Protein 5DZX (pdb70)

Organism: Mus musculus (NCBI:txid10090)

B-factor: mean 67.62, std 19.57, range [20.08, 152.99]

Nearest PDB structures (foldseek):
  5dzx-assembly1_B  TM=9.933E-01  e=7.825E-78  Mus musculus
  5dzy-assembly2_D  TM=9.434E-01  e=1.074E-69  Mus musculus
  5szp-assembly1_B  TM=9.116E-01  e=2.538E-50  Mus musculus
  6e6b-assembly1_A  TM=9.371E-01  e=1.815E-48  Mus musculus
  4zpl-assembly1_A  TM=8.778E-01  e=9.429E-37  Mus musculus

Secondary structure (DSSP, 8-state):
-EEEEETTPPTT-EEEEHHHHHT--HHHHHHTT-EEEESSS---EEEETTTTEEEESS---HHHHTTT-SSEEEEEEEEETTTTEEEEEEEEEEP------B-SSSEEEEEEETTPPTT-EEE-PPPB-S--GGGSEEEEEE---SSEEEEEE--SSSS-EEEEEE-S---TTT-SEEEEEEEEEESSSS----EEEEEEEEEP-S----EES-SEEEEEEETT--SS-EEEE--EE-SS-GGGT-EEEEEEE-SSS--SEEE-TTT-EEEESS---TTT-SEEEEEEEEEESSS-EEEEEEEEEEE----S--EEEEEEE-SEEESS-TT-EEEEEEEE--S-GGGS-EEEE--TTSSEEEEEEETTEEEEEESS---TTT-S-EEEEEEEEESSSS--EEEEEEEEEEE---/-EEEEEETTPPTT-EEEEHHHHHT--HHHHHHTT-EEEESSS---EEEETTTTEEEESS---HHHHTTT-SSEEEEEEEEETTTTEEEEEEEEEEP------B-SSSEEEEEEETTPPTT-EEE-PPPB-S--GGGSEEEEEE---SSEEEEEE--SSSS-EEEEEE-S---TTT-SEEEEEEEEEESSSS----EEEEEEEEEP-S-S--EES-SEEEEEEETT--SS-EEEE--EE-SS-GGGT-EEEEEE--SSS--SEEE-TTT-EEEESS---TTT-SEEEEEEEEEESSS-EEEEEEEEEEE----S--EEEEEEE-SB--SS-TTEEEEEEEEE--S-GGGS-EEEE--TTSSEEEEEEETTEEEEEE-S---TTT-S-EEEEEEEEESSSS--EEEEEEEEB-

InterPro domains:
  IPR002126 Cadherin-like [PF00028] (141-232)
  IPR002126 Cadherin-like [PF00028] (247-337)
  IPR002126 Cadherin-like [PF00028] (354-440)
  IPR002126 Cadherin-like [PF00028] (455-551)
  IPR002126 Cadherin-like [PF00028] (580-660)
  IPR002126 Cadherin-like [PR00205] (73-92)
  IPR002126 Cadherin-like [PR00205] (242-271)
  IPR002126 Cadherin-like [PR00205] (313-325)
  IPR002126 Cadherin-like [PR00205] (325-344)
  IPR002126 Cadherin-like [PR00205] (448-461)
  IPR002126 Cadherin-like [PR00205] (508-534)
  IPR002126 Cadherin-like [PR00205] (542-559)
  IPR002126 Cadherin-like [PS50268] (134-242)
  IPR002126 Cadherin-like [PS50268] (243-346)
  IPR002126 Cadherin-like [PS50268] (347-450)
  IPR002126 Cadherin-like [PS50268] (451-560)
  IPR002126 Cadherin-like [PS50268] (575-675)
  IPR002126 Cadherin-like [SM00112] (155-240)
  IPR002126 Cadherin-like [SM00112] (264-344)
  IPR002126 Cadherin-like [SM00112] (367-448)

CATH classification: 2.60.40.60 (+3 more: 2.60.40.60, 2.60.40.60, 2.60.40.60)

Foldseek 3Di:
DEFEDAAQPDFPAFGFQQCVVVPHDLVQCVVQVKFKFQPDDDAQWGQDSVRSTIGGHDGGHCCVQPFPDPFDKGWIWIFGVVVTDIDIYIYTYHYDQPWAFEFPDQEDEAEAAQPDDFFDKDFDGFTDTRTFDQSAFDDKFKADDDFKGKDWAQDDPGGIGIMIGTHDGHDCLVPQKDKMKMWTWGRDVVTHIYIHIYIYGYDWDQDWFKEWPDQEAEWEAAQADDQFDFGDATDIFTSTDDLSTAKFKDKFWDPDDDAQWGAGGHGRTIGGNDGGDCLVPQKTKIKMKIAGSVGHIYIHIYIYGYDWDLPWWKDKAWPFADQEAEQFDAFAWGTKIFIFASTDDQSGAKDKDWDPVAQWDWADDDDRIITITGHHGHHCVVDQKDKIKMKMWTRDVVIHIDMDIGIYGHDYPD/DAEFEDAAQDAAPAFGFQQCVVVPHDLVQCVVQVKFKAQPDDDDQWGQDSNRNTIGGHHGHHQCVQPFPDPQDKGWMWIFGVVPTDIDIYIYTYDFDQPWAFEDPDQEDEAEAELPDDFFDKDFDGGTDDRTADLSAFDDKFKDDDDFKGKDWAQDDPGGIGIMIGTHDHGDCLVPQKDKMKIWTWGRDVVTHIYIHIYIYGYHFDQDWFKEWPDQEAEFEAEQADDQFDFGDATDIFTSTDDQSTAKFKDWFWDPDDDAQWGAHGHRRTIGGNDGGDCLVDQKTKIKMKIAGSVGHIYIHIYIYGYDWDLPWWKDKDWDFADQEDDQFDAFAFGTKIFIFASTDDQSGAKDKDWDPVDQWDWDDDDDRIITITHHGGHHCVVDQWDWTKMKMWTPHVVIHIDIDIDIYGD

Solvent-accessible surface area: 41388 Å² total; per-residue (Å²): 103,115,32,69,15,66,4,78,29,119,51,47,123,85,20,12,91,3,9,162,75,41,61,41,164,49,31,60,3,57,118,63,50,9,70,21,24,19,54,24,87,63,34,9,5,89,15,49,38,147,73,1,27,1,46,8,112,82,80,0,42,5,37,75,68,26,24,81,95,66,91,4,27,19,102,2,13,2,6,7,60,115,89,81,71,41,52,96,8,48,1,50,6,66,23,56,35,51,62,62,4,110,22,52,54,123,44,30,117,16,70,2,14,9,54,18,130,74,75,48,81,25,30,6,53,13,3,38,4,45,0,42,52,79,25,1,9,112,70,6,51,29,27,138,40,136,25,8,68,26,62,44,76,90,117,63,116,35,74,20,19,0,17,2,19,0,86,126,60,9,58,56,55,146,76,88,95,22,70,8,78,4,24,0,51,6,33,7,106,115,83,64,73,10,89,11,33,5,118,1,79,10,34,26,36,15,64,32,54,2,134,20,108,97,92,90,27,90,32,102,12,52,9,105,22,92,113,122,23,95,14,25,61,0,51,12,195,29,128,8,41,56,110,36,18,95,41,40,8,38,27,19,49,27,18,47,34,111,18,23,7,67,31,58,113,144,66,0,52,0,80,7,131,16,80,16,54,37,61,82,50,62,119,20,68,4,51,0,13,0,41,1,21,4,5,42,52,12,120,3,46,0,12,0,84,0,70,31,56,11,77,50,48,4,48,33,58,56,2,8,86,57,93,49,7,66,16,117,23,98,74,13,52,1,2,5,2,2,1,21,13,76,9,46,58,74,26,15,141,15,77,20,60,23,65,146,156,18,36,4,82,36,38,100,48,84,137,26,1,28,7,0,15,5,112,31,87,30,64,98,147,136,108,63,86,11,93,0,45,3,66,0,20,0,49,6,123,104,157,51,81,42,133,69,82,21,75,3,72,1,74,38,171,134,113,46,122,36,72,18,71,6,55,32,50,67,47,135,92,22,10,88,4,9,162,79,44,62,40,159,48,30,67,4,55,112,44,44,6,110,13,30,26,55,32,87,67,50,12,4,90,17,42,42,147,69,0,27,1,40,4,98,84,128,0,42,0,33,76,62,28,24,92,94,73,92,0,28,21,103,2,16,3,4,7,63,103,99,52,69,33,51,87,7,28,2,50,3,67,20,56,33,48,67,63,2,125,19,74,65,117,38,36,114,14,80,2,10,8,56,14,135,63,82,52,93,26,49,4,67,16,2,31,16,56,5,50,51,81,26,12,8,84,66,6,54,26,32,138,40,133,19,7,66,28,60,39,82,78,50,77,152,49,50,40,48,0,2,3,26,0,90,118,61,15,61,42,57,136,69,87,118,38,69,7,78,4,24,0,50,7,30,10,106,113,78,59,71,9,87,12,27,5,117,2,69,14,33,28,37,14,64,32,53,2,61,27,88,97,93,88,26,93,39,107,12,52,13,106,27,93,118,119,25,102,12,22,56,0,49,13,170,28,127,7,51,58,116,38,18,95,38,43,9,39,30,15,37,24,15,21,28,99,16,20,5,65,24,61,124,144,71,0,44,0,106,6,132,16,85,19,53,36,64,78,48,54,120,25,48,4,22,0,10,0,39,1,21,3,4,42,49,13,78,4,37,0,37,2,70,0,66,34,45,10,81,50,47,4,43,41,44,94,9,13,109,64,86,70,19,84,45,76,22,92,72,14,60,4,11,10,6,0,1,14,16,77,9,46,63,78,32,16,137,7,79,25,62,27,83,149,146,30,77,17,94,38,42,103,60,101,116,31,1,33,12,1,19,11,69,26,106,50,86,56,99,86,18,87,115,51,98,0,53,12,72,3,22,0,50,6,122,100,156,49,84,42,136,38,99,67,86,5,45,47

Structure (mmCIF, N/CA/C/O backbone):
data_5DZX
#
_entry.id   5DZX
#
_cell.length_a   49.040
_cell.length_b   90.530
_cell.length_c   258.130
_cell.angle_alpha   90.00
_cell.angle_beta   90.00
_cell.angle_gamma   90.00
#
_symmetry.space_group_name_H-M   'P 21 21 21'
#
loop_
_entity.id
_entity.type
_entity.pdbx_description
1 polymer 'Protocadherin beta 6'
2 branched alpha-D-mannopyranose-(1-6)-beta-D-mannopyranose-(1-4)-2-acetamido-2-deoxy-beta-D-glucopyranose-(1-4)-[alpha-L-fucopyranose-(1-6)]2-acetamido-2-deoxy-beta-D-glucopyranose
3 branched 2-acetamido-2-deoxy-beta-D-glucopyranose-(1-4)-2-acetamido-2-deoxy-beta-D-glucopyranose
4 non-polymer alpha-D-mannopyranose
5 non-polymer 'CALCIUM ION'
6 water water
#
loop_
_atom_site.group_PDB
_atom_site.id
_atom_site.type_symbol
_atom_site.label_atom_id
_atom_site.label_alt_id
_atom_site.label_comp_id
_atom_site.label_asym_id
_atom_site.label_entity_id
_atom_site.label_seq_id
_atom_site.pdbx_PDB_ins_code
_atom_site.Cartn_x
_atom_site.Cartn_y
_atom_site.Cartn_z
_atom_site.occupancy
_atom_site.B_iso_or_equiv
_atom_site.auth_seq_id
_atom_site.auth_comp_id
_atom_site.auth_asym_id
_atom_site.auth_atom_id
_atom_site.pdbx_PDB_model_num
ATOM 1 N N . ILE A 1 3 ? -39.620 50.077 83.410 1.00 58.74 3 ILE A N 1
ATOM 2 C CA . ILE A 1 3 ? -38.166 49.998 83.338 1.00 56.75 3 ILE A CA 1
ATOM 3 C C . ILE A 1 3 ? -37.726 49.140 82.155 1.00 59.53 3 ILE A C 1
ATOM 4 O O . ILE A 1 3 ? -37.899 47.920 82.169 1.00 65.12 3 ILE A O 1
ATOM 9 N N . ARG A 1 4 ? -37.169 49.779 81.130 1.00 43.31 4 ARG A N 1
ATOM 10 C CA . ARG A 1 4 ? -36.742 49.064 79.931 1.00 38.81 4 ARG A CA 1
ATOM 11 C C . ARG A 1 4 ? -35.247 49.226 79.657 1.00 42.20 4 ARG A C 1
ATOM 12 O O . ARG A 1 4 ? -34.726 50.342 79.647 1.00 45.26 4 ARG A O 1
ATOM 20 N N . TYR A 1 5 ? -34.560 48.108 79.435 1.00 38.81 5 TYR A N 1
ATOM 21 C CA . TYR A 1 5 ? -33.147 48.140 79.073 1.00 42.15 5 TYR A CA 1
ATOM 22 C C . TYR A 1 5 ? -32.935 47.596 77.665 1.00 50.67 5 TYR A C 1
ATOM 23 O O . TYR A 1 5 ? -33.623 46.669 77.237 1.00 50.97 5 TYR A O 1
ATOM 32 N N . SER A 1 6 ? -31.985 48.184 76.946 1.00 52.73 6 SER A N 1
ATOM 33 C CA . SER A 1 6 ? -31.706 47.785 75.571 1.00 52.98 6 SER A CA 1
ATOM 34 C C . SER A 1 6 ? -30.325 47.156 75.398 1.00 52.56 6 SER A C 1
ATOM 35 O O . SER A 1 6 ? -29.322 47.684 75.881 1.00 48.19 6 SER A O 1
ATOM 38 N N . ILE A 1 7 ? -30.294 46.010 74.724 1.00 55.60 7 ILE A N 1
ATOM 39 C CA . ILE A 1 7 ? -29.048 45.337 74.357 1.00 52.64 7 ILE A CA 1
ATOM 40 C C . ILE A 1 7 ? -29.153 44.799 72.928 1.00 44.52 7 ILE A C 1
ATOM 41 O O . ILE A 1 7 ? -30.234 44.414 72.487 1.00 46.99 7 ILE A O 1
ATOM 46 N N . PRO A 1 8 ? -28.031 44.783 72.191 1.00 41.01 8 PRO A N 1
ATOM 47 C CA . PRO A 1 8 ? -28.035 44.269 70.818 1.00 45.54 8 PRO A CA 1
ATOM 48 C C . PRO A 1 8 ? -28.295 42.769 70.752 1.00 43.77 8 PRO A C 1
ATOM 49 O O . PRO A 1 8 ? -28.039 42.042 71.712 1.00 40.03 8 PRO A O 1
ATOM 53 N N . GLU A 1 9 ? -28.793 42.319 69.608 1.00 43.72 9 GLU A N 1
ATOM 54 C CA . GLU A 1 9 ? -29.054 40.909 69.374 1.00 48.56 9 GLU A CA 1
ATOM 55 C C . GLU A 1 9 ? -27.746 40.117 69.339 1.00 50.17 9 GLU A C 1
ATOM 56 O O . GLU A 1 9 ? -26.693 40.665 69.013 1.00 45.14 9 GLU A O 1
ATOM 62 N N . GLU A 1 10 ? -27.822 38.841 69.715 1.00 49.78 10 GLU A N 1
ATOM 63 C CA . GLU A 1 10 ? -26.695 37.910 69.634 1.00 48.59 10 GLU A CA 1
ATOM 64 C C . GLU A 1 10 ? -25.505 38.345 70.481 1.00 60.22 10 GLU A C 1
ATOM 65 O O . GLU A 1 10 ? -24.360 38.028 70.161 1.00 58.93 10 GLU A O 1
ATOM 71 N N . THR A 1 11 ? -25.780 39.064 71.564 1.00 67.18 11 THR A N 1
ATOM 72 C CA . THR A 1 11 ? -24.742 39.441 72.516 1.00 52.66 11 THR A CA 1
ATOM 73 C C . THR A 1 11 ? -24.325 38.207 73.310 1.00 53.80 11 THR A C 1
ATOM 74 O O . THR A 1 11 ? -25.173 37.408 73.714 1.00 48.95 11 THR A O 1
ATOM 78 N N . GLU A 1 12 ? -23.019 38.046 73.511 1.00 56.42 12 GLU A N 1
ATOM 79 C CA . GLU A 1 12 ? -22.475 36.867 74.178 1.00 59.07 12 GLU A CA 1
ATOM 80 C C . GLU A 1 12 ? -23.062 36.674 75.577 1.00 68.93 12 GLU A C 1
ATOM 81 O O . GLU A 1 12 ? -23.314 37.643 76.295 1.00 66.10 12 GLU A O 1
ATOM 87 N N . SER A 1 13 ? -23.275 35.417 75.954 1.00 66.61 13 SER A N 1
ATOM 88 C CA . SER A 1 13 ? -23.816 35.088 77.266 1.00 54.63 13 SER A CA 1
ATOM 89 C C . SER A 1 13 ? -22.857 35.517 78.365 1.00 48.89 13 SER A C 1
ATOM 90 O O . SER A 1 13 ? -21.641 35.511 78.173 1.00 44.26 13 SER A O 1
ATOM 93 N N . GLY A 1 14 ? -23.415 35.900 79.508 1.00 67.60 14 GLY A N 1
ATOM 9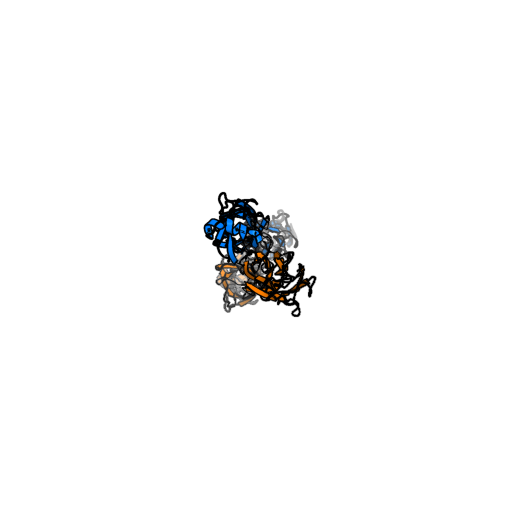4 C CA . GLY A 1 14 ? -22.625 36.293 80.661 1.00 56.77 14 GLY A CA 1
ATOM 95 C C . GLY A 1 14 ? -22.317 37.777 80.713 1.00 56.03 14 GLY A C 1
ATOM 96 O O . GLY A 1 14 ? -21.772 38.267 81.699 1.00 58.99 14 GLY A O 1
ATOM 97 N N . TYR A 1 15 ? -22.678 38.498 79.655 1.00 61.80 15 TYR A N 1
ATOM 98 C CA . TYR A 1 15 ? -22.467 39.942 79.608 1.00 48.89 15 TYR A CA 1
ATOM 99 C C . TYR A 1 15 ? -23.430 40.669 80.536 1.00 47.98 15 TYR A C 1
ATOM 100 O O . TYR A 1 15 ? -24.557 40.226 80.745 1.00 47.77 15 TYR A O 1
ATOM 109 N N . LEU A 1 16 ? -22.971 41.777 81.105 1.00 54.25 16 LEU A N 1
ATOM 110 C CA . LEU A 1 16 ? -23.778 42.535 82.054 1.00 57.14 16 LEU A CA 1
ATOM 111 C C . LEU A 1 16 ? -24.770 43.437 81.328 1.00 53.03 16 LEU A C 1
ATOM 112 O O . LEU A 1 16 ? -24.379 44.277 80.517 1.00 54.27 16 LEU A O 1
ATOM 117 N N . VAL A 1 17 ? -26.054 43.250 81.621 1.00 49.04 17 VAL A N 1
ATOM 118 C CA . VAL A 1 17 ? -27.105 44.064 81.020 1.00 45.56 17 VAL A CA 1
ATOM 119 C C . VAL A 1 17 ? -27.250 45.408 81.726 1.00 48.48 17 VAL A C 1
ATOM 120 O O . VAL A 1 17 ? -27.135 46.454 81.088 1.00 45.13 17 VAL A O 1
ATOM 124 N N . ALA A 1 18 ? -27.505 45.389 83.034 1.00 64.34 18 ALA A N 1
ATOM 125 C CA . ALA A 1 18 ? -27.740 46.653 83.745 1.00 60.90 18 ALA A CA 1
ATOM 126 C C . ALA A 1 18 ? -27.633 46.539 85.263 1.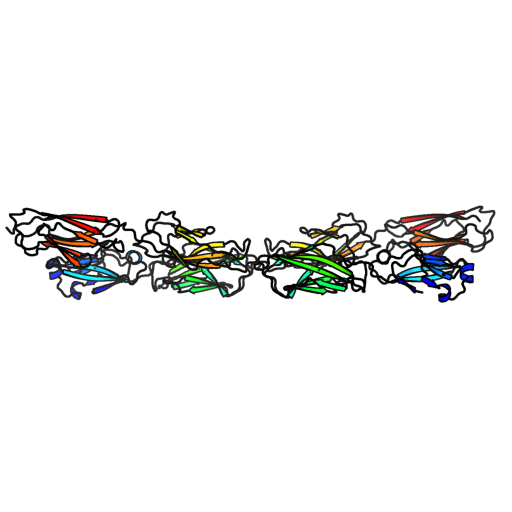00 50.90 18 ALA A C 1
ATOM 127 O O . ALA A 1 18 ? -27.566 45.442 85.806 1.00 51.40 18 ALA A O 1
ATOM 129 N N . HIS A 1 19 ? -27.618 47.686 85.939 1.00 60.64 19 HIS A N 1
ATOM 130 C CA . HIS A 1 19 ? -27.625 47.725 87.400 1.00 67.10 19 HIS A CA 1
ATOM 131 C C . HIS A 1 19 ? -29.039 47.947 87.916 1.00 63.08 19 HIS A C 1
ATOM 132 O O . HIS A 1 19 ? -29.507 49.082 87.996 1.00 62.77 19 HIS A O 1
ATOM 139 N N . LEU A 1 20 ? -29.711 46.860 88.279 1.00 64.97 20 LEU A N 1
ATOM 140 C CA . LEU A 1 20 ? -31.101 46.932 88.715 1.00 63.11 20 LEU A CA 1
ATOM 141 C C . LEU A 1 20 ? -31.249 47.657 90.039 1.00 58.61 20 LEU A C 1
ATOM 142 O O . LEU A 1 20 ? -32.163 48.465 90.212 1.00 57.56 20 LEU A O 1
ATOM 147 N N . ALA A 1 21 ? -30.344 47.361 90.966 1.00 52.89 21 ALA A N 1
ATOM 148 C CA . ALA A 1 21 ? -30.408 47.906 92.316 1.00 56.16 21 ALA A CA 1
ATOM 149 C C . ALA A 1 21 ? -30.394 49.428 92.307 1.00 53.89 21 ALA A C 1
ATOM 150 O O . ALA A 1 21 ? -31.181 50.067 93.005 1.00 60.02 21 ALA A O 1
ATOM 152 N N . LYS A 1 22 ? -29.506 50.001 91.504 1.00 46.21 22 LYS A N 1
ATOM 153 C CA . LYS A 1 22 ? -29.399 51.448 91.395 1.00 46.80 22 LYS A CA 1
ATOM 154 C C . LYS A 1 22 ? -30.694 52.079 90.897 1.00 58.03 22 LYS A C 1
ATOM 155 O O . LYS A 1 22 ? -31.200 53.034 91.488 1.00 47.76 22 LYS A O 1
ATOM 161 N N . ASP A 1 23 ? -31.231 51.525 89.817 1.00 63.75 23 ASP A N 1
ATOM 162 C CA . ASP A 1 23 ? -32.390 52.102 89.147 1.00 57.80 23 ASP A CA 1
ATOM 163 C C . ASP A 1 23 ? -33.685 51.940 89.945 1.00 49.72 23 ASP A C 1
ATOM 164 O O . ASP A 1 23 ? -34.513 52.850 89.984 1.00 46.63 23 ASP A O 1
ATOM 169 N N . LEU A 1 24 ? -33.857 50.791 90.590 1.00 47.78 24 LEU A N 1
ATOM 170 C CA . LEU A 1 24 ? -35.082 50.534 91.341 1.00 61.46 24 LEU A CA 1
ATOM 171 C C . LEU A 1 24 ? -35.128 51.350 92.629 1.00 62.88 24 LEU A C 1
ATOM 172 O O . LEU A 1 24 ? -36.201 51.760 93.075 1.00 65.13 24 LEU A O 1
ATOM 177 N N . GLY A 1 25 ? -33.965 51.583 93.226 1.00 58.88 25 GLY A N 1
ATOM 178 C CA . GLY A 1 25 ? -33.862 52.512 94.336 1.00 59.62 25 GLY A CA 1
ATOM 179 C C . GLY A 1 25 ? -33.680 51.903 95.711 1.00 57.77 25 GLY A C 1
ATOM 180 O O . GLY A 1 25 ? -34.140 52.471 96.702 1.00 86.18 25 GLY A O 1
ATOM 181 N N . PHE A 1 26 ? -33.021 50.751 95.784 1.00 52.30 26 PHE A N 1
ATOM 182 C CA . PHE A 1 26 ? -32.682 50.168 97.079 1.00 77.66 26 PHE A CA 1
ATOM 183 C C . PHE A 1 26 ? -31.315 49.486 97.075 1.00 77.08 26 PHE A C 1
ATOM 184 O O . PHE A 1 26 ? -30.767 49.158 96.022 1.00 64.61 26 PHE A O 1
ATOM 192 N N . ARG A 1 27 ? -30.783 49.274 98.274 1.00 82.95 27 ARG A N 1
ATOM 193 C CA . ARG A 1 27 ? -29.439 48.742 98.472 1.00 80.67 27 ARG A CA 1
ATOM 194 C C . ARG A 1 27 ? -29.349 47.244 98.169 1.00 82.12 27 ARG A C 1
ATOM 195 O O . ARG A 1 27 ? -30.347 46.525 98.245 1.00 87.45 27 ARG A O 1
ATOM 203 N N . VAL A 1 28 ? -28.144 46.787 97.836 1.00 70.04 28 VAL A N 1
ATOM 204 C CA . VAL A 1 28 ? -27.887 45.387 97.507 1.00 71.34 28 VAL A CA 1
ATOM 205 C C . VAL A 1 28 ? -28.236 44.445 98.664 1.00 79.11 28 VAL A C 1
ATOM 206 O O . VAL A 1 28 ? -28.677 43.311 98.448 1.00 85.28 28 VAL A O 1
ATOM 210 N N . GLY A 1 29 ? -28.040 44.922 99.889 1.00 75.03 29 GLY A N 1
ATOM 211 C CA . GLY A 1 29 ? -28.347 44.143 101.074 1.00 83.44 29 GLY A CA 1
ATOM 212 C C . GLY A 1 29 ? -29.803 43.724 101.160 1.00 83.81 29 GLY A C 1
ATOM 213 O O . GLY A 1 29 ? -30.111 42.624 101.620 1.00 90.01 29 GLY A O 1
ATOM 214 N N . GLU A 1 30 ? -30.700 44.599 100.712 1.00 80.30 30 GLU A N 1
ATOM 215 C CA . GLU A 1 30 ? -32.129 44.298 100.696 1.00 74.45 30 GLU A CA 1
ATOM 216 C C . GLU A 1 30 ? -32.431 43.167 99.718 1.00 71.78 30 GLU A C 1
ATOM 217 O O . GLU A 1 30 ? -33.237 42.281 100.004 1.00 66.16 30 GLU A O 1
ATOM 223 N N . LEU A 1 31 ? -31.779 43.212 98.561 1.00 83.17 31 LEU A N 1
ATOM 224 C CA . LEU A 1 31 ? -31.939 42.188 97.535 1.00 85.36 31 LEU A CA 1
ATOM 225 C C . LEU A 1 31 ? -31.403 40.847 98.017 1.00 87.96 31 LEU A C 1
ATOM 226 O O . LEU A 1 31 ? -32.003 39.800 97.769 1.00 86.33 31 LEU A O 1
ATOM 231 N N . ALA A 1 32 ? -30.273 40.888 98.716 1.00 88.78 32 ALA A N 1
ATOM 232 C CA . ALA A 1 32 ? -29.666 39.676 99.251 1.00 73.99 32 ALA A CA 1
ATOM 233 C C . ALA A 1 32 ? -30.548 39.067 100.336 1.00 80.60 32 ALA A C 1
ATOM 234 O O . ALA A 1 32 ? -30.754 37.853 100.371 1.00 77.43 32 ALA A O 1
ATOM 236 N N . THR A 1 33 ? -31.080 39.922 101.206 1.00 90.18 33 THR A N 1
ATOM 237 C CA . THR A 1 33 ? -31.900 39.482 102.332 1.00 83.24 33 THR A CA 1
ATOM 238 C C . THR A 1 33 ? -33.229 38.875 101.887 1.00 76.88 33 THR A C 1
ATOM 239 O O . THR A 1 33 ? -33.639 37.829 102.393 1.00 71.01 33 THR A O 1
ATOM 243 N N . ARG A 1 34 ? -33.902 39.529 100.944 1.00 83.08 34 ARG A N 1
ATOM 244 C CA . ARG A 1 34 ? -35.219 39.074 100.501 1.00 85.29 34 ARG A CA 1
ATOM 245 C C . ARG A 1 34 ? -35.157 37.937 99.490 1.00 73.08 34 ARG A C 1
ATOM 246 O O . ARG A 1 34 ? -36.190 37.532 98.956 1.00 72.03 34 ARG A O 1
ATOM 254 N N . ARG A 1 35 ? -33.954 37.428 99.234 1.00 64.13 35 ARG A N 1
ATOM 255 C CA . ARG A 1 35 ? -33.754 36.350 98.269 1.00 76.89 35 ARG A CA 1
ATOM 256 C C . ARG A 1 35 ? -34.383 36.712 96.928 1.00 80.13 35 ARG A C 1
ATOM 257 O O . ARG A 1 35 ? -35.184 35.954 96.377 1.00 73.47 35 ARG A O 1
ATOM 259 N N . ALA A 1 36 ? -34.005 37.878 96.414 1.00 74.14 36 ALA A N 1
ATOM 260 C CA . ALA A 1 36 ? -34.555 38.403 95.173 1.00 60.47 36 ALA A CA 1
ATOM 261 C C . ALA A 1 36 ? -34.288 37.452 94.024 1.00 59.90 36 ALA A C 1
ATOM 262 O O . ALA A 1 36 ? -33.161 36.999 93.833 1.00 65.21 36 ALA A O 1
ATOM 264 N N . ARG A 1 37 ? -35.330 37.131 93.267 1.00 62.36 37 ARG A N 1
ATOM 265 C CA . ARG A 1 37 ? -35.156 36.251 92.118 1.00 66.38 37 ARG A CA 1
ATOM 266 C C . ARG A 1 37 ? -35.878 36.799 90.892 1.00 59.24 37 ARG A C 1
ATOM 267 O O . ARG A 1 37 ? -37.013 37.252 90.989 1.00 63.49 37 ARG A O 1
ATOM 271 N N . ILE A 1 3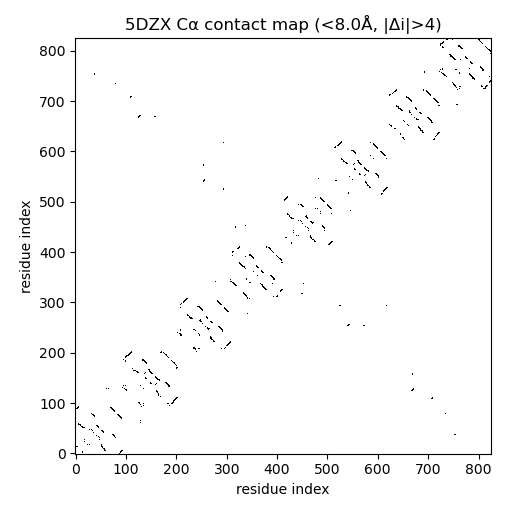8 ? -35.218 36.751 89.739 1.00 63.86 38 ILE A N 1
ATOM 272 C CA . ILE A 1 38 ? -35.801 37.281 88.510 1.00 71.19 38 ILE A CA 1
ATOM 273 C C . ILE A 1 38 ? -36.504 36.176 87.728 1.00 60.90 38 ILE A C 1
ATOM 274 O O . ILE A 1 38 ? -35.983 35.067 87.590 1.00 67.11 38 ILE A O 1
ATOM 279 N N . HIS A 1 39 ? -37.697 36.473 87.229 1.00 48.90 39 HIS A N 1
ATOM 280 C CA . HIS A 1 39 ? -38.478 35.455 86.548 1.00 68.97 39 HIS A CA 1
ATOM 281 C C . HIS A 1 39 ? -39.003 35.919 85.189 1.00 79.51 39 HIS A C 1
ATOM 282 O O . HIS A 1 39 ? -39.702 36.929 85.100 1.00 79.20 39 HIS A O 1
ATOM 289 N N . HIS A 1 40 ? -38.663 35.183 84.133 1.00 74.31 40 HIS A N 1
ATOM 290 C CA . HIS A 1 40 ? -39.324 35.378 82.848 1.00 78.89 40 HIS A CA 1
ATOM 291 C C . HIS A 1 40 ? -40.661 34.657 82.919 1.00 91.46 40 HIS A C 1
ATOM 292 O O . HIS A 1 40 ? -40.719 33.490 83.314 1.00 95.71 40 HIS A O 1
ATOM 299 N N . ARG A 1 41 ? -41.731 35.344 82.530 1.00 88.48 41 ARG A N 1
ATOM 300 C CA . ARG A 1 41 ? -43.078 34.842 82.778 1.00 85.10 41 ARG A CA 1
ATOM 301 C C . ARG A 1 41 ? -43.352 33.517 82.069 1.00 97.66 41 ARG A C 1
ATOM 302 O O . ARG A 1 41 ? -43.969 32.621 82.646 1.00 93.23 41 ARG A O 1
ATOM 310 N N . GLY A 1 42 ? -42.891 33.388 80.827 1.00 85.08 42 GLY A N 1
ATOM 311 C CA . GLY A 1 42 ? -43.187 32.200 80.046 1.00 77.16 42 GLY A CA 1
ATOM 312 C C . GLY A 1 42 ? -42.012 31.309 79.685 1.00 89.67 42 GLY A C 1
ATOM 313 O O . GLY A 1 42 ? -41.676 30.380 80.422 1.00 89.27 42 GLY A O 1
ATOM 314 N N . ASN A 1 43 ? -41.381 31.600 78.551 1.00 85.78 43 ASN A N 1
ATOM 315 C CA . ASN A 1 43 ? -40.343 30.734 77.991 1.00 78.15 43 ASN A CA 1
ATOM 316 C C . ASN A 1 43 ? -39.028 30.770 78.767 1.00 77.89 43 ASN A C 1
ATOM 317 O O . ASN A 1 43 ? -38.978 31.239 79.905 1.00 89.31 43 ASN A O 1
ATOM 322 N N . LYS A 1 44 ? -37.970 30.253 78.145 1.00 78.56 44 LYS A N 1
ATOM 323 C CA . LYS A 1 44 ? -36.644 30.235 78.754 1.00 77.08 44 LYS A CA 1
ATOM 324 C C . LYS A 1 44 ? -36.178 31.643 79.110 1.00 75.31 44 LYS A C 1
ATOM 325 O O . LYS A 1 44 ? -36.490 32.608 78.414 1.00 71.31 44 LYS A O 1
ATOM 327 N N . GLU A 1 45 ? -35.415 31.750 80.193 1.00 86.80 45 GLU A N 1
ATOM 328 C CA . GLU A 1 45 ? -35.009 33.049 80.714 1.00 88.46 45 GLU A CA 1
ATOM 329 C C . GLU A 1 45 ? -33.609 33.429 80.247 1.00 72.71 45 GLU A C 1
ATOM 330 O O . GLU A 1 45 ? -32.649 32.691 80.467 1.00 70.07 45 GLU A O 1
ATOM 332 N N . LEU A 1 46 ? -33.505 34.577 79.585 1.00 62.03 46 LEU A N 1
ATOM 333 C CA . LEU A 1 46 ? -32.215 35.089 79.141 1.00 60.05 46 LEU A CA 1
ATOM 334 C C . LEU A 1 46 ? -31.466 35.780 80.274 1.00 68.46 46 LEU A C 1
ATOM 335 O O . LEU A 1 46 ? -30.240 35.821 80.279 1.00 66.45 46 LEU A O 1
ATOM 340 N N . LEU A 1 47 ? -32.207 36.353 81.217 1.00 62.59 47 LEU A N 1
ATOM 341 C CA . LEU A 1 47 ? -31.591 37.152 82.269 1.00 56.57 47 LEU A CA 1
ATOM 342 C C . LEU A 1 47 ? -31.431 36.421 83.602 1.00 57.24 47 LEU A C 1
ATOM 343 O O . LEU A 1 47 ? -32.264 35.602 83.990 1.00 58.23 47 LEU A O 1
ATOM 348 N N . GLN A 1 48 ? -30.334 36.733 84.282 1.00 52.37 48 GLN A N 1
ATOM 349 C CA . GLN A 1 48 ? -30.067 36.280 85.637 1.00 57.30 48 GLN A CA 1
ATOM 350 C C . GLN A 1 48 ? -29.720 37.487 86.507 1.00 52.99 48 GLN A C 1
ATOM 351 O O . GLN A 1 48 ? -28.993 38.393 86.076 1.00 48.03 48 GLN A O 1
ATOM 357 N N . LEU A 1 49 ? -30.254 37.495 87.724 1.00 56.48 49 LEU A N 1
ATOM 358 C CA . LEU A 1 49 ? -30.026 38.579 88.672 1.00 60.82 49 LEU A CA 1
ATOM 359 C C . LEU A 1 49 ? -29.046 38.178 89.770 1.00 64.79 49 LEU A C 1
ATOM 360 O O . LEU A 1 49 ? -29.398 37.437 90.688 1.00 65.24 49 LEU A O 1
ATOM 365 N N . ASP A 1 50 ? -27.810 38.656 89.658 1.00 66.55 50 ASP A N 1
ATOM 366 C CA . ASP A 1 50 ? -26.805 38.437 90.693 1.00 61.98 50 ASP A CA 1
ATOM 367 C C . ASP A 1 50 ? -27.066 39.355 91.882 1.00 65.98 50 ASP A C 1
ATOM 368 O O . ASP A 1 50 ? -26.816 40.566 91.816 1.00 64.60 50 ASP A O 1
ATOM 373 N N . VAL A 1 51 ? -27.568 38.766 92.965 1.00 68.60 51 VAL A N 1
ATOM 374 C CA . VAL A 1 51 ? -27.950 39.510 94.160 1.00 72.77 51 VAL A CA 1
ATOM 375 C C . VAL A 1 51 ? -26.742 39.896 95.007 1.00 65.93 51 VAL A C 1
ATOM 376 O O . VAL A 1 51 ? -26.847 40.728 95.908 1.00 57.83 51 VAL A O 1
ATOM 380 N N . GLU A 1 52 ? -25.597 39.289 94.719 1.00 59.75 52 GLU A N 1
ATOM 381 C CA . GLU A 1 52 ? -24.375 39.607 95.442 1.00 58.27 52 GLU A CA 1
ATOM 382 C C . GLU A 1 52 ? -23.865 40.994 95.055 1.00 59.40 52 GLU A C 1
ATOM 383 O O . GLU A 1 52 ? -23.185 41.656 95.837 1.00 67.91 52 GLU A O 1
ATOM 389 N N . THR A 1 53 ? -24.204 41.428 93.845 1.00 66.34 53 THR A N 1
ATOM 390 C CA . THR A 1 53 ? -23.793 42.739 93.352 1.00 65.71 53 THR A CA 1
ATOM 391 C C . THR A 1 53 ? -24.991 43.595 92.961 1.00 61.35 53 THR A C 1
ATOM 392 O O . THR A 1 53 ? -24.859 44.796 92.720 1.00 51.83 53 THR A O 1
ATOM 396 N N . GLY A 1 54 ? -26.155 42.963 92.870 1.00 62.07 54 GLY A N 1
ATOM 397 C CA . GLY A 1 54 ? -27.365 43.660 92.486 1.00 58.49 54 GLY A CA 1
ATOM 398 C C . GLY A 1 54 ? -27.388 43.886 90.990 1.00 71.09 54 GLY A C 1
ATOM 399 O O . GLY A 1 54 ? -28.075 44.783 90.498 1.00 72.02 54 GLY A O 1
ATOM 400 N N . ASN A 1 55 ? -26.633 43.070 90.261 1.00 71.35 55 ASN A N 1
ATOM 401 C CA . ASN A 1 55 ? -26.520 43.254 88.815 1.00 62.64 55 ASN A CA 1
ATOM 402 C C . ASN A 1 55 ? -27.440 42.341 88.019 1.00 58.57 55 ASN A C 1
ATOM 403 O O . ASN A 1 55 ? -27.895 41.306 88.505 1.00 60.96 55 ASN A O 1
ATOM 408 N N . LEU A 1 56 ? -27.706 42.751 86.785 1.00 56.47 56 LEU A N 1
ATOM 409 C CA . LEU A 1 56 ? -28.535 42.004 85.853 1.00 49.12 56 LEU A CA 1
ATOM 410 C C . LEU A 1 56 ? -27.723 41.643 84.614 1.00 40.74 56 LEU A C 1
ATOM 411 O O . LEU A 1 56 ? -27.231 42.539 83.908 1.00 49.62 56 LEU A O 1
ATOM 416 N N . LEU A 1 57 ? -27.601 40.339 84.353 1.00 38.03 57 LEU A N 1
ATOM 417 C CA . LEU A 1 57 ? -26.730 39.830 83.290 1.00 52.97 57 LEU A CA 1
ATOM 418 C C . LEU A 1 57 ? -27.420 38.787 82.411 1.00 53.11 57 LEU A C 1
ATOM 419 O O . LEU A 1 57 ? -28.448 38.243 82.788 1.00 59.44 57 LEU A O 1
ATOM 424 N N . LEU A 1 58 ? -26.859 38.515 81.236 1.00 45.79 58 LEU A N 1
ATOM 425 C CA . LEU A 1 58 ? -27.440 37.520 80.334 1.00 55.44 58 LEU A CA 1
ATOM 426 C C . LEU A 1 58 ? -27.157 36.090 80.788 1.00 51.67 58 LEU A C 1
ATOM 427 O O . LEU A 1 58 ? -26.148 35.821 81.436 1.00 46.64 58 LEU A O 1
ATOM 432 N N . LYS A 1 59 ? -28.053 35.177 80.428 1.00 55.78 59 LYS A N 1
ATOM 433 C CA . LYS A 1 59 ? -27.862 33.755 80.687 1.00 54.10 59 LYS A CA 1
ATOM 434 C C . LYS A 1 59 ? -27.673 33.002 79.371 1.00 61.72 59 LYS A C 1
ATOM 435 O O . LYS A 1 59 ? -27.003 31.969 79.320 1.00 59.05 59 LYS A O 1
ATOM 441 N N . GLU A 1 60 ? -28.275 33.532 78.309 1.00 63.81 60 GLU A N 1
ATOM 442 C CA . GLU A 1 60 ? -28.242 32.900 76.993 1.00 60.62 60 GLU A CA 1
ATOM 443 C C . GLU A 1 60 ? -28.089 33.949 75.898 1.00 59.65 60 GLU A C 1
ATOM 444 O O . GLU A 1 60 ? -28.431 35.116 76.095 1.00 60.22 60 GLU A O 1
ATOM 450 N N . LYS A 1 61 ? -27.581 33.531 74.742 1.00 66.30 61 LYS A N 1
ATOM 451 C CA . LYS A 1 61 ? -27.427 34.430 73.601 1.00 56.15 61 LYS A CA 1
ATOM 452 C C . LYS A 1 61 ? -28.774 34.688 72.926 1.00 56.80 61 LYS A C 1
ATOM 453 O O . LYS A 1 61 ? -29.408 33.767 72.410 1.00 55.63 61 LYS A O 1
ATOM 456 N N . PRO A 1 62 ? -29.212 35.956 72.922 1.00 54.17 62 PRO A N 1
ATOM 457 C CA . PRO A 1 62 ? -30.536 36.323 72.413 1.00 50.55 62 PRO A CA 1
ATOM 458 C C . PRO A 1 62 ? -30.584 36.447 70.894 1.00 62.52 62 PRO A C 1
ATOM 459 O O . PRO A 1 62 ? -29.815 37.204 70.303 1.00 62.37 62 PRO A O 1
ATOM 463 N N . ASP A 1 63 ? -31.491 35.701 70.273 1.00 67.47 63 ASP A N 1
ATOM 464 C CA . ASP A 1 63 ? -31.688 35.780 68.833 1.00 59.08 63 ASP A CA 1
ATOM 465 C C . ASP A 1 63 ? -33.008 36.473 68.521 1.00 51.94 63 ASP A C 1
ATOM 466 O O . ASP A 1 63 ? -34.079 35.950 68.824 1.00 55.40 63 ASP A O 1
ATOM 471 N N . ARG A 1 64 ? -32.920 37.655 67.921 1.00 48.56 64 ARG A N 1
ATOM 472 C CA . ARG A 1 64 ? -34.093 38.469 67.620 1.00 51.06 64 ARG A CA 1
ATOM 473 C C . ARG A 1 64 ? -35.063 37.730 66.702 1.00 60.12 64 ARG A C 1
ATOM 474 O O . ARG A 1 64 ? -36.257 37.640 66.990 1.00 61.96 64 ARG A O 1
ATOM 482 N N . GLU A 1 65 ? -34.536 37.191 65.606 1.00 62.75 65 GLU A N 1
ATOM 483 C CA . GLU A 1 65 ? -35.358 36.562 64.577 1.00 57.53 65 GLU A CA 1
ATOM 484 C C . GLU A 1 65 ? -36.056 35.292 65.061 1.00 65.15 65 GLU A C 1
ATOM 485 O O . GLU A 1 65 ? -36.960 34.785 64.396 1.00 71.35 65 GLU A O 1
ATOM 491 N N . ALA A 1 66 ? -35.639 34.782 66.215 1.00 67.12 66 ALA A N 1
ATOM 492 C CA . ALA A 1 66 ? -36.200 33.545 66.750 1.00 65.81 66 ALA A CA 1
ATOM 493 C C . ALA A 1 66 ? -37.064 33.784 67.985 1.00 67.63 66 ALA A C 1
ATOM 494 O O . ALA A 1 66 ? -37.790 32.892 68.423 1.00 75.01 66 ALA A O 1
ATOM 496 N N . LEU A 1 67 ? -36.987 34.988 68.541 1.00 68.99 67 LEU A N 1
ATOM 497 C CA . LEU A 1 67 ? -37.730 35.319 69.753 1.00 69.91 67 LEU A CA 1
ATOM 498 C C . LEU A 1 67 ? -38.819 36.352 69.471 1.00 65.85 67 LEU A C 1
ATOM 499 O O . LEU A 1 67 ? -39.784 36.471 70.229 1.00 61.32 67 LEU A O 1
ATOM 504 N N . CYS A 1 68 ? -38.652 37.106 68.387 1.00 57.87 68 CYS A N 1
ATOM 505 C CA . CYS A 1 68 ? -39.627 38.120 67.999 1.00 54.03 68 CYS A CA 1
ATOM 506 C C . CYS A 1 68 ? -40.027 37.983 66.537 1.00 67.78 68 CYS A C 1
ATOM 507 O O . CYS A 1 68 ? -41.203 38.110 66.192 1.00 73.90 68 CYS A O 1
ATOM 510 N N . GLY A 1 69 ? -39.040 37.735 65.681 1.00 78.39 69 GLY A N 1
ATOM 511 C CA . GLY A 1 69 ? -39.278 37.576 64.258 1.00 51.66 69 GLY A CA 1
ATOM 512 C C . GLY A 1 69 ? -39.563 38.895 63.569 1.00 50.07 69 GLY A C 1
ATOM 513 O O . GLY A 1 69 ? -38.728 39.800 63.569 1.00 45.86 69 GLY A O 1
ATOM 514 N N . ALA A 1 70 ? -40.755 39.005 62.991 1.00 56.75 70 ALA A N 1
ATOM 515 C CA . ALA A 1 70 ? -41.147 40.197 62.245 1.00 62.48 70 ALA A CA 1
ATOM 516 C C . ALA A 1 70 ? -41.527 41.354 63.162 1.00 61.99 70 ALA A C 1
ATOM 517 O O . ALA A 1 70 ? -41.265 42.516 62.852 1.00 63.62 70 ALA A O 1
ATOM 519 N N . THR A 1 71 ? -42.146 41.023 64.290 1.00 57.31 71 THR A N 1
ATOM 520 C CA . THR A 1 71 ? -42.654 42.025 65.219 1.00 50.94 71 THR A CA 1
ATOM 521 C C . THR A 1 71 ? -41.540 42.903 65.783 1.00 50.63 71 THR A C 1
ATOM 522 O O . THR A 1 71 ? -40.498 42.406 66.211 1.00 55.85 71 THR A O 1
ATOM 526 N N . GLU A 1 72 ? -41.769 44.213 65.775 1.00 46.29 72 GLU A N 1
ATOM 527 C CA . GLU A 1 72 ? -40.788 45.174 66.268 1.00 47.06 72 GLU A CA 1
ATOM 528 C C . GLU A 1 72 ? -41.477 46.316 67.008 1.00 60.03 72 GLU A C 1
ATOM 529 O O . GLU A 1 72 ? -42.570 46.729 66.621 1.00 66.90 72 GLU A O 1
ATOM 531 N N . PRO A 1 73 ? -40.843 46.839 68.074 1.00 71.26 73 PRO A N 1
ATOM 532 C CA . PRO A 1 73 ? -39.557 46.440 68.663 1.00 61.32 73 PRO A CA 1
ATOM 533 C C . PRO A 1 73 ? -39.633 45.132 69.447 1.00 43.14 73 PRO A C 1
ATOM 534 O O . PRO A 1 73 ? -40.695 44.780 69.959 1.00 37.05 73 PRO A O 1
ATOM 538 N N . CYS A 1 74 ? -38.508 44.430 69.534 1.00 32.14 74 CYS A N 1
ATOM 539 C CA . CYS A 1 74 ? -38.438 43.170 70.262 1.00 45.51 74 CYS A CA 1
ATOM 540 C C . CYS A 1 74 ? -38.322 43.406 71.770 1.00 59.53 74 CYS A C 1
ATOM 541 O O . CYS A 1 74 ? -37.241 43.697 72.274 1.00 56.68 74 CYS A O 1
ATOM 544 N N . VAL A 1 75 ? -39.435 43.278 72.488 1.00 47.36 75 VAL A N 1
ATOM 545 C CA . VAL A 1 75 ? -39.440 43.522 73.929 1.00 50.66 75 VAL A CA 1
ATOM 546 C C . VAL A 1 75 ? -39.874 42.293 74.724 1.00 50.61 75 VAL A C 1
ATOM 547 O O . VAL A 1 75 ? -40.928 41.714 74.466 1.00 60.71 75 VAL A O 1
ATOM 551 N N . LEU A 1 76 ? -39.052 41.902 75.693 1.00 39.70 76 LEU A N 1
ATOM 552 C CA . LEU A 1 76 ? -39.373 40.768 76.551 1.00 57.24 76 LEU A CA 1
ATOM 553 C C . LEU A 1 76 ? -39.780 41.236 77.949 1.00 59.71 76 LEU A C 1
ATOM 554 O O . LEU A 1 76 ? -39.170 42.145 78.517 1.00 51.85 76 LEU A O 1
ATOM 559 N N . HIS A 1 77 ? -40.806 40.596 78.502 1.00 51.92 77 HIS A N 1
ATOM 560 C CA . HIS A 1 77 ? -41.383 41.024 79.770 1.00 60.42 77 HIS A CA 1
ATOM 561 C C . HIS A 1 77 ? -40.992 40.120 80.938 1.00 68.96 77 HIS A C 1
ATOM 562 O O . HIS A 1 77 ? -41.309 38.929 80.959 1.00 68.75 77 HIS A O 1
ATOM 569 N N . PHE A 1 78 ? -40.316 40.711 81.918 1.00 54.44 78 PHE A N 1
ATOM 570 C CA . PHE A 1 78 ? -39.858 39.987 83.094 1.00 53.43 78 PHE A CA 1
ATOM 571 C C . PHE A 1 78 ? -40.486 40.531 84.367 1.00 61.79 78 PHE A C 1
ATOM 572 O O . PHE A 1 78 ? -40.733 41.734 84.492 1.00 61.37 78 PHE A O 1
ATOM 580 N N . GLN A 1 79 ? -40.723 39.632 85.315 1.00 67.72 79 GLN A N 1
ATOM 581 C CA . GLN A 1 79 ? -41.179 40.010 86.642 1.00 65.82 79 GLN A CA 1
ATOM 582 C C . GLN A 1 79 ? -40.148 39.548 87.658 1.00 66.10 79 GLN A C 1
ATOM 583 O O . GLN A 1 79 ? -39.869 38.352 87.776 1.00 68.54 79 GLN A O 1
ATOM 589 N N . ILE A 1 80 ? -39.556 40.503 88.364 1.00 64.21 80 ILE A N 1
ATOM 590 C CA . ILE A 1 80 ? -38.631 40.182 89.436 1.00 64.18 80 ILE A CA 1
ATOM 591 C C . ILE A 1 80 ? -39.403 40.146 90.751 1.00 59.08 80 ILE A C 1
ATOM 592 O O . ILE A 1 80 ? -40.299 40.966 90.994 1.00 53.83 80 ILE A O 1
ATOM 597 N N . ILE A 1 81 ? -39.063 39.168 91.582 1.00 65.74 81 ILE A N 1
ATOM 598 C CA . ILE A 1 81 ? -39.796 38.916 92.810 1.00 64.83 81 ILE A CA 1
ATOM 599 C C . ILE A 1 81 ? -38.919 39.022 94.055 1.00 71.19 81 ILE A C 1
ATOM 600 O O . ILE A 1 81 ? -37.729 38.665 94.052 1.00 69.60 81 ILE A O 1
ATOM 605 N N . LEU A 1 82 ? -39.534 39.547 95.110 1.00 72.20 82 LEU A N 1
ATOM 606 C CA . LEU A 1 82 ? -38.936 39.630 96.430 1.00 60.08 82 LEU A CA 1
ATOM 607 C C . LEU A 1 82 ? -39.785 38.774 97.359 1.00 81.63 82 LEU A C 1
ATOM 608 O O . LEU A 1 82 ? -41.011 38.917 97.382 1.00 81.37 82 LEU A O 1
ATOM 613 N N . GLU A 1 83 ? -39.142 37.891 98.119 1.00 91.48 83 GLU A N 1
ATOM 614 C CA . GLU A 1 83 ? -39.864 36.893 98.904 1.00 88.15 83 GLU A CA 1
ATOM 615 C C . GLU A 1 83 ? -40.570 37.479 100.123 1.00 87.21 83 GLU A C 1
ATOM 616 O O . GLU A 1 83 ? -41.783 37.333 100.272 1.00 96.31 83 GLU A O 1
ATOM 622 N N . ASN A 1 84 ? -39.815 38.136 100.996 1.00 82.92 84 ASN A N 1
ATOM 623 C CA . ASN A 1 84 ? -40.380 38.620 102.250 1.00 83.62 84 ASN A CA 1
ATOM 624 C C . ASN A 1 84 ? -40.055 40.084 102.528 1.00 80.52 84 ASN A C 1
ATOM 625 O O . ASN A 1 84 ? -38.911 40.424 102.834 1.00 85.63 84 ASN A O 1
ATOM 630 N N . PRO A 1 85 ? -41.069 40.959 102.423 1.00 70.29 85 PRO A N 1
ATOM 631 C CA . PRO A 1 85 ? -42.430 40.611 101.997 1.00 69.73 85 PRO A CA 1
ATOM 632 C C . PRO A 1 85 ? -42.538 40.381 100.489 1.00 79.59 85 PRO A C 1
ATOM 633 O O . PRO A 1 85 ? -41.648 40.803 99.747 1.00 65.76 85 PRO A O 1
ATOM 637 N N . VAL A 1 86 ? -43.604 39.713 100.053 1.00 83.39 86 VAL A N 1
ATOM 638 C CA . VAL A 1 86 ? -43.806 39.442 98.631 1.00 73.68 86 VAL A CA 1
ATOM 639 C C . VAL A 1 86 ? -43.979 40.726 97.824 1.00 74.92 86 VAL A C 1
ATOM 640 O O . VAL A 1 86 ? -44.890 41.516 98.080 1.00 63.04 86 VAL A O 1
ATOM 644 N N . GLN A 1 87 ? -43.093 40.939 96.854 1.00 80.26 87 GLN A N 1
ATOM 645 C CA . GLN A 1 87 ? -43.186 42.138 96.026 1.00 65.16 87 GLN A CA 1
ATOM 646 C C . GLN A 1 87 ? -42.765 41.884 94.584 1.00 67.18 87 GLN A C 1
ATOM 647 O O . GLN A 1 87 ? -41.800 41.166 94.327 1.00 70.63 87 GLN A O 1
ATOM 653 N N . PHE A 1 88 ? -43.489 42.493 93.648 1.00 74.92 88 PHE A N 1
ATOM 654 C CA . PHE A 1 88 ? -43.226 42.304 92.226 1.00 55.14 88 PHE A CA 1
ATOM 655 C C . PHE A 1 88 ? -42.792 43.598 91.562 1.00 49.89 88 PHE A C 1
ATOM 656 O O . PHE A 1 88 ? -43.425 44.639 91.741 1.00 46.90 88 PHE A O 1
ATOM 664 N N . PHE A 1 89 ? -41.716 43.531 90.787 1.00 57.94 89 PHE A N 1
ATOM 665 C CA . PHE A 1 89 ? -41.331 44.657 89.944 1.00 61.47 89 PHE A CA 1
ATOM 666 C C . PHE A 1 89 ? -41.215 44.200 88.498 1.00 54.39 89 PHE A C 1
ATOM 667 O O . PHE A 1 89 ? -40.603 43.176 88.216 1.00 55.83 89 PHE A O 1
ATOM 675 N N . GLN A 1 90 ? -41.808 44.958 87.584 1.00 52.85 90 GLN A N 1
ATOM 676 C CA . GLN A 1 90 ? -41.798 44.583 86.177 1.00 56.72 90 GLN A CA 1
ATOM 677 C C . GLN A 1 90 ? -40.692 45.302 85.420 1.00 52.30 90 GLN A C 1
ATOM 678 O O . GLN A 1 90 ? -40.540 46.520 85.521 1.00 52.56 90 GLN A O 1
ATOM 684 N N . THR A 1 91 ? -39.916 44.535 84.664 1.00 53.26 91 THR A N 1
ATOM 685 C CA . THR A 1 91 ? -38.840 45.101 83.863 1.00 56.71 91 THR A CA 1
ATOM 686 C C . THR A 1 91 ? -38.877 44.530 82.442 1.00 53.23 91 THR A C 1
ATOM 687 O O . THR A 1 91 ? -39.279 43.385 82.237 1.00 44.70 91 THR A O 1
ATOM 691 N N . GLU A 1 92 ? -38.477 45.335 81.462 1.00 56.67 92 GLU A N 1
ATOM 692 C CA . GLU A 1 92 ? -38.533 44.922 80.060 1.00 51.87 92 GLU A CA 1
ATOM 693 C C . GLU A 1 92 ? -37.170 44.970 79.381 1.00 47.49 92 GLU A C 1
ATOM 694 O O . GLU A 1 92 ? -36.363 45.863 79.638 1.00 44.29 92 GLU A O 1
ATOM 700 N N . LEU A 1 93 ? -36.921 43.999 78.507 1.00 51.01 93 LEU A N 1
ATOM 701 C CA . LEU A 1 93 ? -35.663 43.938 77.774 1.00 45.45 93 LEU A CA 1
ATOM 702 C C . LEU A 1 93 ? -35.878 44.103 76.274 1.00 46.60 93 LEU A C 1
ATOM 703 O O . LEU A 1 93 ? -36.480 43.248 75.622 1.00 46.48 93 LEU A O 1
ATOM 708 N N . GLN A 1 94 ? -35.371 45.205 75.732 1.00 47.38 94 GLN A N 1
ATOM 709 C CA . GLN A 1 94 ? -35.477 45.481 74.305 1.00 44.90 94 GLN A CA 1
ATOM 710 C C . GLN A 1 94 ? -34.229 45.016 73.569 1.00 40.88 94 GLN A C 1
ATOM 711 O O . GLN A 1 94 ? -33.121 45.454 73.870 1.00 45.72 94 GLN A O 1
ATOM 717 N N . LEU A 1 95 ? -34.416 44.120 72.606 1.00 38.61 95 LEU A N 1
ATOM 718 C CA . LEU A 1 95 ? -33.313 43.606 71.805 1.00 39.18 95 LEU A CA 1
ATOM 719 C C . LEU A 1 95 ? -33.143 44.413 70.523 1.00 41.19 95 LEU A C 1
ATOM 720 O O . LEU A 1 95 ? -34.045 44.462 69.687 1.00 38.91 95 LEU A O 1
ATOM 725 N N . THR A 1 96 ? -31.989 45.059 70.382 1.00 41.73 96 THR A N 1
ATOM 726 C CA . THR A 1 96 ? -31.674 45.818 69.178 1.00 39.88 96 THR A CA 1
ATOM 727 C C . THR A 1 96 ? -31.235 44.883 68.060 1.00 56.68 96 THR A C 1
ATOM 728 O O . THR A 1 96 ? -30.409 43.993 68.270 1.00 56.42 96 THR A O 1
ATOM 732 N N . ASP A 1 97 ? -31.793 45.090 66.872 1.00 48.01 97 ASP A N 1
ATOM 733 C CA . ASP A 1 97 ? -31.481 44.251 65.725 1.00 51.55 97 ASP A CA 1
ATOM 734 C C . ASP A 1 97 ? -30.105 44.560 65.157 1.00 55.39 97 ASP A C 1
ATOM 735 O O . ASP A 1 97 ? -29.770 45.718 64.903 1.00 60.86 97 ASP A O 1
ATOM 740 N N . ILE A 1 98 ? -29.313 43.515 64.952 1.00 56.39 98 ILE A N 1
ATOM 741 C CA . ILE A 1 98 ? -28.003 43.666 64.338 1.00 58.24 98 ILE A CA 1
ATOM 742 C C . ILE A 1 98 ? -27.965 42.920 63.005 1.00 62.00 98 ILE A C 1
ATOM 743 O O . ILE A 1 98 ? -28.498 41.816 62.887 1.00 60.43 98 ILE A O 1
ATOM 748 N N . ASN A 1 99 ? -27.343 43.536 62.005 1.00 69.04 99 ASN A N 1
ATOM 749 C CA . ASN A 1 99 ? -27.317 42.988 60.652 1.00 49.63 99 ASN A CA 1
ATOM 750 C C . ASN A 1 99 ? -26.458 41.734 60.546 1.00 47.85 99 ASN A C 1
ATOM 751 O O . ASN A 1 99 ? -25.277 41.807 60.213 1.00 51.80 99 ASN A O 1
ATOM 756 N N . ASP A 1 100 ? -27.063 40.583 60.814 1.00 51.14 100 ASP A N 1
ATOM 757 C CA . ASP A 1 100 ? -26.340 39.317 60.784 1.00 49.77 100 ASP A CA 1
ATOM 758 C C . ASP A 1 100 ? -26.918 38.361 59.747 1.00 47.89 100 ASP A C 1
ATOM 759 O O . ASP A 1 100 ? -26.708 37.151 59.820 1.00 49.25 100 ASP A O 1
ATOM 764 N N . HIS A 1 101 ? -27.637 38.914 58.775 1.00 58.82 101 HIS A N 1
ATOM 765 C CA . HIS A 1 101 ? -28.203 38.119 57.689 1.00 51.67 101 HIS A CA 1
ATOM 766 C C . HIS A 1 101 ? -27.984 38.784 56.336 1.00 42.56 101 HIS A C 1
ATOM 767 O O . HIS A 1 101 ? -28.247 39.970 56.166 1.00 38.35 101 HIS A O 1
ATOM 774 N N . SER A 1 102 ? -27.498 38.012 55.373 1.00 46.81 102 SER A N 1
ATOM 775 C CA . SER A 1 102 ? -27.259 38.535 54.035 1.00 53.93 102 SER A CA 1
ATOM 776 C C . SER A 1 102 ? -28.487 38.354 53.150 1.00 53.13 102 SER A C 1
ATOM 777 O O . SER A 1 102 ? -29.143 37.313 53.202 1.00 55.37 102 SER A O 1
ATOM 780 N N . PRO A 1 103 ? -28.797 39.369 52.327 1.00 51.48 103 PRO A N 1
ATOM 781 C CA . PRO A 1 103 ? -29.898 39.266 51.366 1.00 46.82 103 PRO A CA 1
ATOM 782 C C . PRO A 1 103 ? -29.722 38.046 50.479 1.00 43.17 103 PRO A C 1
ATOM 783 O O . PRO A 1 103 ? -28.635 37.820 49.952 1.00 48.55 103 PRO A O 1
ATOM 787 N N . GLU A 1 104 ? -30.777 37.253 50.345 1.00 46.42 104 GLU A N 1
ATOM 788 C CA . GLU A 1 104 ? -30.711 36.035 49.554 1.00 52.64 104 GLU A CA 1
ATOM 789 C C . GLU A 1 104 ? -31.946 35.881 48.673 1.00 55.27 104 GLU A C 1
ATOM 790 O O . GLU A 1 104 ? -33.053 36.232 49.078 1.00 51.48 104 GLU A O 1
ATOM 796 N N . PHE A 1 105 ? -31.746 35.352 47.468 1.00 58.28 105 PHE A N 1
ATOM 797 C CA . PHE A 1 105 ? -32.841 35.136 46.529 1.00 53.53 105 PHE A CA 1
ATOM 798 C C . PHE A 1 105 ? -33.325 33.693 46.541 1.00 52.64 105 PHE A C 1
ATOM 799 O O . PHE A 1 105 ? -32.518 32.762 46.522 1.00 43.43 105 PHE A O 1
ATOM 807 N N . PRO A 1 106 ? -34.654 33.509 46.571 1.00 66.53 106 PRO A N 1
ATOM 808 C CA . PRO A 1 106 ? -35.276 32.182 46.609 1.00 75.52 106 PRO A CA 1
ATOM 809 C C . PRO A 1 106 ? -34.865 31.322 45.420 1.00 77.36 106 PRO A C 1
ATOM 810 O O . PRO A 1 106 ? -34.488 30.162 45.591 1.00 79.10 106 PRO A O 1
ATOM 814 N N . ASP A 1 107 ? -34.926 31.902 44.226 1.00 79.60 107 ASP A N 1
ATOM 815 C CA . ASP A 1 107 ? -34.546 31.194 43.013 1.00 74.36 107 ASP A CA 1
ATOM 816 C C . ASP A 1 107 ? -33.198 31.672 42.491 1.00 63.18 107 ASP A C 1
ATOM 817 O O . ASP A 1 107 ? -32.956 32.874 42.378 1.00 56.10 107 ASP A O 1
ATOM 822 N N . THR A 1 108 ? -32.326 30.719 42.178 1.00 60.73 108 THR A N 1
ATOM 823 C CA . THR A 1 108 ? -31.001 31.023 41.652 1.00 63.67 108 THR A CA 1
ATOM 824 C C . THR A 1 108 ? -31.102 31.785 40.329 1.00 74.65 108 THR A C 1
ATOM 825 O O . THR A 1 108 ? -30.266 32.636 40.027 1.00 69.66 108 THR A O 1
ATOM 829 N N . GLU A 1 109 ? -32.131 31.473 39.546 1.00 75.20 109 GLU A N 1
ATOM 830 C CA . GLU A 1 109 ? -32.372 32.159 38.282 1.00 65.94 109 GLU A CA 1
ATOM 831 C C . GLU A 1 109 ? -33.869 32.315 38.025 1.00 63.94 109 GLU A C 1
ATOM 832 O O . GLU A 1 109 ? -34.651 31.411 38.316 1.00 68.99 109 GLU A O 1
ATOM 834 N N . MET A 1 110 ? -34.264 33.458 37.473 1.00 56.31 110 MET A N 1
ATOM 835 C CA . MET A 1 110 ? -35.667 33.691 37.140 1.00 65.42 110 MET A CA 1
ATOM 836 C C . MET A 1 110 ? -35.857 33.856 35.636 1.00 76.49 110 MET A C 1
ATOM 837 O O . MET A 1 110 ? -35.095 34.567 34.982 1.00 77.24 110 MET A O 1
ATOM 842 N N . LEU A 1 111 ? -36.876 33.198 35.091 1.00 68.85 111 LEU A N 1
ATOM 843 C CA . LEU A 1 111 ? -37.145 33.254 33.657 1.00 58.00 111 LEU A CA 1
ATOM 844 C C . LEU A 1 111 ? -38.292 34.204 33.330 1.00 62.34 111 LEU A C 1
ATOM 845 O O . LEU A 1 111 ? -39.359 34.141 33.942 1.00 68.63 111 LEU A O 1
ATOM 850 N N . LEU A 1 112 ? -38.055 35.093 32.371 1.00 66.60 112 LEU A N 1
ATOM 851 C CA . LEU A 1 112 ? -39.077 36.019 31.897 1.00 59.90 112 LEU A CA 1
ATOM 852 C C . LEU A 1 112 ? -39.289 35.877 30.398 1.00 67.88 112 LEU A C 1
ATOM 853 O O . LEU A 1 112 ? -38.334 35.707 29.638 1.00 64.68 112 LEU A O 1
ATOM 858 N N . LYS A 1 113 ? -40.546 35.956 29.978 1.00 76.41 113 LYS A N 1
ATOM 859 C CA . LYS A 1 113 ? -40.878 35.983 28.561 1.00 59.74 113 LYS A CA 1
ATOM 860 C C . LYS A 1 113 ? -41.515 37.321 28.223 1.00 54.30 113 LYS A C 1
ATOM 861 O O . LYS A 1 113 ? -42.625 37.610 28.658 1.00 59.52 113 LYS A O 1
ATOM 867 N N . ILE A 1 114 ? -40.798 38.145 27.468 1.00 56.07 114 ILE A N 1
ATOM 868 C CA . ILE A 1 114 ? -41.297 39.460 27.083 1.00 57.98 114 ILE A CA 1
ATOM 869 C C . ILE A 1 114 ? -41.363 39.558 25.564 1.00 62.33 114 ILE A C 1
ATOM 870 O O . ILE A 1 114 ? -40.334 39.489 24.891 1.00 65.29 114 ILE A O 1
ATOM 875 N N . GLN A 1 115 ? -42.570 39.717 25.027 1.00 65.56 115 GLN A N 1
ATOM 876 C CA . GLN A 1 115 ? -42.763 39.731 23.578 1.00 57.93 115 GLN A CA 1
ATOM 877 C C . GLN A 1 115 ? -42.042 40.905 22.924 1.00 57.54 115 GLN A C 1
ATOM 878 O O . GLN A 1 115 ? -41.855 41.955 23.536 1.00 56.90 115 GLN A O 1
ATOM 884 N N . GLU A 1 116 ? -41.648 40.707 21.671 1.00 56.72 116 GLU A N 1
ATOM 885 C CA . GLU A 1 116 ? -40.920 41.708 20.900 1.00 51.41 116 GLU A CA 1
ATOM 886 C C . GLU A 1 116 ? -41.699 43.019 20.774 1.00 52.37 116 GLU A C 1
ATOM 887 O O . GLU A 1 116 ? -41.112 44.100 20.747 1.00 48.53 116 GLU A O 1
ATOM 893 N N . SER A 1 117 ? -43.025 42.915 20.729 1.00 53.85 117 SER A N 1
ATOM 894 C CA . SER A 1 117 ? -43.894 44.073 20.524 1.00 54.97 117 SER A CA 1
ATOM 895 C C . SER A 1 117 ? -44.227 44.800 21.821 1.00 55.71 117 SER A C 1
ATOM 896 O O . SER A 1 117 ? -45.232 45.507 21.903 1.00 57.49 117 SER A O 1
ATOM 899 N N . THR A 1 118 ? -43.380 44.632 22.830 1.00 68.09 118 THR A N 1
ATOM 900 C CA . THR A 1 118 ? -43.613 45.236 24.137 1.00 63.77 118 THR A CA 1
ATOM 901 C C . THR A 1 118 ? -43.309 46.732 24.133 1.00 72.87 118 THR A C 1
ATOM 902 O O . THR A 1 118 ? -42.241 47.160 23.693 1.00 79.72 118 THR A O 1
ATOM 906 N N . GLN A 1 119 ? -44.259 47.520 24.625 1.00 68.74 119 GLN A N 1
ATOM 907 C CA . GLN A 1 119 ? -44.128 48.971 24.650 1.00 72.43 119 GLN A CA 1
ATOM 908 C C . GLN A 1 119 ? -43.186 49.435 25.754 1.00 73.78 119 GLN A C 1
ATOM 909 O O . GLN A 1 119 ? -43.049 48.764 26.777 1.00 82.40 119 GLN A O 1
ATOM 915 N N . PRO A 1 120 ? -42.526 50.587 25.548 1.00 74.65 120 PRO A N 1
ATOM 916 C CA . PRO A 1 120 ? -41.651 51.156 26.580 1.00 79.04 120 PRO A CA 1
ATOM 917 C C . PRO A 1 120 ? -42.422 51.565 27.834 1.00 75.18 120 PRO A C 1
ATOM 918 O O . PRO A 1 120 ? -43.655 51.603 27.806 1.00 72.21 120 PRO A O 1
ATOM 922 N N . ALA A 1 121 ? -41.694 51.843 28.915 1.00 73.11 121 ALA A N 1
ATOM 923 C CA . ALA A 1 121 ? -42.269 52.287 30.190 1.00 74.47 121 ALA A CA 1
ATOM 924 C C . ALA A 1 121 ? -43.153 51.226 30.854 1.00 70.72 121 ALA A C 1
ATOM 925 O O . ALA A 1 121 ? -43.718 51.465 31.921 1.00 58.69 121 ALA A O 1
ATOM 927 N N . THR A 1 122 ? -43.274 50.060 30.225 1.00 75.46 122 THR A N 1
ATOM 928 C CA . THR A 1 122 ? -44.035 48.956 30.799 1.00 61.88 122 THR A CA 1
ATOM 929 C C . THR A 1 122 ? -43.241 48.289 31.914 1.00 55.08 122 THR A C 1
ATOM 930 O O . THR A 1 122 ? -42.033 48.090 31.795 1.00 53.15 122 THR A O 1
ATOM 934 N N . VAL A 1 123 ? -43.927 47.932 32.993 1.00 69.68 123 VAL A N 1
ATOM 935 C CA . VAL A 1 123 ? -43.254 47.404 34.174 1.00 68.11 123 VAL A CA 1
ATOM 936 C C . VAL A 1 123 ? -43.519 45.915 34.376 1.00 61.94 123 VAL A C 1
ATOM 937 O O . VAL A 1 123 ? -44.628 45.430 34.147 1.00 62.07 123 VAL A O 1
ATOM 941 N N . PHE A 1 124 ? -42.488 45.195 34.805 1.00 53.93 124 PHE A N 1
ATOM 942 C CA . PHE A 1 124 ? -42.603 43.773 35.095 1.00 58.56 124 PHE A CA 1
ATOM 943 C C . PHE A 1 124 ? -42.192 43.515 36.536 1.00 73.77 124 PHE A C 1
ATOM 944 O O . PHE A 1 124 ? -41.283 44.165 37.054 1.00 75.57 124 PHE A O 1
ATOM 952 N N . LEU A 1 125 ? -42.844 42.552 37.177 1.00 68.90 125 LEU A N 1
ATOM 953 C CA . LEU A 1 125 ? -42.569 42.265 38.579 1.00 59.14 125 LEU A CA 1
ATOM 954 C C . LEU A 1 125 ? -41.628 41.086 38.750 1.00 58.10 125 LEU A C 1
ATOM 955 O O . LEU A 1 125 ? -41.780 40.048 38.105 1.00 50.96 125 LEU A O 1
ATOM 960 N N . LEU A 1 126 ? -40.651 41.269 39.630 1.00 57.90 126 LEU A N 1
ATOM 961 C CA . LEU A 1 126 ? -39.651 40.251 39.902 1.00 57.23 126 LEU A CA 1
ATOM 962 C C . LEU A 1 126 ? -39.734 39.793 41.344 1.00 62.57 126 LEU A C 1
ATOM 963 O O . LEU A 1 126 ? -40.228 40.518 42.208 1.00 73.46 126 LEU A O 1
ATOM 968 N N . LYS A 1 127 ? -39.249 38.584 41.598 1.00 60.91 127 LYS A N 1
ATOM 969 C CA . LYS A 1 127 ? -39.226 38.044 42.948 1.00 68.88 127 LYS A CA 1
ATOM 970 C C . LYS A 1 127 ? -38.276 38.853 43.823 1.00 54.72 127 LYS A C 1
ATOM 971 O O . LYS A 1 127 ? -37.308 39.431 43.332 1.00 52.20 127 LYS A O 1
ATOM 977 N N . ALA A 1 128 ? -38.568 38.909 45.117 1.00 62.38 128 ALA A N 1
ATOM 978 C CA . ALA A 1 128 ? -37.797 39.740 46.033 1.00 58.90 128 ALA A CA 1
ATOM 979 C C . ALA A 1 128 ? -36.822 38.905 46.854 1.00 55.85 128 ALA A C 1
ATOM 980 O O . ALA A 1 128 ? -37.040 37.713 47.074 1.00 61.04 128 ALA A O 1
ATOM 982 N N . ALA A 1 129 ? -35.743 39.539 47.301 1.00 53.69 129 ALA A N 1
ATOM 983 C CA . ALA A 1 129 ? -34.746 38.867 48.123 1.00 54.00 129 ALA A CA 1
ATOM 984 C C . ALA A 1 129 ? -35.200 38.804 49.574 1.00 61.20 129 ALA A C 1
ATOM 985 O O . ALA A 1 129 ? -35.585 39.816 50.159 1.00 68.09 129 ALA A O 1
ATOM 987 N N . GLN A 1 130 ? -35.165 37.605 50.147 1.00 68.61 130 GLN A N 1
ATOM 988 C CA . GLN A 1 130 ? -35.602 37.410 51.523 1.00 70.38 130 GLN A CA 1
ATOM 989 C C . GLN A 1 130 ? -34.503 37.766 52.521 1.00 55.88 130 GLN A C 1
ATOM 990 O O . GLN A 1 130 ? -33.348 37.367 52.367 1.00 45.89 130 GLN A O 1
ATOM 996 N N . ASP A 1 131 ? -34.881 38.524 53.544 1.00 67.92 131 ASP A N 1
ATOM 997 C CA . ASP A 1 131 ? -33.959 38.922 54.598 1.00 55.86 131 ASP A CA 1
ATOM 998 C C . ASP A 1 131 ? -34.637 38.790 55.955 1.00 51.94 131 ASP A C 1
ATOM 999 O O . ASP A 1 131 ? -35.758 39.263 56.143 1.00 63.49 131 ASP A O 1
ATOM 1004 N N . SER A 1 132 ? -33.956 38.145 56.896 1.00 57.09 132 SER A N 1
ATOM 1005 C CA . SER A 1 132 ? -34.506 37.947 58.235 1.00 63.11 132 SER A CA 1
ATOM 1006 C C . SER A 1 132 ? -34.490 39.239 59.046 1.00 48.96 132 SER A C 1
ATOM 1007 O O . SER A 1 132 ? -35.371 39.471 59.873 1.00 52.61 132 SER A O 1
ATOM 1010 N N . ASP A 1 133 ? -33.487 40.077 58.802 1.00 42.56 133 ASP A N 1
ATOM 1011 C CA . ASP A 1 133 ? -33.356 41.349 59.507 1.00 40.37 133 ASP A CA 1
ATOM 1012 C C . ASP A 1 133 ? -34.468 42.318 59.127 1.00 44.71 133 ASP A C 1
ATOM 1013 O O . ASP A 1 133 ? -35.216 42.081 58.179 1.00 57.10 133 ASP A O 1
ATOM 1018 N N . ILE A 1 134 ? -34.582 43.406 59.882 1.00 41.03 134 ILE A N 1
ATOM 1019 C CA . ILE A 1 134 ? -35.607 44.409 59.618 1.00 50.32 134 ILE A CA 1
ATOM 1020 C C . ILE A 1 134 ? -35.012 45.814 59.615 1.00 46.77 134 ILE A C 1
ATOM 1021 O O . ILE A 1 134 ? -33.839 46.000 59.939 1.00 46.98 134 ILE A O 1
ATOM 1026 N N . GLY A 1 135 ? -35.830 46.796 59.249 1.00 49.77 135 GLY A N 1
ATOM 1027 C CA . GLY A 1 135 ? -35.424 48.190 59.273 1.00 46.67 135 GLY A CA 1
ATOM 1028 C C . GLY A 1 135 ? -34.284 48.510 58.324 1.00 53.67 135 GLY A C 1
ATOM 1029 O O . GLY A 1 135 ? -34.336 48.193 57.135 1.00 53.09 135 GLY A O 1
ATOM 1030 N N . SER A 1 136 ? -33.249 49.147 58.861 1.00 55.88 136 SER A N 1
ATOM 1031 C CA . SER A 1 136 ? -32.072 49.518 58.083 1.00 48.49 136 SER A CA 1
ATOM 1032 C C . SER A 1 136 ? -31.206 48.303 57.751 1.00 48.52 136 SER A C 1
ATOM 1033 O O . SER A 1 136 ? -30.399 48.343 56.825 1.00 54.97 136 SER A O 1
ATOM 1036 N N . ASN A 1 137 ? -31.372 47.227 58.514 1.00 53.63 137 ASN A N 1
ATOM 1037 C CA . ASN A 1 137 ? -30.589 46.014 58.307 1.00 49.79 137 ASN A CA 1
ATOM 1038 C C . ASN A 1 137 ? -31.207 45.071 57.283 1.00 45.63 137 ASN A C 1
ATOM 1039 O O . ASN A 1 137 ? -30.634 44.029 56.964 1.00 47.37 137 ASN A O 1
ATOM 1044 N N . ALA A 1 138 ? -32.383 45.431 56.781 1.00 47.77 138 ALA A N 1
ATOM 1045 C CA . ALA A 1 138 ? -33.030 44.648 55.737 1.00 49.15 138 ALA A CA 1
ATOM 1046 C C . ALA A 1 138 ? -32.593 45.139 54.363 1.00 57.03 138 ALA A C 1
ATOM 1047 O O . ALA A 1 138 ? -31.788 46.065 54.250 1.00 59.30 138 ALA A O 1
ATOM 1049 N N . VAL A 1 139 ? -33.131 44.515 53.320 1.00 58.28 139 VAL A N 1
ATOM 1050 C CA . VAL A 1 139 ? -32.861 44.930 51.951 1.00 54.77 139 VAL A CA 1
ATOM 1051 C C . VAL A 1 139 ? -33.302 46.380 51.765 1.00 57.79 139 VAL A C 1
ATOM 1052 O O . VAL A 1 139 ? -34.403 46.754 52.168 1.00 48.76 139 VAL A O 1
ATOM 1056 N N . GLN A 1 140 ? -32.431 47.200 51.184 1.00 67.52 140 GLN A N 1
ATOM 1057 C CA . GLN A 1 140 ? -32.693 48.632 51.091 1.00 65.62 140 GLN A CA 1
ATOM 1058 C C . GLN A 1 140 ? -32.561 49.176 49.663 1.00 58.48 140 GLN A C 1
ATOM 1059 O O . GLN A 1 140 ? -33.126 50.223 49.340 1.00 52.01 140 GLN A O 1
ATOM 1065 N N . ASN A 1 141 ? -31.824 48.468 48.810 1.00 66.45 141 ASN A N 1
ATOM 1066 C CA . ASN A 1 141 ? -31.606 48.924 47.434 1.00 70.16 141 ASN A CA 1
ATOM 1067 C C . ASN A 1 141 ? -31.607 47.757 46.448 1.00 65.22 141 ASN A C 1
ATOM 1068 O O . ASN A 1 141 ? -31.288 46.629 46.814 1.00 62.73 141 ASN A O 1
ATOM 1073 N N . TYR A 1 142 ? -31.968 48.030 45.198 1.00 71.26 142 TYR A N 1
ATOM 1074 C CA . TYR A 1 142 ? -31.918 47.016 44.146 1.00 55.38 142 TYR A CA 1
ATOM 1075 C C . TYR A 1 142 ? -31.188 47.540 42.918 1.00 47.73 142 TYR A C 1
ATOM 1076 O O . TYR A 1 142 ? -31.514 48.610 42.404 1.00 47.32 142 TYR A O 1
ATOM 1085 N N . THR A 1 143 ? -30.193 46.788 42.455 1.00 54.23 143 THR A N 1
ATOM 1086 C CA . THR A 1 143 ? -29.433 47.194 41.275 1.00 55.49 143 THR A CA 1
ATOM 1087 C C . THR A 1 143 ? -29.378 46.087 40.236 1.00 54.93 143 THR A C 1
ATOM 1088 O O . THR A 1 143 ? -29.253 44.915 40.573 1.00 49.77 143 THR A O 1
ATOM 1092 N N . VAL A 1 144 ? -29.471 46.465 38.969 1.00 57.43 144 VAL A N 1
ATOM 1093 C CA . VAL A 1 144 ? -29.384 45.500 37.884 1.00 61.88 144 VAL A CA 1
ATOM 1094 C C . VAL A 1 144 ? -28.079 45.720 37.121 1.00 65.43 144 VAL A C 1
ATOM 1095 O O . VAL A 1 144 ? -27.550 46.833 37.098 1.00 68.52 144 VAL A O 1
ATOM 1099 N N . SER A 1 145 ? -27.548 44.655 36.524 1.00 64.57 145 SER A N 1
ATOM 1100 C CA . SER A 1 145 ? -26.350 44.761 35.698 1.00 58.36 145 SER A CA 1
ATOM 1101 C C . SER A 1 145 ? -26.599 45.737 34.557 1.00 60.26 145 SER A C 1
ATOM 1102 O O . SER A 1 145 ? -27.661 45.704 33.937 1.00 72.55 145 SER A O 1
ATOM 1105 N N . PRO A 1 146 ? -25.624 46.622 34.292 1.00 56.50 146 PRO A N 1
ATOM 1106 C CA . PRO A 1 146 ? -25.740 47.677 33.279 1.00 64.72 146 PRO A CA 1
ATOM 1107 C C . PRO A 1 146 ? -26.171 47.141 31.918 1.00 60.00 146 PRO A C 1
ATOM 1108 O O . PRO A 1 146 ? -25.526 46.246 31.370 1.00 56.15 146 PRO A O 1
ATOM 1112 N N . ASN A 1 147 ? -27.262 47.682 31.391 1.00 59.93 147 ASN A N 1
ATOM 1113 C CA . ASN A 1 147 ? -27.778 47.244 30.103 1.00 78.10 147 ASN A CA 1
ATOM 1114 C C . ASN A 1 147 ? -28.449 48.381 29.347 1.00 76.58 147 ASN A C 1
ATOM 1115 O O . ASN A 1 147 ? -28.804 49.407 29.929 1.00 74.27 147 ASN A O 1
ATOM 1120 N N . LEU A 1 148 ? -28.628 48.184 28.047 1.00 71.52 148 LEU A N 1
ATOM 1121 C CA . LEU A 1 148 ? -29.205 49.203 27.181 1.00 83.56 148 LEU A CA 1
ATOM 1122 C C . LEU A 1 148 ? -30.722 49.327 27.339 1.00 80.38 148 LEU A C 1
ATOM 1123 O O . LEU A 1 148 ? -31.264 50.432 27.326 1.00 85.57 148 LEU A O 1
ATOM 1128 N N . HIS A 1 149 ? -31.399 48.191 27.481 1.00 73.71 149 HIS A N 1
ATOM 1129 C CA . HIS A 1 149 ? -32.860 48.149 27.421 1.00 73.27 149 HIS A CA 1
ATOM 1130 C C . HIS A 1 149 ? -33.593 48.496 28.726 1.00 80.07 149 HIS A C 1
ATOM 1131 O O . HIS A 1 149 ? -34.514 49.314 28.721 1.00 75.06 149 HIS A O 1
ATOM 1138 N N . PHE A 1 150 ? -33.188 47.879 29.834 1.00 80.03 150 PHE A N 1
ATOM 1139 C CA . PHE A 1 150 ? -33.947 47.981 31.082 1.00 61.99 150 PHE A CA 1
ATOM 1140 C C . PHE A 1 150 ? -33.287 48.848 32.155 1.00 72.06 150 PHE A C 1
ATOM 1141 O O . PHE A 1 150 ? -32.144 49.283 32.009 1.00 81.40 150 PHE A O 1
ATOM 1149 N N . HIS A 1 151 ? -34.038 49.100 33.227 1.00 74.88 151 HIS A N 1
ATOM 1150 C CA . HIS A 1 151 ? -33.496 49.653 34.470 1.00 66.27 151 HIS A CA 1
ATOM 1151 C C . HIS A 1 151 ? -34.383 49.212 35.640 1.00 56.06 151 HIS A C 1
ATOM 1152 O O . HIS A 1 151 ? -35.570 48.945 35.451 1.00 51.39 151 HIS A O 1
ATOM 1159 N N . VAL A 1 152 ? -33.814 49.133 36.841 1.00 56.12 152 VAL A N 1
ATOM 1160 C CA . VAL A 1 152 ? -34.547 48.597 37.990 1.00 64.06 152 VAL A CA 1
ATOM 1161 C C . VAL A 1 152 ? -35.006 49.676 38.980 1.00 52.43 152 VAL A C 1
ATOM 1162 O O . VAL A 1 152 ? -34.241 50.564 39.364 1.00 44.85 152 VAL A O 1
ATOM 1166 N N . VAL A 1 153 ? -36.267 49.583 39.392 1.00 50.54 153 VAL A N 1
ATOM 1167 C CA . VAL A 1 153 ? -36.845 50.519 40.350 1.00 58.53 153 VAL A CA 1
ATOM 1168 C C . VAL A 1 153 ? -37.380 49.770 41.566 1.00 57.98 153 VAL A C 1
ATOM 1169 O O . VAL A 1 153 ? -38.127 48.807 41.424 1.00 60.81 153 VAL A O 1
ATOM 1173 N N . THR A 1 154 ? -36.992 50.208 42.759 1.00 57.45 154 THR A N 1
ATOM 1174 C CA . THR A 1 154 ? -37.427 49.545 43.986 1.00 69.02 154 THR A CA 1
ATOM 1175 C C . THR A 1 154 ? -38.710 50.148 44.548 1.00 71.33 154 THR A C 1
ATOM 1176 O O . THR A 1 154 ? -38.716 51.290 45.010 1.00 72.91 154 THR A O 1
ATOM 1180 N N . LEU A 1 155 ? -39.792 49.376 44.522 1.00 71.34 155 LEU A N 1
ATOM 1181 C CA . LEU A 1 155 ? -41.069 49.855 45.045 1.00 78.17 155 LEU A CA 1
ATOM 1182 C C . LEU A 1 155 ? -41.231 49.512 46.520 1.00 71.42 155 LEU A C 1
ATOM 1183 O O . LEU A 1 155 ? -41.043 48.366 46.928 1.00 66.80 155 LEU A O 1
ATOM 1188 N N . SER A 1 156 ? -41.590 50.521 47.308 1.00 69.10 156 SER A N 1
ATOM 1189 C CA . SER A 1 156 ? -41.725 50.378 48.755 1.00 85.24 156 SER A CA 1
ATOM 1190 C C . SER A 1 156 ? -43.126 49.946 49.178 1.00 83.66 156 SER A C 1
ATOM 1191 O O . SER A 1 156 ? -43.529 50.155 50.322 1.00 83.70 156 SER A O 1
ATOM 1194 N N . ARG A 1 157 ? -43.865 49.346 48.250 1.00 97.64 157 ARG A N 1
ATOM 1195 C CA . ARG A 1 157 ? -45.202 48.825 48.529 1.00 98.31 157 ARG A CA 1
ATOM 1196 C C . ARG A 1 157 ? -45.112 47.655 49.524 1.00 92.77 157 ARG A C 1
ATOM 1197 O O . ARG A 1 157 ? -44.028 47.351 50.028 1.00 75.17 157 ARG A O 1
ATOM 1205 N N . SER A 1 158 ? -46.253 47.022 49.803 1.00 98.43 158 SER A N 1
ATOM 1206 C CA . SER A 1 158 ? -46.389 45.953 50.800 1.00 94.82 158 SER A CA 1
ATOM 1207 C C . SER A 1 158 ? -46.257 46.505 52.217 1.00 92.53 158 SER A C 1
ATOM 1208 O O . SER A 1 158 ? -45.724 47.596 52.426 1.00 85.12 158 SER A O 1
ATOM 1211 N N . ASP A 1 159 ? -46.763 45.747 53.184 1.00 85.94 159 ASP A N 1
ATOM 1212 C CA . ASP A 1 159 ? -46.787 46.178 54.575 1.00 89.32 159 ASP A CA 1
ATOM 1213 C C . ASP A 1 159 ? -45.383 46.442 55.099 1.00 88.05 159 ASP A C 1
ATOM 1214 O O . ASP A 1 159 ? -45.152 47.404 55.832 1.00 97.05 159 ASP A O 1
ATOM 1219 N N . GLY A 1 160 ? -44.444 45.588 54.708 1.00 64.44 160 GLY A N 1
ATOM 1220 C CA . GLY A 1 160 ? -43.075 45.724 55.156 1.00 65.01 160 GLY A CA 1
ATOM 1221 C C . GLY A 1 160 ? -42.079 45.627 54.023 1.00 64.81 160 GLY A C 1
ATOM 1222 O O . GLY A 1 160 ? -42.306 44.912 53.046 1.00 76.17 160 GLY A O 1
ATOM 1223 N N . ARG A 1 161 ? -40.980 46.365 54.160 1.00 61.20 161 ARG A N 1
ATOM 1224 C CA . ARG A 1 161 ? -39.865 46.325 53.215 1.00 77.79 161 ARG A CA 1
ATOM 1225 C C . ARG A 1 161 ? -40.255 46.738 51.796 1.00 84.32 161 ARG A C 1
ATOM 1226 O O . ARG A 1 161 ? -41.331 47.293 51.566 1.00 88.38 161 ARG A O 1
ATOM 1234 N N . LYS A 1 162 ? -39.367 46.454 50.848 1.00 64.37 162 LYS A N 1
ATOM 1235 C CA . LYS A 1 162 ? -39.562 46.867 49.466 1.00 74.16 162 LYS A CA 1
ATOM 1236 C C . LYS A 1 162 ? -39.168 45.767 48.483 1.00 78.08 162 LYS A C 1
ATOM 1237 O O . LYS A 1 162 ? -38.297 44.945 48.772 1.00 65.30 162 LYS A O 1
ATOM 1239 N N . TYR A 1 163 ? -39.817 45.758 47.320 1.00 73.70 163 TYR A N 1
ATOM 1240 C CA . TYR A 1 163 ? -39.575 44.731 46.309 1.00 71.07 163 TYR A CA 1
ATOM 1241 C C . TYR A 1 163 ? -39.029 45.338 45.012 1.00 69.43 163 TYR A C 1
ATOM 1242 O O . TYR A 1 163 ? -39.218 46.530 44.752 1.00 64.72 163 TYR A O 1
ATOM 1251 N N . PRO A 1 164 ? -38.352 44.514 44.191 1.00 61.36 164 PRO A N 1
ATOM 1252 C CA . PRO A 1 164 ? -37.765 44.993 42.936 1.00 62.36 164 PRO A CA 1
ATOM 1253 C C . PRO A 1 164 ? -38.718 44.954 41.740 1.00 72.09 164 PRO A C 1
ATOM 1254 O O . PRO A 1 164 ? -39.444 43.978 41.537 1.00 69.73 164 PRO A O 1
ATOM 1258 N N . GLU A 1 165 ? -38.687 46.019 40.944 1.00 66.81 165 GLU A N 1
ATOM 1259 C CA . GLU A 1 165 ? -39.478 46.119 39.722 1.00 63.03 165 GLU A CA 1
ATOM 1260 C C . GLU A 1 165 ? -38.569 46.385 38.536 1.00 63.58 165 GLU A C 1
ATOM 1261 O O . GLU A 1 165 ? -37.562 47.085 38.659 1.00 61.45 165 GLU A O 1
ATOM 1267 N N . LEU A 1 166 ? -38.929 45.828 37.385 1.00 66.67 166 LEU A N 1
ATOM 1268 C CA . LEU A 1 166 ? -38.144 46.017 36.175 1.00 65.36 166 LEU A CA 1
ATOM 1269 C C . LEU A 1 166 ? -38.875 46.935 35.202 1.00 62.51 166 LEU A C 1
ATOM 1270 O O . LEU A 1 166 ? -40.071 46.772 34.962 1.00 54.26 166 LEU A O 1
ATOM 1275 N N . VAL A 1 167 ? -38.151 47.905 34.652 1.00 54.90 167 VAL A N 1
ATOM 1276 C CA . VAL A 1 167 ? -38.749 48.877 33.746 1.00 63.12 167 VAL A CA 1
ATOM 1277 C C . VAL A 1 167 ? -38.028 48.884 32.404 1.00 70.05 167 VAL A C 1
ATOM 1278 O O . VAL A 1 167 ? -36.797 48.837 32.347 1.00 66.91 167 VAL A O 1
ATOM 1282 N N . LEU A 1 168 ? -38.803 48.942 31.326 1.00 73.29 168 LEU A N 1
ATOM 1283 C CA . LEU A 1 168 ? -38.248 48.930 29.981 1.00 76.11 168 LEU A CA 1
ATOM 1284 C C . LEU A 1 168 ? -38.215 50.335 29.382 1.00 77.31 168 LEU A C 1
ATOM 1285 O O . LEU A 1 168 ? -39.238 51.019 29.321 1.00 69.29 168 LEU A O 1
ATOM 1290 N N . ASP A 1 169 ? -37.035 50.754 28.934 1.00 79.22 169 ASP A N 1
ATOM 1291 C CA . ASP A 1 169 ? -36.860 52.088 28.368 1.00 81.46 169 ASP A CA 1
ATOM 1292 C C . ASP A 1 169 ? -36.625 52.046 26.859 1.00 82.25 169 ASP A C 1
ATOM 1293 O O . ASP A 1 169 ? -37.008 52.968 26.136 1.00 77.97 169 ASP A O 1
ATOM 1298 N N . ARG A 1 170 ? -35.985 50.980 26.390 1.00 79.71 170 ARG A N 1
ATOM 1299 C CA . ARG A 1 170 ? -35.663 50.840 24.975 1.00 71.00 170 ARG A CA 1
ATOM 1300 C C . ARG A 1 170 ? -36.330 49.597 24.391 1.00 74.19 170 ARG A C 1
ATOM 1301 O O . ARG A 1 170 ? -36.169 48.496 24.915 1.00 78.27 170 ARG A O 1
ATOM 1309 N N . ALA A 1 171 ? -37.058 49.779 23.293 1.00 76.15 171 ALA A N 1
ATOM 1310 C CA . ALA A 1 171 ? -37.838 48.704 22.680 1.00 67.10 171 ALA A CA 1
ATOM 1311 C C . ALA A 1 171 ? -36.983 47.493 22.313 1.00 74.57 171 ALA A C 1
ATOM 1312 O O . ALA A 1 171 ? -35.794 47.623 22.024 1.00 87.18 171 ALA A O 1
ATOM 1314 N N . LEU A 1 172 ? -37.599 46.315 22.344 1.00 70.76 172 LEU A N 1
ATOM 1315 C CA . LEU A 1 172 ? -36.891 45.063 22.100 1.00 67.41 172 LEU A CA 1
ATOM 1316 C C . LEU A 1 172 ? -37.078 44.560 20.673 1.00 69.27 172 LEU A C 1
ATOM 1317 O O . LEU A 1 172 ? -38.116 44.786 20.049 1.00 63.80 172 LEU A O 1
ATOM 1322 N N . ASP A 1 173 ? -36.062 43.871 20.165 1.00 68.58 173 ASP A N 1
ATOM 1323 C CA . ASP A 1 173 ? -36.130 43.256 18.847 1.00 60.41 173 ASP A CA 1
ATOM 1324 C C . ASP A 1 173 ? -35.534 41.855 18.892 1.00 60.60 173 ASP A C 1
ATOM 1325 O O . ASP A 1 173 ? -34.385 41.675 19.298 1.00 70.92 173 ASP A O 1
ATOM 1330 N N . ARG A 1 174 ? -36.313 40.864 18.473 1.00 50.41 174 ARG A N 1
ATOM 1331 C CA . ARG A 1 174 ? -35.857 39.481 18.515 1.00 55.71 174 ARG A CA 1
ATOM 1332 C C . ARG A 1 174 ? -34.851 39.207 17.399 1.00 67.50 174 ARG A C 1
ATOM 1333 O O . ARG A 1 174 ? -33.985 38.338 17.519 1.00 72.34 174 ARG A O 1
ATOM 1341 N N . GLU A 1 175 ? -34.977 39.957 16.311 1.00 59.08 175 GLU A N 1
ATOM 1342 C CA . GLU A 1 175 ? -34.137 39.755 15.139 1.00 65.86 175 GLU A CA 1
ATOM 1343 C C . GLU A 1 175 ? -32.678 40.098 15.426 1.00 78.38 175 GLU A C 1
ATOM 1344 O O . GLU A 1 175 ? -31.771 39.497 14.850 1.00 91.75 175 GLU A O 1
ATOM 1350 N N . GLU A 1 176 ? -32.455 41.061 16.315 1.00 74.15 176 GLU A N 1
ATOM 1351 C CA . GLU A 1 176 ? -31.096 41.433 16.693 1.00 73.97 176 GLU A CA 1
ATOM 1352 C C . GLU A 1 176 ? -30.593 40.589 17.859 1.00 64.40 176 GLU A C 1
ATOM 1353 O O . GLU A 1 176 ? -29.512 40.003 17.790 1.00 64.28 176 GLU A O 1
ATOM 1359 N N . GLN A 1 177 ? -31.378 40.534 18.930 1.00 70.00 177 GLN A N 1
ATOM 1360 C CA . GLN A 1 177 ? -31.028 39.736 20.101 1.00 65.64 177 GLN A CA 1
ATOM 1361 C C . GLN A 1 177 ? -32.202 38.869 20.546 1.00 59.92 177 GLN A C 1
ATOM 1362 O O . GLN A 1 177 ? -33.227 39.387 20.992 1.00 57.24 177 GLN A O 1
ATOM 1368 N N . PRO A 1 178 ? -32.053 37.541 20.422 1.00 56.38 178 PRO A N 1
ATOM 1369 C CA . PRO A 1 178 ? -33.096 36.577 20.794 1.00 56.92 178 PRO A CA 1
ATOM 1370 C C . PRO A 1 178 ? -33.388 36.552 22.295 1.00 60.39 178 PRO A C 1
ATOM 1371 O O . PRO A 1 178 ? -34.556 36.508 22.689 1.00 46.14 178 PRO A O 1
ATOM 1375 N N . GLU A 1 179 ? -32.343 36.575 23.117 1.00 53.33 179 GLU A N 1
ATOM 1376 C CA . GLU A 1 179 ? -32.527 36.577 24.565 1.00 58.72 179 GLU A CA 1
ATOM 1377 C C . GLU A 1 179 ? -31.488 37.441 25.272 1.00 61.96 179 GLU A C 1
ATOM 1378 O O . GLU A 1 179 ? -30.386 37.655 24.764 1.00 66.68 179 GLU A O 1
ATOM 1384 N N . LEU A 1 180 ? -31.853 37.928 26.453 1.00 59.46 180 LEU A N 1
ATOM 1385 C CA . LEU A 1 180 ? -30.968 38.751 27.264 1.00 56.20 180 LEU A CA 1
ATOM 1386 C C . LEU A 1 180 ? -30.709 38.095 28.611 1.00 58.72 180 LEU A C 1
ATOM 1387 O O . LEU A 1 180 ? -31.554 37.363 29.128 1.00 63.22 180 LEU A O 1
ATOM 1392 N N . THR A 1 181 ? -29.530 38.348 29.170 1.00 64.30 181 THR A N 1
ATOM 1393 C CA . THR A 1 181 ? -29.185 37.819 30.483 1.00 68.95 181 THR A CA 1
ATOM 1394 C C . THR A 1 181 ? -28.608 38.923 31.367 1.00 68.06 181 THR A C 1
ATOM 1395 O O . THR A 1 181 ? -27.652 39.605 30.986 1.00 62.89 181 THR A O 1
ATOM 1399 N N . LEU A 1 182 ? -29.194 39.088 32.550 1.00 58.14 182 LEU A N 1
ATOM 1400 C CA . LEU A 1 182 ? -28.816 40.160 33.464 1.00 56.02 182 LEU A CA 1
ATOM 1401 C C . LEU A 1 182 ? -28.509 39.645 34.865 1.00 62.76 182 LEU A C 1
ATOM 1402 O O . LEU A 1 182 ? -28.901 38.537 35.235 1.00 66.89 182 LEU A O 1
ATOM 1407 N N . ILE A 1 183 ? -27.803 40.462 35.641 1.00 63.34 183 ILE A N 1
ATOM 1408 C CA . ILE A 1 183 ? -27.465 40.122 37.016 1.00 60.23 183 ILE A CA 1
ATOM 1409 C C . ILE A 1 183 ? -28.162 41.054 38.003 1.00 52.12 183 ILE A C 1
ATOM 1410 O O . ILE A 1 183 ? -27.888 42.254 38.042 1.00 46.29 183 ILE A O 1
ATOM 1415 N N . LEU A 1 184 ? -29.064 40.492 38.802 1.00 52.31 184 LEU A N 1
ATOM 1416 C CA . LEU A 1 184 ? -29.815 41.270 39.780 1.00 53.32 184 LEU A CA 1
ATOM 1417 C C . LEU A 1 184 ? -29.178 41.181 41.163 1.00 52.47 184 LEU A C 1
ATOM 1418 O O . LEU A 1 184 ? -28.962 40.090 41.686 1.00 50.01 184 LEU A O 1
ATOM 1423 N N . THR A 1 185 ? -28.892 42.334 41.756 1.00 50.92 185 THR A N 1
ATOM 1424 C CA . THR A 1 185 ? -28.214 42.390 43.044 1.00 57.76 185 THR A CA 1
ATOM 1425 C C . THR A 1 185 ? -29.039 43.155 44.077 1.00 60.49 185 THR A C 1
ATOM 1426 O O . THR A 1 185 ? -29.518 44.266 43.815 1.00 64.79 185 THR A O 1
ATOM 1430 N N . ALA A 1 186 ? -29.204 42.542 45.246 1.00 50.17 186 ALA A N 1
ATOM 1431 C CA . ALA A 1 186 ? -29.927 43.153 46.351 1.00 56.17 186 ALA A CA 1
ATOM 1432 C C . ALA A 1 186 ? -28.955 43.717 47.383 1.00 64.26 186 ALA A C 1
ATOM 1433 O O . ALA A 1 186 ? -28.169 42.983 47.986 1.00 60.14 186 ALA A O 1
ATOM 1435 N N . LEU A 1 187 ? -29.033 45.025 47.592 1.00 64.84 187 LEU A N 1
ATOM 1436 C CA . LEU A 1 187 ? -28.129 45.714 48.498 1.00 68.68 187 LEU A CA 1
ATOM 1437 C C . LEU A 1 187 ? -28.782 46.004 49.841 1.00 68.37 187 LEU A C 1
ATOM 1438 O O . LEU A 1 187 ? -29.865 46.592 49.916 1.00 62.34 187 LEU A O 1
ATOM 1443 N N . ASP A 1 188 ? -28.104 45.566 50.895 1.00 68.26 188 ASP A N 1
ATOM 1444 C CA . ASP A 1 188 ? -28.532 45.791 52.265 1.00 62.90 188 ASP A CA 1
ATOM 1445 C C . ASP A 1 188 ? -28.273 47.243 52.665 1.00 63.50 188 ASP A C 1
ATOM 1446 O O . ASP A 1 188 ? -27.414 47.911 52.089 1.00 68.10 188 ASP A O 1
ATOM 1451 N N . GLY A 1 189 ? -29.015 47.730 53.652 1.00 60.03 189 GLY A N 1
ATOM 1452 C CA . GLY A 1 189 ? -28.871 49.104 54.100 1.00 67.73 189 GLY A CA 1
ATOM 1453 C C . GLY A 1 189 ? -27.810 49.291 55.169 1.00 70.00 189 GLY A C 1
ATOM 1454 O O . GLY A 1 189 ? -27.373 50.413 55.430 1.00 78.40 189 GLY A O 1
ATOM 1455 N N . GLY A 1 190 ? -27.396 48.189 55.788 1.00 69.95 190 GLY A N 1
ATOM 1456 C CA . GLY A 1 190 ? -26.415 48.231 56.858 1.00 72.52 190 GLY A CA 1
ATOM 1457 C C . GLY A 1 190 ? -25.035 48.669 56.406 1.00 78.09 190 GLY A C 1
ATOM 1458 O O . GLY A 1 190 ? -24.764 48.771 55.209 1.00 83.09 190 GLY A O 1
ATOM 1459 N N . ALA A 1 191 ? -24.160 48.939 57.370 1.00 71.41 191 ALA A N 1
ATOM 1460 C CA . ALA A 1 191 ? -22.790 49.338 57.069 1.00 82.07 191 ALA A CA 1
ATOM 1461 C C . ALA A 1 191 ? -21.781 48.376 57.693 1.00 83.35 191 ALA A C 1
ATOM 1462 O O . ALA A 1 191 ? -21.668 48.300 58.918 1.00 71.42 191 ALA A O 1
ATOM 1464 N N . PRO A 1 192 ? -21.034 47.644 56.849 1.00 90.60 192 PRO A N 1
ATOM 1465 C CA . PRO A 1 192 ? -21.116 47.666 55.383 1.00 93.44 192 PRO A CA 1
ATOM 1466 C C . PRO A 1 192 ? -22.282 46.843 54.836 1.00 84.32 192 PRO A C 1
ATOM 1467 O O . PRO A 1 192 ? -22.719 45.898 55.492 1.00 93.00 192 PRO A O 1
ATOM 1471 N N . PRO A 1 193 ? -22.786 47.207 53.646 1.00 64.30 193 PRO A N 1
ATOM 1472 C CA . PRO A 1 193 ? -23.903 46.491 53.018 1.00 61.81 193 PRO A CA 1
ATOM 1473 C C . PRO A 1 193 ? -23.554 45.049 52.660 1.00 54.71 193 PRO A C 1
ATOM 1474 O O . PRO A 1 193 ? -22.387 44.741 52.413 1.00 53.13 193 PRO A O 1
ATOM 1478 N N . LYS A 1 194 ? -24.557 44.175 52.653 1.00 54.61 194 LYS A N 1
ATOM 1479 C CA . LYS A 1 194 ? -24.361 42.785 52.252 1.00 65.26 194 LYS A CA 1
ATOM 1480 C C . LYS A 1 194 ? -25.052 42.494 50.919 1.00 71.68 194 LYS A C 1
ATOM 1481 O O . LYS A 1 194 ? -26.157 42.974 50.660 1.00 69.53 194 LYS A O 1
ATOM 1487 N N . SER A 1 195 ? -24.399 41.689 50.087 1.00 66.90 195 SER A N 1
ATOM 1488 C CA . SER A 1 195 ? -24.865 41.445 48.727 1.00 66.38 195 SER A CA 1
ATOM 1489 C C . SER A 1 195 ? -25.723 40.188 48.598 1.00 60.89 195 SER A C 1
ATOM 1490 O O . SER A 1 195 ? -25.731 39.328 49.480 1.00 53.99 195 SER A O 1
ATOM 1493 N N . GLY A 1 196 ? -26.453 40.106 47.489 1.00 59.72 196 GLY A N 1
ATOM 1494 C CA . GLY A 1 196 ? -27.265 38.948 47.159 1.00 54.27 196 GLY A CA 1
ATOM 1495 C C . GLY A 1 196 ? -27.621 38.969 45.683 1.00 56.91 196 GLY A C 1
ATOM 1496 O O . GLY A 1 196 ? -28.452 39.769 45.260 1.00 55.63 196 GLY A O 1
ATOM 1497 N N . THR A 1 197 ? -26.988 38.103 44.894 1.00 67.47 197 THR A N 1
ATOM 1498 C CA . THR A 1 197 ? -27.156 38.130 43.438 1.00 54.16 197 THR A CA 1
ATOM 1499 C C . THR A 1 197 ? -28.010 36.985 42.901 1.00 53.93 197 THR A C 1
ATOM 1500 O O . THR A 1 197 ? -28.095 35.918 43.509 1.00 56.39 197 THR A O 1
ATOM 1504 N N . THR A 1 198 ? -28.635 37.219 41.750 1.00 56.53 198 THR A N 1
ATOM 1505 C CA . THR A 1 198 ? -29.413 36.196 41.057 1.00 60.11 198 THR A CA 1
ATOM 1506 C C . THR A 1 198 ? -29.423 36.468 39.550 1.00 64.90 198 THR A C 1
ATOM 1507 O O . THR A 1 198 ? -29.259 37.610 39.116 1.00 62.47 198 THR A O 1
ATOM 1511 N N . THR A 1 199 ? -29.609 35.417 38.756 1.00 67.90 199 THR A N 1
ATOM 1512 C CA . THR A 1 199 ? -29.578 35.544 37.301 1.00 58.12 199 THR A CA 1
ATOM 1513 C C . THR A 1 199 ? -30.972 35.748 36.716 1.00 63.01 199 THR A C 1
ATOM 1514 O O . THR A 1 199 ? -31.898 34.995 37.012 1.00 59.86 199 THR A O 1
ATOM 1518 N N . VAL A 1 200 ? -31.119 36.784 35.896 1.00 67.93 200 VAL A N 1
ATOM 1519 C CA . VAL A 1 200 ? -32.377 37.038 35.203 1.00 65.11 200 VAL A CA 1
ATOM 1520 C C . VAL A 1 200 ? -32.264 36.752 33.708 1.00 67.29 200 VAL A C 1
ATOM 1521 O O . VAL A 1 200 ? -31.470 37.377 33.009 1.00 62.46 200 VAL A O 1
ATOM 1525 N N . ARG A 1 201 ? -33.059 35.805 33.224 1.00 68.83 201 ARG A N 1
ATOM 1526 C CA . ARG A 1 201 ? -33.028 35.436 31.815 1.00 55.67 201 ARG A CA 1
ATOM 1527 C C . ARG A 1 201 ? -34.308 35.850 31.105 1.00 50.85 201 ARG A C 1
ATOM 1528 O O . ARG A 1 201 ? -35.374 35.291 31.356 1.00 56.77 201 ARG A O 1
ATOM 1536 N N . ILE A 1 202 ? -34.197 36.825 30.210 1.00 59.58 202 ILE A N 1
ATOM 1537 C CA . ILE A 1 202 ? -35.356 37.319 29.476 1.00 63.08 202 ILE A CA 1
ATOM 1538 C C . ILE A 1 202 ? -35.386 36.754 28.063 1.00 55.72 202 ILE A C 1
ATOM 1539 O O . ILE A 1 202 ? -34.445 36.930 27.291 1.00 48.14 202 ILE A O 1
ATOM 1544 N N . GLU A 1 203 ? -36.480 36.079 27.729 1.00 60.50 203 GLU A N 1
ATOM 1545 C CA . GLU A 1 203 ? -36.634 35.463 26.419 1.00 55.00 203 GLU A CA 1
ATOM 1546 C C . GLU A 1 203 ? -37.633 36.251 25.579 1.00 58.75 203 GLU A C 1
ATOM 1547 O O . GLU A 1 203 ? -38.815 36.322 25.914 1.00 57.81 203 GLU A O 1
ATOM 1553 N N . VAL A 1 204 ? -37.154 36.849 24.492 1.00 65.12 204 VAL A N 1
ATOM 1554 C CA . VAL A 1 204 ? -38.018 37.626 23.610 1.00 54.51 204 VAL A CA 1
ATOM 1555 C C . VAL A 1 204 ? -38.902 36.705 22.778 1.00 52.82 204 VAL A C 1
ATOM 1556 O O . VAL A 1 204 ? -38.412 35.772 22.140 1.00 53.29 204 VAL A O 1
ATOM 1560 N N . VAL A 1 205 ? -40.204 36.972 22.793 1.00 49.24 205 VAL A N 1
ATOM 1561 C CA . VAL A 1 205 ? -41.167 36.162 22.057 1.00 60.32 205 VAL A CA 1
ATOM 1562 C C . VAL A 1 205 ? -41.358 36.710 20.644 1.00 61.46 205 VAL A C 1
ATOM 1563 O O . VAL A 1 205 ? -41.562 37.910 20.459 1.00 65.92 205 VAL A O 1
ATOM 1567 N N . ASP A 1 206 ? -41.290 35.827 19.651 1.00 55.76 206 ASP A N 1
ATOM 1568 C CA . ASP A 1 206 ? -41.400 36.237 18.254 1.00 62.26 206 ASP A CA 1
ATOM 1569 C C . ASP A 1 206 ? -42.802 36.726 17.934 1.00 58.47 206 ASP A C 1
ATOM 1570 O O . ASP A 1 206 ? -43.792 36.059 18.236 1.00 61.19 206 ASP A O 1
ATOM 1575 N N . ILE A 1 207 ? -42.877 37.908 17.335 1.00 54.41 207 ILE A N 1
ATOM 1576 C CA . ILE A 1 207 ? -44.144 38.440 16.865 1.00 59.29 207 ILE A CA 1
ATOM 1577 C C . ILE A 1 207 ? -44.032 38.762 15.384 1.00 57.15 207 ILE A C 1
ATOM 1578 O O . ILE A 1 207 ? -42.939 38.768 14.818 1.00 50.61 207 ILE A O 1
ATOM 1583 N N . ASN A 1 208 ? -45.173 39.014 14.757 1.00 63.67 208 ASN A N 1
ATOM 1584 C CA . ASN A 1 208 ? -45.210 39.239 13.321 1.00 59.08 208 ASN A CA 1
ATOM 1585 C C . ASN A 1 208 ? -45.031 40.710 12.953 1.00 54.08 208 ASN A C 1
ATOM 1586 O O . ASN A 1 208 ? -46.004 41.458 12.855 1.00 43.74 208 ASN A O 1
ATOM 1591 N N . ASP A 1 209 ? -43.784 41.111 12.725 1.00 63.91 209 ASP A N 1
ATOM 1592 C CA . ASP A 1 209 ? -43.481 42.503 12.407 1.00 69.45 209 ASP A CA 1
ATOM 1593 C C . ASP A 1 209 ? -42.626 42.659 11.148 1.00 61.38 209 ASP A C 1
ATOM 1594 O O . ASP A 1 209 ? -42.302 43.777 10.745 1.00 59.72 209 ASP A O 1
ATOM 1599 N N . ASN A 1 210 ? -42.270 41.540 10.524 1.00 61.64 210 ASN A N 1
ATOM 1600 C CA . ASN A 1 210 ? -41.491 41.573 9.288 1.00 67.72 210 ASN A CA 1
ATOM 1601 C C . ASN A 1 210 ? -42.199 40.888 8.126 1.00 56.42 210 ASN A C 1
ATOM 1602 O O . ASN A 1 210 ? -42.466 39.688 8.170 1.00 52.71 210 ASN A O 1
ATOM 1607 N N . ALA A 1 211 ? -42.494 41.656 7.084 1.00 57.72 211 ALA A N 1
ATOM 1608 C CA . ALA A 1 211 ? -43.171 41.114 5.913 1.00 50.43 211 ALA A CA 1
ATOM 1609 C C . ALA A 1 211 ? -42.208 40.270 5.089 1.00 46.66 211 ALA A C 1
ATOM 1610 O O . ALA A 1 211 ? -41.022 40.587 5.006 1.00 57.95 211 ALA A O 1
ATOM 1612 N N . PRO A 1 212 ? -42.712 39.184 4.485 1.00 44.09 212 PRO A N 1
ATOM 1613 C CA . PRO A 1 212 ? -41.878 38.347 3.615 1.00 53.97 212 PRO A CA 1
ATOM 1614 C C . PRO A 1 212 ? -41.439 39.106 2.363 1.00 50.29 212 PRO A C 1
ATOM 1615 O O . PRO A 1 212 ? -42.269 39.745 1.718 1.00 41.09 212 PRO A O 1
ATOM 1619 N N . GLU A 1 213 ? -40.149 39.057 2.042 1.00 46.75 213 GLU A N 1
ATOM 1620 C CA . GLU A 1 213 ? -39.630 39.766 0.875 1.00 56.23 213 GLU A CA 1
ATOM 1621 C C . GLU A 1 213 ? -39.050 38.797 -0.160 1.00 48.39 213 GLU A C 1
ATOM 1622 O O . GLU A 1 213 ? -38.507 37.750 0.193 1.00 44.38 213 GLU A O 1
ATOM 1628 N N . PHE A 1 214 ? -39.164 39.153 -1.435 1.00 55.51 214 PHE A N 1
ATOM 1629 C CA . PHE A 1 214 ? -38.703 38.286 -2.514 1.00 58.63 214 PHE A CA 1
ATOM 1630 C C . PHE A 1 214 ? -37.228 38.495 -2.832 1.00 57.44 214 PHE A C 1
ATOM 1631 O O . PHE A 1 214 ? -36.731 39.622 -2.808 1.00 64.65 214 PHE A O 1
ATOM 1639 N N . VAL A 1 215 ? -36.539 37.398 -3.134 1.00 49.09 215 VAL A N 1
ATOM 1640 C CA . VAL A 1 215 ? -35.122 37.442 -3.471 1.00 49.65 215 VAL A CA 1
ATOM 1641 C C . VAL A 1 215 ? -34.872 38.354 -4.664 1.00 53.03 215 VAL A C 1
ATOM 1642 O O . VAL A 1 215 ? -33.992 39.215 -4.630 1.00 54.33 215 VAL A O 1
ATOM 1646 N N . GLN A 1 216 ? -35.662 38.166 -5.715 1.00 59.73 216 GLN A N 1
ATOM 1647 C CA . GLN A 1 216 ? -35.537 38.976 -6.918 1.00 52.12 216 GLN A CA 1
ATOM 1648 C C . GLN A 1 216 ? -36.858 39.651 -7.269 1.00 47.12 216 GLN A C 1
ATOM 1649 O O . GLN A 1 216 ? -37.912 39.015 -7.278 1.00 39.47 216 GLN A O 1
ATOM 1655 N N . SER A 1 217 ? -36.787 40.946 -7.559 1.00 53.44 217 SER A N 1
ATOM 1656 C CA . SER A 1 217 ? -37.967 41.749 -7.866 1.00 56.81 217 SER A CA 1
ATOM 1657 C C . SER A 1 217 ? -38.677 41.284 -9.133 1.00 57.99 217 SER A C 1
ATOM 1658 O O . SER A 1 217 ? -39.905 41.342 -9.226 1.00 52.30 217 SER A O 1
ATOM 1661 N N . LEU A 1 218 ? -37.900 40.833 -10.111 1.00 57.00 218 LEU A N 1
ATOM 1662 C CA . LEU A 1 218 ? -38.455 40.450 -11.402 1.00 48.01 218 LEU A CA 1
ATOM 1663 C C . LEU A 1 218 ? -37.915 39.101 -11.880 1.00 45.19 218 LEU A C 1
ATOM 1664 O O . LEU A 1 218 ? -36.750 38.773 -11.660 1.00 46.96 218 LEU A O 1
ATOM 1669 N N . TYR A 1 219 ? -38.767 38.325 -12.541 1.00 40.68 219 TYR A N 1
ATOM 1670 C CA . TYR A 1 219 ? -38.361 37.030 -13.076 1.00 49.81 219 TYR A CA 1
ATOM 1671 C C . TYR A 1 219 ? -38.610 36.920 -14.581 1.00 54.67 219 TYR A C 1
ATOM 1672 O O . TYR A 1 219 ? -39.737 37.079 -15.051 1.00 56.68 219 TYR A O 1
ATOM 1681 N N . SER A 1 220 ? -37.550 36.641 -15.332 1.00 44.13 220 SER A N 1
ATOM 1682 C CA . SER A 1 220 ? -37.660 36.457 -16.772 1.00 42.46 220 SER A CA 1
ATOM 1683 C C . SER A 1 220 ? -37.243 35.046 -17.163 1.00 48.73 220 SER A C 1
ATOM 1684 O O . SER A 1 220 ? -36.072 34.685 -17.065 1.00 55.72 220 SER A O 1
ATOM 1687 N N . VAL A 1 221 ? -38.211 34.250 -17.602 1.00 52.42 221 VAL A N 1
ATOM 1688 C CA . VAL A 1 221 ? -37.943 32.876 -18.005 1.00 54.75 221 VAL A CA 1
ATOM 1689 C C . VAL A 1 221 ? -38.619 32.593 -19.346 1.00 55.09 221 VAL A C 1
ATOM 1690 O O . VAL A 1 221 ? -39.678 33.146 -19.646 1.00 55.96 221 VAL A O 1
ATOM 1694 N N . GLU A 1 222 ? -37.990 31.753 -20.163 1.00 51.62 222 GLU A N 1
ATOM 1695 C CA . GLU A 1 222 ? -38.520 31.443 -21.484 1.00 50.68 222 GLU A CA 1
ATOM 1696 C C . GLU A 1 222 ? -38.944 29.981 -21.588 1.00 50.18 222 GLU A C 1
ATOM 1697 O O . GLU A 1 222 ? -38.216 29.081 -21.166 1.00 40.74 222 GLU A O 1
ATOM 1703 N N . VAL A 1 223 ? -40.132 29.756 -22.142 1.00 49.63 223 VAL A N 1
ATOM 1704 C CA . VAL A 1 223 ? -40.674 28.409 -22.296 1.00 54.21 223 VAL A CA 1
ATOM 1705 C C . VAL A 1 223 ? -41.226 28.196 -23.705 1.00 59.80 223 VAL A C 1
ATOM 1706 O O . VAL A 1 223 ? -41.996 29.016 -24.200 1.00 67.01 223 VAL A O 1
ATOM 1710 N N . PRO A 1 224 ? -40.825 27.093 -24.358 1.00 59.42 224 PRO A N 1
ATOM 1711 C CA . PRO A 1 224 ? -41.340 26.729 -25.684 1.00 58.89 224 PRO A CA 1
ATOM 1712 C C . PRO A 1 224 ? -42.847 26.484 -25.659 1.00 62.31 224 PRO A C 1
ATOM 1713 O O . PRO A 1 224 ? -43.390 26.153 -24.605 1.00 73.49 224 PRO A O 1
ATOM 1717 N N . GLU A 1 225 ? -43.510 26.629 -26.801 1.00 52.25 225 GLU A N 1
ATOM 1718 C CA . GLU A 1 225 ? -44.963 26.497 -26.842 1.00 58.41 225 GLU A CA 1
ATOM 1719 C C . GLU A 1 225 ? -45.408 25.036 -26.833 1.00 65.83 225 GLU A C 1
ATOM 1720 O O . GLU A 1 225 ? -46.601 24.744 -26.735 1.00 61.82 225 GLU A O 1
ATOM 1726 N N . ASN A 1 226 ? -44.447 24.123 -26.928 1.00 69.85 226 ASN A N 1
ATOM 1727 C CA . ASN A 1 226 ? -44.754 22.697 -26.964 1.00 75.03 226 ASN A CA 1
ATOM 1728 C C . ASN A 1 226 ? -44.283 21.953 -25.717 1.00 68.78 226 ASN A C 1
ATOM 1729 O O . ASN A 1 226 ? -44.097 20.736 -25.744 1.00 62.36 226 ASN A O 1
ATOM 1734 N N . SER A 1 227 ? -44.106 22.685 -24.621 1.00 72.17 227 SER A N 1
ATOM 1735 C CA . SER A 1 227 ? -43.698 22.079 -23.356 1.00 81.29 227 SER A CA 1
ATOM 1736 C C . SER A 1 227 ? -44.821 21.223 -22.784 1.00 78.51 227 SER A C 1
ATOM 1737 O O . SER A 1 227 ? -45.994 21.596 -22.867 1.00 83.55 227 SER A O 1
ATOM 1740 N N . PRO A 1 228 ? -44.464 20.069 -22.196 1.00 68.24 228 PRO A N 1
ATOM 1741 C CA . PRO A 1 228 ? -45.452 19.164 -21.599 1.00 68.17 228 PRO A CA 1
ATOM 1742 C C . PRO A 1 228 ? -46.236 19.844 -20.486 1.00 85.15 228 PRO A C 1
ATOM 1743 O O . PRO A 1 228 ? -45.779 20.853 -19.951 1.00 93.62 228 PRO A O 1
ATOM 1747 N N . LEU A 1 229 ? -47.399 19.298 -20.150 1.00 86.87 229 LEU A N 1
ATOM 1748 C CA . LEU A 1 229 ? -48.253 19.884 -19.122 1.00 82.35 229 LEU A CA 1
ATOM 1749 C C . LEU A 1 229 ? -47.546 19.921 -17.767 1.00 87.17 229 LEU A C 1
ATOM 1750 O O . LEU A 1 229 ? -47.705 20.870 -17.001 1.00 79.97 229 LEU A O 1
ATOM 1755 N N . ASP A 1 230 ? -46.758 18.889 -17.480 1.00 92.07 230 ASP A N 1
ATOM 1756 C CA . ASP A 1 230 ? -45.961 18.866 -16.258 1.00 99.41 230 ASP A CA 1
ATOM 1757 C C . ASP A 1 230 ? -44.520 19.267 -16.545 1.00 99.16 230 ASP A C 1
ATOM 1758 O O . ASP A 1 230 ? -43.660 18.416 -16.774 1.00 96.47 230 ASP A O 1
ATOM 1763 N N . ALA A 1 231 ? -44.265 20.570 -16.528 1.00 95.41 231 ALA A N 1
ATOM 1764 C CA . ALA A 1 231 ? -42.927 21.087 -16.777 1.00 82.94 231 ALA A CA 1
ATOM 1765 C C . ALA A 1 231 ? -42.621 22.246 -15.842 1.00 72.14 231 ALA A C 1
ATOM 1766 O O . ALA A 1 231 ? -43.426 23.166 -15.691 1.00 67.21 231 ALA A O 1
ATOM 1768 N N . LEU A 1 232 ? -41.449 22.198 -15.217 1.00 72.18 232 LEU A N 1
ATOM 1769 C CA . LEU A 1 232 ? -41.048 23.234 -14.276 1.00 74.12 232 LEU A CA 1
ATOM 1770 C C . LEU A 1 232 ? -40.614 24.491 -15.014 1.00 59.39 232 LEU A C 1
ATOM 1771 O O . LEU A 1 232 ? -39.529 24.543 -15.589 1.00 55.71 232 LEU A O 1
ATOM 1776 N N . VAL A 1 233 ? -41.472 25.503 -14.992 1.00 60.52 233 VAL A N 1
ATOM 1777 C CA . VAL A 1 233 ? -41.176 26.771 -15.641 1.00 59.50 233 VAL A CA 1
ATOM 1778 C C . VAL A 1 233 ? -40.109 27.552 -14.882 1.00 58.45 233 VAL A C 1
ATOM 1779 O O . VAL A 1 233 ? -39.011 27.781 -15.390 1.00 56.06 233 VAL A O 1
ATOM 1783 N N . VAL A 1 234 ? -40.444 27.951 -13.658 1.00 60.41 234 VAL A N 1
ATOM 1784 C CA . VAL A 1 234 ? -39.531 28.704 -12.805 1.00 57.84 234 VAL A CA 1
ATOM 1785 C C . VAL A 1 234 ? -39.917 28.518 -11.336 1.00 60.58 234 VAL A C 1
ATOM 1786 O O . VAL A 1 234 ? -41.094 28.339 -11.013 1.00 57.32 234 VAL A O 1
ATOM 1790 N N . THR A 1 235 ? -38.918 28.525 -10.456 1.00 64.29 235 THR A N 1
ATOM 1791 C CA . THR A 1 235 ? -39.153 28.440 -9.017 1.00 63.05 235 THR A CA 1
ATOM 1792 C C . THR A 1 235 ? -38.811 29.753 -8.323 1.00 57.12 235 THR A C 1
ATOM 1793 O O . THR A 1 235 ? -37.657 30.181 -8.321 1.00 60.61 235 THR A O 1
ATOM 1797 N N . VAL A 1 236 ? -39.816 30.388 -7.729 1.00 47.37 236 VAL A N 1
ATOM 1798 C CA . VAL A 1 236 ? -39.604 31.647 -7.025 1.00 54.74 236 VAL A CA 1
ATOM 1799 C C . VAL A 1 236 ? -39.596 31.433 -5.512 1.00 68.53 236 VAL A C 1
ATOM 1800 O O . VAL A 1 236 ? -40.341 30.603 -4.987 1.00 67.63 236 VAL A O 1
ATOM 1804 N N . SER A 1 237 ? -38.735 32.166 -4.814 1.00 68.52 237 SER A N 1
ATOM 1805 C CA . SER A 1 237 ? -38.614 31.999 -3.371 1.00 64.35 237 SER A CA 1
ATOM 1806 C C . SER A 1 237 ? -38.532 33.327 -2.628 1.00 56.74 237 SER A C 1
ATOM 1807 O O . SER A 1 237 ? -38.035 34.324 -3.152 1.00 50.67 237 SER A O 1
ATOM 1810 N N . ALA A 1 238 ? -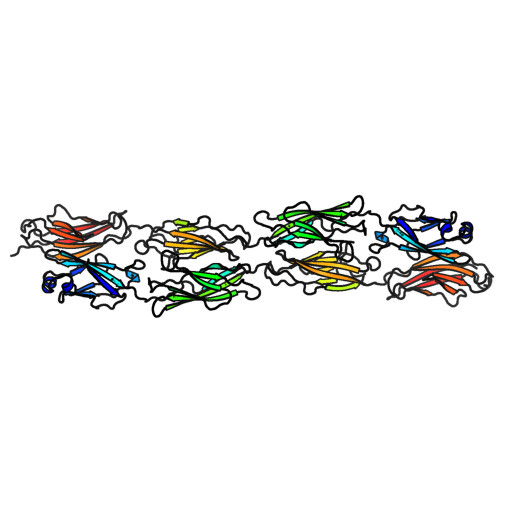39.029 33.320 -1.397 1.00 58.34 238 ALA A N 1
ATOM 1811 C CA . ALA A 1 238 ? -38.983 34.489 -0.531 1.00 55.34 238 ALA A CA 1
ATOM 1812 C C . ALA A 1 238 ? -38.543 34.082 0.871 1.00 62.85 238 ALA A C 1
ATOM 1813 O O . ALA A 1 238 ? -38.708 32.930 1.272 1.00 62.71 238 ALA A O 1
ATOM 1815 N N . ARG A 1 239 ? -37.988 35.032 1.615 1.00 70.66 239 ARG A N 1
ATOM 1816 C CA . ARG A 1 239 ? -37.493 34.754 2.958 1.00 62.61 239 ARG A CA 1
ATOM 1817 C C . ARG A 1 239 ? -38.184 35.632 3.993 1.00 56.19 239 ARG A C 1
ATOM 1818 O O . ARG A 1 239 ? -38.476 36.800 3.735 1.00 52.05 239 ARG A O 1
ATOM 1826 N N . ASP A 1 240 ? -38.451 35.060 5.162 1.00 63.83 240 ASP A N 1
ATOM 1827 C CA . ASP A 1 240 ? -39.083 35.800 6.246 1.00 60.00 240 ASP A CA 1
ATOM 1828 C C . ASP A 1 240 ? -38.162 35.873 7.459 1.00 53.97 240 ASP A C 1
ATOM 1829 O O . ASP A 1 240 ? -37.631 34.859 7.911 1.00 53.86 240 ASP A O 1
ATOM 1834 N N . LEU A 1 241 ? -37.987 37.081 7.985 1.00 58.48 241 LEU A N 1
ATOM 1835 C CA . LEU A 1 241 ? -37.117 37.299 9.136 1.00 67.38 241 LEU A CA 1
ATOM 1836 C C . LEU A 1 241 ? -37.672 36.652 10.403 1.00 64.64 241 LEU A C 1
ATOM 1837 O O . LEU A 1 241 ? -36.914 36.218 11.270 1.00 67.83 241 LEU A O 1
ATOM 1842 N N . ASP A 1 242 ? -38.996 36.588 10.504 1.00 59.19 242 ASP A N 1
ATOM 1843 C CA . ASP A 1 242 ? -39.651 36.016 11.675 1.00 54.66 242 ASP A CA 1
ATOM 1844 C C . ASP A 1 242 ? -39.521 34.494 11.709 1.00 57.13 242 ASP A C 1
ATOM 1845 O O . ASP A 1 242 ? -39.112 33.874 10.726 1.00 61.16 242 ASP A O 1
ATOM 1850 N N . ALA A 1 243 ? -39.876 33.895 12.842 1.00 59.90 243 ALA A N 1
ATOM 1851 C CA . ALA A 1 243 ? -39.783 32.448 12.998 1.00 57.86 243 ALA A CA 1
ATOM 1852 C C . ALA A 1 243 ? -41.140 31.848 13.345 1.00 58.10 243 ALA A C 1
ATOM 1853 O O . ALA A 1 243 ? -42.096 32.573 13.621 1.00 59.04 243 ALA A O 1
ATOM 1855 N N . GLY A 1 244 ? -41.216 30.521 13.335 1.00 57.99 244 GLY A N 1
ATOM 1856 C CA . GLY A 1 244 ? -42.452 29.827 13.645 1.00 63.91 244 GLY A CA 1
ATOM 1857 C C . GLY A 1 244 ? -43.512 30.012 12.575 1.00 69.26 244 GLY A C 1
ATOM 1858 O O . GLY A 1 244 ? -43.229 29.905 11.379 1.00 66.22 244 GLY A O 1
ATOM 1859 N N . ILE A 1 245 ? -44.740 30.283 13.008 1.00 61.88 245 ILE A N 1
ATOM 1860 C CA . ILE A 1 245 ? -45.852 30.501 12.090 1.00 57.40 245 ILE A CA 1
ATOM 1861 C C . ILE A 1 245 ? -45.745 31.884 11.449 1.00 65.48 245 ILE A C 1
ATOM 1862 O O . ILE A 1 245 ? -46.363 32.154 10.421 1.00 66.94 245 ILE A O 1
ATOM 1867 N N . HIS A 1 246 ? -44.952 32.757 12.063 1.00 66.94 246 HIS A N 1
ATOM 1868 C CA . HIS A 1 246 ? -44.745 34.100 11.538 1.00 59.43 246 HIS A CA 1
ATOM 1869 C C . HIS A 1 246 ? -43.664 34.092 10.457 1.00 54.11 246 HIS A C 1
ATOM 1870 O O . HIS A 1 246 ? -43.417 35.107 9.806 1.00 46.93 246 HIS A O 1
ATOM 1877 N N . GLY A 1 247 ? -43.020 32.942 10.281 1.00 57.67 247 GLY A N 1
ATOM 1878 C CA . GLY A 1 247 ? -41.950 32.796 9.309 1.00 63.39 247 GLY A CA 1
ATOM 1879 C C . GLY A 1 247 ? -42.339 31.981 8.089 1.00 73.49 247 GLY A C 1
ATOM 1880 O O . GLY A 1 247 ? -41.685 32.059 7.048 1.00 58.44 247 GLY A O 1
ATOM 1881 N N . ASN A 1 248 ? -43.400 31.190 8.222 1.00 82.87 248 ASN A N 1
ATOM 1882 C CA . ASN A 1 248 ? -43.895 30.374 7.116 1.00 74.84 248 ASN A CA 1
ATOM 1883 C C . ASN A 1 248 ? -44.483 31.232 6.005 1.00 70.07 248 ASN A C 1
ATOM 1884 O O . ASN A 1 248 ? -45.172 32.218 6.268 1.00 71.93 248 ASN A O 1
ATOM 1889 N N . VAL A 1 249 ? -44.223 30.843 4.763 1.00 73.54 249 VAL A N 1
ATOM 1890 C CA . VAL A 1 249 ? -44.635 31.641 3.616 1.00 64.99 249 VAL A CA 1
ATOM 1891 C C . VAL A 1 249 ? -45.604 30.881 2.709 1.00 55.50 249 VAL A C 1
ATOM 1892 O O . VAL A 1 249 ? -45.410 29.697 2.423 1.00 48.46 249 VAL A O 1
ATOM 1896 N N . ALA A 1 250 ? -46.661 31.562 2.277 1.00 58.50 250 ALA A N 1
ATOM 1897 C CA . ALA A 1 250 ? -47.613 30.977 1.339 1.00 65.35 250 ALA A CA 1
ATOM 1898 C C . ALA A 1 250 ? -47.534 31.682 -0.015 1.00 52.45 250 ALA A C 1
ATOM 1899 O O . ALA A 1 250 ? -47.678 32.899 -0.093 1.00 50.52 250 ALA A O 1
ATOM 1901 N N . TYR A 1 251 ? -47.306 30.914 -1.076 1.00 55.26 251 TYR A N 1
ATOM 1902 C CA . TYR A 1 251 ? -47.166 31.481 -2.416 1.00 58.29 251 TYR A CA 1
ATOM 1903 C C . TYR A 1 251 ? -48.445 31.352 -3.240 1.00 55.29 251 TYR A C 1
ATOM 1904 O O . TYR A 1 251 ? -49.014 30.265 -3.348 1.00 49.41 251 TYR A O 1
ATOM 1913 N N . SER A 1 252 ? -48.898 32.463 -3.816 1.00 56.13 252 SER A N 1
ATOM 1914 C CA . SER A 1 252 ? -50.004 32.410 -4.773 1.00 55.20 252 SER A CA 1
ATOM 1915 C C . SER A 1 252 ? -49.766 33.387 -5.924 1.00 69.13 252 SER A C 1
ATOM 1916 O O . SER A 1 252 ? -49.142 34.432 -5.736 1.00 66.21 252 SER A O 1
ATOM 1919 N N . LEU A 1 253 ? -50.264 33.049 -7.112 1.00 67.95 253 LEU A N 1
ATOM 1920 C CA . LEU A 1 253 ? -50.001 33.868 -8.293 1.00 60.58 253 LEU A CA 1
ATOM 1921 C C . LEU A 1 253 ? -51.207 34.714 -8.682 1.00 60.70 253 LEU A C 1
ATOM 1922 O O . LEU A 1 253 ? -52.354 34.348 -8.424 1.00 58.23 253 LEU A O 1
ATOM 1927 N N . PHE A 1 254 ? -50.919 35.855 -9.300 1.00 70.09 254 PHE A N 1
ATOM 1928 C CA . PHE A 1 254 ? -51.926 36.750 -9.853 1.00 75.96 254 PHE A CA 1
ATOM 1929 C C . PHE A 1 254 ? -51.723 36.935 -11.354 1.00 68.01 254 PHE A C 1
ATOM 1930 O O . PHE A 1 254 ? -50.801 37.631 -11.782 1.00 65.59 254 PHE A O 1
ATOM 1938 N N . GLN A 1 255 ? -52.578 36.305 -12.150 1.00 70.30 255 GLN A N 1
ATOM 1939 C CA . GLN A 1 255 ? -52.536 36.485 -13.594 1.00 81.78 255 GLN A CA 1
ATOM 1940 C C . GLN A 1 255 ? -53.092 37.854 -13.968 1.00 75.15 255 GLN A C 1
ATOM 1941 O O . GLN A 1 255 ? -53.700 38.531 -13.141 1.00 72.03 255 GLN A O 1
ATOM 1947 N N . GLY A 1 256 ? -52.870 38.264 -15.213 1.00 89.58 256 GLY A N 1
ATOM 1948 C CA . GLY A 1 256 ? -53.385 39.531 -15.700 1.00 99.01 256 GLY A CA 1
ATOM 1949 C C . GLY A 1 256 ? -54.900 39.582 -15.604 1.00 101.88 256 GLY A C 1
ATOM 1950 O O . GLY A 1 256 ? -55.559 38.544 -15.550 1.00 97.58 256 GLY A O 1
ATOM 1951 N N . GLY A 1 257 ? -55.448 40.792 -15.552 1.00 99.70 257 GLY A N 1
ATOM 1952 C CA . GLY A 1 257 ? -56.886 40.986 -15.492 1.00 82.89 257 GLY A CA 1
ATOM 1953 C C . GLY A 1 257 ? -57.596 40.367 -16.683 1.00 103.11 257 GLY A C 1
ATOM 1954 O O . GLY A 1 257 ? -58.669 39.776 -16.544 1.00 91.30 257 GLY A O 1
ATOM 1955 N N . GLY A 1 258 ? -56.998 40.520 -17.861 1.00 103.23 258 GLY A N 1
ATOM 1956 C CA . GLY A 1 258 ? -57.552 39.973 -19.086 1.00 86.58 258 GLY A CA 1
ATOM 1957 C C . GLY A 1 258 ? -56.966 38.627 -19.474 1.00 86.66 258 GLY A C 1
ATOM 1958 O O . GLY A 1 258 ? -55.746 38.448 -19.485 1.00 75.97 258 GLY A O 1
ATOM 1959 N N . GLY A 1 259 ? -57.841 37.674 -19.783 1.00 83.80 259 GLY A N 1
ATOM 1960 C CA . GLY A 1 259 ? -57.423 36.382 -20.302 1.00 83.60 259 GLY A CA 1
ATOM 1961 C C . GLY A 1 259 ? -56.882 35.407 -19.272 1.00 80.44 259 GLY A C 1
ATOM 1962 O O . GLY A 1 259 ? -55.993 35.749 -18.491 1.00 81.86 259 GLY A O 1
ATOM 1963 N N . PRO A 1 260 ? -57.419 34.176 -19.270 1.00 78.64 260 PRO A N 1
ATOM 1964 C CA . PRO A 1 260 ? -56.966 33.091 -18.394 1.00 83.24 260 PRO A CA 1
ATOM 1965 C C . PRO A 1 260 ? -55.582 32.568 -18.773 1.00 86.91 260 PRO A C 1
ATOM 1966 O O . PRO A 1 260 ? -55.192 32.638 -19.938 1.00 81.09 260 PRO A O 1
ATOM 1970 N N . GLN A 1 261 ? -54.857 32.042 -17.792 1.00 84.55 261 GLN A N 1
ATOM 1971 C CA . GLN A 1 261 ? -53.513 31.528 -18.023 1.00 80.61 261 GLN A CA 1
ATOM 1972 C C . GLN A 1 261 ? -53.400 30.059 -17.627 1.00 79.80 261 GLN A C 1
ATOM 1973 O O . GLN A 1 261 ? -54.059 29.614 -16.687 1.00 83.86 261 GLN A O 1
ATOM 1979 N N . PRO A 1 262 ? -52.548 29.304 -18.338 1.00 66.05 262 PRO A N 1
ATOM 1980 C CA . PRO A 1 262 ? -52.308 27.892 -18.036 1.00 62.88 262 PRO A CA 1
ATOM 1981 C C . PRO A 1 262 ? -51.199 27.718 -17.005 1.00 65.18 262 PRO A C 1
ATOM 1982 O O . PRO A 1 262 ? -50.460 26.737 -17.054 1.00 67.25 262 PRO A O 1
ATOM 1986 N N . PHE A 1 263 ? -51.078 28.676 -16.092 1.00 63.21 263 PHE A N 1
ATOM 1987 C CA . PHE A 1 263 ? -50.060 28.613 -15.049 1.00 68.89 263 PHE A CA 1
ATOM 1988 C C . PHE A 1 263 ? -50.657 28.307 -13.682 1.00 68.80 263 PHE A C 1
ATOM 1989 O O . PHE A 1 263 ? -51.718 28.822 -13.323 1.00 62.62 263 PHE A O 1
ATOM 1997 N N . VAL A 1 264 ? -49.961 27.471 -12.919 1.00 59.77 264 VAL A N 1
ATOM 1998 C CA . VAL A 1 264 ? -50.402 27.122 -11.577 1.00 59.89 264 VAL A CA 1
ATOM 1999 C C . VAL A 1 264 ? -49.216 27.150 -10.609 1.00 72.60 264 VAL A C 1
ATOM 2000 O O . VAL A 1 264 ? -48.095 26.771 -10.961 1.00 71.97 264 VAL A O 1
ATOM 2004 N N . ILE A 1 265 ? -49.474 27.623 -9.393 1.00 73.38 265 ILE A N 1
ATOM 2005 C CA . ILE A 1 265 ? -48.435 27.792 -8.384 1.00 58.46 265 ILE A CA 1
ATOM 2006 C C . ILE A 1 265 ? -48.694 26.903 -7.169 1.00 64.25 265 ILE A C 1
ATOM 2007 O O . ILE A 1 265 ? -49.841 26.577 -6.861 1.00 71.99 265 ILE A O 1
ATOM 2012 N N . ASP A 1 266 ? -47.619 26.486 -6.507 1.00 68.19 266 ASP A N 1
ATOM 2013 C CA . ASP A 1 266 ? -47.711 25.731 -5.263 1.00 63.05 266 ASP A CA 1
ATOM 2014 C C . ASP A 1 266 ? -47.508 26.662 -4.066 1.00 65.68 266 ASP A C 1
ATOM 2015 O O . ASP A 1 266 ? -46.591 27.484 -4.069 1.00 57.87 266 ASP A O 1
ATOM 2020 N N . GLU A 1 267 ? -48.355 26.530 -3.045 1.00 68.99 267 GLU A N 1
ATOM 2021 C CA . GLU A 1 267 ? -48.258 27.378 -1.857 1.00 62.09 267 GLU A CA 1
ATOM 2022 C C . GLU A 1 267 ? -46.919 27.204 -1.146 1.00 64.24 267 GLU A C 1
ATOM 2023 O O . GLU A 1 267 ? -46.343 28.168 -0.642 1.00 64.67 267 GLU A O 1
ATOM 2029 N N . ILE A 1 268 ? -46.431 25.969 -1.108 1.00 63.90 268 ILE A N 1
ATOM 2030 C CA . ILE A 1 268 ? -45.240 25.644 -0.333 1.00 71.31 268 ILE A CA 1
ATOM 2031 C C . ILE A 1 268 ? -43.935 25.833 -1.114 1.00 66.05 268 ILE A C 1
ATOM 2032 O O . ILE A 1 268 ? -43.054 26.579 -0.687 1.00 67.46 268 ILE A O 1
ATOM 2037 N N . THR A 1 269 ? -43.817 25.172 -2.260 1.00 67.03 269 THR A N 1
ATOM 2038 C CA . THR A 1 269 ? -42.551 25.141 -2.994 1.00 75.75 269 THR A CA 1
ATOM 2039 C C . THR A 1 269 ? -42.274 26.408 -3.805 1.00 60.28 269 THR A C 1
ATOM 2040 O O . THR A 1 269 ? -41.117 26.778 -4.018 1.00 46.38 269 THR A O 1
ATOM 2044 N N . GLY A 1 270 ? -43.334 27.065 -4.261 1.00 56.32 270 GLY A N 1
ATOM 2045 C CA . GLY A 1 270 ? -43.195 28.254 -5.083 1.00 64.30 270 GLY A CA 1
ATOM 2046 C C . GLY A 1 270 ? -42.800 27.893 -6.503 1.00 67.50 270 GLY A C 1
ATOM 2047 O O . GLY A 1 270 ? -42.146 28.668 -7.209 1.00 43.13 270 GLY A O 1
ATOM 2048 N N . GLU A 1 271 ? -43.210 26.703 -6.924 1.00 66.26 271 GLU A N 1
ATOM 2049 C CA . GLU A 1 271 ? -42.922 26.230 -8.266 1.00 52.02 271 GLU A CA 1
ATOM 2050 C C . GLU A 1 271 ? -44.053 26.584 -9.216 1.00 69.73 271 GLU A C 1
ATOM 2051 O O . GLU A 1 271 ? -45.202 26.190 -9.002 1.00 64.57 271 GLU A O 1
ATOM 2057 N N . ILE A 1 272 ? -43.724 27.333 -10.261 1.00 72.37 272 ILE A N 1
ATOM 2058 C CA . ILE A 1 272 ? -44.701 27.687 -11.278 1.00 59.53 272 ILE A CA 1
ATOM 2059 C C . ILE A 1 272 ? -44.680 26.628 -12.370 1.00 67.01 272 ILE A C 1
ATOM 2060 O O . ILE A 1 272 ? -43.657 26.425 -13.023 1.00 68.52 272 ILE A O 1
ATOM 2065 N N . ARG A 1 273 ? -45.802 25.942 -12.562 1.00 66.99 273 ARG A N 1
ATOM 2066 C CA . ARG A 1 273 ? -45.866 24.882 -13.562 1.00 68.61 273 ARG A CA 1
ATOM 2067 C C . ARG A 1 273 ? -47.017 25.102 -14.538 1.00 76.48 273 ARG A C 1
ATOM 2068 O O . ARG A 1 273 ? -47.932 25.882 -14.266 1.00 70.02 273 ARG A O 1
ATOM 2076 N N . LEU A 1 274 ? -46.965 24.410 -15.674 1.00 81.26 274 LEU A N 1
ATOM 2077 C CA . LEU A 1 274 ? -48.004 24.531 -16.691 1.00 69.34 274 LEU A CA 1
ATOM 2078 C C . LEU A 1 274 ? -49.288 23.816 -16.282 1.00 73.16 274 LEU A C 1
ATOM 2079 O O . LEU A 1 274 ? -49.252 22.749 -15.670 1.00 87.06 274 LEU A O 1
ATOM 2084 N N . LYS A 1 275 ? -50.423 24.413 -16.628 1.00 64.60 275 LYS A N 1
ATOM 2085 C CA . LYS A 1 275 ? -51.725 23.827 -16.338 1.00 69.77 275 LYS A CA 1
ATOM 2086 C C . LYS A 1 275 ? -52.416 23.457 -17.650 1.00 75.17 275 LYS A C 1
ATOM 2087 O O . LYS A 1 275 ? -53.548 22.972 -17.663 1.00 76.77 275 LYS A O 1
ATOM 2093 N N . GLY A 1 276 ? -51.716 23.693 -18.755 1.00 76.14 276 GLY A N 1
ATOM 2094 C CA . GLY A 1 276 ? -52.241 23.400 -20.074 1.00 68.51 276 GLY A CA 1
ATOM 2095 C C . GLY A 1 276 ? -51.181 23.575 -21.144 1.00 66.95 276 GLY A C 1
ATOM 2096 O O . GLY A 1 276 ? -50.008 23.789 -20.838 1.00 63.38 276 GLY A O 1
ATOM 2097 N N . ALA A 1 277 ? -51.593 23.480 -22.403 1.00 72.87 277 ALA A N 1
ATOM 2098 C CA . ALA A 1 277 ? -50.669 23.638 -23.519 1.00 75.87 277 ALA A CA 1
ATOM 2099 C C . ALA A 1 277 ? -50.524 25.108 -23.896 1.00 67.41 277 ALA A C 1
ATOM 2100 O O . ALA A 1 277 ? -51.384 25.931 -23.577 1.00 66.04 277 ALA A O 1
ATOM 2102 N N . LEU A 1 278 ? -49.429 25.431 -24.574 1.00 58.36 278 LEU A N 1
ATOM 2103 C CA . LEU A 1 278 ? -49.165 26.799 -25.003 1.00 61.16 278 LEU A CA 1
ATOM 2104 C C . LEU A 1 278 ? -49.193 26.938 -26.516 1.00 59.59 278 LEU A C 1
ATOM 2105 O O . LEU A 1 278 ? -49.237 25.945 -27.243 1.00 59.69 278 LEU A O 1
ATOM 2110 N N . ASP A 1 279 ? -49.165 28.184 -26.979 1.00 59.83 279 ASP A N 1
ATOM 2111 C CA . ASP A 1 279 ? -49.130 28.479 -28.405 1.00 68.64 279 ASP A CA 1
ATOM 2112 C C . ASP A 1 279 ? -48.632 29.901 -28.643 1.00 66.74 279 ASP A C 1
ATOM 2113 O O . ASP A 1 279 ? -49.208 30.865 -28.134 1.00 63.57 279 ASP A O 1
ATOM 2118 N N . PHE A 1 280 ? -47.553 30.020 -29.410 1.00 59.15 280 PHE A N 1
ATOM 2119 C CA . PHE A 1 280 ? -46.932 31.311 -29.683 1.00 50.70 280 PHE A CA 1
ATOM 2120 C C . PHE A 1 280 ? -47.830 32.173 -30.563 1.00 51.11 280 PHE A C 1
ATOM 2121 O O . PHE A 1 280 ? -47.825 33.400 -30.460 1.00 53.74 280 PHE A O 1
ATOM 2129 N N . GLU A 1 281 ? -48.601 31.526 -31.430 1.00 46.67 281 GLU A N 1
ATOM 2130 C CA . GLU A 1 281 ? -49.471 32.244 -32.353 1.00 59.83 281 GLU A CA 1
ATOM 2131 C C . GLU A 1 281 ? -50.645 32.889 -31.621 1.00 51.70 281 GLU A C 1
ATOM 2132 O O . GLU A 1 281 ? -51.155 33.926 -32.043 1.00 61.47 281 GLU A O 1
ATOM 2138 N N . ALA A 1 282 ? -51.059 32.281 -30.515 1.00 54.17 282 ALA A N 1
ATOM 2139 C CA . ALA A 1 282 ? -52.171 32.806 -29.731 1.00 56.14 282 ALA A CA 1
ATOM 2140 C C . ALA A 1 282 ? -51.695 33.887 -28.772 1.00 57.74 282 ALA A C 1
ATOM 2141 O O . ALA A 1 282 ? -52.092 35.049 -28.876 1.00 57.86 282 ALA A O 1
ATOM 2143 N N . THR A 1 283 ? -50.838 33.492 -27.837 1.00 57.01 283 THR A N 1
ATOM 2144 C CA . THR A 1 283 ? -50.294 34.409 -26.848 1.00 49.17 283 THR A CA 1
ATOM 2145 C C . THR A 1 283 ? -48.770 34.440 -26.930 1.00 44.78 283 THR A C 1
ATOM 2146 O O . THR A 1 283 ? -48.110 33.412 -26.780 1.00 40.82 283 THR A O 1
ATOM 2150 N N . SER A 1 284 ? -48.225 35.624 -27.193 1.00 46.07 284 SER A N 1
ATOM 2151 C CA . SER A 1 284 ? -46.785 35.805 -27.369 1.00 52.52 284 SER A CA 1
ATOM 2152 C C . SER A 1 284 ? -46.050 36.103 -26.065 1.00 56.81 284 SER A C 1
ATOM 2153 O O . SER A 1 284 ? -44.838 35.907 -25.967 1.00 51.78 284 SER A O 1
ATOM 2156 N N . TYR A 1 285 ? -46.780 36.594 -25.072 1.00 50.70 285 TYR A N 1
ATOM 2157 C CA . TYR A 1 285 ? -46.155 37.015 -23.828 1.00 47.62 285 TYR A CA 1
ATOM 2158 C C . TYR A 1 285 ? -47.089 36.844 -22.640 1.00 51.41 285 TYR A C 1
ATOM 2159 O O . TYR A 1 285 ? -48.300 37.031 -22.751 1.00 48.60 285 TYR A O 1
ATOM 2168 N N . TYR A 1 286 ? -46.511 36.500 -21.496 1.00 55.05 286 TYR A N 1
ATOM 2169 C CA . TYR A 1 286 ? -47.281 36.366 -20.271 1.00 52.39 286 TYR A CA 1
ATOM 2170 C C . TYR A 1 286 ? -46.679 37.227 -19.173 1.00 57.02 286 TYR A C 1
ATOM 2171 O O . TYR A 1 286 ? -45.466 37.233 -18.968 1.00 51.92 286 TYR A O 1
ATOM 2180 N N . THR A 1 287 ? -47.534 37.965 -18.477 1.00 58.02 287 THR A N 1
ATOM 2181 C CA . THR A 1 287 ? -47.097 38.791 -17.365 1.00 50.49 287 THR A CA 1
ATOM 2182 C C . THR A 1 287 ? -48.002 38.561 -16.163 1.00 61.35 287 THR A C 1
ATOM 2183 O O . THR A 1 287 ? -49.230 38.596 -16.280 1.00 59.32 287 THR A O 1
ATOM 2187 N N . MET A 1 288 ? -47.390 38.299 -15.012 1.00 56.36 288 MET A N 1
ATOM 2188 C CA . MET A 1 288 ? -48.148 38.024 -13.798 1.00 56.97 288 MET A CA 1
ATOM 2189 C C . MET A 1 288 ? -47.379 38.477 -12.567 1.00 58.87 288 MET A C 1
ATOM 2190 O O . MET A 1 288 ? -46.211 38.849 -12.662 1.00 56.53 288 MET A O 1
ATOM 2195 N N . GLU A 1 289 ? -48.029 38.442 -11.409 1.00 58.31 289 GLU A N 1
ATOM 2196 C CA . GLU A 1 289 ? -47.377 38.856 -10.170 1.00 54.87 289 GLU A CA 1
ATOM 2197 C C . GLU A 1 289 ? -47.477 37.793 -9.081 1.00 51.26 289 GLU A C 1
ATOM 2198 O O . GLU A 1 289 ? -48.569 37.380 -8.710 1.00 51.95 289 GLU A O 1
ATOM 2204 N N . ILE A 1 290 ? -46.331 37.359 -8.565 1.00 44.07 290 ILE A N 1
ATOM 2205 C CA . ILE A 1 290 ? -46.306 36.360 -7.502 1.00 45.54 290 ILE A CA 1
ATOM 2206 C C . ILE A 1 290 ? -46.333 37.025 -6.131 1.00 58.49 290 ILE A C 1
ATOM 2207 O O . ILE A 1 290 ? -45.520 37.907 -5.844 1.00 60.33 290 ILE A O 1
ATOM 2212 N N . VAL A 1 291 ? -47.273 36.607 -5.288 1.00 53.70 291 VAL A N 1
ATOM 2213 C CA . VAL A 1 291 ? -47.349 37.148 -3.939 1.00 63.28 291 VAL A CA 1
ATOM 2214 C C . VAL A 1 291 ? -47.041 36.080 -2.889 1.00 59.99 291 VAL A C 1
ATOM 2215 O O . VAL A 1 291 ? -47.454 34.914 -2.995 1.00 59.89 291 VAL A O 1
ATOM 2219 N N . ALA A 1 292 ? -46.269 36.504 -1.895 1.00 61.26 292 ALA A N 1
ATOM 2220 C CA . ALA A 1 292 ? -45.929 35.700 -0.736 1.00 59.18 292 ALA A CA 1
ATOM 2221 C C . ALA A 1 292 ? -46.625 36.274 0.491 1.00 51.69 292 ALA A C 1
ATOM 2222 O O . ALA A 1 292 ? -46.237 37.327 1.002 1.00 51.00 292 ALA A O 1
ATOM 2224 N N . THR A 1 293 ? -47.672 35.591 0.939 1.00 47.07 293 THR A N 1
ATOM 2225 C CA . THR A 1 293 ? -48.425 36.015 2.108 1.00 46.49 293 THR A CA 1
ATOM 2226 C C . THR A 1 293 ? -47.960 35.271 3.350 1.00 52.72 293 THR A C 1
ATOM 2227 O O . THR A 1 293 ? -47.744 34.057 3.323 1.00 51.52 293 THR A O 1
ATOM 2231 N N . ASP A 1 294 ? -47.782 36.016 4.433 1.00 61.55 294 ASP A N 1
ATOM 2232 C CA . ASP A 1 294 ? -47.426 35.429 5.713 1.00 64.65 294 ASP A CA 1
ATOM 2233 C C . ASP A 1 294 ? -48.656 34.799 6.366 1.00 59.98 294 ASP A C 1
ATOM 2234 O O . ASP A 1 294 ? -49.792 35.114 6.002 1.00 48.06 294 ASP A O 1
ATOM 2239 N N . SER A 1 295 ? -48.429 33.905 7.323 1.00 69.79 295 SER A N 1
ATOM 2240 C CA . SER A 1 295 ? -49.520 33.257 8.045 1.00 74.71 295 SER A CA 1
ATOM 2241 C C . SER A 1 295 ? -50.206 34.233 8.995 1.00 50.61 295 SER A C 1
ATOM 2242 O O . SER A 1 295 ? -51.245 33.921 9.577 1.00 34.94 295 SER A O 1
ATOM 2245 N N . GLY A 1 296 ? -49.602 35.405 9.165 1.00 46.48 296 GLY A N 1
ATOM 2246 C CA . GLY A 1 296 ? -50.203 36.466 9.949 1.00 48.14 296 GLY A CA 1
ATOM 2247 C C . GLY A 1 296 ? -51.001 37.409 9.068 1.00 46.87 296 GLY A C 1
ATOM 2248 O O . GLY A 1 296 ? -52.111 37.808 9.412 1.00 47.29 296 GLY A O 1
ATOM 2249 N N . GLY A 1 297 ? -50.441 37.750 7.912 1.00 58.55 297 GLY A N 1
ATOM 2250 C CA . GLY A 1 297 ? -51.130 38.613 6.970 1.00 58.35 297 GLY A CA 1
ATOM 2251 C C . GLY A 1 297 ? -50.211 39.501 6.157 1.00 54.24 297 GLY A C 1
ATOM 2252 O O . GLY A 1 297 ? -50.632 40.096 5.165 1.00 43.18 297 GLY A O 1
ATOM 2253 N N . LEU A 1 298 ? -48.953 39.592 6.576 1.00 55.77 298 LEU A N 1
ATOM 2254 C CA . LEU A 1 298 ? -47.981 40.413 5.866 1.00 59.27 298 LEU A CA 1
ATOM 2255 C C . LEU A 1 298 ? -47.657 39.801 4.507 1.00 47.61 298 LEU A C 1
ATOM 2256 O O . LEU A 1 298 ? -47.590 38.581 4.367 1.00 52.44 298 LEU A O 1
ATOM 2261 N N . SER A 1 299 ? -47.459 40.649 3.506 1.00 49.36 299 SER A N 1
ATOM 2262 C CA . SER A 1 299 ? -47.278 40.164 2.142 1.00 49.40 299 SER A CA 1
ATOM 2263 C C . SER A 1 299 ? -46.165 40.871 1.373 1.00 41.33 299 SER A C 1
ATOM 2264 O O . SER A 1 299 ? -45.910 42.062 1.567 1.00 31.58 299 SER A O 1
ATOM 2267 N N . GLY A 1 300 ? -45.517 40.121 0.486 1.00 47.76 300 GLY A N 1
ATOM 2268 C CA . GLY A 1 300 ? -44.488 40.668 -0.382 1.00 61.86 300 GLY A CA 1
ATOM 2269 C C . GLY A 1 300 ? -44.722 40.252 -1.820 1.00 51.81 300 GLY A C 1
ATOM 2270 O O . GLY A 1 300 ? -45.073 39.107 -2.085 1.00 52.25 300 GLY A O 1
ATOM 2271 N N . LYS A 1 301 ? -44.531 41.178 -2.754 1.00 56.80 301 LYS A N 1
ATOM 2272 C CA . LYS A 1 301 ? -44.887 40.922 -4.147 1.00 55.27 301 LYS A CA 1
ATOM 2273 C C . LYS A 1 301 ? -43.700 41.017 -5.105 1.00 48.86 301 LYS A C 1
ATOM 2274 O O . LYS A 1 301 ? -42.824 41.866 -4.944 1.00 52.00 301 LYS A O 1
ATOM 2280 N N . CYS A 1 302 ? -43.684 40.136 -6.102 1.00 51.22 302 CYS A N 1
ATOM 2281 C CA . CYS A 1 302 ? -42.689 40.187 -7.169 1.00 58.52 302 CYS A CA 1
ATOM 2282 C C . CYS A 1 302 ? -43.394 40.054 -8.514 1.00 46.83 302 CYS A C 1
ATOM 2283 O O . CYS A 1 302 ? -44.559 39.657 -8.571 1.00 45.67 302 CYS A O 1
ATOM 2286 N N . THR A 1 303 ? -42.693 40.388 -9.594 1.00 48.65 303 THR A N 1
ATOM 2287 C CA . THR A 1 303 ? -43.262 40.282 -10.937 1.00 52.14 303 THR A CA 1
ATOM 2288 C C . THR A 1 303 ? -42.580 39.188 -11.751 1.00 42.25 303 THR A C 1
ATOM 2289 O O . THR A 1 303 ? -41.352 39.112 -11.803 1.00 38.59 303 THR A O 1
ATOM 2293 N N . VAL A 1 304 ? -43.383 38.346 -12.393 1.00 36.57 304 VAL A N 1
ATOM 2294 C CA . VAL A 1 304 ? -42.848 37.296 -13.247 1.00 48.36 304 VAL A CA 1
ATOM 2295 C C . VAL A 1 304 ? -43.362 37.442 -14.676 1.00 59.19 304 VAL A C 1
ATOM 2296 O O . VAL A 1 304 ? -44.575 37.511 -14.915 1.00 58.42 304 VAL A O 1
ATOM 2300 N N . ALA A 1 305 ? -42.424 37.488 -15.618 1.00 53.92 305 ALA A N 1
ATOM 2301 C CA . ALA A 1 305 ? -42.745 37.648 -17.027 1.00 54.94 305 ALA A CA 1
ATOM 2302 C C . ALA A 1 305 ? -42.170 36.501 -17.846 1.00 58.28 305 ALA A C 1
ATOM 2303 O O . ALA A 1 305 ? -40.953 36.326 -17.925 1.00 56.83 305 ALA A O 1
ATOM 2305 N N . ILE A 1 306 ? -43.058 35.724 -18.454 1.00 57.82 306 ILE A N 1
ATOM 2306 C CA . ILE A 1 306 ? -42.658 34.590 -19.270 1.00 54.03 306 ILE A CA 1
ATOM 2307 C C . ILE A 1 306 ? -42.829 34.871 -20.756 1.00 55.74 306 ILE A C 1
ATOM 2308 O O . ILE A 1 306 ? -43.936 35.148 -21.224 1.00 62.47 306 ILE A O 1
ATOM 2313 N N . GLN A 1 307 ? -41.720 34.812 -21.487 1.00 49.11 307 GLN A N 1
ATOM 2314 C CA A GLN A 1 307 ? -41.745 34.972 -22.934 0.51 48.28 307 GLN A CA 1
ATOM 2315 C CA B GLN A 1 307 ? -41.743 34.974 -22.935 0.49 48.56 307 GLN A CA 1
ATOM 2316 C C . GLN A 1 307 ? -41.682 33.612 -23.612 1.00 51.84 307 GLN A C 1
ATOM 2317 O O . GLN A 1 307 ? -40.684 32.898 -23.504 1.00 48.49 307 GLN A O 1
ATOM 2328 N N . VAL A 1 308 ? -42.760 33.251 -24.298 1.00 55.64 308 VAL A N 1
ATOM 2329 C CA . VAL A 1 308 ? -42.806 31.990 -25.018 1.00 45.62 308 VAL A CA 1
ATOM 2330 C C . VAL A 1 308 ? -41.939 32.079 -26.266 1.00 39.95 308 VAL A C 1
ATOM 2331 O O . VAL A 1 308 ? -41.734 33.162 -26.814 1.00 37.31 308 VAL A O 1
ATOM 2335 N N . LEU A 1 309 ? -41.405 30.940 -26.689 1.00 41.98 309 LEU A N 1
ATOM 2336 C CA . LEU A 1 309 ? -40.534 30.890 -27.856 1.00 45.95 309 LEU A CA 1
ATOM 2337 C C . LEU A 1 309 ? -41.234 30.193 -29.013 1.00 56.40 309 LEU A C 1
ATOM 2338 O O . LEU A 1 309 ? -41.788 29.106 -28.845 1.00 63.62 309 LEU A O 1
ATOM 2343 N N . ASP A 1 310 ? -41.210 30.820 -30.185 1.00 53.90 310 ASP A N 1
ATOM 2344 C CA . ASP A 1 310 ? -41.891 30.275 -31.352 1.00 46.87 310 ASP A CA 1
ATOM 2345 C C . ASP A 1 310 ? -41.166 29.068 -31.926 1.00 44.72 310 ASP A C 1
ATOM 2346 O O . ASP A 1 310 ? -40.006 29.158 -32.327 1.00 48.78 310 ASP A O 1
ATOM 2351 N N . VAL A 1 311 ? -41.855 27.935 -31.953 1.00 40.23 311 VAL A N 1
ATOM 2352 C CA . VAL A 1 311 ? -41.320 26.736 -32.577 1.00 51.08 311 VAL A CA 1
ATOM 2353 C C . VAL A 1 311 ? -41.989 26.553 -33.934 1.00 56.13 311 VAL A C 1
ATOM 2354 O O . VAL A 1 311 ? -43.208 26.681 -34.049 1.00 49.29 311 VAL A O 1
ATOM 2358 N N . ASN A 1 312 ? -41.196 26.257 -34.960 1.00 57.62 312 ASN A N 1
ATOM 2359 C CA . ASN A 1 312 ? -41.727 26.098 -36.309 1.00 59.54 312 ASN A CA 1
ATOM 2360 C C . ASN A 1 312 ? -42.556 24.820 -36.411 1.00 60.65 312 ASN A C 1
ATOM 2361 O O . ASN A 1 312 ? -42.121 23.830 -37.000 1.00 67.03 312 ASN A O 1
ATOM 2366 N N . ASP A 1 313 ? -43.752 24.854 -35.828 1.00 57.50 313 ASP A N 1
ATOM 2367 C CA . ASP A 1 313 ? -44.630 23.693 -35.775 1.00 54.08 313 ASP A CA 1
ATOM 2368 C C . ASP A 1 313 ? -45.669 23.690 -36.891 1.00 51.93 313 ASP A C 1
ATOM 2369 O O . ASP A 1 313 ? -46.370 22.698 -37.093 1.00 55.10 313 ASP A O 1
ATOM 2374 N N . ASN A 1 314 ? -45.779 24.808 -37.599 1.00 55.40 314 ASN A N 1
ATOM 2375 C CA . ASN A 1 314 ? -46.759 24.934 -38.673 1.00 59.25 314 ASN A CA 1
ATOM 2376 C C . ASN A 1 314 ? -46.138 25.038 -40.064 1.00 46.64 314 ASN A C 1
ATOM 2377 O O . ASN A 1 314 ? -45.308 25.909 -40.323 1.00 39.00 314 ASN A O 1
ATOM 2382 N N . ALA A 1 315 ? -46.551 24.148 -40.959 1.00 56.84 315 ALA A N 1
ATOM 2383 C CA . ALA A 1 315 ? -46.052 24.158 -42.329 1.00 57.96 315 ALA A CA 1
ATOM 2384 C C . ALA A 1 315 ? -46.811 25.172 -43.187 1.00 53.13 315 ALA A C 1
ATOM 2385 O O . ALA A 1 315 ? -47.997 25.416 -42.958 1.00 44.82 315 ALA A O 1
ATOM 2387 N N . PRO A 1 316 ? -46.115 25.776 -44.166 1.00 54.53 316 PRO A N 1
ATOM 2388 C CA . PRO A 1 316 ? -46.676 26.716 -45.144 1.00 43.13 316 PRO A CA 1
ATOM 2389 C C . PRO A 1 316 ? -47.988 26.231 -45.760 1.00 51.15 316 PRO A C 1
ATOM 2390 O O . PRO A 1 316 ? -48.140 25.035 -46.007 1.00 59.24 316 PRO A O 1
ATOM 2394 N N . LYS A 1 317 ? -48.922 27.148 -45.990 1.00 53.78 317 LYS A N 1
ATOM 2395 C CA . LYS A 1 317 ? -50.197 26.811 -46.617 1.00 54.97 317 LYS A CA 1
ATOM 2396 C C . LYS A 1 317 ? -50.335 27.493 -47.977 1.00 58.41 317 LYS A C 1
ATOM 2397 O O . LYS A 1 317 ? -50.184 28.710 -48.085 1.00 55.17 317 LYS A O 1
ATOM 2399 N N . LEU A 1 318 ? -50.621 26.706 -49.010 1.00 58.59 318 LEU A N 1
ATOM 2400 C CA . LEU A 1 318 ? -50.768 27.244 -50.361 1.00 56.62 318 LEU A CA 1
ATOM 2401 C C . LEU A 1 318 ? -52.226 27.234 -50.811 1.00 57.42 318 LEU A C 1
ATOM 2402 O O . LEU A 1 318 ? -52.900 26.205 -50.744 1.00 64.53 318 LEU A O 1
ATOM 2407 N N . THR A 1 319 ? -52.709 28.389 -51.259 1.00 51.60 319 THR A N 1
ATOM 2408 C CA . THR A 1 319 ? -54.087 28.522 -51.722 1.00 60.22 319 THR A CA 1
ATOM 2409 C C . THR A 1 319 ? -54.166 29.120 -53.128 1.00 67.98 319 THR A C 1
ATOM 2410 O O . THR A 1 319 ? -53.451 30.072 -53.450 1.00 70.50 319 THR A O 1
ATOM 2414 N N . ILE A 1 320 ? -55.038 28.556 -53.961 1.00 63.95 320 ILE A N 1
ATOM 2415 C CA . ILE A 1 320 ? -55.217 29.033 -55.329 1.00 58.88 320 ILE A CA 1
ATOM 2416 C C . ILE A 1 320 ? -56.366 30.031 -55.416 1.00 64.87 320 ILE A C 1
ATOM 2417 O O . ILE A 1 320 ? -57.528 29.668 -55.233 1.00 66.06 320 ILE A O 1
ATOM 2422 N N . SER A 1 321 ? -56.041 31.285 -55.713 1.00 65.56 321 SER A N 1
ATOM 2423 C CA . SER A 1 321 ? -57.058 32.327 -55.797 1.00 69.00 321 SER A CA 1
ATOM 2424 C C . SER A 1 321 ? -57.781 32.255 -57.133 1.00 78.61 321 SER A C 1
ATOM 2425 O O . SER A 1 321 ? -59.009 32.220 -57.187 1.00 88.95 321 SER A O 1
ATOM 2428 N N . SER A 1 322 ? -57.007 32.234 -58.210 1.00 64.10 322 SER A N 1
ATOM 2429 C CA . SER A 1 322 ? -57.564 32.130 -59.549 1.00 65.12 322 SER A CA 1
ATOM 2430 C C . SER A 1 322 ? -56.711 31.182 -60.377 1.00 67.49 322 SER A C 1
ATOM 2431 O O . SER A 1 322 ? -55.487 31.164 -60.246 1.00 68.24 322 SER A O 1
ATOM 2434 N N . LEU A 1 323 ? -57.355 30.387 -61.222 1.00 63.80 323 LEU A N 1
ATOM 2435 C CA . LEU A 1 323 ? -56.639 29.385 -61.996 1.00 58.05 323 LEU A CA 1
ATOM 2436 C C . LEU A 1 323 ? -57.229 29.221 -63.393 1.00 71.86 323 LEU A C 1
ATOM 2437 O O . LEU A 1 323 ? -58.440 29.345 -63.588 1.00 75.25 323 LEU A O 1
ATOM 2442 N N . THR A 1 324 ? -56.359 28.941 -64.359 1.00 76.80 324 THR A N 1
ATOM 2443 C CA . THR A 1 324 ? -56.771 28.664 -65.730 1.00 70.63 324 THR A CA 1
ATOM 2444 C C . THR A 1 324 ? -56.329 27.256 -66.116 1.00 70.21 324 THR A C 1
ATOM 2445 O O . THR A 1 324 ? -55.135 26.959 -66.153 1.00 60.84 324 THR A O 1
ATOM 2449 N N . SER A 1 325 ? -57.299 26.393 -66.399 1.00 81.77 325 SER A N 1
ATOM 2450 C CA . SER A 1 325 ? -57.030 24.983 -66.671 1.00 93.26 325 SER A CA 1
ATOM 2451 C C . SER A 1 325 ? -56.144 24.765 -67.898 1.00 97.93 325 SER A C 1
ATOM 2452 O O . SER A 1 325 ? -55.233 23.938 -67.876 1.00 93.90 325 SER A O 1
ATOM 2455 N N . SER A 1 326 ? -56.414 25.509 -68.966 1.00 84.93 326 SER A N 1
ATOM 2456 C CA . SER A 1 326 ? -55.638 25.385 -70.194 1.00 72.00 326 SER A CA 1
ATOM 2457 C C . SER A 1 326 ? -55.192 26.746 -70.712 1.00 75.37 326 SER A C 1
ATOM 2458 O O . SER A 1 326 ? -55.843 27.761 -70.471 1.00 71.90 326 SER A O 1
ATOM 2461 N N . ILE A 1 327 ? -54.072 26.753 -71.427 1.00 82.42 327 ILE A N 1
ATOM 2462 C CA . ILE A 1 327 ? -53.453 27.988 -71.887 1.00 86.98 327 ILE A CA 1
ATOM 2463 C C . ILE A 1 327 ? -53.366 28.015 -73.412 1.00 90.13 327 ILE A C 1
ATOM 2464 O O . ILE A 1 327 ? -53.016 27.012 -74.033 1.00 91.43 327 ILE A O 1
ATOM 2469 N N . PRO A 1 328 ? -53.696 29.169 -74.021 1.00 95.34 328 PRO A N 1
ATOM 2470 C CA . PRO A 1 328 ? -53.626 29.368 -75.474 1.00 90.02 328 PRO A CA 1
ATOM 2471 C C . PRO A 1 328 ? -52.233 29.110 -76.044 1.00 84.54 328 PRO A C 1
ATOM 2472 O O . PRO A 1 328 ? -51.253 29.087 -75.299 1.00 77.14 328 PRO A O 1
ATOM 2476 N N . GLU A 1 329 ? -52.149 28.921 -77.357 1.00 83.65 329 GLU A N 1
ATOM 2477 C CA . GLU A 1 329 ? -50.885 28.566 -77.988 1.00 85.08 329 GLU A CA 1
ATOM 2478 C C . GLU A 1 329 ? -49.959 29.766 -78.155 1.00 89.59 329 GLU A C 1
ATOM 2479 O O . GLU A 1 329 ? -48.831 29.750 -77.671 1.00 91.51 329 GLU A O 1
ATOM 2481 N N . ASN A 1 330 ? -50.436 30.811 -78.825 1.00 91.97 330 ASN A N 1
ATOM 2482 C CA . ASN A 1 330 ? -49.577 31.945 -79.155 1.00 93.29 330 ASN A CA 1
ATOM 2483 C C . ASN A 1 330 ? -49.719 33.114 -78.180 1.00 97.86 330 ASN A C 1
ATOM 2484 O O . ASN A 1 330 ? -49.356 34.246 -78.499 1.00 98.68 330 ASN A O 1
ATOM 2489 N N . ALA A 1 331 ? -50.242 32.837 -76.990 1.00 99.06 331 ALA A N 1
ATOM 2490 C CA . ALA A 1 331 ? -50.440 33.876 -75.984 1.00 94.64 331 ALA A CA 1
ATOM 2491 C C . ALA A 1 331 ? -49.118 34.329 -75.371 1.00 92.01 331 ALA A C 1
ATOM 2492 O O . ALA A 1 331 ? -48.363 33.514 -74.841 1.00 84.33 331 ALA A O 1
ATOM 2494 N N . PRO A 1 332 ? -48.839 35.641 -75.437 1.00 95.53 332 PRO A N 1
ATOM 2495 C CA . PRO A 1 332 ? -47.630 36.196 -74.823 1.00 86.78 332 PRO A CA 1
ATOM 2496 C C . PRO A 1 332 ? -47.875 36.645 -73.386 1.00 86.58 332 PRO A C 1
ATOM 2497 O O . PRO A 1 332 ? -48.881 37.304 -73.109 1.00 82.39 332 PRO A O 1
ATOM 2501 N N . GLU A 1 333 ? -46.964 36.277 -72.488 1.00 91.62 333 GLU A N 1
ATOM 2502 C CA . GLU A 1 333 ? -47.071 36.615 -71.069 1.00 85.21 333 GLU A CA 1
ATOM 2503 C C . GLU A 1 333 ? -48.398 36.147 -70.472 1.00 85.98 333 GLU A C 1
ATOM 2504 O O . GLU A 1 333 ? -48.997 36.838 -69.647 1.00 86.97 333 GLU A O 1
ATOM 2506 N N . ALA A 1 334 ? -48.858 34.976 -70.903 1.00 82.59 334 ALA A N 1
ATOM 2507 C CA . ALA A 1 334 ? -50.150 34.449 -70.476 1.00 68.27 334 ALA A CA 1
ATOM 2508 C C . ALA A 1 334 ? -50.107 34.052 -69.007 1.00 73.44 334 ALA A C 1
ATOM 2509 O O . ALA A 1 334 ? -49.127 33.471 -68.543 1.00 79.68 334 ALA A O 1
ATOM 2511 N N . VAL A 1 335 ? -51.174 34.367 -68.280 1.00 71.68 335 VAL A N 1
ATOM 2512 C CA . VAL A 1 335 ? -51.245 34.063 -66.855 1.00 59.58 335 VAL A CA 1
ATOM 2513 C C . VAL A 1 335 ? -51.963 32.742 -66.596 1.00 55.45 335 VAL A C 1
ATOM 2514 O O . VAL A 1 335 ? -53.145 32.587 -66.908 1.00 52.36 335 VAL A O 1
ATOM 2518 N N . VAL A 1 336 ? -51.228 31.789 -66.033 1.00 51.73 336 VAL A N 1
ATOM 2519 C CA . VAL A 1 336 ? -51.765 30.469 -65.729 1.00 56.96 336 VAL A CA 1
ATOM 2520 C C . VAL A 1 336 ? -52.609 30.486 -64.458 1.00 60.45 336 VAL A C 1
ATOM 2521 O O . VAL A 1 336 ? -53.726 29.971 -64.439 1.00 71.41 336 VAL A O 1
ATOM 2525 N N . ALA A 1 337 ? -52.073 31.082 -63.397 1.00 61.09 337 ALA A N 1
ATOM 2526 C CA . ALA A 1 337 ? -52.770 31.107 -62.116 1.00 61.39 337 ALA A CA 1
ATOM 2527 C C . ALA A 1 337 ? -52.292 32.233 -61.208 1.00 47.29 337 ALA A C 1
ATOM 2528 O O . ALA A 1 337 ? -51.192 32.763 -61.372 1.00 36.01 337 ALA A O 1
ATOM 2530 N N . VAL A 1 338 ? -53.145 32.598 -60.257 1.00 54.30 338 VAL A N 1
ATOM 2531 C CA . VAL A 1 338 ? -52.794 33.551 -59.214 1.00 53.94 338 VAL A CA 1
ATOM 2532 C C . VAL A 1 338 ? -53.018 32.895 -57.859 1.00 51.01 338 VAL A C 1
ATOM 2533 O O . VAL A 1 338 ? -54.143 32.528 -57.519 1.00 56.51 338 VAL A O 1
ATOM 2537 N N . PHE A 1 339 ? -51.942 32.734 -57.096 1.00 57.33 339 PHE A N 1
ATOM 2538 C CA . PHE A 1 339 ? -52.012 32.022 -55.824 1.00 59.62 339 PHE A CA 1
ATOM 2539 C C . PHE A 1 339 ? -51.404 32.820 -54.679 1.00 52.90 339 PHE A C 1
ATOM 2540 O O . PHE A 1 339 ? -50.743 33.839 -54.891 1.00 51.17 339 PHE A O 1
ATOM 2548 N N . SER A 1 340 ? -51.632 32.342 -53.461 1.00 64.02 340 SER A N 1
ATOM 2549 C CA . SER A 1 340 ? -51.080 32.974 -52.272 1.00 53.36 340 SER A CA 1
ATOM 2550 C C . SER A 1 340 ? -50.605 31.935 -51.262 1.00 49.07 340 SER A C 1
ATOM 2551 O O . SER A 1 340 ? -51.103 30.809 -51.229 1.00 44.79 340 SER A O 1
ATOM 2554 N N . VAL A 1 341 ? -49.637 32.324 -50.441 1.00 56.84 341 VAL A N 1
ATOM 2555 C CA . VAL A 1 341 ? -49.118 31.456 -49.390 1.00 55.38 341 VAL A CA 1
ATOM 2556 C C . VAL A 1 341 ? -49.243 32.118 -48.025 1.00 54.65 341 VAL A C 1
ATOM 2557 O O . VAL A 1 341 ? -49.151 33.339 -47.908 1.00 58.24 341 VAL A O 1
ATOM 2561 N N . SER A 1 342 ? -49.476 31.311 -46.996 1.00 60.97 342 SER A N 1
ATOM 2562 C CA . SER A 1 342 ? -49.606 31.837 -45.643 1.00 54.92 342 SER A CA 1
ATOM 2563 C C . SER A 1 342 ? -48.895 30.950 -44.619 1.00 60.56 342 SER A C 1
ATOM 2564 O O . SER A 1 342 ? -48.962 29.726 -44.694 1.00 62.22 342 SER A O 1
ATOM 2567 N N . ASP A 1 343 ? -48.215 31.580 -43.664 1.00 64.87 343 ASP A N 1
ATOM 2568 C CA . ASP A 1 343 ? -47.508 30.858 -42.608 1.00 52.21 343 ASP A CA 1
ATOM 2569 C C . ASP A 1 343 ? -47.741 31.552 -41.269 1.00 56.09 343 ASP A C 1
ATOM 2570 O O . ASP A 1 343 ? -47.301 32.682 -41.075 1.00 61.78 343 ASP A O 1
ATOM 2575 N N . PRO A 1 344 ? -48.440 30.876 -40.342 1.00 64.05 344 PRO A N 1
ATOM 2576 C CA . PRO A 1 344 ? -48.801 31.468 -39.046 1.00 51.96 344 PRO A CA 1
ATOM 2577 C C . PRO A 1 344 ? -47.619 31.686 -38.101 1.00 54.24 344 PRO A C 1
ATOM 2578 O O . PRO A 1 344 ? -47.705 32.536 -37.214 1.00 63.35 344 PRO A O 1
ATOM 2582 N N . ASP A 1 345 ? -46.540 30.930 -38.289 1.00 58.57 345 ASP A N 1
ATOM 2583 C CA . ASP A 1 345 ? -45.356 31.038 -37.436 1.00 53.76 345 ASP A CA 1
ATOM 2584 C C . ASP A 1 345 ? -44.696 32.414 -37.519 1.00 53.36 345 ASP A C 1
ATOM 2585 O O . ASP A 1 345 ? -44.938 33.175 -38.455 1.00 68.73 345 ASP A O 1
ATOM 2590 N N . SER A 1 346 ? -43.866 32.727 -36.530 1.00 46.90 346 SER A N 1
ATOM 2591 C CA . SER A 1 346 ? -43.182 34.015 -36.480 1.00 54.66 346 SER A CA 1
ATOM 2592 C C . SER A 1 346 ? -41.705 33.868 -36.838 1.00 59.21 346 SER A C 1
ATOM 2593 O O . SER A 1 346 ? -41.182 32.755 -36.894 1.00 62.62 346 SER A O 1
ATOM 2596 N N . GLY A 1 347 ? -41.037 34.992 -37.082 1.00 58.76 347 GLY A N 1
ATOM 2597 C CA . GLY A 1 347 ? -39.624 34.980 -37.414 1.00 55.72 347 GLY A CA 1
ATOM 2598 C C . GLY A 1 347 ? -39.354 34.407 -38.791 1.00 52.68 347 GLY A C 1
ATOM 2599 O O . GLY A 1 347 ? -40.129 34.620 -39.723 1.00 50.66 347 GLY A O 1
ATOM 2600 N N . ASP A 1 348 ? -38.252 33.673 -38.919 1.00 61.28 348 ASP A N 1
ATOM 2601 C CA . ASP A 1 348 ? -37.915 33.024 -40.181 1.00 55.92 348 ASP A CA 1
ATOM 2602 C C . ASP A 1 348 ? -38.690 31.720 -40.335 1.00 49.72 348 ASP A C 1
ATOM 2603 O O . ASP A 1 348 ? -38.604 31.053 -41.365 1.00 54.04 348 ASP A O 1
ATOM 2608 N N . ASN A 1 349 ? -39.451 31.363 -39.306 1.00 52.61 349 ASN A N 1
ATOM 2609 C CA . ASN A 1 349 ? -40.323 30.199 -39.373 1.00 50.77 349 ASN A CA 1
ATOM 2610 C C . ASN A 1 349 ? -41.575 30.530 -40.178 1.00 51.50 349 ASN A C 1
ATOM 2611 O O . ASN A 1 349 ? -42.259 29.637 -40.679 1.00 48.54 349 ASN A O 1
ATOM 2616 N N . GLY A 1 350 ? -41.861 31.823 -40.304 1.00 54.30 350 GLY A N 1
ATOM 2617 C CA . GLY A 1 350 ? -43.033 32.290 -41.024 1.00 50.61 350 GLY A CA 1
ATOM 2618 C C . GLY A 1 350 ? -42.704 32.942 -42.353 1.00 55.19 350 GLY A C 1
ATOM 2619 O O . GLY A 1 350 ? -43.600 33.381 -43.075 1.00 56.39 350 GLY A O 1
ATOM 2620 N N . ARG A 1 351 ? -41.416 33.011 -42.677 1.00 57.27 351 ARG A N 1
ATOM 2621 C CA . ARG A 1 351 ? -40.981 33.515 -43.974 1.00 38.08 351 ARG A CA 1
ATOM 2622 C C . ARG A 1 351 ? -40.916 32.359 -44.951 1.00 42.40 351 ARG A C 1
ATOM 2623 O O . ARG A 1 351 ? -40.347 31.313 -44.646 1.00 42.47 351 ARG A O 1
ATOM 2631 N N . MET A 1 352 ? -41.501 32.545 -46.126 1.00 50.09 352 MET A N 1
ATOM 2632 C CA . MET A 1 352 ? -41.602 31.459 -47.086 1.00 47.41 352 MET A CA 1
ATOM 2633 C C . MET A 1 352 ? -40.941 31.799 -48.411 1.00 49.75 352 MET A C 1
ATOM 2634 O O . MET A 1 352 ? -40.919 32.956 -48.837 1.00 43.60 352 MET A O 1
ATOM 2639 N N . VAL A 1 353 ? -40.400 30.771 -49.052 1.00 47.93 353 VAL A N 1
ATOM 2640 C CA . VAL A 1 353 ? -39.902 30.882 -50.411 1.00 50.52 353 VAL A CA 1
ATOM 2641 C C . VAL A 1 353 ? -40.477 29.739 -51.234 1.00 55.70 353 VAL A C 1
ATOM 2642 O O . VAL A 1 353 ? -40.478 28.587 -50.801 1.00 54.08 353 VAL A O 1
ATOM 2646 N N . CYS A 1 354 ? -40.996 30.070 -52.410 1.00 63.41 354 CYS A N 1
ATOM 2647 C CA . CYS A 1 354 ? -41.613 29.077 -53.275 1.00 61.33 354 CYS A CA 1
ATOM 2648 C C . CYS A 1 354 ? -40.837 28.959 -54.580 1.00 67.39 354 CYS A C 1
ATOM 2649 O O . CYS A 1 354 ? -40.341 29.954 -55.109 1.00 69.12 354 CYS A O 1
ATOM 2652 N N . SER A 1 355 ? -40.736 27.738 -55.095 1.00 74.33 355 SER A N 1
ATOM 2653 C CA . SER A 1 355 ? -39.926 27.472 -56.275 1.00 62.74 355 SER A CA 1
ATOM 2654 C C . SER A 1 355 ? -40.641 26.623 -57.320 1.00 54.06 355 SER A C 1
ATOM 2655 O O . SER A 1 355 ? -41.559 25.849 -57.010 1.00 54.28 355 SER A O 1
ATOM 2658 N N . ILE A 1 356 ? -40.198 26.797 -58.562 1.00 77.75 356 ILE A N 1
ATOM 2659 C CA . ILE A 1 356 ? -40.664 26.038 -59.715 1.00 68.76 356 ILE A CA 1
ATOM 2660 C C . ILE A 1 356 ? -39.445 25.671 -60.567 1.00 56.45 356 ILE A C 1
ATOM 2661 O O . ILE A 1 356 ? -38.404 26.323 -60.464 1.00 56.42 356 ILE A O 1
ATOM 2666 N N . GLN A 1 357 ? -39.558 24.625 -61.385 1.00 65.88 357 GLN A N 1
ATOM 2667 C CA . GLN A 1 357 ? -38.479 24.241 -62.297 1.00 66.68 357 GLN A CA 1
ATOM 2668 C C . GLN A 1 357 ? -38.152 25.375 -63.266 1.00 60.43 357 GLN A C 1
ATOM 2669 O O . GLN A 1 357 ? -39.012 25.805 -64.034 1.00 56.76 357 GLN A O 1
ATOM 2675 N N . ASN A 1 358 ? -36.911 25.855 -63.227 1.00 51.89 358 ASN A N 1
ATOM 2676 C CA . ASN A 1 358 ? -36.496 26.971 -64.075 1.00 60.13 358 ASN A CA 1
ATOM 2677 C C . ASN A 1 358 ? -36.465 26.610 -65.553 1.00 69.42 358 ASN A C 1
ATOM 2678 O O . ASN A 1 358 ? -36.649 27.473 -66.415 1.00 59.62 358 ASN A O 1
ATOM 2683 N N . GLU A 1 359 ? -36.222 25.334 -65.839 1.00 66.43 359 GLU A N 1
ATOM 2684 C CA . GLU A 1 359 ? -36.171 24.852 -67.213 1.00 65.72 359 GLU A CA 1
ATOM 2685 C C . GLU A 1 359 ? -37.508 25.067 -67.922 1.00 67.49 359 GLU A C 1
ATOM 2686 O O . GLU A 1 359 ? -37.544 25.301 -69.129 1.00 80.85 359 GLU A O 1
ATOM 2692 N N . LEU A 1 360 ? -38.600 24.978 -67.169 1.00 61.93 360 LEU A N 1
ATOM 2693 C CA . LEU A 1 360 ? -39.931 25.213 -67.719 1.00 57.00 360 LEU A CA 1
ATOM 2694 C C . LEU A 1 360 ? -40.071 26.677 -68.139 1.00 62.19 360 LEU A C 1
ATOM 2695 O O . LEU A 1 360 ? -39.529 27.566 -67.480 1.00 58.49 360 LEU A O 1
ATOM 2700 N N . PRO A 1 361 ? -40.797 26.930 -69.241 1.00 74.77 361 PRO A N 1
ATOM 2701 C CA . PRO A 1 361 ? -41.002 28.290 -69.757 1.00 68.23 361 PRO A CA 1
ATOM 2702 C C . PRO A 1 361 ? -41.728 29.190 -68.765 1.00 67.04 361 PRO A C 1
ATOM 2703 O O . PRO A 1 361 ? -41.573 30.405 -68.820 1.00 66.04 361 PRO A O 1
ATOM 2707 N N . PHE A 1 362 ? -42.528 28.592 -67.888 1.00 72.95 362 PHE A N 1
ATOM 2708 C CA . PHE A 1 362 ? -43.297 29.335 -66.894 1.00 61.12 362 PHE A CA 1
ATOM 2709 C C . PHE A 1 362 ? -42.421 29.945 -65.797 1.00 51.88 362 PHE A C 1
ATOM 2710 O O . PHE A 1 362 ? -41.400 29.376 -65.417 1.00 63.31 362 PHE A O 1
ATOM 2718 N N . LEU A 1 363 ? -42.827 31.108 -65.297 1.00 54.12 363 LEU A N 1
ATOM 2719 C CA . LEU A 1 363 ? -42.162 31.732 -64.155 1.00 60.09 363 LEU A CA 1
ATOM 2720 C C . LEU A 1 363 ? -43.172 32.394 -63.217 1.00 48.74 363 LEU A C 1
ATOM 2721 O O . LEU A 1 363 ? -44.171 32.956 -63.663 1.00 48.95 363 LEU A O 1
ATOM 2726 N N . LEU A 1 364 ? -42.913 32.336 -61.917 1.00 51.16 364 LEU A N 1
ATOM 2727 C CA . LEU A 1 364 ? -43.798 32.996 -60.967 1.00 53.22 364 LEU A CA 1
ATOM 2728 C C . LEU A 1 364 ? -43.312 34.414 -60.678 1.00 45.80 364 LEU A C 1
ATOM 2729 O O . LEU A 1 364 ? -42.123 34.646 -60.450 1.00 31.84 364 LEU A O 1
ATOM 2734 N N . LYS A 1 365 ? -44.239 35.364 -60.735 1.00 48.23 365 LYS A N 1
ATOM 2735 C CA . LYS A 1 365 ? -43.924 36.759 -60.464 1.00 44.89 365 LYS A CA 1
ATOM 2736 C C . LYS A 1 365 ? -44.483 37.185 -59.113 1.00 58.03 365 LYS A C 1
ATOM 2737 O O . LYS A 1 365 ? -45.673 37.021 -58.843 1.00 57.11 365 LYS A O 1
ATOM 2739 N N . PRO A 1 366 ? -43.616 37.743 -58.260 1.00 52.16 366 PRO A N 1
ATOM 2740 C CA . PRO A 1 366 ? -43.990 38.216 -56.926 1.00 57.19 366 PRO A CA 1
ATOM 2741 C C . PRO A 1 366 ? -44.794 39.508 -56.976 1.00 62.51 366 PRO A C 1
ATOM 2742 O O . PRO A 1 366 ? -44.226 40.580 -57.199 1.00 54.98 366 PRO A O 1
ATOM 2746 N N . THR A 1 367 ? -46.105 39.406 -56.789 1.00 67.23 367 THR A N 1
ATOM 2747 C CA . THR A 1 367 ? -46.963 40.579 -56.826 1.00 64.11 367 THR A CA 1
ATOM 2748 C C . THR A 1 367 ? -47.000 41.272 -55.464 1.00 76.10 367 THR A C 1
ATOM 2749 O O . THR A 1 367 ? -46.516 42.392 -55.327 1.00 81.69 367 THR A O 1
ATOM 2753 N N . PHE A 1 368 ? -47.531 40.595 -54.448 1.00 69.42 368 PHE A N 1
ATOM 2754 C CA . PHE A 1 368 ? -47.640 41.206 -53.122 1.00 70.11 368 PHE A CA 1
ATOM 2755 C C . PHE A 1 368 ? -46.980 40.335 -52.067 1.00 71.61 368 PHE A C 1
ATOM 2756 O O . PHE A 1 368 ? -46.346 39.329 -52.393 1.00 77.43 368 PHE A O 1
ATOM 2764 N N . GLU A 1 369 ? -47.126 40.732 -50.805 1.00 58.84 369 GLU A N 1
ATOM 2765 C CA . GLU A 1 369 ? -46.583 39.958 -49.698 1.00 66.93 369 GLU A CA 1
ATOM 2766 C C . GLU A 1 369 ? -47.185 38.562 -49.721 1.00 70.80 369 GLU A C 1
ATOM 2767 O O . GLU A 1 369 ? -48.377 38.385 -49.456 1.00 63.97 369 GLU A O 1
ATOM 2773 N N . ASN A 1 370 ? -46.350 37.584 -50.062 1.00 73.07 370 ASN A N 1
ATOM 2774 C CA . ASN A 1 370 ? -46.772 36.194 -50.199 1.00 70.01 370 ASN A CA 1
ATOM 2775 C C . ASN A 1 370 ? -47.894 36.011 -51.225 1.00 64.90 370 ASN A C 1
ATOM 2776 O O . ASN A 1 370 ? -48.720 35.105 -51.107 1.00 56.48 370 ASN A O 1
ATOM 2781 N N . TYR A 1 371 ? -47.915 36.892 -52.222 1.00 63.27 371 TYR A N 1
ATOM 2782 C CA . TYR A 1 371 ? -48.845 36.799 -53.343 1.00 60.05 371 TYR A CA 1
ATOM 2783 C C . TYR A 1 371 ? -48.076 36.755 -54.659 1.00 57.32 371 TYR A C 1
ATOM 2784 O O . TYR A 1 371 ? -47.368 37.707 -55.004 1.00 59.71 371 TYR A O 1
ATOM 2793 N N . TYR A 1 372 ? -48.226 35.651 -55.388 1.00 48.75 372 TYR A N 1
ATOM 2794 C CA . TYR A 1 372 ? -47.480 35.420 -56.621 1.00 55.83 372 TYR A CA 1
ATOM 2795 C C . TYR A 1 372 ? -48.416 35.055 -57.774 1.00 54.11 372 TYR A C 1
ATOM 2796 O O . TYR A 1 372 ? -49.517 34.550 -57.549 1.00 53.70 372 TYR A O 1
ATOM 2805 N N . THR A 1 373 ? -47.980 35.310 -59.005 1.00 52.48 373 THR A N 1
ATOM 2806 C CA . THR A 1 373 ? -48.747 34.905 -60.184 1.00 60.39 373 THR A CA 1
ATOM 2807 C C . THR A 1 373 ? -47.904 34.045 -61.117 1.00 54.36 373 THR A C 1
ATOM 2808 O O . THR A 1 373 ? -46.845 34.466 -61.581 1.00 57.58 373 THR A O 1
ATOM 2812 N N . LEU A 1 374 ? -48.389 32.838 -61.391 1.00 50.70 374 LEU A N 1
ATOM 2813 C CA . LEU A 1 374 ? -47.726 31.931 -62.318 1.00 48.85 374 LEU A CA 1
ATOM 2814 C C . LEU A 1 374 ? -48.044 32.340 -63.747 1.00 53.96 374 LEU A C 1
ATOM 2815 O O . LEU A 1 374 ? -49.207 32.510 -64.105 1.00 63.76 374 LEU A O 1
ATOM 2820 N N . ALA A 1 375 ? -47.008 32.502 -64.561 1.00 55.55 375 ALA A N 1
ATOM 2821 C CA . ALA A 1 375 ? -47.184 32.973 -65.928 1.00 57.06 375 ALA A CA 1
ATOM 2822 C C . ALA A 1 375 ? -46.163 32.339 -66.865 1.00 54.39 375 ALA A C 1
ATOM 2823 O O . ALA A 1 375 ? -45.095 31.907 -66.435 1.00 45.42 375 ALA A O 1
ATOM 2825 N N . ALA A 1 376 ? -46.493 32.303 -68.151 1.00 54.81 376 ALA A N 1
ATOM 2826 C CA . ALA A 1 376 ? -45.600 31.746 -69.158 1.00 46.15 376 ALA A CA 1
ATOM 2827 C C . ALA A 1 376 ? -44.717 32.829 -69.759 1.00 51.09 376 ALA A C 1
ATOM 2828 O O . ALA A 1 376 ? -45.189 33.919 -70.088 1.00 55.14 376 ALA A O 1
ATOM 2830 N N . GLU A 1 377 ? -43.427 32.530 -69.877 1.00 40.83 377 GLU A N 1
ATOM 2831 C CA . GLU A 1 377 ? -42.461 33.505 -70.360 1.00 42.64 377 GLU A CA 1
ATOM 2832 C C . GLU A 1 377 ? -42.333 33.432 -71.870 1.00 68.05 377 GLU A C 1
ATOM 2833 O O . GLU A 1 377 ? -41.736 32.502 -72.415 1.00 78.78 377 GLU A O 1
ATOM 2839 N N . GLY A 1 378 ? -42.908 34.423 -72.540 1.00 83.00 378 GLY A N 1
ATOM 2840 C CA . GLY A 1 378 ? -42.888 34.475 -73.987 1.00 85.83 378 GLY A CA 1
ATOM 2841 C C . GLY A 1 378 ? -43.990 33.608 -74.562 1.00 87.41 378 GLY A C 1
ATOM 2842 O O . GLY A 1 378 ? -44.640 32.863 -73.829 1.00 77.91 378 GLY A O 1
ATOM 2843 N N . PRO A 1 379 ? -44.221 33.714 -75.878 1.00 94.79 379 PRO A N 1
ATOM 2844 C CA . PRO A 1 379 ? -45.194 32.852 -76.553 1.00 92.50 379 PRO A CA 1
ATOM 2845 C C . PRO A 1 379 ? -44.774 31.392 -76.443 1.00 86.72 379 PRO A C 1
ATOM 2846 O O . PRO A 1 379 ? -43.579 31.110 -76.329 1.00 73.89 379 PRO A O 1
ATOM 2850 N N . LEU A 1 380 ? -45.734 30.476 -76.468 1.00 88.18 380 LEU A N 1
ATOM 2851 C CA . LEU A 1 380 ? -45.411 29.063 -76.357 1.00 86.59 380 LEU A CA 1
ATOM 2852 C C . LEU A 1 380 ? -45.735 28.344 -77.663 1.00 99.15 380 LEU A C 1
ATOM 2853 O O . LEU A 1 380 ? -46.465 28.865 -78.504 1.00 94.67 380 LEU A O 1
ATOM 2858 N N . ASP A 1 381 ? -45.174 27.154 -77.844 1.00 99.00 381 ASP A N 1
ATOM 2859 C CA . ASP A 1 381 ? -45.442 26.373 -79.044 1.00 88.50 381 ASP A CA 1
ATOM 2860 C C . ASP A 1 381 ? -46.188 25.087 -78.708 1.00 82.32 381 ASP A C 1
ATOM 2861 O O . ASP A 1 381 ? -45.829 24.378 -77.768 1.00 86.16 381 ASP A O 1
ATOM 2866 N N . ARG A 1 382 ? -47.222 24.791 -79.487 1.00 70.86 382 ARG A N 1
ATOM 2867 C CA . ARG A 1 382 ? -48.047 23.608 -79.265 1.00 75.28 382 ARG A CA 1
ATOM 2868 C C . ARG A 1 382 ? -47.335 22.303 -79.630 1.00 81.25 382 ARG A C 1
ATOM 2869 O O . ARG A 1 382 ? -47.403 21.328 -78.881 1.00 83.43 382 ARG A O 1
ATOM 2877 N N . GLU A 1 383 ? -46.654 22.286 -80.772 1.00 82.44 383 GLU A N 1
ATOM 2878 C CA . GLU A 1 383 ? -46.037 21.058 -81.271 1.00 80.12 383 GLU A CA 1
ATOM 2879 C C . GLU A 1 383 ? -44.959 20.500 -80.348 1.00 78.65 383 GLU A C 1
ATOM 2880 O O . GLU A 1 383 ? -44.896 19.291 -80.127 1.00 73.29 383 GLU A O 1
ATOM 2886 N N . ILE A 1 384 ? -44.115 21.378 -79.813 1.00 84.60 384 ILE A N 1
ATOM 2887 C CA . ILE A 1 384 ? -42.994 20.946 -78.983 1.00 81.10 384 ILE A CA 1
ATOM 2888 C C . ILE A 1 384 ? -43.461 20.246 -77.710 1.00 85.75 384 ILE A C 1
ATOM 2889 O O . ILE A 1 384 ? -42.958 19.180 -77.355 1.00 87.28 384 ILE A O 1
ATOM 2894 N N . ARG A 1 385 ? -44.433 20.848 -77.034 1.00 87.89 385 ARG A N 1
ATOM 2895 C CA . ARG A 1 385 ? -44.960 20.288 -75.796 1.00 87.46 385 ARG A CA 1
ATOM 2896 C C . ARG A 1 385 ? -46.478 20.161 -75.830 1.00 86.65 385 ARG A C 1
ATOM 2897 O O . ARG A 1 385 ? -47.192 21.161 -75.895 1.00 79.12 385 ARG A O 1
ATOM 2905 N N . GLU A 1 386 ? -46.963 18.924 -75.793 1.00 92.73 386 GLU A N 1
ATOM 2906 C CA . GLU A 1 386 ? -48.395 18.665 -75.755 1.00 86.93 386 GLU A CA 1
ATOM 2907 C C . GLU A 1 386 ? -48.985 19.093 -74.412 1.00 90.90 386 GLU A C 1
ATOM 2908 O O . GLU A 1 386 ? -50.100 19.610 -74.357 1.00 88.30 386 GLU A O 1
ATOM 2910 N N . GLU A 1 387 ? -48.226 18.888 -73.337 1.00 94.59 387 GLU A N 1
ATOM 2911 C CA . GLU A 1 387 ? -48.685 19.239 -71.992 1.00 88.58 387 GLU A CA 1
ATOM 2912 C C . GLU A 1 387 ? -47.519 19.573 -71.060 1.00 80.32 387 GLU A C 1
ATOM 2913 O O . GLU A 1 387 ? -46.358 19.326 -71.385 1.00 82.09 387 GLU A O 1
ATOM 2919 N N . TYR A 1 388 ? -47.841 20.133 -69.897 1.00 73.93 388 TYR A N 1
ATOM 2920 C CA . TYR A 1 388 ? -46.835 20.459 -68.891 1.00 71.20 388 TYR A CA 1
ATOM 2921 C C . TYR A 1 388 ? -47.233 19.998 -67.491 1.00 74.77 388 TYR A C 1
ATOM 2922 O O . TYR A 1 388 ? -48.322 20.318 -67.006 1.00 73.56 388 TYR A O 1
ATOM 2931 N N . ASN A 1 389 ? -46.343 19.245 -66.848 1.00 82.88 389 ASN A N 1
ATOM 2932 C CA . ASN A 1 389 ? -46.490 18.922 -65.432 1.00 81.79 389 ASN A CA 1
ATOM 2933 C C . ASN A 1 389 ? -45.757 19.936 -64.565 1.00 63.37 389 ASN A C 1
ATOM 2934 O O . ASN A 1 389 ? -44.526 19.956 -64.509 1.00 57.68 389 ASN A O 1
ATOM 2939 N N . ILE A 1 390 ? -46.530 20.776 -63.889 1.00 60.47 390 ILE A N 1
ATOM 2940 C CA . ILE A 1 390 ? -45.981 21.846 -63.072 1.00 69.97 390 ILE A CA 1
ATOM 2941 C C . ILE A 1 390 ? -46.171 21.531 -61.594 1.00 72.74 390 ILE A C 1
ATOM 2942 O O . ILE A 1 390 ? -47.252 21.144 -61.175 1.00 74.92 390 ILE A O 1
ATOM 2947 N N . THR A 1 391 ? -45.115 21.674 -60.804 1.00 68.87 391 THR A N 1
ATOM 2948 C CA . THR A 1 391 ? -45.229 21.457 -59.367 1.00 68.39 391 THR A CA 1
ATOM 2949 C C . THR A 1 391 ? -44.582 22.594 -58.596 1.00 63.52 391 THR A C 1
ATOM 2950 O O . THR A 1 391 ? -43.358 22.723 -58.573 1.00 58.90 391 THR A O 1
ATOM 2954 N N . ILE A 1 392 ? -45.406 23.413 -57.955 1.00 63.29 392 ILE A N 1
ATOM 2955 C CA . ILE A 1 392 ? -44.883 24.529 -57.184 1.00 63.25 392 ILE A CA 1
ATOM 2956 C C . ILE A 1 392 ? -44.632 24.077 -55.757 1.00 66.90 392 ILE A C 1
ATOM 2957 O O . ILE A 1 392 ? -45.523 23.513 -55.108 1.00 65.64 392 ILE A O 1
ATOM 2962 N N . ILE A 1 393 ? -43.413 24.305 -55.275 1.00 67.95 393 ILE A N 1
ATOM 2963 C CA . ILE A 1 393 ? -43.067 23.874 -53.926 1.00 68.47 393 ILE A CA 1
ATOM 2964 C C . ILE A 1 393 ? -42.673 25.048 -53.036 1.00 66.50 393 ILE A C 1
ATOM 2965 O O . ILE A 1 393 ? -41.671 25.720 -53.274 1.00 65.42 393 ILE A O 1
ATOM 2970 N N . VAL A 1 394 ? -43.478 25.296 -52.010 1.00 57.80 394 VAL A N 1
ATOM 2971 C CA . VAL A 1 394 ? -43.205 26.379 -51.079 1.00 65.43 394 VAL A CA 1
ATOM 2972 C C . VAL A 1 394 ? -42.675 25.818 -49.761 1.00 53.56 394 VAL A C 1
ATOM 2973 O O . VAL A 1 394 ? -43.213 24.849 -49.220 1.00 50.60 394 VAL A O 1
ATOM 2977 N N . SER A 1 395 ? -41.607 26.425 -49.258 1.00 40.62 395 SER A N 1
ATOM 2978 C CA . SER A 1 395 ? -40.995 25.988 -48.012 1.00 55.51 395 SER A CA 1
ATOM 2979 C C . SER A 1 395 ? -40.570 27.190 -47.181 1.00 60.90 395 SER A C 1
ATOM 2980 O O . SER A 1 395 ? -40.123 28.203 -47.727 1.00 59.48 395 SER A O 1
ATOM 2983 N N . ASP A 1 396 ? -40.712 27.078 -45.863 1.00 44.68 396 ASP A N 1
ATOM 2984 C CA . ASP A 1 396 ? -40.309 28.154 -44.970 1.00 43.25 396 ASP A CA 1
ATOM 2985 C C . ASP A 1 396 ? -38.805 28.115 -44.727 1.00 50.45 396 ASP A C 1
ATOM 2986 O O . ASP A 1 396 ? -38.128 27.171 -45.131 1.00 58.94 396 ASP A O 1
ATOM 2991 N N . LEU A 1 397 ? -38.293 29.134 -44.046 1.00 53.62 397 LEU A N 1
ATOM 2992 C CA . LEU A 1 397 ? -36.865 29.224 -43.764 1.00 65.23 397 LEU A CA 1
ATOM 2993 C C . LEU A 1 397 ? -36.562 28.901 -42.306 1.00 62.97 397 LEU A C 1
ATOM 2994 O O . LEU A 1 397 ? -35.545 29.334 -41.763 1.00 70.59 397 LEU A O 1
ATOM 2999 N N . GLY A 1 398 ? -37.446 28.132 -41.681 1.00 59.62 398 GLY A N 1
ATOM 3000 C CA . GLY A 1 398 ? -37.300 27.787 -40.280 1.00 59.91 398 GLY A CA 1
ATOM 3001 C C . GLY A 1 398 ? -36.373 26.616 -40.025 1.00 67.64 398 GLY A C 1
ATOM 3002 O O . GLY A 1 398 ? -35.763 26.077 -40.948 1.00 71.96 398 GLY A O 1
ATOM 3003 N N . THR A 1 399 ? -36.271 26.223 -38.759 1.00 77.72 399 THR A N 1
ATOM 3004 C CA . THR A 1 399 ? -35.429 25.101 -38.361 1.00 80.25 399 THR A CA 1
ATOM 3005 C C . THR A 1 399 ? -36.201 24.110 -37.492 1.00 68.26 399 THR A C 1
ATOM 3006 O O . THR A 1 399 ? -36.510 24.406 -36.337 1.00 68.61 399 THR A O 1
ATOM 3010 N N . PRO A 1 400 ? -36.515 22.924 -38.044 1.00 68.59 400 PRO A N 1
ATOM 3011 C CA . PRO A 1 400 ? -36.210 22.496 -39.414 1.00 69.80 400 PRO A CA 1
ATOM 3012 C C . PRO A 1 400 ? -37.116 23.163 -40.446 1.00 68.56 400 PRO A C 1
ATOM 3013 O O . PRO A 1 400 ? -38.019 23.913 -40.074 1.00 66.51 400 PRO A O 1
ATOM 3017 N N . ARG A 1 401 ? -36.874 22.894 -41.725 1.00 68.63 401 ARG A N 1
ATOM 3018 C CA . ARG A 1 401 ? -37.672 23.490 -42.790 1.00 62.59 401 ARG A CA 1
ATOM 3019 C C . ARG A 1 401 ? -38.891 22.637 -43.131 1.00 63.06 401 ARG A C 1
ATOM 3020 O O . ARG A 1 401 ? -38.774 21.436 -43.385 1.00 61.14 401 ARG A O 1
ATOM 3028 N N . LEU A 1 402 ? -40.064 23.264 -43.122 1.00 60.95 402 LEU A N 1
ATOM 3029 C CA . LEU A 1 402 ? -41.308 22.576 -43.453 1.00 61.74 402 LEU A CA 1
ATOM 3030 C C . LEU A 1 402 ? -41.736 22.905 -44.880 1.00 62.82 402 LEU A C 1
ATOM 3031 O O . LEU A 1 402 ? -41.693 24.064 -45.296 1.00 57.46 402 LEU A O 1
ATOM 3036 N N . THR A 1 403 ? -42.155 21.887 -45.624 1.00 54.41 403 THR A N 1
ATOM 3037 C CA . THR A 1 403 ? -42.486 22.073 -47.031 1.00 59.51 403 THR A CA 1
ATOM 3038 C C . THR A 1 403 ? -43.923 21.686 -47.384 1.00 65.85 403 THR A C 1
ATOM 3039 O O . THR A 1 403 ? -44.521 20.804 -46.764 1.00 62.62 403 THR A O 1
ATOM 3043 N N . THR A 1 404 ? -44.465 22.366 -48.391 1.00 54.46 404 THR A N 1
ATOM 3044 C CA . THR A 1 404 ? -45.795 22.079 -48.913 1.00 47.60 404 THR A CA 1
ATOM 3045 C C . THR A 1 404 ? -45.740 22.272 -50.421 1.00 74.70 404 THR A C 1
ATOM 3046 O O . THR A 1 404 ? -45.120 23.214 -50.904 1.00 76.38 404 THR A O 1
ATOM 3050 N N . GLN A 1 405 ? -46.383 21.382 -51.165 1.00 79.40 405 GLN A N 1
ATOM 3051 C CA . GLN A 1 405 ? -46.298 21.427 -52.617 1.00 68.70 405 GLN A CA 1
ATOM 3052 C C . GLN A 1 405 ? -47.642 21.200 -53.292 1.00 67.86 405 GLN A C 1
ATOM 3053 O O . GLN A 1 405 ? -48.464 20.414 -52.817 1.00 58.72 405 GLN A O 1
ATOM 3059 N N . HIS A 1 406 ? -47.872 21.909 -54.392 1.00 71.57 406 HIS A N 1
ATOM 3060 C CA . HIS A 1 406 ? -49.081 21.689 -55.175 1.00 77.18 406 HIS A CA 1
ATOM 3061 C C . HIS A 1 406 ? -48.749 21.449 -56.642 1.00 76.23 406 HIS A C 1
ATOM 3062 O O . HIS A 1 406 ? -47.938 22.163 -57.237 1.00 73.35 406 HIS A O 1
ATOM 3069 N N . THR A 1 407 ? -49.383 20.433 -57.215 1.00 77.88 407 THR A N 1
ATOM 3070 C CA . THR A 1 407 ? -49.142 20.061 -58.600 1.00 77.10 407 THR A CA 1
ATOM 3071 C C . THR A 1 407 ? -50.331 20.421 -59.496 1.00 80.65 407 THR A C 1
ATOM 3072 O O . THR A 1 407 ? -51.486 20.142 -59.168 1.00 84.06 407 THR A O 1
ATOM 3076 N N . ILE A 1 408 ? -50.033 21.070 -60.616 1.00 69.24 408 ILE A N 1
ATOM 3077 C CA . ILE A 1 408 ? -51.026 21.408 -61.625 1.00 74.81 408 ILE A CA 1
ATOM 3078 C C . ILE A 1 408 ? -50.500 21.040 -63.011 1.00 76.20 408 ILE A C 1
ATOM 3079 O O . ILE A 1 408 ? -49.333 21.276 -63.329 1.00 70.92 408 ILE A O 1
ATOM 3084 N N . THR A 1 409 ? -51.365 20.455 -63.833 1.00 72.41 409 THR A N 1
ATOM 3085 C CA . THR A 1 409 ? -50.978 20.051 -65.178 1.00 77.59 409 THR A CA 1
ATOM 3086 C C . THR A 1 409 ? -51.691 20.919 -66.202 1.00 75.37 409 THR A C 1
ATOM 3087 O O . THR A 1 409 ? -52.920 20.910 -66.289 1.00 76.94 409 THR A O 1
ATOM 3091 N N . VAL A 1 410 ? -50.915 21.667 -66.978 1.00 63.74 410 VAL A N 1
ATOM 3092 C CA . VAL A 1 410 ? -51.492 22.592 -67.945 1.00 74.78 410 VAL A CA 1
ATOM 3093 C C . VAL A 1 410 ? -51.369 22.080 -69.376 1.00 81.04 410 VAL A C 1
ATOM 3094 O O . VAL A 1 410 ? -50.292 21.683 -69.825 1.00 72.79 410 VAL A O 1
ATOM 3098 N N . GLN A 1 411 ? -52.494 22.091 -70.083 1.00 82.27 411 GLN A N 1
ATOM 3099 C CA . GLN A 1 411 ? -52.539 21.651 -71.467 1.00 84.17 411 GLN A CA 1
ATOM 3100 C C . GLN A 1 411 ? -52.572 22.860 -72.390 1.00 80.84 411 GLN A C 1
ATOM 3101 O O . GLN A 1 411 ? -53.558 23.595 -72.428 1.00 83.18 411 GLN A O 1
ATOM 3107 N N . VAL A 1 412 ? -51.487 23.070 -73.126 1.00 73.19 412 VAL A N 1
ATOM 3108 C CA . VAL A 1 412 ? -51.427 24.172 -74.073 1.00 74.21 412 VAL A CA 1
ATOM 3109 C C . VAL A 1 412 ? -52.200 23.799 -75.334 1.00 84.30 412 VAL A C 1
ATOM 3110 O O . VAL A 1 412 ? -51.846 22.857 -76.042 1.00 97.72 412 VAL A O 1
ATOM 3114 N N . VAL A 1 413 ? -53.276 24.533 -75.595 1.00 78.92 413 VAL A N 1
ATOM 3115 C CA . VAL A 1 413 ? -54.161 24.222 -76.709 1.00 87.62 413 VAL A CA 1
ATOM 3116 C C . VAL A 1 413 ? -54.233 25.383 -77.697 1.00 96.67 413 VAL A C 1
ATOM 3117 O O . VAL A 1 413 ? -54.354 26.541 -77.297 1.00 92.84 413 VAL A O 1
ATOM 3121 N N . ASP A 1 414 ? -54.146 25.067 -78.986 1.00 95.03 414 ASP A N 1
ATOM 3122 C CA . ASP A 1 414 ? -54.282 26.074 -80.032 1.00 98.20 414 ASP A CA 1
ATOM 3123 C C . ASP A 1 414 ? -55.727 26.554 -80.122 1.00 100.13 414 ASP A C 1
ATOM 3124 O O . ASP A 1 414 ? -56.642 25.886 -79.638 1.00 97.01 414 ASP A O 1
ATOM 3126 N N . ILE A 1 415 ? -55.926 27.714 -80.740 1.00 92.11 415 ILE A N 1
ATOM 3127 C CA . ILE A 1 415 ? -57.259 28.289 -80.881 1.00 100.27 415 ILE A CA 1
ATOM 3128 C C . ILE A 1 415 ? -58.166 27.375 -81.705 1.00 113.59 415 ILE A C 1
ATOM 3129 O O . ILE A 1 415 ? -59.345 27.205 -81.389 1.00 113.26 415 ILE A O 1
ATOM 3134 N N . ASN A 1 416 ? -57.604 26.779 -82.752 1.00 113.67 416 ASN A N 1
ATOM 3135 C CA . ASN A 1 416 ? -58.350 25.864 -83.608 1.00 102.34 416 ASN A CA 1
ATOM 3136 C C . ASN A 1 416 ? -58.685 24.556 -82.899 1.00 101.97 416 ASN A C 1
ATOM 3137 O O . ASN A 1 416 ? -57.846 23.660 -82.798 1.00 97.23 416 ASN A O 1
ATOM 3139 N N . ALA B 1 2 ? -55.802 51.422 -47.070 1.00 60.12 2 ALA B N 1
ATOM 3140 C CA . ALA B 1 2 ? -56.247 52.034 -48.315 1.00 54.77 2 ALA B CA 1
ATOM 3141 C C . ALA B 1 2 ? -57.747 52.320 -48.284 1.00 68.33 2 ALA B C 1
ATOM 3142 O O . ALA B 1 2 ? -58.168 53.475 -48.327 1.00 79.28 2 ALA B O 1
ATOM 3144 N N . ILE B 1 3 ? -58.549 51.262 -48.211 1.00 64.42 3 ILE B N 1
ATOM 3145 C CA . ILE B 1 3 ? -60.002 51.393 -48.129 1.00 61.81 3 ILE B CA 1
ATOM 3146 C C . ILE B 1 3 ? -60.502 50.641 -46.897 1.00 61.85 3 ILE B C 1
ATOM 3147 O O . ILE B 1 3 ? -60.481 49.416 -46.880 1.00 63.03 3 ILE B O 1
ATOM 3152 N N . ARG B 1 4 ? -60.962 51.358 -45.875 1.00 47.97 4 ARG B N 1
ATOM 3153 C CA . ARG B 1 4 ? -61.371 50.698 -44.636 1.00 50.63 4 ARG B CA 1
ATOM 3154 C C . ARG B 1 4 ? -62.849 50.889 -44.296 1.00 55.58 4 ARG B C 1
ATOM 3155 O O . ARG B 1 4 ? -63.357 52.013 -44.266 1.00 52.72 4 ARG B O 1
ATOM 3163 N N . TYR B 1 5 ? -63.528 49.776 -44.027 1.00 52.20 5 TYR B N 1
ATOM 3164 C CA . TYR B 1 5 ? -64.925 49.808 -43.606 1.00 49.84 5 TYR B CA 1
ATOM 3165 C C . TYR B 1 5 ? -65.066 49.274 -42.186 1.00 56.65 5 TYR B C 1
ATOM 3166 O O . TYR B 1 5 ? -64.367 48.341 -41.802 1.00 55.05 5 TYR B O 1
ATOM 3175 N N . SER B 1 6 ? -65.976 49.860 -41.413 1.00 59.46 6 SER B N 1
ATOM 3176 C CA . SER B 1 6 ? -66.174 49.452 -40.025 1.00 58.33 6 SER B CA 1
ATOM 3177 C C . SER B 1 6 ? -67.537 48.807 -39.807 1.00 62.36 6 SER B C 1
ATOM 3178 O O . SER B 1 6 ? -68.564 49.342 -40.227 1.00 70.84 6 SER B O 1
ATOM 3181 N N . ILE B 1 7 ? -67.537 47.650 -39.153 1.00 49.67 7 ILE B N 1
ATOM 3182 C CA . ILE B 1 7 ? -68.774 46.967 -38.793 1.00 43.91 7 ILE B CA 1
ATOM 3183 C C . ILE B 1 7 ? -68.679 46.420 -37.375 1.00 50.36 7 ILE B C 1
ATOM 3184 O O . ILE B 1 7 ? -67.598 46.046 -36.923 1.00 58.01 7 ILE B O 1
ATOM 3189 N N . PRO B 1 8 ? -69.810 46.390 -36.658 1.00 49.95 8 PRO B N 1
ATOM 3190 C CA . PRO B 1 8 ? -69.824 45.856 -35.293 1.00 45.20 8 PRO B CA 1
ATOM 3191 C C . PRO B 1 8 ? -69.547 44.354 -35.252 1.00 47.06 8 PRO B C 1
ATOM 3192 O O . PRO B 1 8 ? -69.793 43.646 -36.229 1.00 50.32 8 PRO B O 1
ATOM 3196 N N . GLU B 1 9 ? -69.048 43.886 -34.114 1.00 40.71 9 GLU B N 1
ATOM 3197 C CA . GLU B 1 9 ? -68.770 42.471 -33.897 1.00 43.34 9 GLU B CA 1
ATOM 3198 C C . GLU B 1 9 ? -70.066 41.658 -33.869 1.00 50.65 9 GLU B C 1
ATOM 3199 O O . GLU B 1 9 ? -71.125 42.185 -33.524 1.00 54.13 9 GLU B O 1
ATOM 3205 N N . GLU B 1 10 ? -69.972 40.388 -34.259 1.00 49.32 10 GLU B N 1
ATOM 3206 C CA . GLU B 1 10 ? -71.084 39.436 -34.187 1.00 50.40 10 GLU B CA 1
ATOM 3207 C C . GLU B 1 10 ? -72.286 39.834 -35.046 1.00 47.29 10 GLU B C 1
ATOM 3208 O O . GLU B 1 10 ? -73.425 39.502 -34.721 1.00 47.32 10 GLU B O 1
ATOM 3214 N N . THR B 1 11 ? -72.033 40.534 -36.145 1.00 47.85 11 THR B N 1
ATOM 3215 C CA . THR B 1 11 ? -73.099 40.868 -37.083 1.00 50.42 11 THR B CA 1
ATOM 3216 C C . THR B 1 11 ? -73.527 39.612 -37.842 1.00 51.48 11 THR B C 1
ATOM 3217 O O . THR B 1 11 ? -72.687 38.820 -38.271 1.00 47.79 11 THR B O 1
ATOM 3221 N N . GLU B 1 12 ? -74.838 39.431 -37.988 1.00 48.78 12 GLU B N 1
ATOM 3222 C CA . GLU B 1 12 ? -75.401 38.239 -38.618 1.00 38.90 12 GLU B CA 1
ATOM 3223 C C . GLU B 1 12 ? -74.890 38.033 -40.041 1.00 49.22 12 GLU B C 1
ATOM 3224 O O . GLU B 1 12 ? -74.631 38.996 -40.767 1.00 50.67 12 GLU B O 1
ATOM 3226 N N . SER B 1 13 ? -74.742 36.770 -40.430 1.00 48.66 13 SER B N 1
ATOM 3227 C CA . SER B 1 13 ? -74.265 36.431 -41.766 1.00 48.49 13 SER B CA 1
ATOM 3228 C C . SER B 1 13 ? -75.218 36.922 -42.844 1.00 43.11 13 SER B C 1
ATOM 3229 O O . SER B 1 13 ? -76.433 36.952 -42.650 1.00 42.61 13 SER B O 1
ATOM 3232 N N . GLY B 1 14 ? -74.656 37.310 -43.983 1.00 47.72 14 GLY B N 1
ATOM 3233 C CA . GLY B 1 14 ? -75.451 37.754 -45.112 1.00 56.76 14 GLY B CA 1
ATOM 3234 C C . GLY B 1 14 ? -75.726 39.246 -45.124 1.00 55.34 14 GLY B C 1
ATOM 3235 O O . GLY B 1 14 ? -76.292 39.769 -46.083 1.00 60.88 14 GLY B O 1
ATOM 3236 N N . TYR B 1 15 ? -75.323 39.938 -44.064 1.00 59.03 15 TYR B N 1
ATOM 3237 C CA . TYR B 1 15 ? -75.529 41.380 -43.993 1.00 56.25 15 TYR B CA 1
ATOM 3238 C C . TYR B 1 15 ? -74.602 42.110 -44.951 1.00 42.76 15 TYR B C 1
ATOM 3239 O O . TYR B 1 15 ? -73.475 41.682 -45.185 1.00 47.31 15 TYR B O 1
ATOM 3248 N N . LEU B 1 16 ? -75.087 43.211 -45.511 1.00 42.40 16 LEU B N 1
ATOM 3249 C CA . LEU B 1 16 ? -74.315 43.970 -46.488 1.00 54.60 16 LEU B CA 1
ATOM 3250 C C . LEU B 1 16 ? -73.312 44.889 -45.803 1.00 51.52 16 LEU B C 1
ATOM 3251 O O . LEU B 1 16 ? -73.688 45.740 -44.996 1.00 63.99 16 LEU B O 1
ATOM 3256 N N . VAL B 1 17 ? -72.034 44.709 -46.125 1.00 45.64 17 VAL B N 1
ATOM 3257 C CA . VAL B 1 17 ? -70.984 45.539 -45.550 1.00 53.83 17 VAL B CA 1
ATOM 3258 C C . VAL B 1 17 ? -70.845 46.878 -46.270 1.00 48.48 17 VAL B C 1
ATOM 3259 O O . VAL B 1 17 ? -70.975 47.930 -45.645 1.00 61.19 17 VAL B O 1
ATOM 3263 N N . ALA B 1 18 ? -70.593 46.849 -47.577 1.00 61.06 18 ALA B N 1
ATOM 3264 C CA . ALA B 1 18 ? -70.359 48.100 -48.307 1.00 69.66 18 ALA B CA 1
ATOM 3265 C C . ALA B 1 18 ? -70.493 47.960 -49.822 1.00 58.69 18 ALA B C 1
ATOM 3266 O O . ALA B 1 18 ? -70.579 46.851 -50.348 1.00 61.30 18 ALA B O 1
ATOM 3268 N N . HIS B 1 19 ? -70.510 49.098 -50.513 1.00 64.95 19 HIS B N 1
ATOM 3269 C CA . HIS B 1 19 ? -70.544 49.123 -51.974 1.00 71.06 19 HIS B CA 1
ATOM 3270 C C . HIS B 1 19 ? -69.139 49.323 -52.542 1.00 66.02 19 HIS B C 1
ATOM 3271 O O . HIS B 1 19 ? -68.666 50.455 -52.648 1.00 67.96 19 HIS B O 1
ATOM 3278 N N . LEU B 1 20 ? -68.476 48.232 -52.914 1.00 61.96 20 LEU B N 1
ATOM 3279 C CA . LEU B 1 20 ? -67.099 48.312 -53.399 1.00 60.35 20 LEU B CA 1
ATOM 3280 C C . LEU B 1 20 ? -66.989 49.004 -54.747 1.00 68.13 20 LEU B C 1
ATOM 3281 O O . LEU B 1 20 ? -66.094 49.822 -54.961 1.00 61.71 20 LEU B O 1
ATOM 3286 N N . ALA B 1 21 ? -67.900 48.663 -55.653 1.00 67.26 21 ALA B N 1
ATOM 3287 C CA . ALA B 1 21 ? -67.872 49.184 -57.013 1.00 45.81 21 ALA B CA 1
ATOM 3288 C C . ALA B 1 21 ? -67.957 50.703 -57.031 1.00 50.78 21 ALA B C 1
ATOM 3289 O O . ALA B 1 21 ? -67.203 51.368 -57.739 1.00 63.11 21 ALA B O 1
ATOM 3291 N N . LYS B 1 22 ? -68.878 51.245 -56.241 1.00 52.33 22 LYS B N 1
ATOM 3292 C CA . LYS B 1 22 ? -69.061 52.687 -56.153 1.00 57.03 22 LYS B CA 1
ATOM 3293 C C . LYS B 1 22 ? -67.818 53.400 -55.623 1.00 59.27 22 LYS B C 1
ATOM 3294 O O . LYS B 1 22 ? -67.339 54.361 -56.225 1.00 54.07 22 LYS B O 1
ATOM 3300 N N . ASP B 1 23 ? -67.288 52.909 -54.509 1.00 62.73 23 ASP B N 1
ATOM 3301 C CA . ASP B 1 23 ? -66.186 53.579 -53.826 1.00 63.11 23 ASP B CA 1
ATOM 3302 C C . ASP B 1 23 ? -64.862 53.462 -54.579 1.00 56.68 23 ASP B C 1
ATOM 3303 O O . ASP B 1 23 ? -64.089 54.419 -54.636 1.00 55.65 23 ASP B O 1
ATOM 3308 N N . LEU B 1 24 ? -64.603 52.297 -55.162 1.00 51.94 24 LEU B N 1
ATOM 3309 C CA . LEU B 1 24 ? -63.345 52.070 -55.867 1.00 67.49 24 LEU B CA 1
ATOM 3310 C C . LEU B 1 24 ? -63.302 52.801 -57.208 1.00 73.83 24 LEU B C 1
ATOM 3311 O O . LEU B 1 24 ? -62.236 53.227 -57.654 1.00 77.47 24 LEU B O 1
ATOM 3316 N N . GLY B 1 25 ? -64.456 52.940 -57.854 1.00 65.90 25 GLY B N 1
ATOM 3317 C CA . GLY B 1 25 ? -64.551 53.788 -59.028 1.00 70.75 25 GLY B CA 1
ATOM 3318 C C . GLY B 1 25 ? -64.666 53.090 -60.369 1.00 61.58 25 GLY B C 1
ATOM 3319 O O . GLY B 1 25 ? -64.173 53.602 -61.374 1.00 70.62 25 GLY B O 1
ATOM 3320 N N . PHE B 1 26 ? -65.308 51.926 -60.396 1.00 52.30 26 PHE B N 1
ATOM 3321 C CA . PHE B 1 26 ? -65.565 51.249 -61.664 1.00 82.05 26 PHE B CA 1
ATOM 3322 C C . PHE B 1 26 ? -66.942 50.587 -61.703 1.00 84.96 26 PHE B C 1
ATOM 3323 O O . PHE B 1 26 ? -67.556 50.344 -60.664 1.00 73.48 26 PHE B O 1
ATOM 3331 N N . ARG B 1 27 ? -67.416 50.303 -62.915 1.00 89.38 27 ARG B N 1
ATOM 3332 C CA . ARG B 1 27 ? -68.763 49.775 -63.128 1.00 87.95 27 ARG B CA 1
ATOM 3333 C C . ARG B 1 27 ? -68.879 48.297 -62.744 1.00 94.55 27 ARG B C 1
ATOM 3334 O O . ARG B 1 27 ? -67.890 47.564 -62.758 1.00 97.21 27 ARG B O 1
ATOM 3342 N N . VAL B 1 28 ? -70.094 47.872 -62.402 1.00 96.89 28 VAL B N 1
ATOM 3343 C CA . VAL B 1 28 ? -70.369 46.487 -62.024 1.00 93.81 28 VAL B CA 1
ATOM 3344 C C . VAL B 1 28 ? -70.053 45.518 -63.168 1.00 92.43 28 VAL B C 1
ATOM 3345 O O . VAL B 1 28 ? -69.616 44.383 -62.940 1.00 92.49 28 VAL B O 1
ATOM 3349 N N . GLY B 1 29 ? -70.274 45.978 -64.398 1.00 83.45 29 GLY B N 1
ATOM 3350 C CA . GLY B 1 29 ? -69.992 45.182 -65.580 1.00 77.43 29 GLY B CA 1
ATOM 3351 C C . GLY B 1 29 ? -68.532 44.777 -65.668 1.00 75.13 29 GLY B C 1
ATOM 3352 O O . GLY B 1 29 ? -68.207 43.675 -66.115 1.00 70.90 29 GLY B O 1
ATOM 3353 N N . GLU B 1 30 ? -67.651 45.673 -65.234 1.00 79.45 30 GLU B N 1
ATOM 3354 C CA . GLU B 1 30 ? -66.219 45.396 -65.213 1.00 78.40 30 GLU B CA 1
ATOM 3355 C C . GLU B 1 30 ? -65.882 44.291 -64.216 1.00 69.52 30 GLU B C 1
ATOM 3356 O O . GLU B 1 30 ? -65.071 43.412 -64.501 1.00 67.08 30 GLU B O 1
ATOM 3362 N N . LEU B 1 31 ? -66.511 44.343 -63.046 1.00 81.07 31 LEU B N 1
ATOM 3363 C CA . LEU B 1 31 ? -66.298 43.342 -62.006 1.00 75.85 31 LEU B CA 1
ATOM 3364 C C . LEU B 1 31 ? -66.812 41.973 -62.431 1.00 68.58 31 LEU B C 1
ATOM 3365 O O . LEU B 1 31 ? -66.188 40.949 -62.150 1.00 60.47 31 LEU B O 1
ATOM 3370 N N . ALA B 1 32 ? -67.963 41.960 -63.095 1.00 76.65 32 ALA B N 1
ATOM 3371 C CA . ALA B 1 32 ? -68.533 40.712 -63.586 1.00 73.09 32 ALA B CA 1
ATOM 3372 C C . ALA B 1 32 ? -67.674 40.117 -64.703 1.00 68.33 32 ALA B C 1
ATOM 3373 O O . ALA B 1 32 ? -67.424 38.912 -64.729 1.00 59.14 32 ALA B O 1
ATOM 3375 N N . THR B 1 33 ? -67.227 40.971 -65.620 1.00 64.98 33 THR B N 1
ATOM 3376 C CA . THR B 1 33 ? -66.441 40.529 -66.771 1.00 70.36 33 THR B CA 1
ATOM 3377 C C . THR B 1 33 ? -65.051 40.020 -66.380 1.00 60.83 33 THR B C 1
ATOM 3378 O O . THR B 1 33 ? -64.601 38.980 -66.864 1.00 46.42 33 THR B O 1
ATOM 3382 N N . ARG B 1 34 ? -64.376 40.755 -65.500 1.00 70.70 34 ARG B N 1
ATOM 3383 C CA . ARG B 1 34 ? -63.008 40.421 -65.103 1.00 72.84 34 ARG B CA 1
ATOM 3384 C C . ARG B 1 34 ? -62.954 39.318 -64.049 1.00 63.36 34 ARG B C 1
ATOM 3385 O O . ARG B 1 34 ? -61.885 39.015 -63.514 1.00 53.61 34 ARG B O 1
ATOM 3393 N N . ARG B 1 35 ? -64.117 38.742 -63.749 1.00 56.80 35 ARG B N 1
ATOM 3394 C CA . ARG B 1 35 ? -64.243 37.671 -62.765 1.00 63.23 35 ARG B CA 1
ATOM 3395 C C . ARG B 1 35 ? -63.594 38.059 -61.443 1.00 64.50 35 ARG B C 1
ATOM 3396 O O . ARG B 1 35 ? -62.756 37.330 -60.915 1.00 68.13 35 ARG B O 1
ATOM 3398 N N . ALA B 1 36 ? -63.979 39.222 -60.929 1.00 63.56 36 ALA B N 1
ATOM 3399 C CA . ALA B 1 36 ? -63.428 39.743 -59.685 1.00 59.22 36 ALA B CA 1
ATOM 3400 C C . ALA B 1 36 ? -63.745 38.829 -58.510 1.00 52.68 36 ALA B C 1
ATOM 3401 O O . ALA B 1 36 ? -64.901 38.467 -58.298 1.00 53.26 36 ALA B O 1
ATOM 3403 N N . ARG B 1 37 ? -62.726 38.443 -57.749 1.00 47.78 37 ARG B N 1
ATOM 3404 C CA . ARG B 1 37 ? -62.980 37.624 -56.562 1.00 58.81 37 ARG B CA 1
ATOM 3405 C C . ARG B 1 37 ? -62.158 38.086 -55.356 1.00 52.57 37 ARG B C 1
ATOM 3406 O O . ARG B 1 37 ? -60.979 38.409 -55.488 1.00 57.58 37 ARG B O 1
ATOM 3414 N N . ILE B 1 38 ? -62.788 38.118 -54.184 1.00 55.14 38 ILE B N 1
ATOM 3415 C CA . ILE B 1 38 ? -62.114 38.581 -52.972 1.00 66.67 38 ILE B CA 1
ATOM 3416 C C . ILE B 1 38 ? -61.500 37.436 -52.164 1.00 59.97 38 ILE B C 1
ATOM 3417 O O . ILE B 1 38 ? -62.128 36.398 -51.939 1.00 57.48 38 ILE B O 1
ATOM 3422 N N . HIS B 1 39 ? -60.260 37.638 -51.734 1.00 50.51 39 HIS B N 1
ATOM 3423 C CA . HIS B 1 39 ? -59.526 36.618 -51.002 1.00 66.05 39 HIS B CA 1
ATOM 3424 C C . HIS B 1 39 ? -58.884 37.159 -49.728 1.00 70.32 39 HIS B C 1
ATOM 3425 O O . HIS B 1 39 ? -58.114 38.124 -49.764 1.00 68.11 39 HIS B O 1
ATOM 3432 N N . HIS B 1 40 ? -59.217 36.539 -48.599 1.00 62.17 40 HIS B N 1
ATOM 3433 C CA . HIS B 1 40 ? -58.472 36.765 -47.371 1.00 69.53 40 HIS B CA 1
ATOM 3434 C C . HIS B 1 40 ? -57.211 35.919 -47.464 1.00 89.60 40 HIS B C 1
ATOM 3435 O O . HIS B 1 40 ? -57.276 34.742 -47.825 1.00 97.86 40 HIS B O 1
ATOM 3442 N N . ARG B 1 41 ? -56.070 36.515 -47.130 1.00 90.65 41 ARG B N 1
ATOM 3443 C CA . ARG B 1 41 ? -54.769 35.911 -47.410 1.00 90.31 41 ARG B CA 1
ATOM 3444 C C . ARG B 1 41 ? -54.553 34.547 -46.758 1.00 89.49 41 ARG B C 1
ATOM 3445 O O . ARG B 1 41 ? -53.978 33.650 -47.375 1.00 83.25 41 ARG B O 1
ATOM 3453 N N . GLY B 1 42 ? -55.008 34.382 -45.522 1.00 79.59 42 GLY B N 1
ATOM 3454 C CA . GLY B 1 42 ? -54.754 33.144 -44.810 1.00 91.64 42 GLY B CA 1
ATOM 3455 C C . GLY B 1 42 ? -55.976 32.297 -44.506 1.00 103.33 42 GLY B C 1
ATOM 3456 O O . GLY B 1 42 ? -56.350 31.417 -45.285 1.00 80.77 42 GLY B O 1
ATOM 3457 N N . ASN B 1 43 ? -56.605 32.581 -43.370 1.00 111.20 43 ASN B N 1
ATOM 3458 C CA . ASN B 1 43 ? -57.680 31.749 -42.833 1.00 111.58 43 ASN B CA 1
ATOM 3459 C C . ASN B 1 43 ? -58.990 31.814 -43.611 1.00 108.66 43 ASN B C 1
ATOM 3460 O O . ASN B 1 43 ? -59.033 32.289 -44.749 1.00 104.38 43 ASN B O 1
ATOM 3465 N N . LYS B 1 44 ? -60.053 31.317 -42.982 1.00 109.76 44 LYS B N 1
ATOM 3466 C CA . LYS B 1 44 ? -61.388 31.317 -43.572 1.00 105.12 44 LYS B CA 1
ATOM 3467 C C . LYS B 1 44 ? -61.837 32.729 -43.928 1.00 95.34 44 LYS B C 1
ATOM 3468 O O . LYS B 1 44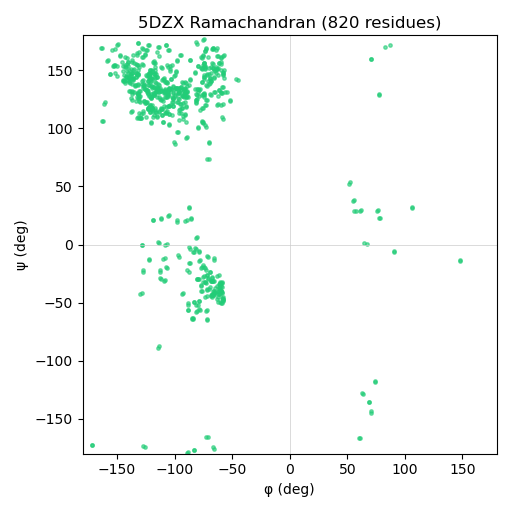 ? -61.482 33.696 -43.254 1.00 87.09 44 LYS B O 1
ATOM 3470 N N . GLU B 1 45 ? -62.628 32.839 -44.988 1.00 92.34 45 GLU B N 1
ATOM 3471 C CA . GLU B 1 45 ? -63.020 34.140 -45.508 1.00 85.19 45 GLU B CA 1
ATOM 3472 C C . GLU B 1 45 ? -64.390 34.552 -44.988 1.00 70.28 45 GLU B C 1
ATOM 3473 O O . GLU B 1 45 ? -65.379 33.843 -45.174 1.00 75.76 45 GLU B O 1
ATOM 3479 N N . LEU B 1 46 ? -64.434 35.705 -44.329 1.00 49.22 46 LEU B N 1
ATOM 3480 C CA . LEU B 1 46 ? -65.681 36.251 -43.811 1.00 54.78 46 LEU B CA 1
ATOM 3481 C C . LEU B 1 46 ? -66.487 36.951 -44.897 1.00 62.37 46 LEU B C 1
ATOM 3482 O O . LEU B 1 46 ? -67.714 36.991 -44.845 1.00 64.08 46 LEU B O 1
ATOM 3487 N N . LEU B 1 47 ? -65.785 37.504 -45.881 1.00 67.31 47 LEU B N 1
ATOM 3488 C CA . LEU B 1 47 ? -66.415 38.339 -46.896 1.00 58.22 47 LEU B CA 1
ATOM 3489 C C . LEU B 1 47 ? -66.698 37.629 -48.217 1.00 54.67 47 LEU B C 1
ATOM 3490 O O . LEU B 1 47 ? -65.953 36.747 -48.642 1.00 56.16 47 LEU B O 1
ATOM 3495 N N . GLN B 1 48 ? -67.799 38.032 -48.845 1.00 61.30 48 GLN B N 1
ATOM 3496 C CA . GLN B 1 48 ? -68.166 37.606 -50.188 1.00 64.52 48 GLN B CA 1
ATOM 3497 C C . GLN B 1 48 ? -68.425 38.828 -51.059 1.00 57.46 48 GLN B C 1
ATOM 3498 O O . GLN B 1 48 ? -69.046 39.809 -50.618 1.00 59.84 48 GLN B O 1
ATOM 3504 N N . LEU B 1 49 ? -67.933 38.764 -52.291 1.00 58.19 49 LEU B N 1
ATOM 3505 C CA . LEU B 1 49 ? -68.107 39.838 -53.255 1.00 65.17 49 LEU B CA 1
ATOM 3506 C C . LEU B 1 49 ? -69.148 39.454 -54.300 1.00 63.01 49 LEU B C 1
ATOM 3507 O O . LEU B 1 49 ? -68.874 38.659 -55.198 1.00 58.86 49 LEU B O 1
ATOM 3512 N N . ASP B 1 50 ? -70.349 40.006 -54.163 1.00 69.45 50 ASP B N 1
ATOM 3513 C CA . ASP B 1 50 ? -71.393 39.806 -55.157 1.00 65.98 50 ASP B CA 1
ATOM 3514 C C . ASP B 1 50 ? -71.083 40.668 -56.373 1.00 66.20 50 ASP B C 1
ATOM 3515 O O . ASP B 1 50 ? -71.248 41.890 -56.341 1.00 67.59 50 ASP B O 1
ATOM 3520 N N . VAL B 1 51 ? -70.614 40.020 -57.436 1.00 73.02 51 VAL B N 1
ATOM 3521 C CA . VAL B 1 51 ? -70.202 40.708 -58.654 1.00 63.96 51 VAL B CA 1
ATOM 3522 C C . VAL B 1 51 ? -71.389 41.100 -59.525 1.00 64.26 51 VAL B C 1
ATOM 3523 O O . VAL B 1 51 ? -71.254 41.906 -60.445 1.00 69.24 51 VAL B O 1
ATOM 3527 N N . GLU B 1 52 ? -72.549 40.526 -59.231 1.00 62.44 52 GLU B N 1
ATOM 3528 C CA . GLU B 1 52 ? -73.767 40.841 -59.965 1.00 60.99 52 GLU B CA 1
ATOM 3529 C C . GLU B 1 52 ? -74.253 42.244 -59.612 1.00 62.45 52 GLU B C 1
ATOM 3530 O O . GLU B 1 52 ? -74.926 42.898 -60.407 1.00 67.87 52 GLU B O 1
ATOM 3536 N N . THR B 1 53 ? -73.904 42.700 -58.412 1.00 69.39 53 THR B N 1
ATOM 3537 C CA . THR B 1 53 ? -74.286 44.029 -57.947 1.00 67.35 53 THR B CA 1
ATOM 3538 C C . THR B 1 53 ? -73.066 44.869 -57.583 1.00 62.34 53 THR B C 1
ATOM 3539 O O . THR B 1 53 ? -73.168 46.082 -57.399 1.00 56.34 53 THR B O 1
ATOM 3543 N N . GLY B 1 54 ? -71.915 44.216 -57.470 1.00 66.61 54 GLY B N 1
ATOM 3544 C CA . GLY B 1 54 ? -70.689 44.901 -57.105 1.00 64.75 54 GLY B CA 1
ATOM 3545 C C . GLY B 1 54 ? -70.627 45.180 -55.617 1.00 77.78 54 GLY B C 1
ATOM 3546 O O . GLY B 1 54 ? -69.910 46.080 -55.177 1.00 81.04 54 GLY B O 1
ATOM 3547 N N . ASN B 1 55 ? -71.379 44.407 -54.837 1.00 78.47 55 ASN B N 1
ATOM 3548 C CA . ASN B 1 55 ? -71.459 44.641 -53.396 1.00 61.09 55 ASN B CA 1
ATOM 3549 C C . ASN B 1 55 ? -70.543 43.734 -52.586 1.00 59.53 55 ASN B C 1
ATOM 3550 O O . ASN B 1 55 ? -70.155 42.658 -53.038 1.00 69.41 55 ASN B O 1
ATOM 3555 N N . LEU B 1 56 ? -70.212 44.175 -51.378 1.00 55.17 56 LEU B N 1
ATOM 3556 C CA . LEU B 1 56 ? -69.388 43.390 -50.468 1.00 59.28 56 LEU B CA 1
ATOM 3557 C C . LEU B 1 56 ? -70.166 43.104 -49.188 1.00 55.73 56 LEU B C 1
ATOM 3558 O O . LEU B 1 56 ? -70.539 44.036 -48.464 1.00 56.31 56 LEU B O 1
ATOM 3563 N N . LEU B 1 57 ? -70.409 41.823 -48.912 1.00 50.27 57 LEU B N 1
ATOM 3564 C CA . LEU B 1 57 ? -71.243 41.448 -47.768 1.00 54.79 57 LEU B CA 1
ATOM 3565 C C . LEU B 1 57 ? -70.640 40.285 -46.977 1.00 59.77 57 LEU B C 1
ATOM 3566 O O . LEU B 1 57 ? -69.776 39.576 -47.478 1.00 61.70 57 LEU B O 1
ATOM 3571 N N . LEU B 1 58 ? -71.111 40.081 -45.748 1.00 53.04 58 LEU B N 1
ATOM 3572 C CA . LEU B 1 58 ? -70.579 39.025 -44.884 1.00 48.63 58 LEU B CA 1
ATOM 3573 C C . LEU B 1 58 ? -71.008 37.615 -45.291 1.00 54.27 58 LEU B C 1
ATOM 3574 O O . LEU B 1 58 ? -72.070 37.419 -45.881 1.00 64.97 58 LEU B O 1
ATOM 3579 N N . LYS B 1 59 ? -70.168 36.637 -44.961 1.00 51.67 59 LYS B N 1
ATOM 3580 C CA . LYS B 1 59 ? -70.480 35.228 -45.182 1.00 53.98 59 LYS B CA 1
ATOM 3581 C C . LYS B 1 59 ? -70.682 34.503 -43.862 1.00 56.97 59 LYS B C 1
ATOM 3582 O O . LYS B 1 59 ? -71.440 33.536 -43.777 1.00 56.04 59 LYS B O 1
ATOM 3588 N N . GLU B 1 60 ? -69.994 34.981 -42.832 1.00 66.41 60 GLU B N 1
ATOM 3589 C CA . GLU B 1 60 ? -70.036 34.354 -41.518 1.00 60.27 60 GLU B CA 1
ATOM 3590 C C . GLU B 1 60 ? -70.070 35.423 -40.439 1.00 51.66 60 GLU B C 1
ATOM 3591 O O . GLU B 1 60 ? -69.645 36.558 -40.662 1.00 49.33 60 GLU B O 1
ATOM 3597 N N . LYS B 1 61 ? -70.572 35.049 -39.267 1.00 55.34 61 LYS B N 1
ATOM 3598 C CA . LYS B 1 61 ? -70.649 35.962 -38.139 1.00 43.16 61 LYS B CA 1
ATOM 3599 C C . LYS B 1 61 ? -69.266 36.160 -37.527 1.00 43.16 61 LYS B C 1
ATOM 3600 O O . LYS B 1 61 ? -68.653 35.210 -37.039 1.00 41.76 61 LYS B O 1
ATOM 3606 N N . PRO B 1 62 ? -68.767 37.405 -37.565 1.00 43.59 62 PRO B N 1
ATOM 3607 C CA . PRO B 1 62 ? -67.414 37.738 -37.108 1.00 48.81 62 PRO B CA 1
ATOM 3608 C C . PRO B 1 62 ? -67.319 37.906 -35.593 1.00 50.08 62 PRO B C 1
ATOM 3609 O O . PRO B 1 62 ? -68.045 38.708 -35.004 1.00 43.76 62 PRO B O 1
ATOM 3613 N N . ASP B 1 63 ? -66.418 37.153 -34.973 1.00 50.61 63 ASP B N 1
ATOM 3614 C CA . ASP B 1 63 ? -66.194 37.268 -33.539 1.00 59.73 63 ASP B CA 1
ATOM 3615 C C . ASP B 1 63 ? -64.860 37.950 -33.259 1.00 54.58 63 ASP B C 1
ATOM 3616 O O . ASP B 1 63 ? -63.800 37.405 -33.563 1.00 61.99 63 ASP B O 1
ATOM 3621 N N . ARG B 1 64 ? -64.926 39.141 -32.674 1.00 45.08 64 ARG B N 1
ATOM 3622 C CA . ARG B 1 64 ? -63.740 39.947 -32.414 1.00 44.41 64 ARG B CA 1
ATOM 3623 C C . ARG B 1 64 ? -62.745 39.211 -31.525 1.00 59.57 64 ARG B C 1
ATOM 3624 O O . ARG B 1 64 ? -61.562 39.116 -31.852 1.00 68.26 64 ARG B O 1
ATOM 3632 N N . GLU B 1 65 ? -63.234 38.683 -30.408 1.00 59.05 65 GLU B N 1
ATOM 3633 C CA . GLU B 1 65 ? -62.374 38.061 -29.405 1.00 60.20 65 GLU B CA 1
ATOM 3634 C C . GLU B 1 65 ? -61.685 36.793 -29.911 1.00 67.69 65 GLU B C 1
ATOM 3635 O O . GLU B 1 65 ? -60.766 36.284 -29.270 1.00 86.41 65 GLU B O 1
ATOM 3641 N N . ALA B 1 66 ? -62.123 36.290 -31.061 1.00 64.81 66 ALA B N 1
ATOM 3642 C CA . ALA B 1 66 ? -61.569 35.059 -31.613 1.00 68.30 66 ALA B CA 1
ATOM 3643 C C . ALA B 1 66 ? -60.703 35.315 -32.846 1.00 64.76 66 ALA B C 1
ATOM 3644 O O . ALA B 1 66 ? -59.996 34.420 -33.310 1.00 66.70 66 ALA B O 1
ATOM 3646 N N . LEU B 1 67 ? -60.761 36.533 -33.377 1.00 58.73 67 LEU B N 1
ATOM 3647 C CA . LEU B 1 67 ? -60.008 36.869 -34.582 1.00 54.52 67 LEU B CA 1
ATOM 3648 C C . LEU B 1 67 ? -58.895 37.878 -34.298 1.00 46.65 67 LEU B C 1
ATOM 3649 O O . LEU B 1 67 ? -57.908 37.944 -35.030 1.00 47.07 67 LEU B O 1
ATOM 3654 N N . CYS B 1 68 ? -59.048 38.649 -33.225 1.00 53.52 68 CYS B N 1
ATOM 3655 C CA . CYS B 1 68 ? -58.048 39.646 -32.846 1.00 61.60 68 CYS B CA 1
ATOM 3656 C C . CYS B 1 68 ? -57.635 39.500 -31.385 1.00 65.48 68 CYS B C 1
ATOM 3657 O O . CYS B 1 68 ? -56.454 39.612 -31.049 1.00 59.64 68 CYS B O 1
ATOM 3660 N N . GLY B 1 69 ? -58.614 39.264 -30.517 1.00 72.33 69 GLY B N 1
ATOM 3661 C CA . GLY B 1 69 ? -58.342 39.094 -29.103 1.00 70.61 69 GLY B CA 1
ATOM 3662 C C . GLY B 1 69 ? -58.015 40.404 -28.416 1.00 70.41 69 GLY B C 1
ATOM 3663 O O . GLY B 1 69 ? -58.845 41.311 -28.357 1.00 67.23 69 GLY B O 1
ATOM 3664 N N . ALA B 1 70 ? -56.798 40.494 -27.890 1.00 73.31 70 ALA B N 1
ATOM 3665 C CA . ALA B 1 70 ? -56.355 41.674 -27.156 1.00 71.79 70 ALA B CA 1
ATOM 3666 C C . ALA B 1 70 ? -55.999 42.840 -28.077 1.00 66.15 70 ALA B C 1
ATOM 3667 O O . ALA B 1 70 ? -56.228 44.000 -27.733 1.00 66.65 70 ALA B O 1
ATOM 3669 N N . THR B 1 71 ? -55.441 42.530 -29.244 1.00 68.55 71 THR B N 1
ATOM 3670 C CA . THR B 1 71 ? -54.966 43.561 -30.163 1.00 74.77 71 THR B CA 1
ATOM 3671 C C . THR B 1 71 ? -56.096 44.472 -30.635 1.00 66.19 71 THR B C 1
ATOM 3672 O O . THR B 1 71 ? -57.164 44.002 -31.030 1.00 60.36 71 THR B O 1
ATOM 3676 N N . GLU B 1 72 ? -55.848 45.778 -30.584 1.00 64.16 72 GLU B N 1
ATOM 3677 C CA . GLU B 1 72 ? -56.831 46.775 -30.994 1.00 62.34 72 GLU B CA 1
ATOM 3678 C C . GLU B 1 72 ? -56.157 47.947 -31.705 1.00 65.65 72 GLU B C 1
ATOM 3679 O O . GLU B 1 72 ? -55.050 48.337 -31.338 1.00 69.27 72 GLU B O 1
ATOM 3685 N N . PRO B 1 73 ? -56.826 48.519 -32.723 1.00 69.04 73 PRO B N 1
ATOM 3686 C CA . PRO B 1 73 ? -58.137 48.120 -33.252 1.00 61.60 73 PRO B CA 1
ATOM 3687 C C . PRO B 1 73 ? -58.089 46.830 -34.062 1.00 46.32 73 PRO B C 1
ATOM 3688 O O . PRO B 1 73 ? -57.050 46.489 -34.623 1.00 40.81 73 PRO B O 1
ATOM 3692 N N . CYS B 1 74 ? -59.209 46.120 -34.104 1.00 43.38 74 CYS B N 1
ATOM 3693 C CA . CYS B 1 74 ? -59.297 44.874 -34.848 1.00 40.49 74 CYS B CA 1
ATOM 3694 C C . CYS B 1 74 ? -59.495 45.133 -36.336 1.00 49.79 74 CYS B C 1
ATOM 3695 O O . CYS B 1 74 ? -60.603 45.438 -36.777 1.00 54.99 74 CYS B O 1
ATOM 3698 N N . VAL B 1 75 ? -58.414 45.020 -37.102 1.00 49.08 75 VAL B N 1
ATOM 3699 C CA . VAL B 1 75 ? -58.459 45.257 -38.542 1.00 41.20 75 VAL B CA 1
ATOM 3700 C C . VAL B 1 75 ? -58.030 44.014 -39.319 1.00 40.71 75 VAL B C 1
ATOM 3701 O O . VAL B 1 75 ? -56.953 43.465 -39.082 1.00 46.92 75 VAL B O 1
ATOM 3705 N N . LEU B 1 76 ? -58.878 43.572 -40.242 1.00 32.23 76 LEU B N 1
ATOM 3706 C CA . LEU B 1 76 ? -58.556 42.427 -41.087 1.00 39.29 76 LEU B CA 1
ATOM 3707 C C . LEU B 1 76 ? -58.232 42.857 -42.513 1.00 49.48 76 LEU B C 1
ATOM 3708 O O . LEU B 1 76 ? -58.889 43.736 -43.073 1.00 46.34 76 LEU B O 1
ATOM 3713 N N . HIS B 1 77 ? -57.221 42.224 -43.097 1.00 42.23 77 HIS B N 1
ATOM 3714 C CA . HIS B 1 77 ? -56.738 42.613 -44.415 1.00 54.32 77 HIS B CA 1
ATOM 3715 C C . HIS B 1 77 ? -57.165 41.639 -45.510 1.00 59.49 77 HIS B C 1
ATOM 3716 O O . HIS B 1 77 ? -56.818 40.457 -45.484 1.00 68.05 77 HIS B O 1
ATOM 3723 N N . PHE B 1 78 ? -57.917 42.158 -46.475 1.00 48.38 78 PHE B N 1
ATOM 3724 C CA . PHE B 1 78 ? -58.416 41.370 -47.592 1.00 50.30 78 PHE B CA 1
ATOM 3725 C C . PHE B 1 78 ? -57.860 41.907 -48.901 1.00 52.07 78 PHE B C 1
ATOM 3726 O O . PHE B 1 78 ? -57.672 43.117 -49.059 1.00 48.64 78 PHE B O 1
ATOM 3734 N N . GLN B 1 79 ? -57.622 41.008 -49.848 1.00 52.02 79 GLN B N 1
ATOM 3735 C CA . GLN B 1 79 ? -57.195 41.414 -51.178 1.00 55.50 79 GLN B CA 1
ATOM 3736 C C . GLN B 1 79 ? -58.198 40.955 -52.225 1.00 50.15 79 GLN B C 1
ATOM 3737 O O . GLN B 1 79 ? -58.422 39.758 -52.394 1.00 50.30 79 GLN B O 1
ATOM 3743 N N . ILE B 1 80 ? -58.809 41.907 -52.922 1.00 44.80 80 ILE B N 1
ATOM 3744 C CA . ILE B 1 80 ? -59.708 41.560 -54.013 1.00 63.03 80 ILE B CA 1
ATOM 3745 C C . ILE B 1 80 ? -58.903 41.549 -55.314 1.00 58.89 80 ILE B C 1
ATOM 3746 O O . ILE B 1 80 ? -58.027 42.399 -55.525 1.00 52.74 80 ILE B O 1
ATOM 3751 N N . ILE B 1 81 ? -59.170 40.561 -56.166 1.00 57.54 81 ILE B N 1
ATOM 3752 C CA . ILE B 1 81 ? -58.375 40.370 -57.373 1.00 58.23 81 ILE B CA 1
ATOM 3753 C C . ILE B 1 81 ? -59.208 40.421 -58.658 1.00 65.47 81 ILE B C 1
ATOM 3754 O O . ILE B 1 81 ? -60.368 39.979 -58.700 1.00 68.89 81 ILE B O 1
ATOM 3759 N N . LEU B 1 82 ? -58.582 40.977 -59.693 1.00 61.65 82 LEU B N 1
ATOM 3760 C CA . LEU B 1 82 ? -59.129 41.057 -61.042 1.00 60.26 82 LEU B CA 1
ATOM 3761 C C . LEU B 1 82 ? -58.256 40.223 -61.969 1.00 73.86 82 LEU B C 1
ATOM 3762 O O . LEU B 1 82 ? -57.029 40.349 -61.947 1.00 72.00 82 LEU B O 1
ATOM 3767 N N . GLU B 1 83 ? -58.882 39.376 -62.780 1.00 75.23 83 GLU B N 1
ATOM 3768 C CA . GLU B 1 83 ? -58.145 38.388 -63.563 1.00 68.66 83 GLU B CA 1
ATOM 3769 C C . GLU B 1 83 ? -57.348 38.977 -64.730 1.00 74.63 83 GLU B C 1
ATOM 3770 O O . GLU B 1 83 ? -56.138 38.772 -64.814 1.00 88.79 83 GLU B O 1
ATOM 3776 N N . ASN B 1 84 ? -58.008 39.703 -65.628 1.00 72.33 84 ASN B N 1
ATOM 3777 C CA . ASN B 1 84 ? -57.332 40.181 -66.833 1.00 60.06 84 ASN B CA 1
ATOM 3778 C C . ASN B 1 84 ? -57.510 41.678 -67.096 1.00 55.78 84 ASN B C 1
ATOM 3779 O O . ASN B 1 84 ? -58.596 42.127 -67.461 1.00 57.39 84 ASN B O 1
ATOM 3784 N N . PRO B 1 85 ? -56.435 42.460 -66.909 1.00 53.41 85 PRO B N 1
ATOM 3785 C CA . PRO B 1 85 ? -55.130 42.010 -66.408 1.00 55.39 85 PRO B CA 1
ATOM 3786 C C . PRO B 1 85 ? -55.150 41.746 -64.910 1.00 71.22 85 PRO B C 1
ATOM 3787 O O . PRO B 1 85 ? -56.071 42.195 -64.228 1.00 68.94 85 PRO B O 1
ATOM 3791 N N . VAL B 1 86 ? -54.158 41.014 -64.412 1.00 80.66 86 VAL B N 1
ATOM 3792 C CA . VAL B 1 86 ? -54.083 40.715 -62.987 1.00 67.10 86 VAL B CA 1
ATOM 3793 C C . VAL B 1 86 ? -53.938 42.002 -62.182 1.00 63.78 86 VAL B C 1
ATOM 3794 O O . VAL B 1 86 ? -52.994 42.770 -62.375 1.00 59.68 86 VAL B O 1
ATOM 3798 N N . GLN B 1 87 ? -54.887 42.239 -61.283 1.00 69.99 87 GLN B N 1
ATOM 3799 C CA . GLN B 1 87 ? -54.858 43.457 -60.485 1.00 61.02 87 GLN B CA 1
ATOM 3800 C C . GLN B 1 87 ? -55.333 43.222 -59.060 1.00 58.68 87 GLN B C 1
ATOM 3801 O O . GLN B 1 87 ? -56.290 42.487 -58.821 1.00 54.98 87 GLN B O 1
ATOM 3807 N N . PHE B 1 88 ? -54.657 43.870 -58.118 1.00 60.50 88 PHE B N 1
ATOM 3808 C CA . PHE B 1 88 ? -54.947 43.702 -56.702 1.00 48.24 88 PHE B CA 1
ATOM 3809 C C . PHE B 1 88 ? -55.441 44.998 -56.077 1.00 41.24 88 PHE B C 1
ATOM 3810 O O . PHE B 1 88 ? -54.861 46.062 -56.295 1.00 36.50 88 PHE B O 1
ATOM 3818 N N . PHE B 1 89 ? -56.523 44.906 -55.311 1.00 43.98 89 PHE B N 1
ATOM 3819 C CA . PHE B 1 89 ? -56.973 46.034 -54.502 1.00 52.35 89 PHE B CA 1
ATOM 3820 C C . PHE B 1 89 ? -57.081 45.606 -53.044 1.00 40.41 89 PHE B C 1
ATOM 3821 O O . PHE B 1 89 ? -57.643 44.554 -52.743 1.00 39.33 89 PHE B O 1
ATOM 3829 N N . GLN B 1 90 ? -56.543 46.419 -52.141 1.00 44.78 90 GLN B N 1
ATOM 3830 C CA . GLN B 1 90 ? -56.544 46.082 -50.720 1.00 50.54 90 GLN B CA 1
ATOM 3831 C C . GLN B 1 90 ? -57.702 46.736 -49.978 1.00 40.89 90 GLN B C 1
ATOM 3832 O O . GLN B 1 90 ? -57.931 47.941 -50.094 1.00 43.81 90 GLN B O 1
ATOM 3838 N N . THR B 1 91 ? -58.422 45.938 -49.199 1.00 37.73 91 THR B N 1
ATOM 3839 C CA . THR B 1 91 ? -59.527 46.460 -48.408 1.00 49.45 91 THR B CA 1
ATOM 3840 C C . THR B 1 91 ? -59.410 45.954 -46.967 1.00 50.35 91 THR B C 1
ATOM 3841 O O . THR B 1 91 ? -58.943 44.842 -46.728 1.00 43.60 91 THR B O 1
ATOM 3845 N N . GLU B 1 92 ? -59.821 46.782 -46.011 1.00 49.89 92 GLU B N 1
ATOM 3846 C CA . GLU B 1 92 ? -59.681 46.458 -44.595 1.00 52.00 92 GLU B CA 1
ATOM 3847 C C . GLU B 1 92 ? -61.014 46.481 -43.851 1.00 49.17 92 GLU B C 1
ATOM 3848 O O . GLU B 1 92 ? -61.855 47.361 -44.075 1.00 53.74 92 GLU B O 1
ATOM 3854 N N . LEU B 1 93 ? -61.187 45.524 -42.944 1.00 41.91 93 LEU B N 1
ATOM 3855 C CA . LEU B 1 93 ? -62.412 45.439 -42.161 1.00 47.81 93 LEU B CA 1
ATOM 3856 C C . LEU B 1 93 ? -62.149 45.631 -40.668 1.00 50.73 93 LEU B C 1
ATOM 3857 O O . LEU B 1 93 ? -61.505 44.801 -40.019 1.00 38.39 93 LEU B O 1
ATOM 3862 N N . GLN B 1 94 ? -62.673 46.727 -40.130 1.00 49.92 94 GLN B N 1
ATOM 3863 C CA . GLN B 1 94 ? -62.539 47.031 -38.715 1.00 45.64 94 GLN B CA 1
ATOM 3864 C C . GLN B 1 94 ? -63.750 46.542 -37.941 1.00 40.93 94 GLN B C 1
ATOM 3865 O O . GLN B 1 94 ? -64.881 46.946 -38.214 1.00 41.58 94 GLN B O 1
ATOM 3871 N N . LEU B 1 95 ? -63.502 45.666 -36.976 1.00 42.17 95 LEU B N 1
ATOM 3872 C CA . LEU B 1 95 ? -64.563 45.138 -36.132 1.00 39.42 95 LEU B CA 1
ATOM 3873 C C . LEU B 1 95 ? -64.693 45.960 -34.854 1.00 46.72 95 LEU B C 1
ATOM 3874 O O . LEU B 1 95 ? -63.754 46.045 -34.063 1.00 51.16 95 LEU B O 1
ATOM 3879 N N . THR B 1 96 ? -65.852 46.584 -34.669 1.00 42.12 96 THR B N 1
ATOM 3880 C CA . THR B 1 96 ? -66.117 47.354 -33.461 1.00 42.77 96 THR B CA 1
ATOM 3881 C C . THR B 1 96 ? -66.462 46.399 -32.327 1.00 52.05 96 THR B C 1
ATOM 3882 O O . THR B 1 96 ? -67.250 45.472 -32.509 1.00 56.34 96 THR B O 1
ATOM 3886 N N . ASP B 1 97 ? -65.860 46.611 -31.163 1.00 51.33 97 ASP B N 1
ATOM 3887 C CA . ASP B 1 97 ? -66.107 45.738 -30.023 1.00 54.97 97 ASP B CA 1
ATOM 3888 C C . ASP B 1 97 ? -67.472 46.005 -29.406 1.00 60.76 97 ASP B C 1
ATOM 3889 O O . ASP B 1 97 ? -67.819 47.148 -29.107 1.00 65.18 97 ASP B O 1
ATOM 3894 N N . ILE B 1 98 ? -68.242 44.940 -29.215 1.00 61.06 98 ILE B N 1
ATOM 3895 C CA . ILE B 1 98 ? -69.534 45.042 -28.554 1.00 58.45 98 ILE B CA 1
ATOM 3896 C C . ILE B 1 98 ? -69.528 44.225 -27.264 1.00 58.77 98 ILE B C 1
ATOM 3897 O O . ILE B 1 98 ? -68.971 43.129 -27.214 1.00 53.21 98 ILE B O 1
ATOM 3902 N N . ASN B 1 99 ? -70.134 44.776 -26.218 1.00 66.80 99 ASN B N 1
ATOM 3903 C CA . ASN B 1 99 ? -70.130 44.145 -24.902 1.00 64.85 99 ASN B CA 1
ATOM 3904 C C . ASN B 1 99 ? -70.992 42.887 -24.851 1.00 60.12 99 ASN B C 1
ATOM 3905 O O . ASN B 1 99 ? -72.172 42.946 -24.504 1.00 59.01 99 ASN B O 1
ATOM 3910 N N . ASP B 1 100 ? -70.397 41.748 -25.192 1.00 60.52 100 ASP B N 1
ATOM 3911 C CA . ASP B 1 100 ? -71.123 40.483 -25.211 1.00 55.60 100 ASP B CA 1
ATOM 3912 C C . ASP B 1 100 ? -70.527 39.469 -24.239 1.00 51.05 100 ASP B C 1
ATOM 3913 O O . ASP B 1 100 ? -70.721 38.263 -24.392 1.00 43.39 100 ASP B O 1
ATOM 3918 N N . HIS B 1 101 ? -69.783 39.965 -23.255 1.00 57.84 101 HIS B N 1
ATOM 3919 C CA . HIS B 1 101 ? -69.214 39.114 -22.215 1.00 57.19 101 HIS B CA 1
ATOM 3920 C C . HIS B 1 101 ? -69.362 39.743 -20.831 1.00 55.47 101 HIS B C 1
ATOM 3921 O O . HIS B 1 101 ? -69.052 40.918 -20.640 1.00 53.48 101 HIS B O 1
ATOM 3928 N N . SER B 1 102 ? -69.839 38.961 -19.868 1.00 66.42 102 SER B N 1
ATOM 3929 C CA . SER B 1 102 ? -69.981 39.450 -18.500 1.00 67.35 102 SER B CA 1
ATOM 3930 C C . SER B 1 102 ? -68.714 39.177 -17.702 1.00 61.63 102 SER B C 1
ATOM 3931 O O . SER B 1 102 ? -68.113 38.110 -17.835 1.00 61.52 102 SER B O 1
ATOM 3934 N N . PRO B 1 103 ? -68.299 40.148 -16.874 1.00 60.83 103 PRO B N 1
ATOM 3935 C CA . PRO B 1 103 ? -67.166 39.949 -15.967 1.00 58.85 103 PRO B CA 1
ATOM 3936 C C . PRO B 1 103 ? -6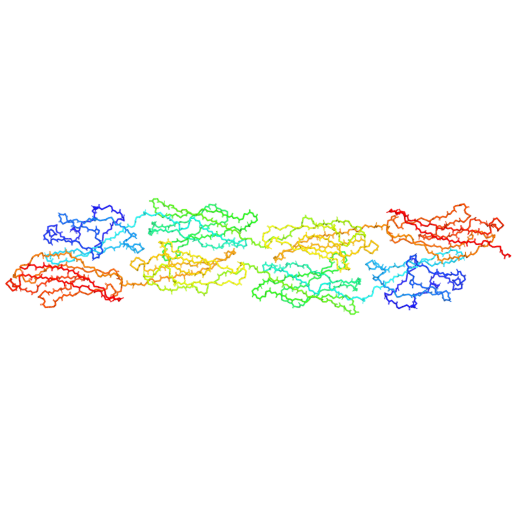7.402 38.740 -15.069 1.00 49.20 103 PRO B C 1
ATOM 3937 O O . PRO B 1 103 ? -68.491 38.606 -14.518 1.00 49.28 103 PRO B O 1
ATOM 3941 N N . GLU B 1 104 ? -66.425 37.846 -14.970 1.00 52.90 104 GLU B N 1
ATOM 3942 C CA . GLU B 1 104 ? -66.578 36.658 -14.140 1.00 61.66 104 GLU B CA 1
ATOM 3943 C C . GLU B 1 104 ? -65.301 36.366 -13.348 1.00 64.98 104 GLU B C 1
ATOM 3944 O O . GLU B 1 104 ? -64.193 36.596 -13.834 1.00 50.70 104 GLU B O 1
ATOM 3950 N N . PHE B 1 105 ? -65.459 35.859 -12.129 1.00 66.45 105 PHE B N 1
ATOM 3951 C CA . PHE B 1 105 ? -64.311 35.537 -11.290 1.00 61.88 105 PHE B CA 1
ATOM 3952 C C . PHE B 1 105 ? -63.967 34.053 -11.369 1.00 65.32 105 PHE B C 1
ATOM 3953 O O . PHE B 1 105 ? -64.853 33.201 -11.274 1.00 57.96 105 PHE B O 1
ATOM 3961 N N . PRO B 1 106 ? -62.672 33.745 -11.542 1.00 70.99 106 PRO B N 1
ATOM 3962 C CA . PRO B 1 106 ? -62.168 32.371 -11.661 1.00 72.33 106 PRO B CA 1
ATOM 3963 C C . PRO B 1 106 ? -62.511 31.520 -10.444 1.00 74.15 106 PRO B C 1
ATOM 3964 O O . PRO B 1 106 ? -62.977 30.390 -10.592 1.00 77.43 106 PRO B O 1
ATOM 3968 N N . ASP B 1 107 ? -62.279 32.065 -9.255 1.00 81.64 107 ASP B N 1
ATOM 3969 C CA . ASP B 1 107 ? -62.600 31.367 -8.018 1.00 83.93 107 ASP B CA 1
ATOM 3970 C C . ASP B 1 107 ? -63.844 31.973 -7.387 1.00 74.65 107 ASP B C 1
ATOM 3971 O O . ASP B 1 107 ? -63.947 33.192 -7.243 1.00 70.42 107 ASP B O 1
ATOM 3976 N N . THR B 1 108 ? -64.782 31.113 -7.006 1.00 70.95 108 THR B N 1
ATOM 3977 C CA . THR B 1 108 ? -66.036 31.556 -6.408 1.00 65.88 108 THR B CA 1
ATOM 3978 C C . THR B 1 108 ? -65.815 32.326 -5.110 1.00 72.29 108 THR B C 1
ATOM 3979 O O . THR B 1 108 ? -66.552 33.264 -4.807 1.00 75.34 108 THR B O 1
ATOM 3983 N N . GLU B 1 109 ? -64.795 31.936 -4.350 1.00 82.79 109 GLU B N 1
ATOM 3984 C CA . GLU B 1 109 ? -64.476 32.613 -3.098 1.00 75.86 109 GLU B CA 1
ATOM 3985 C C . GLU B 1 109 ? -62.971 32.672 -2.850 1.00 71.70 109 GLU B C 1
ATOM 3986 O O . GLU B 1 109 ? -62.249 31.716 -3.135 1.00 79.22 109 GLU B O 1
ATOM 3988 N N . MET B 1 110 ? -62.506 33.793 -2.305 1.00 51.78 110 MET B N 1
ATOM 3989 C CA . MET B 1 110 ? -61.095 33.946 -1.968 1.00 63.97 110 MET B CA 1
ATOM 3990 C C . MET B 1 110 ? -60.919 34.092 -0.465 1.00 79.52 110 MET B C 1
ATOM 3991 O O . MET B 1 110 ? -61.652 34.839 0.183 1.00 85.08 110 MET B O 1
ATOM 3996 N N . LEU B 1 111 ? -59.942 33.383 0.088 1.00 68.22 111 LEU B N 1
ATOM 3997 C CA . LEU B 1 111 ? -59.702 33.425 1.523 1.00 66.59 111 LEU B CA 1
ATOM 3998 C C . LEU B 1 111 ? -58.524 34.339 1.838 1.00 68.23 111 LEU B C 1
ATOM 3999 O O . LEU B 1 111 ? -57.466 34.242 1.216 1.00 57.43 111 LEU B O 1
ATOM 4004 N N . LEU B 1 112 ? -58.726 35.239 2.796 1.00 71.67 112 LEU B N 1
ATOM 4005 C CA . LEU B 1 112 ? -57.676 36.147 3.241 1.00 62.16 112 LEU B CA 1
ATOM 4006 C C . LEU B 1 112 ? -57.419 35.976 4.728 1.00 54.41 112 LEU B C 1
ATOM 4007 O O . LEU B 1 112 ? -58.354 35.821 5.513 1.00 55.24 112 LEU B O 1
ATOM 4012 N N . LYS B 1 113 ? -56.150 36.017 5.115 1.00 49.41 113 LYS B N 1
ATOM 4013 C CA . LYS B 1 113 ? -55.794 35.996 6.523 1.00 35.80 113 LYS B CA 1
ATOM 4014 C C . LYS B 1 113 ? -55.120 37.310 6.890 1.00 43.08 113 LYS B C 1
ATOM 4015 O O . LYS B 1 113 ? -54.002 37.581 6.464 1.00 52.92 113 LYS B O 1
ATOM 4021 N N . ILE B 1 114 ? -55.815 38.126 7.675 1.00 47.54 114 ILE B N 1
ATOM 4022 C CA . ILE B 1 114 ? -55.304 39.428 8.088 1.00 48.59 114 ILE B CA 1
ATOM 4023 C C . ILE B 1 114 ? -55.216 39.508 9.607 1.00 57.09 114 ILE B C 1
ATOM 4024 O O . ILE B 1 114 ? -56.235 39.433 10.292 1.00 54.19 114 ILE B O 1
ATOM 4029 N N . GLN B 1 115 ? -54.002 39.661 10.131 1.00 59.12 115 GLN B N 1
ATOM 4030 C CA . GLN B 1 115 ? -53.801 39.659 11.577 1.00 51.42 115 GLN B CA 1
ATOM 4031 C C . GLN B 1 115 ? -54.523 40.820 12.249 1.00 61.04 115 GLN B C 1
ATOM 4032 O O . GLN B 1 115 ? -54.732 41.875 11.649 1.00 54.60 115 GLN B O 1
ATOM 4038 N N . GLU B 1 116 ? -54.902 40.599 13.504 1.00 67.03 116 GLU B N 1
ATOM 4039 C CA . GLU B 1 116 ? -55.632 41.577 14.301 1.00 56.18 116 GLU B CA 1
ATOM 4040 C C . GLU B 1 116 ? -54.855 42.886 14.440 1.00 55.05 116 GLU B C 1
ATOM 4041 O O . GLU B 1 116 ? -55.445 43.966 14.466 1.00 52.17 116 GLU B O 1
ATOM 4047 N N . SER B 1 117 ? -53.528 42.784 14.484 1.00 54.29 117 SER B N 1
ATOM 4048 C CA . SER B 1 117 ? -52.670 43.945 14.715 1.00 60.20 117 SER B CA 1
ATOM 4049 C C . SER B 1 117 ? -52.330 44.708 13.441 1.00 61.76 117 SER B C 1
ATOM 4050 O O . SER B 1 117 ? -51.341 45.442 13.396 1.00 61.62 117 SER B O 1
ATOM 4053 N N . THR B 1 118 ? -53.150 44.545 12.411 1.00 69.85 118 THR B N 1
ATOM 4054 C CA . THR B 1 118 ? -52.901 45.216 11.143 1.00 75.59 118 THR B CA 1
ATOM 4055 C C . THR B 1 118 ? -53.290 46.686 11.232 1.00 88.28 118 THR B C 1
ATOM 4056 O O . THR B 1 118 ? -54.397 47.020 11.655 1.00 84.83 118 THR B O 1
ATOM 4060 N N . GLN B 1 119 ? -52.367 47.560 10.845 1.00 87.11 119 GLN B N 1
ATOM 4061 C CA . GLN B 1 119 ? -52.614 48.994 10.884 1.00 86.19 119 GLN B CA 1
ATOM 4062 C C . GLN B 1 119 ? -53.493 49.429 9.719 1.00 81.18 119 GLN B C 1
ATOM 4063 O O . GLN B 1 119 ? -53.490 48.793 8.666 1.00 80.88 119 GLN B O 1
ATOM 4069 N N . PRO B 1 120 ? -54.255 50.517 9.908 1.00 87.37 120 PRO B N 1
ATOM 4070 C CA . PRO B 1 120 ? -55.102 51.071 8.846 1.00 82.87 120 PRO B CA 1
ATOM 4071 C C . PRO B 1 120 ? -54.297 51.569 7.649 1.00 79.77 120 PRO B C 1
ATOM 4072 O O . PRO B 1 120 ? -53.069 51.646 7.721 1.00 80.35 120 PRO B O 1
ATOM 4076 N N . ALA B 1 121 ? -55.004 51.878 6.563 1.00 86.78 121 ALA B N 1
ATOM 4077 C CA . ALA B 1 121 ? -54.422 52.385 5.317 1.00 89.41 121 ALA B CA 1
ATOM 4078 C C . ALA B 1 121 ? -53.543 51.354 4.603 1.00 84.77 121 ALA B C 1
ATOM 4079 O O . ALA B 1 121 ? -52.984 51.640 3.545 1.00 79.02 121 ALA B O 1
ATOM 4081 N N . THR B 1 122 ? -53.428 50.158 5.174 1.00 88.64 122 THR B N 1
ATOM 4082 C CA . THR B 1 122 ? -52.688 49.078 4.531 1.00 81.76 122 THR B CA 1
ATOM 4083 C C . THR B 1 122 ? -53.524 48.486 3.403 1.00 70.09 122 THR B C 1
ATOM 4084 O O . THR B 1 122 ? -54.734 48.315 3.542 1.00 72.63 122 THR B O 1
ATOM 4088 N N . VAL B 1 123 ? -52.874 48.171 2.289 1.00 76.58 123 VAL B N 1
ATOM 4089 C CA . VAL B 1 123 ? -53.582 47.717 1.096 1.00 76.17 123 VAL B CA 1
ATOM 4090 C C . VAL B 1 123 ? -53.347 46.229 0.816 1.00 70.07 123 VAL B C 1
ATOM 4091 O O . VAL B 1 123 ? -52.259 45.698 1.053 1.00 59.72 123 VAL B O 1
ATOM 4095 N N . PHE B 1 124 ? -54.392 45.557 0.343 1.00 67.67 124 PHE B N 1
ATOM 4096 C CA . PHE B 1 124 ? -54.306 44.150 -0.028 1.00 71.77 124 PHE B CA 1
ATOM 4097 C C . PHE B 1 124 ? -54.711 43.957 -1.485 1.00 73.09 124 PHE B C 1
ATOM 4098 O O . PHE B 1 124 ? -55.584 44.660 -1.992 1.00 74.64 124 PHE B O 1
ATOM 4106 N N . LEU B 1 125 ? -54.070 43.008 -2.159 1.00 59.57 125 LEU B N 1
ATOM 4107 C CA . LEU B 1 125 ? -54.345 42.778 -3.571 1.00 60.51 125 LEU B CA 1
ATOM 4108 C C . LEU B 1 125 ? -55.282 41.587 -3.733 1.00 58.25 125 LEU B C 1
ATOM 4109 O O . LEU B 1 125 ? -55.075 40.539 -3.123 1.00 54.33 125 LEU B O 1
ATOM 4114 N N . LEU B 1 126 ? -56.304 41.753 -4.567 1.00 54.23 126 LEU B N 1
ATOM 4115 C CA . LEU B 1 126 ? -57.288 40.703 -4.797 1.00 56.06 126 LEU B CA 1
ATOM 4116 C C . LEU B 1 126 ? -57.298 40.246 -6.252 1.00 70.35 126 LEU B C 1
ATOM 4117 O O . LEU B 1 126 ? -56.907 40.995 -7.148 1.00 75.13 126 LEU B O 1
ATOM 4122 N N . LYS B 1 127 ? -57.768 39.024 -6.484 1.00 69.36 127 LYS B N 1
ATOM 4123 C CA . LYS B 1 127 ? -57.851 38.480 -7.836 1.00 59.57 127 LYS B CA 1
ATOM 4124 C C . LYS B 1 127 ? -58.849 39.276 -8.673 1.00 50.03 127 LYS B C 1
ATOM 4125 O O . LYS B 1 127 ? -59.810 39.830 -8.144 1.00 48.49 127 LYS B O 1
ATOM 4131 N N . ALA B 1 128 ? -58.604 39.346 -9.978 1.00 65.43 128 ALA B N 1
ATOM 4132 C CA . ALA B 1 128 ? -59.421 40.171 -10.864 1.00 56.88 128 ALA B CA 1
ATOM 4133 C C . ALA B 1 128 ? -60.400 39.350 -11.698 1.00 53.24 128 ALA B C 1
ATOM 4134 O O . ALA B 1 128 ? -60.163 38.174 -11.980 1.00 53.87 128 ALA B O 1
ATOM 4136 N N . ALA B 1 129 ? -61.500 39.985 -12.092 1.00 56.40 129 ALA B N 1
ATOM 4137 C CA . ALA B 1 129 ? -62.508 39.345 -12.929 1.00 51.05 129 ALA B CA 1
ATOM 4138 C C . ALA B 1 129 ? -62.088 39.382 -14.391 1.00 55.64 129 ALA B C 1
ATOM 4139 O O . ALA B 1 129 ? -61.748 40.440 -14.922 1.00 54.94 129 ALA B O 1
ATOM 4141 N N . GLN B 1 130 ? -62.129 38.225 -15.043 1.00 68.02 130 GLN B N 1
ATOM 4142 C CA . GLN B 1 130 ? -61.702 38.121 -16.432 1.00 59.36 130 GLN B CA 1
ATOM 4143 C C . GLN B 1 130 ? -62.792 38.595 -17.376 1.00 56.15 130 GLN B C 1
ATOM 4144 O O . GLN B 1 130 ? -63.959 38.232 -17.229 1.00 50.35 130 GLN B O 1
ATOM 4150 N N . ASP B 1 131 ? -62.403 39.414 -18.345 1.00 69.28 131 ASP B N 1
ATOM 4151 C CA . ASP B 1 131 ? -63.339 39.900 -19.344 1.00 61.85 131 ASP B CA 1
ATOM 4152 C C . ASP B 1 131 ? -62.691 39.853 -20.720 1.00 53.62 131 ASP B C 1
ATOM 4153 O O . ASP B 1 131 ? -61.575 40.338 -20.904 1.00 60.53 131 ASP B O 1
ATOM 4158 N N . SER B 1 132 ? -63.394 39.260 -21.679 1.00 58.34 132 SER B N 1
ATOM 4159 C CA . SER B 1 132 ? -62.885 39.145 -23.042 1.00 52.98 132 SER B CA 1
ATOM 4160 C C . SER B 1 132 ? -62.959 40.473 -23.787 1.00 44.17 132 SER B C 1
ATOM 4161 O O . SER B 1 132 ? -62.103 40.773 -24.618 1.00 47.47 132 SER B O 1
ATOM 4164 N N . ASP B 1 133 ? -63.975 41.272 -23.469 1.00 43.61 133 ASP B N 1
ATOM 4165 C CA . ASP B 1 133 ? -64.180 42.559 -24.130 1.00 46.36 133 ASP B CA 1
ATOM 4166 C C . ASP B 1 133 ? -63.068 43.544 -23.800 1.00 49.76 133 ASP B C 1
ATOM 4167 O O . ASP B 1 133 ? -62.261 43.309 -22.900 1.00 63.74 133 ASP B O 1
ATOM 4172 N N . ILE B 1 134 ? -63.026 44.648 -24.538 1.00 47.31 134 ILE B N 1
ATOM 4173 C CA . ILE B 1 134 ? -62.000 45.663 -24.328 1.00 53.10 134 ILE B CA 1
ATOM 4174 C C . ILE B 1 134 ? -62.592 47.065 -24.250 1.00 50.91 134 ILE B C 1
ATOM 4175 O O . ILE B 1 134 ? -63.788 47.262 -24.474 1.00 47.22 134 ILE B O 1
ATOM 4180 N N . GLY B 1 135 ? -61.739 48.033 -23.927 1.00 54.51 135 GLY B N 1
ATOM 4181 C CA . GLY B 1 135 ? -62.121 49.433 -23.912 1.00 54.74 135 GLY B CA 1
ATOM 4182 C C . GLY B 1 135 ? -63.200 49.768 -22.903 1.00 57.56 135 GLY B C 1
ATOM 4183 O O . GLY B 1 135 ? -63.091 49.452 -21.716 1.00 57.43 135 GLY B O 1
ATOM 4184 N N . SER B 1 136 ? -64.249 50.421 -23.388 1.00 62.40 136 SER B N 1
ATOM 4185 C CA . SER B 1 136 ? -65.378 50.797 -22.552 1.00 59.06 136 SER B CA 1
ATOM 4186 C C . SER B 1 136 ? -66.212 49.569 -22.198 1.00 62.23 136 SER B C 1
ATOM 4187 O O . SER B 1 136 ? -66.940 49.568 -21.209 1.00 64.72 136 SER B O 1
ATOM 4190 N N . ASN B 1 137 ? -66.091 48.521 -23.007 1.00 63.44 137 ASN B N 1
ATOM 4191 C CA . ASN B 1 137 ? -66.841 47.290 -22.784 1.00 60.46 137 ASN B CA 1
ATOM 4192 C C . ASN B 1 137 ? -66.128 46.328 -21.845 1.00 59.81 137 ASN B C 1
ATOM 4193 O O . ASN B 1 137 ? -66.653 45.264 -21.519 1.00 57.96 137 ASN B O 1
ATOM 4198 N N . ALA B 1 138 ? -64.931 46.707 -21.411 1.00 62.14 138 ALA B N 1
ATOM 4199 C CA . ALA B 1 138 ? -64.170 45.898 -20.469 1.00 58.88 138 ALA B CA 1
ATOM 4200 C C . ALA B 1 138 ? -64.536 46.261 -19.038 1.00 72.32 138 ALA B C 1
ATOM 4201 O O . ALA B 1 138 ? -65.397 47.113 -18.807 1.00 79.22 138 ALA B O 1
ATOM 4203 N N . VAL B 1 139 ? -63.881 45.609 -18.082 1.00 72.21 139 VAL B N 1
ATOM 4204 C CA . VAL B 1 139 ? -64.085 45.915 -16.673 1.00 61.59 139 VAL B CA 1
ATOM 4205 C C . VAL B 1 139 ? -63.751 47.379 -16.424 1.00 55.64 139 VAL B C 1
ATOM 4206 O O . VAL B 1 139 ? -62.703 47.866 -16.848 1.00 52.33 139 VAL B O 1
ATOM 4210 N N . GLN B 1 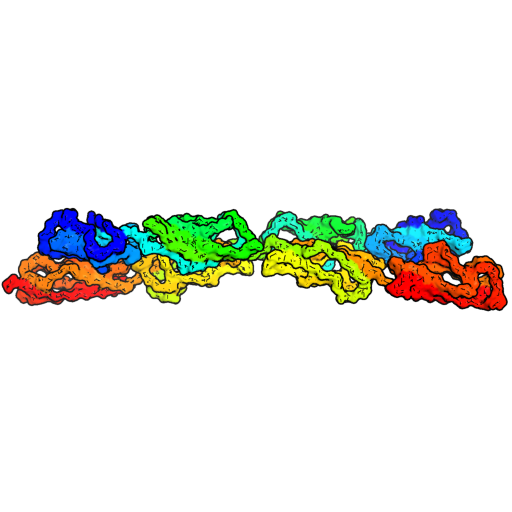140 ? -64.659 48.083 -15.761 1.00 60.00 140 GLN B N 1
ATOM 4211 C CA . GLN B 1 140 ? -64.512 49.519 -15.580 1.00 71.57 140 GLN B CA 1
ATOM 4212 C C . GLN B 1 140 ? -64.640 49.935 -14.117 1.00 79.16 140 GLN B C 1
ATOM 4213 O O . GLN B 1 140 ? -64.125 50.983 -13.719 1.00 81.10 140 GLN B O 1
ATOM 4219 N N . ASN B 1 141 ? -65.313 49.117 -13.311 1.00 80.00 141 ASN B N 1
ATOM 4220 C CA . ASN B 1 141 ? -65.526 49.471 -11.909 1.00 79.09 141 ASN B CA 1
ATOM 4221 C C . ASN B 1 141 ? -65.487 48.258 -10.980 1.00 76.36 141 ASN B C 1
ATOM 4222 O O . ASN B 1 141 ? -65.751 47.133 -11.404 1.00 69.21 141 ASN B O 1
ATOM 4227 N N . TYR B 1 142 ? -65.131 48.492 -9.720 1.00 82.24 142 TYR B N 1
ATOM 4228 C CA . TYR B 1 142 ? -65.186 47.456 -8.692 1.00 67.46 142 TYR B CA 1
ATOM 4229 C C . TYR B 1 142 ? -65.897 47.977 -7.448 1.00 71.41 142 TYR B C 1
ATOM 4230 O O . TYR B 1 142 ? -65.524 49.018 -6.906 1.00 72.92 142 TYR B O 1
ATOM 4239 N N . THR B 1 143 ? -66.923 47.260 -6.998 1.00 76.37 143 THR B N 1
ATOM 4240 C CA . THR B 1 143 ? -67.647 47.658 -5.791 1.00 78.30 143 THR B CA 1
ATOM 4241 C C . THR B 1 143 ? -67.756 46.499 -4.810 1.00 70.75 143 THR B C 1
ATOM 4242 O O . THR B 1 143 ? -67.965 45.357 -5.207 1.00 57.44 143 THR B O 1
ATOM 4246 N N . VAL B 1 144 ? -67.616 46.799 -3.526 1.00 75.38 144 VAL B N 1
ATOM 4247 C CA . VAL B 1 144 ? -67.739 45.781 -2.494 1.00 71.57 144 VAL B CA 1
ATOM 4248 C C . VAL B 1 144 ? -69.004 46.036 -1.677 1.00 78.59 144 VAL B C 1
ATOM 4249 O O . VAL B 1 144 ? -69.477 47.172 -1.593 1.00 82.45 144 VAL B O 1
ATOM 4253 N N . SER B 1 145 ? -69.566 44.974 -1.106 1.00 79.20 145 SER B N 1
ATOM 4254 C CA . SER B 1 145 ? -70.724 45.098 -0.230 1.00 75.95 145 SER B CA 1
ATOM 4255 C C . SER B 1 145 ? -70.397 46.018 0.942 1.00 74.57 145 SER B C 1
ATOM 4256 O O . SER B 1 145 ? -69.322 45.913 1.533 1.00 75.32 145 SER B O 1
ATOM 4259 N N . PRO B 1 146 ? -71.326 46.932 1.268 1.00 73.55 146 PRO B N 1
ATOM 4260 C CA . PRO B 1 146 ? -71.154 47.957 2.304 1.00 86.18 146 PRO B CA 1
ATOM 4261 C C . PRO B 1 146 ? -70.702 47.402 3.654 1.00 83.82 146 PRO B C 1
ATOM 4262 O O . PRO B 1 146 ? -71.359 46.528 4.222 1.00 72.12 146 PRO B O 1
ATOM 4266 N N . ASN B 1 147 ? -69.585 47.920 4.156 1.00 80.89 147 ASN B N 1
ATOM 4267 C CA . ASN B 1 147 ? -69.032 47.477 5.429 1.00 84.10 147 ASN B CA 1
ATOM 4268 C C . ASN B 1 147 ? -68.332 48.610 6.170 1.00 90.39 147 ASN B C 1
ATOM 4269 O O . ASN B 1 147 ? -67.986 49.635 5.579 1.00 84.97 147 ASN B O 1
ATOM 4274 N N . LEU B 1 148 ? -68.127 48.413 7.469 1.00 89.52 148 LEU B N 1
ATOM 4275 C CA . LEU B 1 148 ? -67.527 49.425 8.333 1.00 82.89 148 LEU B CA 1
ATOM 4276 C C . LEU B 1 148 ? -66.008 49.548 8.186 1.00 77.78 148 LEU B C 1
ATOM 4277 O O . LEU B 1 148 ? -65.466 50.653 8.211 1.00 70.64 148 LEU B O 1
ATOM 4282 N N . HIS B 1 149 ? -65.329 48.413 8.048 1.00 82.06 149 HIS B N 1
ATOM 4283 C CA . HIS B 1 149 ? -63.867 48.370 8.112 1.00 83.22 149 HIS B CA 1
ATOM 4284 C C . HIS B 1 149 ? -63.148 48.723 6.807 1.00 79.06 149 HIS B C 1
ATOM 4285 O O . HIS B 1 149 ? -62.222 49.537 6.804 1.00 70.46 149 HIS B O 1
ATOM 4292 N N . PHE B 1 150 ? -63.568 48.108 5.706 1.00 85.93 150 PHE B N 1
ATOM 4293 C CA . PHE B 1 150 ? -62.840 48.223 4.445 1.00 69.83 150 PHE B CA 1
ATOM 4294 C C . PHE B 1 150 ? -63.555 49.090 3.417 1.00 70.65 150 PHE B C 1
ATOM 4295 O O . PHE B 1 150 ? -64.698 49.503 3.611 1.00 78.76 150 PHE B O 1
ATOM 4303 N N . HIS B 1 151 ? -62.848 49.370 2.326 1.00 77.36 151 HIS B N 1
ATOM 4304 C CA . HIS B 1 151 ? -63.438 49.940 1.120 1.00 69.33 151 HIS B CA 1
ATOM 4305 C C . HIS B 1 151 ? -62.588 49.513 -0.073 1.00 64.30 151 HIS B C 1
ATOM 4306 O O . HIS B 1 151 ? -61.393 49.250 0.076 1.00 53.04 151 HIS B O 1
ATOM 4313 N N . VAL B 1 152 ? -63.199 49.442 -1.251 1.00 73.70 152 VAL B N 1
ATOM 4314 C CA . VAL B 1 152 ? -62.507 48.924 -2.427 1.00 68.92 152 VAL B CA 1
ATOM 4315 C C . VAL B 1 152 ? -62.108 50.038 -3.397 1.00 61.35 152 VAL B C 1
ATOM 4316 O O . VAL B 1 152 ? -62.893 50.941 -3.691 1.00 63.28 152 VAL B O 1
ATOM 4320 N N . VAL B 1 153 ? -60.870 49.974 -3.877 1.00 63.29 153 VAL B N 1
ATOM 4321 C CA . VAL B 1 153 ? -60.365 50.948 -4.837 1.00 76.10 153 VAL B CA 1
ATOM 4322 C C . VAL B 1 153 ? -59.895 50.246 -6.106 1.00 75.26 153 VAL B C 1
ATOM 4323 O O . VAL B 1 153 ? -59.100 49.307 -6.045 1.00 74.36 153 VAL B O 1
ATOM 4327 N N . THR B 1 154 ? -60.384 50.707 -7.254 1.00 81.67 154 THR B N 1
ATOM 4328 C CA . THR B 1 154 ? -60.023 50.101 -8.529 1.00 72.47 154 THR B CA 1
ATOM 4329 C C . THR B 1 154 ? -58.802 50.789 -9.119 1.00 71.27 154 THR B C 1
ATOM 4330 O O . THR B 1 154 ? -58.874 51.949 -9.526 1.00 77.08 154 THR B O 1
ATOM 4334 N N . LEU B 1 155 ? -57.681 50.078 -9.165 1.00 74.58 155 LEU B N 1
ATOM 4335 C CA . LEU B 1 155 ? -56.458 50.651 -9.715 1.00 81.69 155 LEU B CA 1
ATOM 4336 C C . LEU B 1 155 ? -56.329 50.337 -11.201 1.00 80.53 155 LEU B C 1
ATOM 4337 O O . LEU B 1 155 ? -56.436 49.180 -11.615 1.00 77.05 155 LEU B O 1
ATOM 4342 N N . SER B 1 156 ? -56.103 51.379 -11.996 1.00 86.87 156 SER B N 1
ATOM 4343 C CA . SER B 1 156 ? -56.008 51.247 -13.447 1.00 92.83 156 SER B CA 1
ATOM 4344 C C . SER B 1 156 ? -54.578 50.993 -13.911 1.00 87.49 156 SER B C 1
ATOM 4345 O O . SER B 1 156 ? -54.248 51.212 -15.076 1.00 99.12 156 SER B O 1
ATOM 4348 N N . ARG B 1 157 ? -53.732 50.529 -12.997 1.00 94.95 157 ARG B N 1
ATOM 4349 C CA . ARG B 1 157 ? -52.351 50.196 -13.330 1.00 96.19 157 ARG B CA 1
ATOM 4350 C C . ARG B 1 157 ? -52.280 48.997 -14.275 1.00 98.75 157 ARG B C 1
ATOM 4351 O O . ARG B 1 157 ? -53.309 48.512 -14.753 1.00 87.87 157 ARG B O 1
ATOM 4353 N N . SER B 1 158 ? -51.053 48.550 -14.544 1.00 109.00 158 SER B N 1
ATOM 4354 C CA . SER B 1 158 ? -50.752 47.474 -15.492 1.00 110.51 158 SER B CA 1
ATOM 4355 C C . SER B 1 158 ? -50.983 47.924 -16.933 1.00 98.21 158 SER B C 1
ATOM 4356 O O . SER B 1 158 ? -51.695 48.897 -17.190 1.00 85.78 158 SER B O 1
ATOM 4359 N N . ASP B 1 159 ? -50.363 47.209 -17.865 1.00 95.39 159 ASP B N 1
ATOM 4360 C CA . ASP B 1 159 ? -50.400 47.568 -19.276 1.00 93.83 159 ASP B CA 1
ATOM 4361 C C . ASP B 1 159 ? -51.821 47.591 -19.831 1.00 88.05 159 ASP B C 1
ATOM 4362 O O . ASP B 1 159 ? -52.180 48.483 -20.600 1.00 85.60 159 ASP B O 1
ATOM 4367 N N . GLY B 1 160 ? -52.632 46.623 -19.422 1.00 75.49 160 GLY B N 1
ATOM 4368 C CA . GLY B 1 160 ? -53.997 46.536 -19.904 1.00 73.09 160 GLY B CA 1
ATOM 4369 C C . GLY B 1 160 ? -55.004 46.349 -18.791 1.00 85.10 160 GLY B C 1
ATOM 4370 O O . GLY B 1 160 ? -54.711 45.713 -17.777 1.00 98.36 160 GLY B O 1
ATOM 4371 N N . ARG B 1 161 ? -56.191 46.919 -18.987 1.00 83.18 161 ARG B N 1
ATOM 4372 C CA . ARG B 1 161 ? -57.313 46.778 -18.060 1.00 85.56 161 ARG B CA 1
ATOM 4373 C C . ARG B 1 161 ? -56.986 47.309 -16.665 1.00 101.15 161 ARG B C 1
ATOM 4374 O O . ARG B 1 161 ? -55.987 48.004 -16.469 1.00 106.99 161 ARG B O 1
ATOM 4376 N N . LYS B 1 162 ? -57.838 46.979 -15.700 1.00 77.67 162 LYS B N 1
ATOM 4377 C CA . LYS B 1 162 ? -57.682 47.472 -14.338 1.00 76.28 162 LYS B CA 1
ATOM 4378 C C . LYS B 1 162 ? -57.985 46.378 -13.315 1.00 93.71 162 LYS B C 1
ATOM 4379 O O . LYS B 1 162 ? -58.793 45.484 -13.574 1.00 81.36 162 LYS B O 1
ATOM 4385 N N . TYR B 1 163 ? -57.336 46.458 -12.155 1.00 90.07 163 TYR B N 1
ATOM 4386 C CA . TYR B 1 163 ? -57.487 45.437 -11.119 1.00 73.96 163 TYR B CA 1
ATOM 4387 C C . TYR B 1 163 ? -58.065 46.002 -9.820 1.00 78.25 163 TYR B C 1
ATOM 4388 O O . TYR B 1 163 ? -57.966 47.206 -9.565 1.00 75.76 163 TYR B O 1
ATOM 4397 N N . PRO B 1 164 ? -58.677 45.131 -8.995 1.00 78.50 164 PRO B N 1
ATOM 4398 C CA . PRO B 1 164 ? -59.255 45.558 -7.716 1.00 75.61 164 PRO B CA 1
ATOM 4399 C C . PRO B 1 164 ? -58.268 45.505 -6.546 1.00 72.50 164 PRO B C 1
ATOM 4400 O O . PRO B 1 164 ? -57.529 44.531 -6.397 1.00 73.90 164 PRO B O 1
ATOM 4404 N N . GLU B 1 165 ? -58.274 46.546 -5.720 1.00 71.16 165 GLU B N 1
ATOM 4405 C CA . GLU B 1 165 ? -57.449 46.587 -4.517 1.00 73.04 165 GLU B CA 1
ATOM 4406 C C . GLU B 1 165 ? -58.329 46.859 -3.301 1.00 70.75 165 GLU B C 1
ATOM 4407 O O . GLU B 1 165 ? -59.319 47.585 -3.396 1.00 60.80 165 GLU B O 1
ATOM 4409 N N . LEU B 1 166 ? -57.973 46.273 -2.163 1.00 68.95 166 LEU B N 1
ATOM 4410 C CA . LEU B 1 166 ? -58.745 46.461 -0.939 1.00 67.84 166 LEU B CA 1
ATOM 4411 C C . LEU B 1 166 ? -58.000 47.342 0.059 1.00 60.11 166 LEU B C 1
ATOM 4412 O O . LEU B 1 166 ? -56.815 47.135 0.325 1.00 57.96 166 LEU B O 1
ATOM 4417 N N . VAL B 1 167 ? -58.707 48.317 0.621 1.00 43.94 167 VAL B N 1
ATOM 4418 C CA . VAL B 1 167 ? -58.090 49.265 1.538 1.00 68.09 167 VAL B CA 1
ATOM 4419 C C . VAL B 1 167 ? -58.795 49.259 2.894 1.00 80.70 167 VAL B C 1
ATOM 4420 O O . VAL B 1 167 ? -60.026 49.224 2.970 1.00 74.79 167 VAL B O 1
ATOM 4424 N N . LEU B 1 168 ? -58.000 49.283 3.960 1.00 80.39 168 LEU B N 1
ATOM 4425 C CA . LEU B 1 168 ? -58.519 49.248 5.322 1.00 77.58 168 LEU B CA 1
ATOM 4426 C C . LEU B 1 168 ? -58.508 50.626 5.982 1.00 71.71 168 LEU B C 1
ATOM 4427 O O . LEU B 1 168 ? -57.476 51.293 6.029 1.00 76.42 168 LEU B O 1
ATOM 4432 N N . ASP B 1 169 ? -59.659 51.042 6.501 1.00 63.19 169 ASP B N 1
ATOM 4433 C CA . ASP B 1 169 ? -59.779 52.349 7.138 1.00 77.49 169 ASP B CA 1
ATOM 4434 C C . ASP B 1 169 ? -59.927 52.243 8.653 1.00 90.23 169 ASP B C 1
ATOM 4435 O O . ASP B 1 169 ? -59.491 53.128 9.390 1.00 91.77 169 ASP B O 1
ATOM 4440 N N . ARG B 1 170 ? -60.537 51.155 9.111 1.00 90.66 170 ARG B N 1
ATOM 4441 C CA . ARG B 1 170 ? -60.804 50.965 10.533 1.00 84.07 170 ARG B CA 1
ATOM 4442 C C . ARG B 1 170 ? -60.085 49.738 11.086 1.00 83.37 170 ARG B C 1
ATOM 4443 O O . ARG B 1 170 ? -60.184 48.648 10.524 1.00 73.30 170 ARG B O 1
ATOM 4451 N N . ALA B 1 171 ? -59.358 49.927 12.185 1.00 87.25 171 ALA B N 1
ATOM 4452 C CA . ALA B 1 171 ? -58.558 48.858 12.778 1.00 71.74 171 ALA B CA 1
ATOM 4453 C C . ALA B 1 171 ? -59.415 47.647 13.145 1.00 69.25 171 ALA B C 1
ATOM 4454 O O . ALA B 1 171 ? -60.581 47.789 13.516 1.00 61.77 171 ALA B O 1
ATOM 4456 N N . LEU B 1 172 ? -58.822 46.460 13.061 1.00 68.19 172 LEU B N 1
ATOM 4457 C CA . LEU B 1 172 ? -59.560 45.220 13.270 1.00 65.67 172 LEU B CA 1
ATOM 4458 C C . LEU B 1 172 ? -59.374 44.659 14.673 1.00 72.64 172 LEU B C 1
ATOM 4459 O O . LEU B 1 172 ? -58.318 44.817 15.285 1.00 79.47 172 LEU B O 1
ATOM 4464 N N . ASP B 1 173 ? -60.410 43.993 15.171 1.00 72.01 173 ASP B N 1
ATOM 4465 C CA . ASP B 1 173 ? -60.353 43.334 16.469 1.00 69.86 173 ASP B CA 1
ATOM 4466 C C . ASP B 1 173 ? -61.017 41.964 16.371 1.00 67.23 173 ASP B C 1
ATOM 4467 O O . ASP B 1 173 ? -62.161 41.851 15.932 1.00 75.09 173 ASP B O 1
ATOM 4472 N N . ARG B 1 174 ? -60.292 40.925 16.772 1.00 56.15 174 ARG B N 1
ATOM 4473 C CA . ARG B 1 174 ? -60.796 39.560 16.672 1.00 56.16 174 ARG B CA 1
ATOM 4474 C C . ARG B 1 174 ? -61.854 39.271 17.734 1.00 66.09 174 ARG B C 1
ATOM 4475 O O . ARG B 1 174 ? -62.726 38.421 17.543 1.00 72.28 174 ARG B O 1
ATOM 4483 N N . GLU B 1 175 ? -61.774 39.988 18.850 1.00 67.78 175 GLU B N 1
ATOM 4484 C CA . GLU B 1 175 ? -62.663 39.749 19.980 1.00 63.93 175 GLU B CA 1
ATOM 4485 C C . GLU B 1 175 ? -64.113 40.069 19.634 1.00 75.84 175 GLU B C 1
ATOM 4486 O O . GLU B 1 175 ? -65.035 39.439 20.153 1.00 89.66 175 GLU B O 1
ATOM 4492 N N . GLU B 1 176 ? -64.313 41.046 18.755 1.00 75.29 176 GLU B N 1
ATOM 4493 C CA . GLU B 1 176 ? -65.656 41.395 18.311 1.00 78.44 176 GLU B CA 1
ATOM 4494 C C . GLU B 1 176 ? -66.064 40.562 17.101 1.00 78.70 176 GLU B C 1
ATOM 4495 O O . GLU B 1 176 ? -67.136 39.957 17.089 1.00 86.60 176 GLU B O 1
ATOM 4501 N N . GLN B 1 177 ? -65.202 40.529 16.089 1.00 69.24 177 GLN B N 1
ATOM 4502 C CA . GLN B 1 177 ? -65.466 39.741 14.891 1.00 60.44 177 GLN B CA 1
ATOM 4503 C C . GLN B 1 177 ? -64.276 38.849 14.555 1.00 55.80 177 GLN B C 1
ATOM 4504 O O . GLN B 1 177 ? -63.206 39.345 14.200 1.00 59.55 177 GLN B O 1
ATOM 4510 N N . PRO B 1 178 ? -64.456 37.526 14.689 1.00 53.89 178 PRO B N 1
ATOM 4511 C CA . PRO B 1 178 ? -63.417 36.536 14.381 1.00 53.41 178 PRO B CA 1
ATOM 4512 C C . PRO B 1 178 ? -63.109 36.503 12.889 1.00 71.50 178 PRO B C 1
ATOM 4513 O O . PRO B 1 178 ? -61.945 36.432 12.489 1.00 58.03 178 PRO B O 1
ATOM 4517 N N . GLU B 1 179 ? -64.161 36.546 12.078 1.00 71.10 179 GLU B N 1
ATOM 4518 C CA . GLU B 1 179 ? -64.015 36.564 10.631 1.00 55.60 179 GLU B CA 1
ATOM 4519 C C . GLU B 1 179 ? -65.075 37.460 10.001 1.00 54.43 179 GLU B C 1
ATOM 4520 O O . GLU B 1 179 ? -66.155 37.653 10.559 1.00 61.35 179 GLU B O 1
ATOM 4526 N N . LEU B 1 180 ? -64.753 38.011 8.837 1.00 58.44 180 LEU B N 1
ATOM 4527 C CA . LEU B 1 180 ? -65.676 38.864 8.105 1.00 61.63 180 LEU B CA 1
ATOM 4528 C C . LEU B 1 180 ? -65.929 38.278 6.721 1.00 56.93 180 LEU B C 1
ATOM 4529 O O . LEU B 1 180 ? -65.064 37.604 6.160 1.00 58.40 180 LEU B O 1
ATOM 4534 N N . THR B 1 181 ? -67.118 38.523 6.178 1.00 57.71 181 THR B N 1
ATOM 4535 C CA . THR B 1 181 ? -67.457 38.044 4.843 1.00 70.08 181 THR B CA 1
ATOM 4536 C C . THR B 1 181 ? -68.048 39.169 4.000 1.00 61.02 181 THR B C 1
ATOM 4537 O O . THR B 1 181 ? -68.993 39.841 4.415 1.00 61.55 181 THR B O 1
ATOM 4541 N N . LEU B 1 182 ? -67.480 39.367 2.816 1.00 52.70 182 LEU B N 1
ATOM 4542 C CA . LEU B 1 182 ? -67.875 40.462 1.943 1.00 60.48 182 LEU B CA 1
ATOM 4543 C C . LEU B 1 182 ? -68.215 39.968 0.540 1.00 65.41 182 LEU B C 1
ATOM 4544 O O . LEU B 1 182 ? -67.825 38.868 0.141 1.00 69.00 182 LEU B O 1
ATOM 4549 N N . ILE B 1 183 ? -68.943 40.793 -0.205 1.00 66.25 183 ILE B N 1
ATOM 4550 C CA . ILE B 1 183 ? -69.310 40.464 -1.577 1.00 69.06 183 ILE B CA 1
ATOM 4551 C C . ILE B 1 183 ? -68.632 41.403 -2.566 1.00 56.48 183 ILE B C 1
ATOM 4552 O O . ILE B 1 183 ? -68.920 42.599 -2.604 1.00 56.95 183 ILE B O 1
ATOM 4557 N N . LEU B 1 184 ? -67.741 40.845 -3.376 1.00 52.25 184 LEU B N 1
ATOM 4558 C CA . LEU B 1 184 ? -67.003 41.629 -4.355 1.00 55.96 184 LEU B CA 1
ATOM 4559 C C . LEU B 1 184 ? -67.666 41.550 -5.724 1.00 53.58 184 LEU B C 1
ATOM 4560 O O . LEU B 1 184 ? -67.901 40.464 -6.246 1.00 51.70 184 LEU B O 1
ATOM 4565 N N . THR B 1 185 ? -67.971 42.710 -6.296 1.00 61.46 185 THR B N 1
ATOM 4566 C CA . THR B 1 185 ? -68.681 42.791 -7.569 1.00 63.84 185 THR B CA 1
ATOM 4567 C C . THR B 1 185 ? -67.913 43.599 -8.617 1.00 62.03 185 THR B C 1
ATOM 4568 O O . THR B 1 185 ? -67.448 44.711 -8.345 1.00 62.24 185 THR B O 1
ATOM 4572 N N . ALA B 1 186 ? -67.782 43.027 -9.812 1.00 61.68 186 ALA B N 1
ATOM 4573 C CA . ALA B 1 186 ? -67.119 43.700 -10.924 1.00 67.99 186 ALA B CA 1
ATOM 4574 C C . ALA B 1 186 ? -68.132 44.277 -11.909 1.00 55.74 186 ALA B C 1
ATOM 4575 O O . ALA B 1 186 ? -68.916 43.545 -12.515 1.00 46.32 186 ALA B O 1
ATOM 4577 N N . LEU B 1 187 ? -68.096 45.594 -12.076 1.00 56.37 187 LEU B N 1
ATOM 4578 C CA . LEU B 1 187 ? -69.038 46.283 -12.947 1.00 57.54 187 LEU B CA 1
ATOM 4579 C C . LEU B 1 187 ? -68.415 46.643 -14.285 1.00 65.25 187 LEU B C 1
ATOM 4580 O O . LEU B 1 187 ? -67.360 47.282 -14.353 1.00 66.76 187 LEU B O 1
ATOM 4585 N N . ASP B 1 188 ? -69.096 46.218 -15.343 1.00 76.25 188 ASP B N 1
ATOM 4586 C CA . ASP B 1 188 ? -68.697 46.490 -16.714 1.00 68.91 188 ASP B CA 1
ATOM 4587 C C . ASP B 1 188 ? -68.986 47.947 -17.067 1.00 65.73 188 ASP B C 1
ATOM 4588 O O . ASP B 1 188 ? -69.853 48.578 -16.462 1.00 72.40 188 ASP B O 1
ATOM 4593 N N . GLY B 1 189 ? -68.271 48.476 -18.053 1.00 48.38 189 GLY B N 1
ATOM 4594 C CA . GLY B 1 189 ? -68.440 49.864 -18.444 1.00 55.31 189 GLY B CA 1
ATOM 4595 C C . GLY B 1 189 ? -69.547 50.076 -19.460 1.00 61.24 189 GLY B C 1
ATOM 4596 O O . GLY B 1 189 ? -69.998 51.202 -19.676 1.00 45.65 189 GLY B O 1
ATOM 4597 N N . GLY B 1 190 ? -69.984 48.989 -20.086 1.00 68.81 190 GLY B N 1
ATOM 4598 C CA . GLY B 1 190 ? -71.019 49.054 -21.103 1.00 72.66 190 GLY B CA 1
ATOM 4599 C C . GLY B 1 190 ? -72.373 49.470 -20.561 1.00 74.51 190 GLY B C 1
ATOM 4600 O O . GLY B 1 190 ? -72.574 49.545 -19.350 1.00 68.86 190 GLY B O 1
ATOM 4601 N N . ALA B 1 191 ? -73.301 49.757 -21.468 1.00 82.85 191 ALA B N 1
ATOM 4602 C CA . ALA B 1 191 ? -74.657 50.129 -21.085 1.00 89.68 191 ALA B CA 1
ATOM 4603 C C . ALA B 1 191 ? -75.676 49.167 -21.692 1.00 87.94 191 ALA B C 1
ATOM 4604 O O . ALA B 1 191 ? -75.832 49.117 -22.914 1.00 79.86 191 ALA B O 1
ATOM 4606 N N . PRO B 1 192 ? -76.376 48.399 -20.840 1.00 86.87 192 PRO B N 1
ATOM 4607 C CA . PRO B 1 192 ? -76.232 48.384 -19.380 1.00 80.69 192 PRO B CA 1
ATOM 4608 C C . PRO B 1 192 ? -75.027 47.566 -18.923 1.00 77.17 192 PRO B C 1
ATOM 4609 O O . PRO B 1 192 ? -74.621 46.641 -19.625 1.00 93.77 192 PRO B O 1
ATOM 4613 N N . PRO B 1 193 ? -74.467 47.898 -17.751 1.00 65.96 193 PRO B N 1
ATOM 4614 C CA . PRO B 1 193 ? -73.303 47.183 -17.219 1.00 62.36 193 PRO B CA 1
ATOM 4615 C C . PRO B 1 193 ? -73.618 45.727 -16.910 1.00 56.73 193 PRO B C 1
ATOM 4616 O O . PRO B 1 193 ? -74.772 45.383 -16.661 1.00 66.22 193 PRO B O 1
ATOM 4620 N N . LYS B 1 194 ? -72.601 44.877 -16.965 1.00 55.51 194 LYS B N 1
ATOM 4621 C CA . LYS B 1 194 ? -72.768 43.474 -16.618 1.00 62.08 194 LYS B CA 1
ATOM 4622 C C . LYS B 1 194 ? -72.054 43.159 -15.309 1.00 70.96 194 LYS B C 1
ATOM 4623 O O . LYS B 1 194 ? -70.973 43.681 -15.036 1.00 71.08 194 LYS B O 1
ATOM 4629 N N . SER B 1 195 ? -72.671 42.305 -14.499 1.00 66.37 195 SER B N 1
ATOM 4630 C CA . SER B 1 195 ? -72.169 42.021 -13.160 1.00 69.74 195 SER B CA 1
ATOM 4631 C C . SER B 1 195 ? -71.291 40.778 -13.110 1.00 61.50 195 SER B C 1
ATOM 4632 O O . SER B 1 195 ? -71.314 39.945 -14.018 1.00 55.42 195 SER B O 1
ATOM 4635 N N . GLY B 1 196 ? -70.524 40.665 -12.031 1.00 55.77 196 GLY B N 1
ATOM 4636 C CA . GLY B 1 196 ? -69.684 39.509 -11.783 1.00 51.84 196 GLY B CA 1
ATOM 4637 C C . GLY B 1 196 ? -69.292 39.471 -10.321 1.00 57.94 196 GLY B C 1
ATOM 4638 O O . GLY B 1 196 ? -68.454 40.254 -9.877 1.00 59.31 196 GLY B O 1
ATOM 4639 N N . THR B 1 197 ? -69.897 38.559 -9.569 1.00 73.53 197 THR B N 1
ATOM 4640 C CA . THR B 1 197 ? -69.714 38.528 -8.121 1.00 67.29 197 THR B CA 1
ATOM 4641 C C . THR B 1 197 ? -68.822 37.387 -7.640 1.00 70.72 197 THR B C 1
ATOM 4642 O O . THR B 1 197 ? -68.723 36.341 -8.282 1.00 72.00 197 THR B O 1
ATOM 4646 N N . THR B 1 198 ? -68.178 37.608 -6.498 1.00 57.80 198 THR B N 1
ATOM 4647 C CA . THR B 1 198 ? -67.358 36.595 -5.850 1.00 56.27 198 THR B CA 1
ATOM 4648 C C . THR B 1 198 ? -67.330 36.865 -4.349 1.00 67.88 198 THR B C 1
ATOM 4649 O O . THR B 1 198 ? -67.511 38.002 -3.910 1.00 68.57 198 THR B O 1
ATOM 4653 N N . THR B 1 199 ? -67.101 35.822 -3.561 1.00 67.22 199 THR B N 1
ATOM 4654 C CA . THR B 1 199 ? -67.112 35.963 -2.113 1.00 56.98 199 THR B CA 1
ATOM 4655 C C . THR B 1 199 ? -65.709 36.219 -1.581 1.00 64.23 199 THR B C 1
ATOM 4656 O O . THR B 1 199 ? -64.764 35.508 -1.920 1.00 56.41 199 THR B O 1
ATOM 4660 N N . VAL B 1 200 ? -65.572 37.258 -0.766 1.00 71.47 200 VAL B N 1
ATOM 4661 C CA . VAL B 1 200 ? -64.300 37.545 -0.119 1.00 65.68 200 VAL B CA 1
ATOM 4662 C C . VAL B 1 200 ? -64.391 37.202 1.361 1.00 66.66 200 VAL B C 1
ATOM 4663 O O . VAL B 1 200 ? -65.191 37.780 2.093 1.00 61.12 200 VAL B O 1
ATOM 4667 N N . ARG B 1 201 ? -63.568 36.258 1.797 1.00 68.84 201 ARG B N 1
ATOM 4668 C CA . ARG B 1 201 ? -63.600 35.807 3.180 1.00 64.42 201 ARG B CA 1
ATOM 4669 C C . ARG B 1 201 ? -62.340 36.229 3.925 1.00 60.12 201 ARG B C 1
ATOM 4670 O O . ARG B 1 201 ? -61.249 35.729 3.651 1.00 64.55 201 ARG B O 1
ATOM 4678 N N . ILE B 1 202 ? -62.500 37.143 4.877 1.00 57.38 202 ILE B N 1
ATOM 4679 C CA . ILE B 1 202 ? -61.369 37.665 5.635 1.00 57.78 202 ILE B CA 1
ATOM 4680 C C . ILE B 1 202 ? -61.288 37.014 7.010 1.00 55.89 202 ILE B C 1
ATOM 4681 O O . ILE B 1 202 ? -62.238 37.062 7.786 1.00 59.16 202 ILE B O 1
ATOM 4686 N N . GLU B 1 203 ? -60.148 36.398 7.302 1.00 54.57 203 GLU B N 1
ATOM 4687 C CA . GLU B 1 203 ? -59.950 35.719 8.575 1.00 48.14 203 GLU B CA 1
ATOM 4688 C C . GLU B 1 203 ? -58.995 36.488 9.480 1.00 51.23 203 GLU B C 1
ATOM 4689 O O . GLU B 1 203 ? -57.803 36.593 9.191 1.00 49.26 203 GLU B O 1
ATOM 4695 N N . VAL B 1 204 ? -59.515 37.009 10.587 1.00 57.14 204 VAL B N 1
ATOM 4696 C CA . VAL B 1 204 ? -58.686 37.754 11.523 1.00 51.72 204 VAL B CA 1
ATOM 4697 C C . VAL B 1 204 ? -57.808 36.797 12.323 1.00 58.32 204 VAL B C 1
ATOM 4698 O O . VAL B 1 204 ? -58.301 35.842 12.926 1.00 53.00 204 VAL B O 1
ATOM 4702 N N . VAL B 1 205 ? -56.504 37.060 12.320 1.00 60.02 205 VAL B N 1
ATOM 4703 C CA . VAL B 1 205 ? -55.550 36.216 13.029 1.00 61.96 205 VAL B CA 1
ATOM 4704 C C . VAL B 1 205 ? -55.348 36.722 14.452 1.00 68.69 205 VAL B C 1
ATOM 4705 O O . VAL B 1 205 ? -55.111 37.910 14.670 1.00 70.24 205 VAL B O 1
ATOM 4709 N N . ASP B 1 206 ? -55.441 35.814 15.417 1.00 69.67 206 ASP B N 1
ATOM 4710 C CA . ASP B 1 206 ? -55.314 36.186 16.820 1.00 68.03 206 ASP B CA 1
ATOM 4711 C C . ASP B 1 206 ? -53.892 36.601 17.158 1.00 67.56 206 ASP B C 1
ATOM 4712 O O . ASP B 1 206 ? -52.933 35.901 16.831 1.00 67.30 206 ASP B O 1
ATOM 4717 N N . ILE B 1 207 ? -53.765 37.763 17.788 1.00 67.03 207 ILE B N 1
ATOM 4718 C CA . ILE B 1 207 ? -52.480 38.217 18.300 1.00 67.59 207 ILE B CA 1
ATOM 4719 C C . ILE B 1 207 ? -52.619 38.526 19.785 1.00 67.86 207 ILE B C 1
ATOM 4720 O O . ILE B 1 207 ? -53.731 38.598 20.312 1.00 64.96 207 ILE B O 1
ATOM 4725 N N . ASN B 1 208 ? -51.490 38.702 20.460 1.00 75.85 208 ASN B N 1
ATOM 4726 C CA . ASN B 1 208 ? -51.494 38.910 21.902 1.00 60.52 208 ASN B CA 1
ATOM 4727 C C . ASN B 1 208 ? -51.617 40.387 22.265 1.00 51.48 208 ASN B C 1
ATOM 4728 O O . ASN B 1 208 ? -50.615 41.095 22.373 1.00 45.08 208 ASN B O 1
ATOM 4733 N N . ASP B 1 209 ? -52.851 40.845 22.459 1.00 59.31 209 ASP B N 1
ATOM 4734 C CA . ASP B 1 209 ? -53.100 42.246 22.782 1.00 69.18 209 ASP B CA 1
ATOM 4735 C C . ASP B 1 209 ? -53.983 42.402 24.021 1.00 60.22 209 ASP B C 1
ATOM 4736 O O . ASP B 1 209 ? -54.286 43.520 24.442 1.00 53.41 209 ASP B O 1
ATOM 4741 N N . ASN B 1 210 ? -54.388 41.278 24.603 1.00 61.80 210 ASN B N 1
ATOM 4742 C CA . ASN B 1 210 ? -55.197 41.292 25.817 1.00 60.25 210 ASN B CA 1
ATOM 4743 C C . ASN B 1 210 ? -54.498 40.556 26.952 1.00 59.49 210 ASN B C 1
ATOM 4744 O O . ASN B 1 210 ? -54.227 39.361 26.856 1.00 55.46 210 ASN B O 1
ATOM 4749 N N . ALA B 1 211 ? -54.206 41.284 28.025 1.00 68.18 211 ALA B N 1
ATOM 4750 C CA . ALA B 1 211 ? -53.522 40.721 29.182 1.00 55.92 211 ALA B CA 1
ATOM 4751 C C . ALA B 1 211 ? -54.452 39.832 29.999 1.00 48.50 211 ALA B C 1
ATOM 4752 O O . ALA B 1 211 ? -55.651 40.095 30.075 1.00 49.73 211 ALA B O 1
ATOM 4754 N N . PRO B 1 212 ? -53.903 38.762 30.598 1.00 53.93 212 PRO B N 1
ATOM 4755 C CA . PRO B 1 212 ? -54.709 37.891 31.460 1.00 57.26 212 PRO B CA 1
ATOM 4756 C C . PRO B 1 212 ? -55.189 38.628 32.705 1.00 42.95 212 PRO B C 1
ATOM 4757 O O . PRO B 1 212 ? -54.390 39.282 33.376 1.00 38.25 212 PRO B O 1
ATOM 4761 N N . GLU B 1 213 ? -56.482 38.531 33.000 1.00 41.20 213 GLU B N 1
ATOM 4762 C CA . GLU B 1 213 ? -57.052 39.208 34.159 1.00 48.17 213 GLU B CA 1
ATOM 4763 C C . GLU B 1 213 ? -57.589 38.191 35.164 1.00 41.48 213 GLU B C 1
ATOM 4764 O O . GLU B 1 213 ? -58.089 37.133 34.782 1.00 38.61 213 GLU B O 1
ATOM 4766 N N . PHE B 1 214 ? -57.500 38.521 36.447 1.00 44.32 214 PHE B N 1
ATOM 4767 C CA . PHE B 1 214 ? -57.925 37.598 37.490 1.00 44.24 214 PHE B CA 1
ATOM 4768 C C . PHE B 1 214 ? -59.413 37.733 37.771 1.00 47.81 214 PHE B C 1
ATOM 4769 O O . PHE B 1 214 ? -59.958 38.838 37.773 1.00 52.96 214 PHE B O 1
ATOM 4777 N N . VAL B 1 215 ? -60.062 36.597 38.011 1.00 46.84 215 VAL B N 1
ATOM 4778 C CA . VAL B 1 215 ? -61.489 36.566 38.305 1.00 51.93 215 VAL B CA 1
ATOM 4779 C C . VAL B 1 215 ? -61.798 37.423 39.529 1.00 58.27 215 VAL B C 1
ATOM 4780 O O . VAL B 1 215 ? -62.718 38.241 39.512 1.00 59.13 215 VAL B O 1
ATOM 4784 N N . GLN B 1 216 ? -61.008 37.238 40.582 1.00 59.33 216 GLN B N 1
ATOM 4785 C CA . GLN B 1 216 ? -61.176 37.998 41.813 1.00 55.09 216 GLN B CA 1
ATOM 4786 C C . GLN B 1 216 ? -59.882 38.732 42.155 1.00 54.71 216 GLN B C 1
ATOM 4787 O O . GLN B 1 216 ? -58.797 38.150 42.110 1.00 46.47 216 GLN B O 1
ATOM 4793 N N . SER B 1 217 ? -60.005 40.017 42.473 1.00 60.63 217 SER B N 1
ATOM 4794 C CA . SER B 1 217 ? -58.850 40.857 42.780 1.00 61.98 217 SER B CA 1
ATOM 4795 C C . SER B 1 217 ? -58.119 40.427 44.054 1.00 55.45 217 SER B C 1
ATOM 4796 O O . SER B 1 217 ? -56.892 40.486 44.124 1.00 50.68 217 SER B O 1
ATOM 4799 N N . LEU B 1 218 ? -58.880 39.991 45.053 1.00 57.56 218 LEU B N 1
ATOM 4800 C CA . LEU B 1 218 ? -58.316 39.625 46.349 1.00 52.55 218 LEU B CA 1
ATOM 4801 C C . LEU B 1 218 ? -58.865 38.289 46.838 1.00 49.83 218 LEU B C 1
ATOM 4802 O O . LEU B 1 218 ? -60.027 37.961 46.603 1.00 48.44 218 LEU B O 1
ATOM 4807 N N . TYR B 1 219 ? -58.021 37.515 47.511 1.00 49.80 219 TYR B N 1
ATOM 4808 C CA . TYR B 1 219 ? -58.450 36.244 48.077 1.00 61.96 219 TYR B CA 1
ATOM 4809 C C . TYR B 1 219 ? -58.159 36.201 49.577 1.00 67.10 219 TYR B C 1
ATOM 4810 O O . TYR B 1 219 ? -57.012 36.358 49.997 1.00 66.22 219 TYR B O 1
ATOM 4819 N N . SER B 1 220 ? -59.197 35.999 50.381 1.00 59.03 220 SER B N 1
ATOM 4820 C CA . SER B 1 220 ? -59.020 35.872 51.823 1.00 59.37 220 SER B CA 1
ATOM 4821 C C . SER B 1 220 ? -59.493 34.504 52.292 1.00 57.89 220 SER B C 1
ATOM 4822 O O . SER B 1 220 ? -60.690 34.220 52.300 1.00 80.53 220 SER B O 1
ATOM 4825 N N . VAL B 1 221 ? -58.549 33.658 52.686 1.00 44.51 221 VAL B N 1
ATOM 4826 C CA . VAL B 1 221 ? -58.885 32.317 53.141 1.00 62.24 221 VAL B CA 1
ATOM 4827 C C . VAL B 1 221 ? -58.133 32.004 54.436 1.00 69.44 221 VAL B C 1
ATOM 4828 O O . VAL B 1 221 ? -57.017 32.479 54.651 1.00 68.99 221 VAL B O 1
ATOM 4832 N N . GLU B 1 222 ? -58.761 31.215 55.301 1.00 60.13 222 GLU B N 1
ATOM 4833 C CA . GLU B 1 222 ? -58.190 30.891 56.598 1.00 53.65 222 GLU B CA 1
ATOM 4834 C C . GLU B 1 222 ? -57.829 29.412 56.679 1.00 57.79 222 GLU B C 1
ATOM 4835 O O . GLU B 1 222 ? -58.608 28.550 56.270 1.00 62.81 222 GLU B O 1
ATOM 4841 N N . VAL B 1 223 ? -56.637 29.127 57.195 1.00 56.91 223 VAL B N 1
ATOM 4842 C CA . VAL B 1 223 ? -56.146 27.757 57.303 1.00 54.36 223 VAL B CA 1
ATOM 4843 C C . VAL B 1 223 ? -55.590 27.473 58.695 1.00 47.35 223 VAL B C 1
ATOM 4844 O O . VAL B 1 223 ? -54.772 28.237 59.203 1.00 48.70 223 VAL B O 1
ATOM 4848 N N . PRO B 1 224 ? -56.035 26.367 59.316 1.00 57.44 224 PRO B N 1
ATOM 4849 C CA . PRO B 1 224 ? -55.531 25.948 60.631 1.00 57.16 224 PRO B CA 1
ATOM 4850 C C . PRO B 1 224 ? -54.037 25.642 60.605 1.00 53.62 224 PRO B C 1
ATOM 4851 O O . PRO B 1 224 ? -53.499 25.305 59.551 1.00 64.26 224 PRO B O 1
ATOM 4855 N N . GLU B 1 225 ? -53.385 25.737 61.757 1.00 47.09 225 GLU B N 1
ATOM 4856 C CA . GLU B 1 225 ? -51.938 25.567 61.832 1.00 54.52 225 GLU B CA 1
ATOM 4857 C C . GLU B 1 225 ? -51.506 24.100 61.803 1.00 66.87 225 GLU B C 1
ATOM 4858 O O . GLU B 1 225 ? -50.311 23.805 61.757 1.00 74.86 225 GLU B O 1
ATOM 4864 N N . ASN B 1 226 ? -52.470 23.182 61.823 1.00 65.13 226 ASN B N 1
ATOM 4865 C CA . ASN B 1 226 ? -52.152 21.755 61.836 1.00 69.22 226 ASN B CA 1
ATOM 4866 C C . ASN B 1 226 ? -52.533 21.036 60.542 1.00 60.30 226 ASN B C 1
ATOM 4867 O O . ASN B 1 226 ? -52.706 19.816 60.527 1.00 54.66 226 ASN B O 1
ATOM 4872 N N . SER B 1 227 ? -52.656 21.795 59.458 1.00 57.48 227 SER B N 1
ATOM 4873 C CA . SER B 1 227 ? -52.977 21.222 58.154 1.00 65.23 227 SER B CA 1
ATOM 4874 C C . SER B 1 227 ? -51.806 20.418 57.588 1.00 63.35 227 SER B C 1
ATOM 4875 O O . SER B 1 227 ? -50.650 20.820 57.729 1.00 71.83 227 SER B O 1
ATOM 4878 N N . PRO B 1 228 ? -52.106 19.278 56.940 1.00 49.15 228 PRO B N 1
ATOM 4879 C CA . PRO B 1 228 ? -51.082 18.421 56.329 1.00 49.55 228 PRO B CA 1
ATOM 4880 C C . PRO B 1 228 ? -50.286 19.162 55.260 1.00 71.19 228 PRO B C 1
ATOM 4881 O O . PRO B 1 228 ? -50.745 20.195 54.772 1.00 76.53 228 PRO B O 1
ATOM 4885 N N . LEU B 1 229 ? -49.111 18.647 54.909 1.00 73.09 229 LEU B N 1
ATOM 4886 C CA . LEU B 1 229 ? -48.242 19.311 53.941 1.00 66.71 229 LEU B CA 1
ATOM 4887 C C . LEU B 1 229 ? -48.901 19.464 52.571 1.00 80.81 229 LEU B C 1
ATOM 4888 O O . LEU B 1 229 ? -48.726 20.480 51.904 1.00 80.32 229 LEU B O 1
ATOM 4893 N N . ASP B 1 230 ? -49.662 18.461 52.153 1.00 86.72 230 ASP B N 1
ATOM 4894 C CA . ASP B 1 230 ? -50.420 18.564 50.910 1.00 87.04 230 ASP B CA 1
ATOM 4895 C C . ASP B 1 230 ? -51.878 18.892 51.200 1.00 82.26 230 ASP B C 1
ATOM 4896 O O . ASP B 1 230 ? -52.712 17.998 51.343 1.00 86.30 230 ASP B O 1
ATOM 4901 N N . ALA B 1 231 ? -52.175 20.183 51.299 1.00 73.34 231 ALA B N 1
ATOM 4902 C CA . ALA B 1 231 ? -53.531 20.638 51.569 1.00 70.96 231 ALA B CA 1
ATOM 4903 C C . ALA B 1 231 ? -53.859 21.854 50.714 1.00 56.55 231 ALA B C 1
ATOM 4904 O O . ALA B 1 231 ? -53.078 22.804 50.641 1.00 51.93 231 ALA B O 1
ATOM 4906 N N . LEU B 1 232 ? -55.025 21.824 50.076 1.00 50.12 232 LEU B N 1
ATOM 4907 C CA . LEU B 1 232 ? -55.436 22.903 49.188 1.00 50.77 232 LEU B CA 1
ATOM 4908 C C . LEU B 1 232 ? -55.881 24.132 49.968 1.00 48.38 232 LEU B C 1
ATOM 4909 O O . LEU B 1 232 ? -56.971 24.157 50.542 1.00 56.24 232 LEU B O 1
ATOM 4914 N N . VAL B 1 233 ? -55.029 25.151 49.978 1.00 43.38 233 VAL B N 1
ATOM 4915 C CA . VAL B 1 233 ? -55.331 26.403 50.656 1.00 48.45 233 VAL B CA 1
ATOM 4916 C C . VAL B 1 233 ? -56.402 27.169 49.894 1.00 49.36 233 VAL B C 1
ATOM 4917 O O . VAL B 1 233 ? -57.509 27.387 50.390 1.00 55.30 233 VAL B O 1
ATOM 4921 N N . VAL B 1 234 ? -56.057 27.568 48.676 1.00 58.35 234 VAL B N 1
ATOM 4922 C CA . VAL B 1 234 ? -56.970 28.286 47.802 1.00 56.89 234 VAL B CA 1
ATOM 4923 C C . VAL B 1 234 ? -56.524 28.076 46.357 1.00 50.61 234 VAL B C 1
ATOM 4924 O O . VAL B 1 234 ? -55.328 27.903 46.081 1.00 44.42 234 VAL B O 1
ATOM 4928 N N . THR B 1 235 ? -57.495 28.034 45.449 1.00 59.14 235 THR B N 1
ATOM 4929 C CA . THR B 1 235 ? -57.222 27.936 44.021 1.00 54.27 235 THR B CA 1
ATOM 4930 C C . THR B 1 235 ? -57.605 29.236 43.328 1.00 45.21 235 THR B C 1
ATOM 4931 O O . THR B 1 235 ? -58.771 29.630 43.331 1.00 46.53 235 THR B O 1
ATOM 4935 N N . VAL B 1 236 ? -56.617 29.906 42.747 1.00 44.22 236 VAL B N 1
ATOM 4936 C CA . VAL B 1 236 ? -56.862 31.157 42.039 1.00 57.88 236 VAL B CA 1
ATOM 4937 C C . VAL B 1 236 ? -56.838 30.935 40.526 1.00 50.38 236 VAL B C 1
ATOM 4938 O O . VAL B 1 236 ? -56.051 30.135 40.019 1.00 48.36 236 VAL B O 1
ATOM 4942 N N . SER B 1 237 ? -57.710 31.634 39.806 1.00 48.59 237 SER B N 1
ATOM 4943 C CA . SER B 1 237 ? -57.805 31.455 38.360 1.00 47.54 237 SER B CA 1
ATOM 4944 C C . SER B 1 237 ? -57.893 32.780 37.618 1.00 36.13 237 SER B C 1
ATOM 4945 O O . SER B 1 237 ? -58.408 33.769 38.135 1.00 36.02 237 SER B O 1
ATOM 4948 N N . ALA B 1 238 ? -57.392 32.780 36.391 1.00 42.09 238 ALA B N 1
ATOM 4949 C CA . ALA B 1 238 ? -57.445 33.961 35.547 1.00 45.37 238 ALA B CA 1
ATOM 4950 C C . ALA B 1 238 ? -57.924 33.588 34.150 1.00 54.51 238 ALA B C 1
ATOM 4951 O O . ALA B 1 238 ? -57.774 32.446 33.710 1.00 43.63 238 ALA B O 1
ATOM 4953 N N . ARG B 1 239 ? -58.491 34.566 33.455 1.00 58.31 239 ARG B N 1
ATOM 4954 C CA . ARG B 1 239 ? -59.045 34.346 32.129 1.00 55.49 239 ARG B CA 1
ATOM 4955 C C . ARG B 1 239 ? -58.358 35.238 31.108 1.00 56.10 239 ARG B C 1
ATOM 4956 O O . ARG B 1 239 ? -58.048 36.396 31.390 1.00 51.75 239 ARG B O 1
ATOM 4964 N N . ASP B 1 240 ? -58.120 34.690 29.921 1.00 64.48 240 ASP B N 1
ATOM 4965 C CA . ASP B 1 240 ? -57.489 35.440 28.844 1.00 55.30 240 ASP B CA 1
ATOM 4966 C C . ASP B 1 240 ? -58.425 35.535 27.644 1.00 60.79 240 ASP B C 1
ATOM 4967 O O . ASP B 1 240 ? -58.967 34.526 27.191 1.00 61.04 240 ASP B O 1
ATOM 4972 N N . LEU B 1 241 ? -58.604 36.746 27.126 1.00 64.61 241 LEU B N 1
ATOM 4973 C CA . LEU B 1 241 ? -59.488 36.963 25.985 1.00 62.37 241 LEU B CA 1
ATOM 4974 C C . LEU B 1 241 ? -58.938 36.310 24.723 1.00 57.13 241 LEU B C 1
ATOM 4975 O O . LEU B 1 241 ? -59.698 35.872 23.861 1.00 60.37 241 LEU B O 1
ATOM 4980 N N . ASP B 1 242 ? -57.615 36.244 24.624 1.00 58.92 242 ASP B N 1
ATOM 4981 C CA . ASP B 1 242 ? -56.963 35.659 23.459 1.00 57.92 242 ASP B CA 1
ATOM 4982 C C . ASP B 1 242 ? -57.098 34.139 23.444 1.00 55.79 242 ASP B C 1
ATOM 4983 O O . ASP B 1 242 ? -57.508 33.531 24.433 1.00 57.41 242 ASP B O 1
ATOM 4988 N N . ALA B 1 243 ? -56.750 33.533 22.314 1.00 55.89 243 ALA B N 1
ATOM 4989 C CA . ALA B 1 243 ? -56.840 32.087 22.161 1.00 55.49 243 ALA B CA 1
ATOM 4990 C C . ALA B 1 243 ? -55.487 31.494 21.787 1.00 57.55 243 ALA B C 1
ATOM 4991 O O . ALA B 1 243 ? -54.536 32.222 21.505 1.00 62.57 243 ALA B O 1
ATOM 4993 N N . GLY B 1 244 ? -55.406 30.167 21.788 1.00 52.43 244 GLY B N 1
ATOM 4994 C CA . GLY B 1 244 ? -54.178 29.478 21.438 1.00 52.70 244 GLY B CA 1
ATOM 4995 C C . GLY B 1 244 ? -53.081 29.659 22.470 1.00 63.28 244 GLY B C 1
ATOM 4996 O O . GLY B 1 244 ? -53.327 29.569 23.674 1.00 69.66 244 GLY B O 1
ATOM 4997 N N . ILE B 1 245 ? -51.868 29.927 21.997 1.00 58.57 245 ILE B N 1
ATOM 4998 C CA . ILE B 1 245 ? -50.730 30.121 22.888 1.00 59.14 245 ILE B CA 1
ATOM 4999 C C . ILE B 1 245 ? -50.816 31.487 23.564 1.00 57.97 245 ILE B C 1
ATOM 5000 O O . ILE B 1 245 ? -50.191 31.723 24.594 1.00 53.33 245 ILE B O 1
ATOM 5005 N N . HIS B 1 246 ? -51.607 32.380 22.980 1.00 66.86 246 HIS B N 1
ATOM 5006 C CA . HIS B 1 246 ? -51.799 33.712 23.538 1.00 61.05 246 HIS B CA 1
ATOM 5007 C C . HIS B 1 246 ? -52.886 33.700 24.610 1.00 58.23 246 HIS B C 1
ATOM 5008 O O . HIS B 1 246 ? -53.120 34.707 25.278 1.00 60.46 246 HIS B O 1
ATOM 5015 N N . GLY B 1 247 ? -53.550 32.558 24.766 1.00 58.77 247 GLY B N 1
ATOM 5016 C CA . GLY B 1 247 ? -54.627 32.427 25.731 1.00 59.26 247 GLY B CA 1
ATOM 5017 C C . GLY B 1 247 ? -54.244 31.610 26.950 1.00 52.82 247 GLY B C 1
ATOM 5018 O O . GLY B 1 247 ? -54.885 31.708 27.995 1.00 49.43 247 GLY B O 1
ATOM 5019 N N . ASN B 1 248 ? -53.195 30.803 26.816 1.00 60.14 248 ASN B N 1
ATOM 5020 C CA . ASN B 1 248 ? -52.701 29.992 27.925 1.00 59.05 248 ASN B CA 1
ATOM 5021 C C . ASN B 1 248 ? -52.090 30.853 29.019 1.00 66.02 248 ASN B C 1
ATOM 5022 O O . ASN B 1 248 ? -51.383 31.820 28.738 1.00 67.90 248 ASN B O 1
ATOM 5027 N N . VAL B 1 249 ? -52.342 30.478 30.268 1.00 60.89 249 VAL B N 1
ATOM 5028 C CA . VAL B 1 249 ? -51.918 31.283 31.403 1.00 41.16 249 VAL B CA 1
ATOM 5029 C C . VAL B 1 249 ? -50.932 30.524 32.289 1.00 46.61 249 VAL B C 1
ATOM 5030 O O . VAL B 1 249 ? -51.120 29.342 32.582 1.00 41.44 249 VAL B O 1
ATOM 5034 N N . ALA B 1 250 ? -49.869 31.209 32.703 1.00 53.88 250 ALA B N 1
ATOM 5035 C CA . ALA B 1 250 ? -48.885 30.619 33.604 1.00 49.19 250 ALA B CA 1
ATOM 5036 C C . ALA B 1 250 ? -48.946 31.286 34.973 1.00 49.73 250 ALA B C 1
ATOM 5037 O O . ALA B 1 250 ? -48.845 32.506 35.080 1.00 47.26 250 ALA B O 1
ATOM 5039 N N . TYR B 1 251 ? -49.117 30.480 36.017 1.00 49.03 251 TYR B N 1
ATOM 5040 C CA . TYR B 1 251 ? -49.241 30.999 37.373 1.00 45.17 251 TYR B CA 1
ATOM 5041 C C . TYR B 1 251 ? -47.926 30.892 38.142 1.00 45.61 251 TYR B C 1
ATOM 5042 O O . TYR B 1 251 ? -47.327 29.817 38.215 1.00 48.94 251 TYR B O 1
ATOM 5051 N N . SER B 1 252 ? -47.481 32.003 38.722 1.00 39.73 252 SER B N 1
ATOM 5052 C CA . SER B 1 252 ? -46.328 31.974 39.619 1.00 48.01 252 SER B CA 1
ATOM 5053 C C . SER B 1 252 ? -46.555 32.905 40.805 1.00 61.73 252 SER B C 1
ATOM 5054 O O . SER B 1 252 ? -47.213 33.937 40.676 1.00 57.87 252 SER B O 1
ATOM 5057 N N . LEU B 1 253 ? -46.002 32.543 41.960 1.00 60.20 253 LEU B N 1
ATOM 5058 C CA . LEU B 1 253 ? -46.257 33.308 43.176 1.00 62.28 253 LEU B CA 1
ATOM 5059 C C . LEU B 1 253 ? -45.088 34.189 43.587 1.00 65.85 253 LEU B C 1
ATOM 5060 O O . LEU B 1 253 ? -43.924 33.854 43.364 1.00 75.74 253 LEU B O 1
ATOM 5065 N N . PHE B 1 254 ? -45.421 35.312 44.213 1.00 57.98 254 PHE B N 1
ATOM 5066 C CA . PHE B 1 254 ? -44.437 36.204 44.802 1.00 59.83 254 PHE B CA 1
ATOM 5067 C C . PHE B 1 254 ? -44.725 36.325 46.289 1.00 65.26 254 PHE B C 1
ATOM 5068 O O . PHE B 1 254 ? -45.675 36.998 46.698 1.00 65.67 254 PHE B O 1
ATOM 5076 N N . GLN B 1 255 ? -43.905 35.659 47.092 1.00 67.47 255 GLN B N 1
ATOM 5077 C CA . GLN B 1 255 ? -44.016 35.751 48.537 1.00 59.87 255 GLN B CA 1
ATOM 5078 C C . GLN B 1 255 ? -43.496 37.100 49.006 1.00 62.30 255 GLN B C 1
ATOM 5079 O O . GLN B 1 255 ? -42.843 37.816 48.248 1.00 70.72 255 GLN B O 1
ATOM 5085 N N . GLY B 1 256 ? -43.789 37.446 50.255 1.00 77.66 256 GLY B N 1
ATOM 5086 C CA . GLY B 1 256 ? -43.336 38.702 50.820 1.00 87.77 256 GLY B CA 1
ATOM 5087 C C . GLY B 1 256 ? -41.825 38.819 50.809 1.00 89.20 256 GLY B C 1
ATOM 5088 O O . GLY B 1 256 ? -41.112 37.814 50.784 1.00 81.84 256 GLY B O 1
ATOM 5089 N N . GLY B 1 257 ? -41.340 40.057 50.809 1.00 91.18 257 GLY B N 1
ATOM 5090 C CA . GLY B 1 257 ? -39.916 40.324 50.823 1.00 84.88 257 GLY B CA 1
ATOM 5091 C C . GLY B 1 257 ? -39.239 39.726 52.040 1.00 85.38 257 GLY B C 1
ATOM 5092 O O . GLY B 1 257 ? -38.152 39.162 51.941 1.00 79.58 257 GLY B O 1
ATOM 5093 N N . GLY B 1 258 ? -39.889 39.850 53.191 1.00 82.09 258 GLY B N 1
ATOM 5094 C CA . GLY B 1 258 ? -39.346 39.323 54.427 1.00 82.99 258 GLY B CA 1
ATOM 5095 C C . GLY B 1 258 ? -39.872 37.949 54.791 1.00 87.39 258 GLY B C 1
ATOM 5096 O O . GLY B 1 258 ? -41.080 37.706 54.773 1.00 81.22 258 GLY B O 1
ATOM 5097 N N . GLY B 1 259 ? -38.954 37.043 55.110 1.00 82.42 259 GLY B N 1
ATOM 5098 C CA . GLY B 1 259 ? -39.319 35.731 55.610 1.00 85.12 259 GLY B CA 1
ATOM 5099 C C . GLY B 1 259 ? -39.802 34.769 54.544 1.00 73.24 259 GLY B C 1
ATOM 5100 O O . GLY B 1 259 ? -40.694 35.098 53.760 1.00 73.80 259 GLY B O 1
ATOM 5101 N N . PRO B 1 260 ? -39.221 33.561 54.517 1.00 66.72 260 PRO B N 1
ATOM 5102 C CA . PRO B 1 260 ? -39.658 32.518 53.588 1.00 74.07 260 PRO B CA 1
ATOM 5103 C C . PRO B 1 260 ? -41.049 32.016 53.951 1.00 70.65 260 PRO B C 1
ATOM 5104 O O . PRO B 1 260 ? -41.445 32.093 55.113 1.00 72.84 260 PRO B O 1
ATOM 5108 N N . GLN B 1 261 ? -41.784 31.519 52.964 1.00 69.36 261 GLN B N 1
ATOM 5109 C CA . GLN B 1 261 ? -43.139 31.042 53.200 1.00 69.22 261 GLN B CA 1
ATOM 5110 C C . GLN B 1 261 ? -43.273 29.577 52.805 1.00 69.03 261 GLN B C 1
ATOM 5111 O O . GLN B 1 261 ? -42.607 29.120 51.878 1.00 76.16 261 GLN B O 1
ATOM 5117 N N . PRO B 1 262 ? -44.138 28.835 53.512 1.00 63.59 262 PRO B N 1
ATOM 5118 C CA . PRO B 1 262 ? -44.374 27.425 53.196 1.00 63.13 262 PRO B CA 1
ATOM 5119 C C . PRO B 1 262 ? -45.468 27.235 52.149 1.00 65.17 262 PRO B C 1
ATOM 5120 O O . PRO B 1 262 ? -46.181 26.234 52.182 1.00 67.95 262 PRO B O 1
ATOM 5124 N N . PHE B 1 263 ? -45.603 28.192 51.238 1.00 65.49 263 PHE B N 1
ATOM 5125 C CA . PHE B 1 263 ? -46.601 28.100 50.177 1.00 67.84 263 PHE B CA 1
ATOM 5126 C C . PHE B 1 263 ? -45.966 27.838 48.815 1.00 62.24 263 PHE B C 1
ATOM 5127 O O . PHE B 1 263 ? -44.921 28.400 48.486 1.00 57.87 263 PHE B O 1
ATOM 5135 N N . VAL B 1 264 ? -46.607 26.978 48.030 1.00 61.31 264 VAL B N 1
ATOM 5136 C CA . VAL B 1 264 ? -46.148 26.675 46.679 1.00 57.45 264 VAL B CA 1
ATOM 5137 C C . VAL B 1 264 ? -47.347 26.637 45.735 1.00 51.16 264 VAL B C 1
ATOM 5138 O O . VAL B 1 264 ? -48.427 26.177 46.101 1.00 55.96 264 VAL B O 1
ATOM 5142 N N . ILE B 1 265 ? -47.160 27.138 44.522 1.00 50.04 265 ILE B N 1
ATOM 5143 C CA . ILE B 1 265 ? -48.253 27.228 43.565 1.00 45.53 265 ILE B CA 1
ATOM 5144 C C . ILE B 1 265 ? -47.953 26.349 42.354 1.00 49.16 265 ILE B C 1
ATOM 5145 O O . ILE B 1 265 ? -46.790 26.078 42.047 1.00 51.17 265 ILE B O 1
ATOM 5150 N N . ASP B 1 266 ? -49.003 25.882 41.686 1.00 55.78 266 ASP B N 1
ATOM 5151 C CA . ASP B 1 266 ? -48.845 25.100 40.466 1.00 58.47 266 ASP B CA 1
ATOM 5152 C C . ASP B 1 266 ? -48.950 26.008 39.246 1.00 52.61 266 ASP B C 1
ATOM 5153 O O . ASP B 1 266 ? -49.830 26.867 39.175 1.00 47.17 266 ASP B O 1
ATOM 5158 N N . GLU B 1 267 ? -48.042 25.817 38.291 1.00 59.54 267 GLU B N 1
ATOM 5159 C CA . GLU B 1 267 ? -47.992 26.647 37.089 1.00 62.13 267 GLU B CA 1
ATOM 5160 C C . GLU B 1 267 ? -49.271 26.565 36.255 1.00 55.86 267 GLU B C 1
ATOM 5161 O O . GLU B 1 267 ? -49.744 27.575 35.735 1.00 54.48 267 GLU B O 1
ATOM 5167 N N . ILE B 1 268 ? -49.834 25.366 36.140 1.00 56.92 268 ILE B N 1
ATOM 5168 C CA . ILE B 1 268 ? -50.976 25.152 35.256 1.00 60.66 268 ILE B CA 1
ATOM 5169 C C . ILE B 1 268 ? -52.312 25.407 35.953 1.00 60.43 268 ILE B C 1
ATOM 5170 O O . ILE B 1 268 ? -53.112 26.225 35.498 1.00 58.74 268 ILE B O 1
ATOM 5175 N N . THR B 1 269 ? -52.546 24.711 37.063 1.00 64.51 269 THR B N 1
ATOM 5176 C CA . THR B 1 269 ? -53.847 24.743 37.732 1.00 65.17 269 THR B CA 1
ATOM 5177 C C . THR B 1 269 ? -54.056 25.992 38.589 1.00 59.95 269 THR B C 1
ATOM 5178 O O . THR B 1 269 ? -55.186 26.452 38.760 1.00 58.19 269 THR B O 1
ATOM 5182 N N . GLY B 1 270 ? -52.969 26.536 39.124 1.00 47.76 270 GLY B N 1
ATOM 5183 C CA . GLY B 1 270 ? -53.054 27.699 39.988 1.00 46.61 270 GLY B CA 1
ATOM 5184 C C . GLY B 1 270 ? -53.536 27.341 41.381 1.00 64.19 270 GLY B C 1
ATOM 5185 O O . GLY B 1 270 ? -54.156 28.152 42.074 1.00 54.12 270 GLY B O 1
ATOM 5186 N N . GLU B 1 271 ? -53.233 26.118 41.796 1.00 63.51 271 GLU B N 1
ATOM 5187 C CA . GLU B 1 271 ? -53.608 25.643 43.116 1.00 37.22 271 GLU B CA 1
ATOM 5188 C C . GLU B 1 271 ? -52.492 25.932 44.099 1.00 53.48 271 GLU B C 1
ATOM 5189 O O . GLU B 1 271 ? -51.349 25.513 43.897 1.00 47.56 271 GLU B O 1
ATOM 5195 N N . ILE B 1 272 ? -52.825 26.671 45.153 1.00 63.10 272 ILE B N 1
ATOM 5196 C CA . ILE B 1 272 ? -51.863 26.981 46.199 1.00 41.71 272 ILE B CA 1
ATOM 5197 C C . ILE B 1 272 ? -51.898 25.913 47.282 1.00 49.13 272 ILE B C 1
ATOM 5198 O O . ILE B 1 272 ? -52.937 25.683 47.899 1.00 64.74 272 ILE B O 1
ATOM 5203 N N . ARG B 1 273 ? -50.771 25.243 47.494 1.00 48.31 273 ARG B N 1
ATOM 5204 C CA . ARG B 1 273 ? -50.680 24.200 48.511 1.00 58.27 273 ARG B CA 1
ATOM 5205 C C . ARG B 1 273 ? -49.530 24.477 49.476 1.00 60.29 273 ARG B C 1
ATOM 5206 O O . ARG B 1 273 ? -48.658 25.299 49.196 1.00 59.93 273 ARG B O 1
ATOM 5214 N N . LEU B 1 274 ? -49.542 23.797 50.618 1.00 53.73 274 LEU B N 1
ATOM 5215 C CA . LEU B 1 274 ? -48.504 23.978 51.625 1.00 57.15 274 LEU B CA 1
ATOM 5216 C C . LEU B 1 274 ? -47.188 23.324 51.215 1.00 58.10 274 LEU B C 1
ATOM 5217 O O . LEU B 1 274 ? -47.175 22.267 50.588 1.00 63.82 274 LEU B O 1
ATOM 5222 N N . LYS B 1 275 ? -46.081 23.967 51.570 1.00 61.41 275 LYS B N 1
ATOM 5223 C CA . LYS B 1 275 ? -44.755 23.428 51.294 1.00 57.88 275 LYS B CA 1
ATOM 5224 C C . LYS B 1 275 ? -44.073 23.077 52.614 1.00 70.70 275 LYS B C 1
ATOM 5225 O O . LYS B 1 275 ? -42.935 22.607 52.639 1.00 67.97 275 LYS B O 1
ATOM 5231 N N . GLY B 1 276 ? -44.790 23.298 53.712 1.00 74.68 276 GLY B N 1
ATOM 5232 C CA . GLY B 1 276 ? -44.268 23.026 55.037 1.00 62.58 276 GLY B CA 1
ATOM 5233 C C . GLY B 1 276 ? -45.320 23.173 56.120 1.00 69.29 276 GLY B C 1
ATOM 5234 O O . GLY B 1 276 ? -46.503 23.354 55.829 1.00 57.57 276 GLY B O 1
ATOM 5235 N N . ALA B 1 277 ? -44.885 23.091 57.374 1.00 81.89 277 ALA B N 1
ATOM 5236 C CA . ALA B 1 277 ? -45.786 23.213 58.514 1.00 62.96 277 ALA B CA 1
ATOM 5237 C C . ALA B 1 277 ? -45.984 24.672 58.913 1.00 56.53 277 ALA B C 1
ATOM 5238 O O . ALA B 1 277 ? -45.164 25.533 58.590 1.00 50.84 277 ALA B O 1
ATOM 5240 N N . LEU B 1 278 ? -47.079 24.939 59.618 1.00 57.94 278 LEU B N 1
ATOM 5241 C CA . LEU B 1 278 ? -47.398 26.288 60.071 1.00 54.38 278 LEU B CA 1
ATOM 5242 C C . LEU B 1 278 ? -47.359 26.394 61.591 1.00 65.10 278 LEU B C 1
ATOM 5243 O O . LEU B 1 278 ? -47.249 25.386 62.292 1.00 59.89 278 LEU B O 1
ATOM 5248 N N . ASP B 1 279 ? -47.436 27.624 62.091 1.00 71.23 279 ASP B N 1
ATOM 5249 C CA . ASP B 1 279 ? -47.487 27.874 63.528 1.00 61.58 279 ASP B CA 1
ATOM 5250 C C . ASP B 1 279 ? -48.026 29.276 63.805 1.00 61.31 279 ASP B C 1
ATOM 5251 O O . ASP B 1 279 ? -47.447 30.269 63.360 1.00 59.75 279 ASP B O 1
ATOM 5256 N N . PHE B 1 280 ? -49.125 29.351 64.550 1.00 56.92 280 PHE B N 1
ATOM 5257 C CA . PHE B 1 280 ? -49.776 30.626 64.833 1.00 50.02 280 PHE B CA 1
ATOM 5258 C C . PHE B 1 280 ? -48.917 31.497 65.744 1.00 58.17 280 PHE B C 1
ATOM 5259 O O . PHE B 1 280 ? -48.942 32.726 65.653 1.00 57.51 280 PHE B O 1
ATOM 5267 N N . GLU B 1 281 ? -48.158 30.850 66.620 1.00 56.62 281 GLU B N 1
ATOM 5268 C CA . GLU B 1 281 ? -47.313 31.557 67.573 1.00 57.22 281 GLU B CA 1
ATOM 5269 C C . GLU B 1 281 ? -46.125 32.212 66.872 1.00 62.06 281 GLU B C 1
ATOM 5270 O O . GLU B 1 281 ? -45.621 33.244 67.317 1.00 71.67 281 GLU B O 1
ATOM 5276 N N . ALA B 1 282 ? -45.691 31.609 65.770 1.00 65.35 282 ALA B N 1
ATOM 5277 C CA . ALA B 1 282 ? -44.568 32.128 64.998 1.00 58.16 282 ALA B CA 1
ATOM 5278 C C . ALA B 1 282 ? -45.021 33.204 64.016 1.00 59.36 282 ALA B C 1
ATOM 5279 O O . ALA B 1 282 ? -44.599 34.357 64.106 1.00 67.44 282 ALA B O 1
ATOM 5281 N N . THR B 1 283 ? -45.871 32.816 63.071 1.00 59.88 283 THR B N 1
ATOM 5282 C CA . THR B 1 283 ? -46.387 33.742 62.067 1.00 57.95 283 THR B CA 1
ATOM 5283 C C . THR B 1 283 ? -47.912 33.805 62.111 1.00 53.10 283 THR B C 1
ATOM 5284 O O . THR B 1 283 ? -48.586 32.798 61.895 1.00 50.33 283 THR B O 1
ATOM 5288 N N . SER B 1 284 ? -48.453 34.992 62.369 1.00 52.52 284 SER B N 1
ATOM 5289 C CA . SER B 1 284 ? -49.897 35.154 62.528 1.00 59.40 284 SER B CA 1
ATOM 5290 C C . SER B 1 284 ? -50.618 35.408 61.211 1.00 67.19 284 SER B C 1
ATOM 5291 O O . SER B 1 284 ? -51.815 35.147 61.091 1.00 66.57 284 SER B O 1
ATOM 5294 N N . TYR B 1 285 ? -49.894 35.925 60.228 1.00 63.92 285 TYR B N 1
ATOM 5295 C CA . TYR B 1 285 ? -50.506 36.271 58.955 1.00 52.81 285 TYR B CA 1
ATOM 5296 C C . TYR B 1 285 ? -49.502 36.181 57.814 1.00 61.53 285 TYR B C 1
ATOM 5297 O O . TYR B 1 285 ? -48.311 36.432 57.995 1.00 63.41 285 TYR B O 1
ATOM 5306 N N . TYR B 1 286 ? -49.994 35.809 56.639 1.00 64.62 286 TYR B N 1
ATOM 5307 C CA . TYR B 1 286 ? -49.166 35.745 55.444 1.00 58.05 286 TYR B CA 1
ATOM 5308 C C . TYR B 1 286 ? -49.780 36.579 54.328 1.00 63.76 286 TYR B C 1
ATOM 5309 O O . TYR B 1 286 ? -50.976 36.499 54.071 1.00 55.16 286 TYR B O 1
ATOM 5318 N N . THR B 1 287 ? -48.961 37.381 53.663 1.00 72.80 287 THR B N 1
ATOM 5319 C CA . THR B 1 287 ? -49.446 38.186 52.552 1.00 58.38 287 THR B CA 1
ATOM 5320 C C . THR B 1 287 ? -48.518 38.033 51.351 1.00 64.27 287 THR B C 1
ATOM 5321 O O . THR B 1 287 ? -47.294 38.140 51.474 1.00 52.89 287 THR B O 1
ATOM 5325 N N . MET B 1 288 ? -49.109 37.757 50.193 1.00 66.08 288 MET B N 1
ATOM 5326 C CA . MET B 1 288 ? -48.337 37.522 48.979 1.00 55.57 288 MET B CA 1
ATOM 5327 C C . MET B 1 288 ? -49.100 37.970 47.746 1.00 57.66 288 MET B C 1
ATOM 5328 O O . MET B 1 288 ? -50.270 38.330 47.832 1.00 62.06 288 MET B O 1
ATOM 5333 N N . GLU B 1 289 ? -48.434 37.953 46.597 1.00 63.45 289 GLU B N 1
ATOM 5334 C CA . GLU B 1 289 ? -49.073 38.355 45.349 1.00 48.52 289 GLU B CA 1
ATOM 5335 C C . GLU B 1 289 ? -48.924 37.285 44.280 1.00 41.84 289 GLU B C 1
ATOM 5336 O O . GLU B 1 289 ? -47.815 36.876 43.962 1.00 54.04 289 GLU B O 1
ATOM 5342 N N . ILE B 1 290 ? -50.046 36.820 43.742 1.00 41.93 290 ILE B N 1
ATOM 5343 C CA . ILE B 1 290 ? -50.023 35.828 42.671 1.00 52.93 290 ILE B CA 1
ATOM 5344 C C . ILE B 1 290 ? -50.027 36.502 41.302 1.00 46.17 290 ILE B C 1
ATOM 5345 O O . ILE B 1 290 ? -50.891 37.333 41.017 1.00 48.98 290 ILE B O 1
ATOM 5350 N N . VAL B 1 291 ? -49.069 36.148 40.451 1.00 41.16 291 VAL B N 1
ATOM 5351 C CA . VAL B 1 291 ? -49.035 36.720 39.110 1.00 56.00 291 VAL B CA 1
ATOM 5352 C C . VAL B 1 291 ? -49.295 35.670 38.029 1.00 46.68 291 VAL B C 1
ATOM 5353 O O . VAL B 1 291 ? -48.792 34.540 38.074 1.00 38.72 291 VAL B O 1
ATOM 5357 N N . ALA B 1 292 ? -50.112 36.069 37.062 1.00 49.50 292 ALA B N 1
ATOM 5358 C CA . ALA B 1 292 ? -50.422 35.256 35.899 1.00 57.77 292 ALA B CA 1
ATOM 5359 C C . ALA B 1 292 ? -49.791 35.869 34.659 1.00 49.32 292 ALA B C 1
ATOM 5360 O O . ALA B 1 292 ? -50.266 36.882 34.139 1.00 47.92 292 ALA B O 1
ATOM 5362 N N . THR B 1 293 ? -48.714 35.246 34.195 1.00 46.57 293 THR B N 1
ATOM 5363 C CA . THR B 1 293 ? -48.006 35.707 33.015 1.00 48.66 293 THR B CA 1
ATOM 5364 C C . THR B 1 293 ? -48.481 34.935 31.797 1.00 51.82 293 THR B C 1
ATOM 5365 O O . THR B 1 293 ? -48.630 33.711 31.837 1.00 55.61 293 THR B O 1
ATOM 5369 N N . ASP B 1 294 ? -48.732 35.664 30.718 1.00 60.06 294 ASP B N 1
ATOM 5370 C CA . ASP B 1 294 ? -49.127 35.056 29.459 1.00 68.91 294 ASP B CA 1
ATOM 5371 C C . ASP B 1 294 ? -47.912 34.435 28.780 1.00 71.73 294 ASP B C 1
ATOM 5372 O O . ASP B 1 294 ? -46.772 34.782 29.098 1.00 74.24 294 ASP B O 1
ATOM 5377 N N . SER B 1 295 ? -48.154 33.517 27.848 1.00 66.59 295 SER B N 1
ATOM 5378 C CA . SER B 1 295 ? -47.068 32.874 27.117 1.00 68.98 295 SER B CA 1
ATOM 5379 C C . SER B 1 295 ? -46.422 33.850 26.142 1.00 46.40 295 SER B C 1
ATOM 5380 O O . SER B 1 295 ? -45.369 33.565 25.573 1.00 37.39 295 SER B O 1
ATOM 5383 N N . GLY B 1 296 ? -47.059 35.002 25.962 1.00 54.67 296 GLY B N 1
ATOM 5384 C CA . GLY B 1 296 ? -46.517 36.064 25.135 1.00 68.75 296 GLY B CA 1
ATOM 5385 C C . GLY B 1 296 ? -45.712 37.043 25.965 1.00 61.79 296 GLY B C 1
ATOM 5386 O O . GLY B 1 296 ? -44.644 37.494 25.551 1.00 66.94 296 GLY B O 1
ATOM 5387 N N . GLY B 1 297 ? -46.228 37.377 27.143 1.00 57.68 297 GLY B N 1
ATOM 5388 C CA . GLY B 1 297 ? -45.523 38.261 28.052 1.00 62.65 297 GLY B CA 1
ATOM 5389 C C . GLY B 1 297 ? -46.428 39.129 28.898 1.00 57.79 297 GLY B C 1
ATOM 5390 O O . GLY B 1 297 ? -45.988 39.722 29.885 1.00 36.85 297 GLY B O 1
ATOM 5391 N N . LEU B 1 298 ? -47.699 39.194 28.518 1.00 60.28 298 LEU B N 1
ATOM 5392 C CA . LEU B 1 298 ? -48.669 39.987 29.260 1.00 56.42 298 LEU B CA 1
ATOM 5393 C C . LEU B 1 298 ? -48.945 39.364 30.621 1.00 52.66 298 LEU B C 1
ATOM 5394 O O . LEU B 1 298 ? -48.987 38.143 30.762 1.00 54.53 298 LEU B O 1
ATOM 5399 N N . SER B 1 299 ? -49.130 40.206 31.629 1.00 49.09 299 SER B N 1
ATOM 5400 C CA . SER B 1 299 ? -49.284 39.705 32.985 1.00 45.51 299 SER B CA 1
ATOM 5401 C C . SER B 1 299 ? -50.393 40.412 33.755 1.00 42.13 299 SER B C 1
ATOM 5402 O O . SER B 1 299 ? -50.663 41.596 33.545 1.00 33.79 299 SER B O 1
ATOM 5405 N N . GLY B 1 300 ? -51.035 39.664 34.645 1.00 46.69 300 GLY B N 1
ATOM 5406 C CA . GLY B 1 300 ? -52.043 40.217 35.530 1.00 61.49 300 GLY B CA 1
ATOM 5407 C C . GLY B 1 300 ? -51.778 39.764 36.951 1.00 58.38 300 GLY B C 1
ATOM 5408 O O . GLY B 1 300 ? -51.452 38.603 37.182 1.00 56.23 300 GLY B O 1
ATOM 5409 N N . LYS B 1 301 ? -51.914 40.670 37.912 1.00 58.09 301 LYS B N 1
ATOM 5410 C CA . LYS B 1 301 ? -51.528 40.355 39.281 1.00 57.49 301 LYS B CA 1
ATOM 5411 C C . LYS B 1 301 ? -52.691 40.474 40.263 1.00 57.70 301 LYS B C 1
ATOM 5412 O O . LYS B 1 301 ? -53.539 41.358 40.139 1.00 55.72 301 LYS B O 1
ATOM 5418 N N . CYS B 1 302 ? -52.714 39.576 41.244 1.00 60.21 302 CYS B N 1
ATOM 5419 C CA . CYS B 1 302 ? -53.700 39.621 42.316 1.00 61.44 302 CYS B CA 1
ATOM 5420 C C . CYS B 1 302 ? -53.007 39.482 43.664 1.00 57.00 302 CYS B C 1
ATOM 5421 O O . CYS B 1 302 ? -51.841 39.094 43.731 1.00 56.34 302 CYS B O 1
ATOM 5424 N N . THR B 1 303 ? -53.731 39.800 44.733 1.00 63.52 303 THR B N 1
ATOM 5425 C CA . THR B 1 303 ? -53.193 39.696 46.087 1.00 56.42 303 THR B CA 1
ATOM 5426 C C . THR B 1 303 ? -53.877 38.580 46.870 1.00 48.02 303 THR B C 1
ATOM 5427 O O . THR B 1 303 ? -55.102 38.464 46.864 1.00 52.11 303 THR B O 1
ATOM 5431 N N . VAL B 1 304 ? -53.074 37.760 47.540 1.00 48.02 304 VAL B N 1
ATOM 5432 C CA . VAL B 1 304 ? -53.592 36.682 48.371 1.00 56.56 304 VAL B CA 1
ATOM 5433 C C . VAL B 1 304 ? -53.131 36.836 49.817 1.00 51.38 304 VAL B C 1
ATOM 5434 O O . VAL B 1 304 ? -51.936 37.002 50.092 1.00 55.02 304 VAL B O 1
ATOM 5438 N N . ALA B 1 305 ? -54.096 36.794 50.732 1.00 64.21 305 ALA B N 1
ATOM 5439 C CA . ALA B 1 305 ? -53.838 36.950 52.158 1.00 48.71 305 ALA B CA 1
ATOM 5440 C C . ALA B 1 305 ? -54.329 35.738 52.945 1.00 40.97 305 ALA B C 1
ATOM 5441 O O . ALA B 1 305 ? -55.523 35.428 52.955 1.00 36.37 305 ALA B O 1
ATOM 5443 N N . ILE B 1 306 ? -53.394 35.059 53.600 1.00 46.82 306 ILE B N 1
ATOM 5444 C CA . ILE B 1 306 ? -53.690 33.880 54.401 1.00 58.18 306 ILE B CA 1
ATOM 5445 C C . ILE B 1 306 ? -53.668 34.220 55.884 1.00 51.55 306 ILE B C 1
ATOM 5446 O O . ILE B 1 306 ? -52.647 34.663 56.409 1.00 57.33 306 ILE B O 1
ATOM 5451 N N . GLN B 1 307 ? -54.797 34.021 56.555 1.00 51.56 307 GLN B N 1
ATOM 5452 C CA . GLN B 1 307 ? -54.851 34.182 58.001 1.00 55.83 307 GLN B CA 1
ATOM 5453 C C . GLN B 1 307 ? -54.894 32.815 58.670 1.00 48.60 307 GLN B C 1
ATOM 5454 O O . GLN B 1 307 ? -55.872 32.080 58.538 1.00 48.21 307 GLN B O 1
ATOM 5460 N N . VAL B 1 308 ? -53.822 32.468 59.374 1.00 39.65 308 VAL B N 1
ATOM 5461 C CA . VAL B 1 308 ? -53.754 31.179 60.046 1.00 45.38 308 VAL B CA 1
ATOM 5462 C C . VAL B 1 308 ? -54.659 31.158 61.274 1.00 45.84 308 VAL B C 1
ATOM 5463 O O . VAL B 1 308 ? -54.920 32.195 61.890 1.00 32.47 308 VAL B O 1
ATOM 5467 N N . LEU B 1 309 ? -55.142 29.970 61.620 1.00 41.56 309 LEU B N 1
ATOM 5468 C CA . LEU B 1 309 ? -56.056 29.817 62.741 1.00 45.15 309 LEU B CA 1
ATOM 5469 C C . LEU B 1 309 ? -55.373 29.138 63.916 1.00 52.71 309 LEU B C 1
ATOM 5470 O O . LEU B 1 309 ? -54.738 28.094 63.760 1.00 56.82 309 LEU B O 1
ATOM 5475 N N . ASP B 1 310 ? -55.509 29.731 65.096 1.00 40.25 310 ASP B N 1
ATOM 5476 C CA . ASP B 1 310 ? -54.848 29.198 66.276 1.00 48.95 310 ASP B CA 1
ATOM 5477 C C . ASP B 1 310 ? -55.512 27.931 66.790 1.00 53.79 310 ASP B C 1
ATOM 5478 O O . ASP B 1 310 ? -56.690 27.929 67.150 1.00 58.66 310 ASP B O 1
ATOM 5483 N N . VAL B 1 311 ? -54.740 26.852 66.816 1.00 57.22 311 VAL B N 1
ATOM 5484 C CA . VAL B 1 311 ? -55.198 25.596 67.387 1.00 55.63 311 VAL B CA 1
ATOM 5485 C C . VAL B 1 311 ? -54.578 25.415 68.768 1.00 49.75 311 VAL B C 1
ATOM 5486 O O . VAL B 1 311 ? -53.383 25.640 68.957 1.00 45.93 311 VAL B O 1
ATOM 5490 N N . ASN B 1 312 ? -55.397 25.026 69.737 1.00 50.11 312 ASN B N 1
ATOM 5491 C CA . ASN B 1 312 ? -54.916 24.826 71.094 1.00 52.59 312 ASN B CA 1
ATOM 5492 C C . ASN B 1 312 ? -54.058 23.564 71.180 1.00 53.41 312 ASN B C 1
ATOM 5493 O O . ASN B 1 312 ? -54.494 22.535 71.692 1.00 59.36 312 ASN B O 1
ATOM 5498 N N . ASP B 1 313 ? -52.844 23.649 70.643 1.00 47.63 313 ASP B N 1
ATOM 5499 C CA . ASP B 1 313 ? -51.930 22.512 70.623 1.00 48.17 313 ASP B CA 1
ATOM 5500 C C . ASP B 1 313 ? -50.925 22.559 71.769 1.00 49.09 313 ASP B C 1
ATOM 5501 O O . ASP B 1 313 ? -50.184 21.599 71.987 1.00 44.23 313 ASP B O 1
ATOM 5506 N N . ASN B 1 314 ? -50.887 23.678 72.488 1.00 51.43 314 ASN B N 1
ATOM 5507 C CA . ASN B 1 314 ? -49.953 23.843 73.598 1.00 57.08 314 ASN B CA 1
ATOM 5508 C C . ASN B 1 314 ? -50.647 23.852 74.958 1.00 52.22 314 ASN B C 1
ATOM 5509 O O . ASN B 1 314 ? -51.550 24.652 75.207 1.00 43.01 314 ASN B O 1
ATOM 5514 N N . ALA B 1 315 ? -50.217 22.949 75.831 1.00 46.48 315 ALA B N 1
ATOM 5515 C CA . ALA B 1 315 ? -50.777 22.838 77.169 1.00 52.55 315 ALA B CA 1
ATOM 5516 C C . ALA B 1 315 ? -50.129 23.861 78.093 1.00 58.18 315 ALA B C 1
ATOM 5517 O O . ALA B 1 315 ? -48.961 24.209 77.909 1.00 52.15 315 ALA B O 1
ATOM 5519 N N . PRO B 1 316 ? -50.895 24.354 79.081 1.00 61.15 316 PRO B N 1
ATOM 5520 C CA . PRO B 1 316 ? -50.418 25.290 80.103 1.00 48.25 316 PRO B CA 1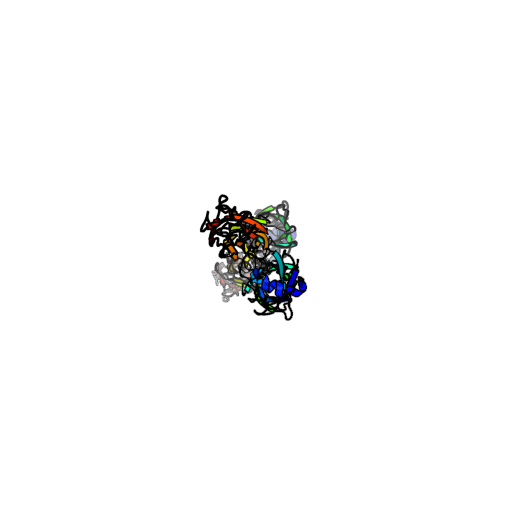
ATOM 5521 C C . PRO B 1 316 ? -49.065 24.883 80.679 1.00 60.09 316 PRO B C 1
ATOM 5522 O O . PRO B 1 316 ? -48.803 23.694 80.864 1.00 68.13 316 PRO B O 1
ATOM 5526 N N . LYS B 1 317 ? -48.215 25.867 80.946 1.00 58.14 317 LYS B N 1
ATOM 5527 C CA . LYS B 1 317 ? -46.903 25.611 81.519 1.00 54.13 317 LYS B CA 1
ATOM 5528 C C . LYS B 1 317 ? -46.819 26.192 82.922 1.00 63.92 317 LYS B C 1
ATOM 5529 O O . LYS B 1 317 ? -47.091 27.373 83.135 1.00 52.83 317 LYS B O 1
ATOM 5531 N N . LEU B 1 318 ? -46.438 25.350 83.875 1.00 77.99 318 LEU B N 1
ATOM 5532 C CA . LEU B 1 318 ? -46.334 25.763 85.267 1.00 72.65 318 LEU B CA 1
ATOM 5533 C C . LEU B 1 318 ? -44.876 25.874 85.685 1.00 74.32 318 LEU B C 1
ATOM 5534 O O . LEU B 1 318 ? -44.093 24.942 85.499 1.00 78.19 318 LEU B O 1
ATOM 5539 N N . THR B 1 319 ? -44.512 27.026 86.238 1.00 73.20 319 THR B N 1
ATOM 5540 C CA . THR B 1 319 ? -43.145 27.248 86.688 1.00 82.86 319 THR B CA 1
ATOM 5541 C C . THR B 1 319 ? -43.113 27.701 88.146 1.00 69.76 319 THR B C 1
ATOM 5542 O O . THR B 1 319 ? -43.908 28.547 88.559 1.00 73.81 319 THR B O 1
ATOM 5546 N N . ILE B 1 320 ? -42.195 27.128 88.919 1.00 70.61 320 ILE B N 1
ATOM 5547 C CA . ILE B 1 320 ? -42.066 27.468 90.333 1.00 82.95 320 ILE B CA 1
ATOM 5548 C C . ILE B 1 320 ? -40.988 28.530 90.571 1.00 86.52 320 ILE B C 1
ATOM 5549 O O . ILE B 1 320 ? -39.797 28.292 90.363 1.00 84.57 320 ILE B O 1
ATOM 5554 N N . SER B 1 321 ? -41.421 29.712 91.000 1.00 80.69 321 SER B N 1
ATOM 5555 C CA . SER B 1 321 ? -40.510 30.827 91.242 1.00 85.64 321 SER B CA 1
ATOM 5556 C C . SER B 1 321 ? -39.820 30.718 92.597 1.00 93.99 321 SER B C 1
ATOM 5557 O O . SER B 1 321 ? -38.595 30.800 92.694 1.00 97.05 321 SER B O 1
ATOM 5560 N N . SER B 1 322 ? -40.617 30.545 93.644 1.00 89.75 322 SER B N 1
ATOM 5561 C CA . SER B 1 322 ? -40.080 30.394 94.988 1.00 85.97 322 SER B CA 1
ATOM 5562 C C . SER B 1 322 ? -40.843 29.321 95.749 1.00 90.60 322 SER B C 1
ATOM 5563 O O . SER B 1 322 ? -42.066 29.230 95.657 1.00 89.27 322 SER B O 1
ATOM 5566 N N . LEU B 1 323 ? -40.114 28.528 96.523 1.00 92.84 323 LEU B N 1
ATOM 5567 C CA . LEU B 1 323 ? -40.703 27.402 97.232 1.00 85.96 323 LEU B CA 1
ATOM 5568 C C . LEU B 1 323 ? -40.036 27.213 98.588 1.00 105.17 323 LEU B C 1
ATOM 5569 O O . LEU B 1 323 ? -38.853 27.510 98.755 1.00 120.48 323 LEU B O 1
ATOM 5574 N N . THR B 1 324 ? -40.802 26.716 99.552 1.00 106.09 324 THR B N 1
ATOM 5575 C CA . THR B 1 324 ? -40.267 26.419 100.873 1.00 97.45 324 THR B CA 1
ATOM 5576 C C . THR B 1 324 ? -40.378 24.922 101.133 1.00 104.47 324 THR B C 1
ATOM 5577 O O . THR B 1 324 ? -41.478 24.369 101.171 1.00 100.60 324 THR B O 1
ATOM 5581 N N . SER B 1 325 ? -39.230 24.274 101.306 1.00 111.91 325 SER B N 1
ATOM 5582 C CA . SER B 1 325 ? -39.167 22.822 101.440 1.00 119.07 325 SER B CA 1
ATOM 5583 C C . SER B 1 325 ? -39.953 22.320 102.650 1.00 127.63 325 SER B C 1
ATOM 5584 O O . SER B 1 325 ? -40.662 21.317 102.565 1.00 118.75 325 SER B O 1
ATOM 5587 N N . SER B 1 326 ? -39.824 23.019 103.773 1.00 123.45 326 SER B N 1
ATOM 5588 C CA . SER B 1 326 ? -40.541 22.649 104.988 1.00 115.85 326 SER B CA 1
ATOM 5589 C C . SER B 1 326 ? -41.229 23.868 105.597 1.00 105.06 326 SER B C 1
ATOM 5590 O O . SER B 1 326 ? -40.754 24.991 105.457 1.00 107.05 326 SER B O 1
ATOM 5593 N N . ILE B 1 327 ? -42.344 23.637 106.283 1.00 99.42 327 ILE B N 1
ATOM 5594 C CA . ILE B 1 327 ? -43.163 24.726 106.811 1.00 114.26 327 ILE B CA 1
ATOM 5595 C C . ILE B 1 327 ? -43.305 24.648 108.335 1.00 126.46 327 ILE B C 1
ATOM 5596 O O . ILE B 1 327 ? -43.514 23.571 108.889 1.00 130.18 327 ILE B O 1
ATOM 5601 N N . PRO B 1 328 ? -43.180 25.799 109.021 1.00 116.96 328 PRO B N 1
ATOM 5602 C CA . PRO B 1 328 ? -43.335 25.869 110.480 1.00 123.65 328 PRO B CA 1
ATOM 5603 C C . PRO B 1 328 ? -44.696 25.374 110.973 1.00 116.09 328 PRO B C 1
ATOM 5604 O O . PRO B 1 328 ? -45.645 25.274 110.193 1.00 101.24 328 PRO B O 1
ATOM 5608 N N . GLU B 1 329 ? -44.782 25.067 112.263 1.00 113.45 329 GLU B N 1
ATOM 5609 C CA . GLU B 1 329 ? -45.998 24.504 112.838 1.00 114.53 329 GLU B CA 1
ATOM 5610 C C . GLU B 1 329 ? -47.058 25.571 113.094 1.00 120.02 329 GLU B C 1
ATOM 5611 O O . GLU B 1 329 ? -48.185 25.463 112.614 1.00 126.19 329 GLU B O 1
ATOM 5613 N N . ASN B 1 330 ? -46.690 26.600 113.851 1.00 118.88 330 ASN B N 1
ATOM 5614 C CA . ASN B 1 330 ? -47.643 27.618 114.283 1.00 118.73 330 ASN B CA 1
ATOM 5615 C C . ASN B 1 330 ? -47.620 28.878 113.416 1.00 122.05 330 ASN B C 1
ATOM 5616 O O . ASN B 1 330 ? -48.059 29.942 113.849 1.00 114.50 330 ASN B O 1
ATOM 5618 N N . ALA B 1 331 ? -47.108 28.754 112.195 1.00 126.20 331 ALA B N 1
ATOM 5619 C CA . ALA B 1 331 ? -47.006 29.892 111.284 1.00 124.04 331 ALA B CA 1
ATOM 5620 C C . ALA B 1 331 ? -48.365 30.330 110.738 1.00 129.22 331 ALA B C 1
ATOM 5621 O O . ALA B 1 331 ? -49.092 29.528 110.151 1.00 123.78 331 ALA B O 1
ATOM 5623 N N . PRO B 1 332 ? -48.708 31.616 110.931 1.00 135.01 332 PRO B N 1
ATOM 5624 C CA . PRO B 1 332 ? -49.943 32.222 110.420 1.00 127.13 332 PRO B CA 1
ATOM 5625 C C . PRO B 1 332 ? -49.765 32.852 109.036 1.00 129.92 332 PRO B C 1
ATOM 5626 O O . PRO B 1 332 ? -48.778 33.557 108.810 1.00 134.39 332 PRO B O 1
ATOM 5630 N N . GLU B 1 333 ? -50.713 32.598 108.134 1.00 133.75 333 GLU B N 1
ATOM 5631 C CA . GLU B 1 333 ? -50.664 33.100 106.757 1.00 124.61 333 GLU B CA 1
ATOM 5632 C C . GLU B 1 333 ? -49.374 32.672 106.061 1.00 113.82 333 GLU B C 1
ATOM 5633 O O . GLU B 1 333 ? -48.789 33.433 105.287 1.00 93.20 333 GLU B O 1
ATOM 5635 N N . ALA B 1 334 ? -48.939 31.446 106.339 1.00 118.88 334 ALA B N 1
ATOM 5636 C CA . ALA B 1 334 ? -47.648 30.958 105.847 1.00 101.80 334 ALA B CA 1
ATOM 5637 C C . ALA B 1 334 ? -47.648 30.722 104.343 1.00 100.79 334 ALA B C 1
ATOM 5638 O O . ALA B 1 334 ? -48.597 30.176 103.803 1.00 102.90 334 ALA B O 1
ATOM 5640 N N . VAL B 1 335 ? -46.572 31.118 103.672 1.00 104.39 335 VAL B N 1
ATOM 5641 C CA . VAL B 1 335 ? -46.480 30.945 102.225 1.00 87.19 335 VAL B CA 1
ATOM 5642 C C . VAL B 1 335 ? -45.721 29.666 101.870 1.00 87.88 335 VAL B C 1
ATOM 5643 O O . VAL B 1 335 ? -44.532 29.538 102.167 1.00 91.25 335 VAL B O 1
ATOM 5647 N N . VAL B 1 336 ? -46.411 28.724 101.234 1.00 82.65 336 VAL B N 1
ATOM 5648 C CA . VAL B 1 336 ? -45.794 27.455 100.863 1.00 77.95 336 VAL B CA 1
ATOM 5649 C C . VAL B 1 336 ? -44.934 27.606 99.612 1.00 84.30 336 VAL B C 1
ATOM 5650 O O . VAL B 1 336 ? -43.782 27.172 99.585 1.00 96.56 336 VAL B O 1
ATOM 5654 N N . ALA B 1 337 ? -45.495 28.229 98.580 1.00 87.18 337 ALA B N 1
ATOM 5655 C CA . ALA B 1 337 ? -44.786 28.392 97.314 1.00 94.92 337 ALA B CA 1
ATOM 5656 C C . ALA B 1 337 ? -45.356 29.534 96.476 1.00 85.76 337 ALA B C 1
ATOM 5657 O O . ALA B 1 337 ? -46.509 29.933 96.649 1.00 83.95 337 ALA B O 1
ATOM 5659 N N . VAL B 1 338 ? -44.538 30.048 95.563 1.00 66.00 338 VAL B N 1
ATOM 5660 C CA . VAL B 1 338 ? -44.973 31.061 94.610 1.00 77.38 338 VAL B CA 1
ATOM 5661 C C . VAL B 1 338 ? -44.742 30.569 93.187 1.00 90.32 338 VAL B C 1
ATOM 5662 O O . VAL B 1 338 ? -43.604 30.334 92.780 1.00 87.12 338 VAL B O 1
ATOM 5666 N N . PHE B 1 339 ? -45.824 30.419 92.430 1.00 84.62 339 PHE B N 1
ATOM 5667 C CA . PHE B 1 339 ? -45.734 29.846 91.095 1.00 75.73 339 PHE B CA 1
ATOM 5668 C C . PHE B 1 339 ? -46.392 30.731 90.047 1.00 69.50 339 PHE B C 1
ATOM 5669 O O . PHE B 1 339 ? -47.101 31.686 90.370 1.00 60.67 339 PHE B O 1
ATOM 5677 N N . SER B 1 340 ? -46.144 30.403 88.785 1.00 75.67 340 SER B N 1
ATOM 5678 C CA . SER B 1 340 ? -46.737 31.129 87.673 1.00 63.33 340 SER B CA 1
ATOM 5679 C C . SER B 1 340 ? -47.132 30.174 86.556 1.00 56.90 340 SER B C 1
ATOM 5680 O O . SER B 1 340 ? -46.573 29.083 86.427 1.00 56.28 340 SER B O 1
ATOM 5683 N N . VAL B 1 341 ? -48.104 30.593 85.755 1.00 63.01 341 VAL B N 1
ATOM 5684 C CA . VAL B 1 341 ? -48.536 29.813 84.606 1.00 58.06 341 VAL B CA 1
ATOM 5685 C C . VAL B 1 341 ? -48.404 30.627 83.324 1.00 53.74 341 VAL B C 1
ATOM 5686 O O . VAL B 1 341 ? -48.586 31.846 83.327 1.00 54.16 341 VAL B O 1
ATOM 5690 N N . SER B 1 342 ? -48.062 29.948 82.234 1.00 55.66 342 SER B N 1
ATOM 5691 C CA . SER B 1 342 ? -47.914 30.596 80.938 1.00 53.48 342 SER B CA 1
ATOM 5692 C C . SER B 1 342 ? -48.487 29.731 79.822 1.00 56.08 342 SER B C 1
ATOM 5693 O O . SER B 1 342 ? -48.325 28.514 79.827 1.00 56.95 342 SER B O 1
ATOM 5696 N N . ASP B 1 343 ? -49.161 30.362 78.867 1.00 63.17 343 ASP B N 1
ATOM 5697 C CA . ASP B 1 343 ? -49.734 29.638 77.737 1.00 55.22 343 ASP B CA 1
ATOM 5698 C C . ASP B 1 343 ? -49.486 30.407 76.441 1.00 59.91 343 ASP B C 1
ATOM 5699 O O . ASP B 1 343 ? -49.998 31.511 76.269 1.00 63.28 343 ASP B O 1
ATOM 5704 N N . PRO B 1 344 ? -48.687 29.826 75.531 1.00 63.57 344 PRO B N 1
ATOM 5705 C CA . PRO B 1 344 ? -48.303 30.481 74.271 1.00 61.81 344 PRO B CA 1
ATOM 5706 C C . PRO B 1 344 ? -49.452 30.641 73.275 1.00 52.51 344 PRO B C 1
ATOM 5707 O O . PRO B 1 344 ? -49.384 31.521 72.418 1.00 53.02 344 PRO B O 1
ATOM 5711 N N . ASP B 1 345 ? -50.479 29.804 73.382 1.00 50.69 345 ASP B N 1
ATOM 5712 C CA . ASP B 1 345 ? -51.630 29.880 72.485 1.00 43.51 345 ASP B CA 1
ATOM 5713 C C . ASP B 1 345 ? -52.367 31.206 72.631 1.00 44.53 345 ASP B C 1
ATOM 5714 O O . ASP B 1 345 ? -52.207 31.909 73.627 1.00 62.78 345 ASP B O 1
ATOM 5719 N N . SER B 1 346 ? -53.182 31.538 71.638 1.00 37.65 346 SER B N 1
ATOM 5720 C CA . SER B 1 346 ? -53.910 32.802 71.643 1.00 44.07 346 SER B CA 1
ATOM 5721 C C . SER B 1 346 ? -55.384 32.600 71.982 1.00 48.11 346 SER B C 1
ATOM 5722 O O . SER B 1 346 ? -55.882 31.475 71.995 1.00 48.58 346 SER B O 1
ATOM 5725 N N . GLY B 1 347 ? -56.069 33.705 72.261 1.00 53.31 347 GLY B N 1
ATOM 5726 C CA . GLY B 1 347 ? -57.479 33.686 72.602 1.00 60.22 347 GLY B CA 1
ATOM 5727 C C . GLY B 1 347 ? -57.754 33.092 73.971 1.00 51.88 347 GLY B C 1
ATOM 5728 O O . GLY B 1 347 ? -56.968 33.262 74.904 1.00 51.37 347 GLY B O 1
ATOM 5729 N N . ASP B 1 348 ? -58.875 32.386 74.090 1.00 55.37 348 ASP B N 1
ATOM 5730 C CA . ASP B 1 348 ? -59.225 31.717 75.338 1.00 57.02 348 ASP B CA 1
ATOM 5731 C C . ASP B 1 348 ? -58.504 30.381 75.440 1.00 51.32 348 ASP B C 1
ATOM 5732 O O . ASP B 1 348 ? -58.615 29.677 76.442 1.00 51.80 348 ASP B O 1
ATOM 5737 N N . ASN B 1 349 ? -57.760 30.038 74.395 1.00 49.21 349 ASN B N 1
ATOM 5738 C CA . ASN B 1 349 ? -56.940 28.838 74.408 1.00 50.36 349 ASN B CA 1
ATOM 5739 C C . ASN B 1 349 ? -55.692 29.078 75.248 1.00 51.48 349 ASN B C 1
ATOM 5740 O O . ASN B 1 349 ? -55.054 28.136 75.719 1.00 47.61 349 ASN B O 1
ATOM 5745 N N . GLY B 1 350 ? -55.368 30.351 75.452 1.00 49.99 350 GLY B N 1
ATOM 5746 C CA . GLY B 1 350 ? -54.193 30.733 76.212 1.00 49.52 350 GLY B CA 1
ATOM 5747 C C . GLY B 1 350 ? -54.554 31.281 77.578 1.00 57.22 350 GLY B C 1
ATOM 5748 O O . GLY B 1 350 ? -53.680 31.662 78.356 1.00 59.84 350 GLY B O 1
ATOM 5749 N N . ARG B 1 351 ? -55.850 31.325 77.869 1.00 53.75 351 ARG B N 1
ATOM 5750 C CA . ARG B 1 351 ? -56.320 31.727 79.188 1.00 50.87 351 ARG B CA 1
ATOM 5751 C C . ARG B 1 351 ? -56.412 30.488 80.072 1.00 49.83 351 ARG B C 1
ATOM 5752 O O . ARG B 1 351 ? -56.958 29.466 79.660 1.00 47.91 351 ARG B O 1
ATOM 5760 N N . MET B 1 352 ? -55.871 30.580 81.283 1.00 50.87 352 MET B N 1
ATOM 5761 C CA . MET B 1 352 ? -55.747 29.411 82.149 1.00 51.46 352 MET B CA 1
ATOM 5762 C C . MET B 1 352 ? -56.459 29.552 83.490 1.00 65.50 352 MET B C 1
ATOM 5763 O O . MET B 1 352 ? -56.548 30.645 84.053 1.00 71.19 352 MET B O 1
ATOM 5768 N N . VAL B 1 353 ? -56.959 28.429 83.996 1.00 62.82 353 VAL B N 1
ATOM 5769 C CA . VAL B 1 353 ? -57.498 28.361 85.349 1.00 56.39 353 VAL B CA 1
ATOM 5770 C C . VAL B 1 353 ? -56.907 27.153 86.077 1.00 59.70 353 VAL B C 1
ATOM 5771 O O . VAL B 1 353 ? -56.855 26.049 85.535 1.00 61.84 353 VAL B O 1
ATOM 5775 N N . CYS B 1 354 ? -56.444 27.377 87.300 1.00 69.42 354 CYS B N 1
ATOM 5776 C CA . CYS B 1 354 ? -55.806 26.325 88.082 1.00 69.85 354 CYS B CA 1
ATOM 5777 C C . CYS B 1 354 ? -56.594 26.007 89.351 1.00 71.72 354 CYS B C 1
ATOM 5778 O O . CYS B 1 354 ? -57.175 26.898 89.973 1.00 56.64 354 CYS B O 1
ATOM 5781 N N . SER B 1 355 ? -56.611 24.733 89.732 1.00 76.33 355 SER B N 1
ATOM 5782 C CA . SER B 1 355 ? -57.412 24.296 90.867 1.00 67.35 355 SER B CA 1
ATOM 5783 C C . SER B 1 355 ? -56.626 23.421 91.838 1.00 81.73 355 SER B C 1
ATOM 5784 O O . SER B 1 355 ? -55.639 22.771 91.472 1.00 82.54 355 SER B O 1
ATOM 5787 N N . ILE B 1 356 ? -57.081 23.433 93.086 1.00 90.47 356 ILE B N 1
ATOM 5788 C CA . ILE B 1 356 ? -56.518 22.619 94.152 1.00 94.04 356 ILE B CA 1
ATOM 5789 C C . ILE B 1 356 ? -57.671 22.024 94.964 1.00 94.06 356 ILE B C 1
ATOM 5790 O O . ILE B 1 356 ? -58.790 22.539 94.925 1.00 88.91 356 ILE B O 1
ATOM 5795 N N . GLN B 1 357 ? -57.401 20.934 95.678 1.00 92.49 357 GLN B N 1
ATOM 5796 C CA . GLN B 1 357 ? -58.395 20.299 96.539 1.00 98.76 357 GLN B CA 1
ATOM 5797 C C . GLN B 1 357 ? -58.914 21.274 97.597 1.00 96.75 357 GLN B C 1
ATOM 5798 O O . GLN B 1 357 ? -58.143 21.809 98.393 1.00 94.76 357 GLN B O 1
ATOM 5804 N N . ASN B 1 358 ? -60.224 21.509 97.584 1.00 94.78 358 ASN B N 1
ATOM 5805 C CA . ASN B 1 358 ? -60.859 22.461 98.494 1.00 98.01 358 ASN B CA 1
ATOM 5806 C C . ASN B 1 358 ? -60.819 22.015 99.952 1.00 102.59 358 ASN B C 1
ATOM 5807 O O . ASN B 1 358 ? -60.826 22.842 100.867 1.00 90.63 358 ASN B O 1
ATOM 5812 N N . GLU B 1 359 ? -60.790 20.703 100.161 1.00 101.39 359 GLU B N 1
ATOM 5813 C CA . GLU B 1 359 ? -60.737 20.133 101.501 1.00 87.90 359 GLU B CA 1
ATOM 5814 C C . GLU B 1 359 ? -59.481 20.567 102.253 1.00 90.67 359 GLU B C 1
ATOM 5815 O O . GLU B 1 359 ? -59.502 20.716 103.473 1.00 106.42 359 GLU B O 1
ATOM 5821 N N . LEU B 1 360 ? -58.390 20.766 101.519 1.00 91.12 360 LEU B N 1
ATOM 5822 C CA . LEU B 1 360 ? -57.129 21.203 102.110 1.00 103.55 360 LEU B CA 1
ATOM 5823 C C . LEU B 1 360 ? -57.228 22.617 102.690 1.00 116.04 360 LEU B C 1
ATOM 5824 O O . LEU B 1 360 ? -57.914 23.474 102.129 1.00 108.58 360 LEU B O 1
ATOM 5829 N N . PRO B 1 361 ? -56.547 22.857 103.826 1.00 122.10 361 PRO B N 1
ATOM 5830 C CA . PRO B 1 361 ? -56.523 24.159 104.507 1.00 116.86 361 PRO B CA 1
ATOM 5831 C C . PRO B 1 361 ? -55.883 25.255 103.658 1.00 115.91 361 PRO B C 1
ATOM 5832 O O . PRO B 1 361 ? -56.194 26.434 103.832 1.00 108.06 361 PRO B O 1
ATOM 5836 N N . PHE B 1 362 ? -54.988 24.857 102.759 1.00 115.15 362 PHE B N 1
ATOM 5837 C CA . PHE B 1 362 ? -54.276 25.793 101.898 1.00 100.98 362 PHE B CA 1
ATOM 5838 C C . PHE B 1 362 ? -55.205 26.442 100.882 1.00 91.58 362 PHE B C 1
ATOM 5839 O O . PHE B 1 362 ? -56.169 25.829 100.425 1.00 96.56 362 PHE B O 1
ATOM 5847 N N . LEU B 1 363 ? -54.912 27.691 100.540 1.00 92.77 363 LEU B N 1
ATOM 5848 C CA . LEU B 1 363 ? -55.625 28.378 99.473 1.00 104.81 363 LEU B CA 1
ATOM 5849 C C . LEU B 1 363 ? -54.649 29.222 98.657 1.00 108.01 363 LEU B C 1
ATOM 5850 O O . LEU B 1 363 ? -53.728 29.823 99.208 1.00 113.14 363 LEU B O 1
ATOM 5855 N N . LEU B 1 364 ? -54.843 29.259 97.343 1.00 98.98 364 LEU B N 1
ATOM 5856 C CA . LEU B 1 364 ? -54.005 30.090 96.487 1.00 90.52 364 LEU B CA 1
ATOM 5857 C C . LEU B 1 364 ? -54.667 31.444 96.260 1.00 91.20 364 LEU B C 1
ATOM 5858 O O . LEU B 1 364 ? -55.861 31.523 95.969 1.00 87.28 364 LEU B O 1
ATOM 5863 N N . LYS B 1 365 ? -53.891 32.511 96.414 1.00 87.69 365 LYS B N 1
ATOM 5864 C CA . LYS B 1 365 ? -54.408 33.858 96.221 1.00 85.49 365 LYS B CA 1
ATOM 5865 C C . LYS B 1 365 ? -53.909 34.438 94.904 1.00 83.59 365 LYS B C 1
ATOM 5866 O O . LYS B 1 365 ? -52.708 34.427 94.628 1.00 78.88 365 LYS B O 1
ATOM 5868 N N . PRO B 1 366 ? -54.838 34.945 94.082 1.00 80.99 366 PRO B N 1
ATOM 5869 C CA . PRO B 1 366 ? -54.459 35.531 92.795 1.00 75.95 366 PRO B CA 1
ATOM 5870 C C . PRO B 1 366 ? -53.770 36.876 92.987 1.00 78.38 366 PRO B C 1
ATOM 5871 O O . PRO B 1 366 ? -54.424 37.899 93.200 1.00 70.08 366 PRO B O 1
ATOM 5875 N N . THR B 1 367 ? -52.447 36.864 92.889 1.00 83.85 367 THR B N 1
ATOM 5876 C CA . THR B 1 367 ? -51.655 38.063 93.107 1.00 83.01 367 THR B CA 1
ATOM 5877 C C . THR B 1 367 ? -51.569 38.921 91.848 1.00 85.24 367 THR B C 1
ATOM 5878 O O . THR B 1 367 ? -52.065 40.050 91.827 1.00 78.34 367 THR B O 1
ATOM 5882 N N . PHE B 1 368 ? -50.951 38.387 90.798 1.00 77.03 368 PHE B N 1
ATOM 5883 C CA . PHE B 1 368 ? -50.782 39.154 89.565 1.00 74.75 368 PHE B CA 1
ATOM 5884 C C . PHE B 1 368 ? -51.292 38.401 88.340 1.00 88.94 368 PHE B C 1
ATOM 5885 O O . PHE B 1 368 ? -51.894 37.332 88.462 1.00 93.15 368 PHE B O 1
ATOM 5893 N N . GLU B 1 369 ? -51.048 38.971 87.161 1.00 82.47 369 GLU B N 1
ATOM 5894 C CA . GLU B 1 369 ? -51.446 38.349 85.903 1.00 78.45 369 GLU B CA 1
ATOM 5895 C C . GLU B 1 369 ? -50.830 36.966 85.753 1.00 83.16 369 GLU B C 1
ATOM 5896 O O . GLU B 1 369 ? -49.627 36.836 85.516 1.00 77.57 369 GLU B O 1
ATOM 5902 N N . ASN B 1 370 ? -51.669 35.941 85.889 1.00 86.89 370 ASN B N 1
ATOM 5903 C CA . ASN B 1 370 ? -51.233 34.547 85.843 1.00 83.87 370 ASN B CA 1
ATOM 5904 C C . ASN B 1 370 ? -50.144 34.273 86.878 1.00 81.03 370 ASN B C 1
ATOM 5905 O O . ASN B 1 370 ? -49.287 33.408 86.685 1.00 69.41 370 ASN B O 1
ATOM 5910 N N . TYR B 1 371 ? -50.185 35.027 87.973 1.00 88.55 371 TYR B N 1
ATOM 5911 C CA . TYR B 1 371 ? -49.255 34.848 89.079 1.00 82.75 371 TYR B CA 1
ATOM 5912 C C . TYR B 1 371 ? -50.005 34.589 90.379 1.00 78.07 371 TYR B C 1
ATOM 5913 O O . TYR B 1 371 ? -50.748 35.453 90.859 1.00 78.84 371 TYR B O 1
ATOM 5922 N N . TYR B 1 372 ? -49.787 33.410 90.954 1.00 72.84 372 TYR B N 1
ATOM 5923 C CA . TYR B 1 372 ? -50.511 32.988 92.147 1.00 78.33 372 TYR B CA 1
ATOM 5924 C C . TYR B 1 372 ? -49.548 32.541 93.238 1.00 79.51 372 TYR B C 1
ATOM 5925 O O . TYR B 1 372 ? -48.420 32.136 92.956 1.00 75.89 372 TYR B O 1
ATOM 5934 N N . THR B 1 373 ? -49.993 32.628 94.487 1.00 81.60 373 THR B N 1
ATOM 5935 C CA . THR B 1 373 ? -49.202 32.149 95.614 1.00 85.81 373 THR B CA 1
ATOM 5936 C C . THR B 1 373 ? -49.978 31.156 96.476 1.00 88.47 373 THR B C 1
ATOM 5937 O O . THR B 1 373 ? -51.049 31.474 96.991 1.00 80.87 373 THR B O 1
ATOM 5941 N N . LEU B 1 374 ? -49.432 29.952 96.625 1.00 87.58 374 LEU B N 1
ATOM 5942 C CA . LEU B 1 374 ? -50.035 28.949 97.495 1.00 77.11 374 LEU B CA 1
ATOM 5943 C C . LEU B 1 374 ? -49.662 29.224 98.942 1.00 82.92 374 LEU B C 1
ATOM 5944 O O . LEU B 1 374 ? -48.480 29.330 99.275 1.00 85.04 374 LEU B O 1
ATOM 5949 N N . ALA B 1 375 ? -50.668 29.339 99.803 1.00 103.21 375 ALA B N 1
ATOM 5950 C CA . ALA B 1 375 ? -50.423 29.651 101.203 1.00 96.73 375 ALA B CA 1
ATOM 5951 C C . ALA B 1 375 ? -51.473 29.050 102.134 1.00 99.11 375 ALA B C 1
ATOM 5952 O O . ALA B 1 375 ? -52.608 28.798 101.730 1.00 89.74 375 ALA B O 1
ATOM 5954 N N . ALA B 1 376 ? -51.075 28.813 103.381 1.00 109.52 376 ALA B N 1
ATOM 5955 C CA . ALA B 1 376 ? -51.988 28.353 104.418 1.00 100.30 376 ALA B CA 1
ATOM 5956 C C . ALA B 1 376 ? -52.461 29.545 105.247 1.00 107.56 376 ALA B C 1
ATOM 5957 O O . ALA B 1 376 ? -51.646 30.359 105.706 1.00 114.93 376 ALA B O 1
ATOM 5959 N N . GLU B 1 377 ? -53.777 29.629 105.431 1.00 106.31 377 GLU B N 1
ATOM 5960 C CA . GLU B 1 377 ? -54.423 30.732 106.137 1.00 123.06 377 GLU B CA 1
ATOM 5961 C C . GLU B 1 377 ? -54.613 30.445 107.627 1.00 128.53 377 GLU B C 1
ATOM 5962 O O . GLU B 1 377 ? -55.431 29.606 108.004 1.00 128.09 377 GLU B O 1
ATOM 5964 N N . GLY B 1 378 ? -53.868 31.150 108.472 1.00 121.99 378 GLY B N 1
ATOM 5965 C CA . GLY B 1 378 ? -53.946 30.943 109.909 1.00 129.76 378 GLY B CA 1
ATOM 5966 C C . GLY B 1 378 ? -53.020 29.850 110.409 1.00 134.09 378 GLY B C 1
ATOM 5967 O O . GLY B 1 378 ? -52.418 29.132 109.611 1.00 132.25 378 GLY B O 1
ATOM 5968 N N . PRO B 1 379 ? -52.904 29.716 111.740 1.00 125.68 379 PRO B N 1
ATOM 5969 C CA . PRO B 1 379 ? -52.038 28.705 112.359 1.00 126.71 379 PRO B CA 1
ATOM 5970 C C . PRO B 1 379 ? -52.396 27.267 111.985 1.00 123.45 379 PRO B C 1
ATOM 5971 O O . PRO B 1 379 ? -53.555 26.952 111.713 1.00 110.91 379 PRO B O 1
ATOM 5975 N N . LEU B 1 380 ? -51.380 26.411 111.973 1.00 128.71 380 LEU B N 1
ATOM 5976 C CA . LEU B 1 380 ? -51.534 25.002 111.631 1.00 125.37 380 LEU B CA 1
ATOM 5977 C C . LEU B 1 380 ? -51.205 24.114 112.829 1.00 134.81 380 LEU B C 1
ATOM 5978 O O . LEU B 1 380 ? -50.619 24.573 113.811 1.00 135.13 380 LEU B O 1
ATOM 5980 N N . ASP B 1 381 ? -51.590 22.845 112.749 1.00 126.67 381 ASP B N 1
ATOM 5981 C CA . ASP B 1 381 ? -51.294 21.899 113.818 1.00 124.85 381 ASP B CA 1
ATOM 5982 C C . ASP B 1 381 ? -50.293 20.849 113.346 1.00 126.67 381 ASP B C 1
ATOM 5983 O O . ASP B 1 381 ? -50.450 20.269 112.271 1.00 125.25 381 ASP B O 1
ATOM 5988 N N . ARG B 1 382 ? -49.265 20.607 114.154 1.00 127.89 382 ARG B N 1
ATOM 5989 C CA . ARG B 1 382 ? -48.229 19.635 113.813 1.00 124.93 382 ARG B CA 1
ATOM 5990 C C . ARG B 1 382 ? -48.744 18.205 113.952 1.00 130.43 382 ARG B C 1
ATOM 5991 O O . ARG B 1 382 ? -48.510 17.362 113.086 1.00 129.18 382 ARG B O 1
ATOM 5993 N N . GLU B 1 383 ? -49.433 17.941 115.057 1.00 140.42 383 GLU B N 1
ATOM 5994 C CA . GLU B 1 383 ? -49.937 16.605 115.365 1.00 139.80 383 GLU B CA 1
ATOM 5995 C C . GLU B 1 383 ? -50.988 16.143 114.359 1.00 132.64 383 GLU B C 1
ATOM 5996 O O . GLU B 1 383 ? -50.995 14.984 113.943 1.00 120.90 383 GLU B O 1
ATOM 5998 N N . ILE B 1 384 ? -51.873 17.060 113.977 1.00 133.96 384 ILE B N 1
ATOM 5999 C CA . ILE B 1 384 ? -52.994 16.745 113.095 1.00 129.54 384 ILE B CA 1
ATOM 6000 C C . ILE B 1 384 ? -52.534 16.258 111.724 1.00 139.07 384 ILE B C 1
ATOM 6001 O O . ILE B 1 384 ? -53.062 15.279 111.196 1.00 142.20 384 ILE B O 1
ATOM 6003 N N . ARG B 1 385 ? -51.557 16.947 111.146 1.00 137.94 385 ARG B N 1
ATOM 6004 C CA . ARG B 1 385 ? -51.038 16.566 109.840 1.00 120.81 385 ARG B CA 1
ATOM 6005 C C . ARG B 1 385 ? -49.522 16.417 109.881 1.00 124.41 385 ARG B C 1
ATOM 6006 O O . ARG B 1 385 ? -48.801 17.394 110.072 1.00 123.12 385 ARG B O 1
ATOM 6008 N N . GLU B 1 386 ? -49.045 15.189 109.706 1.00 122.81 386 GLU B N 1
ATOM 6009 C CA . GLU B 1 386 ? -47.611 14.929 109.667 1.00 118.28 386 GLU B CA 1
ATOM 6010 C C . GLU B 1 386 ? -46.993 15.489 108.391 1.00 123.14 386 GLU B C 1
ATOM 6011 O O . GLU B 1 386 ? -45.881 16.015 108.408 1.00 119.61 386 GLU B O 1
ATOM 6013 N N . GLU B 1 387 ? -47.724 15.370 107.286 1.00 131.06 387 GLU B N 1
ATOM 6014 C CA . GLU B 1 387 ? -47.247 15.847 105.991 1.00 120.88 387 GLU B CA 1
ATOM 6015 C C . GLU B 1 387 ? -48.399 16.190 105.050 1.00 113.94 387 GLU B C 1
ATOM 6016 O O . GLU B 1 387 ? -49.550 15.840 105.311 1.00 103.61 387 GLU B O 1
ATOM 6022 N N . TYR B 1 388 ? -48.083 16.872 103.952 1.00 125.99 388 TYR B N 1
ATOM 6023 C CA . TYR B 1 388 ? -49.077 17.161 102.922 1.00 126.37 388 TYR B CA 1
ATOM 6024 C C . TYR B 1 388 ? -48.542 16.863 101.527 1.00 121.44 388 TYR B C 1
ATOM 6025 O O . TYR B 1 388 ? -47.510 17.397 101.122 1.00 116.00 388 TYR B O 1
ATOM 6034 N N . ASN B 1 389 ? -49.247 16.006 100.796 1.00 125.60 389 ASN B N 1
ATOM 6035 C CA . ASN B 1 389 ? -48.976 15.822 99.378 1.00 117.79 389 ASN B CA 1
ATOM 6036 C C . ASN B 1 389 ? -49.930 16.701 98.579 1.00 113.35 389 ASN B C 1
ATOM 6037 O O . ASN B 1 389 ? -51.126 16.416 98.494 1.00 111.65 389 ASN B O 1
ATOM 6042 N N . ILE B 1 390 ? -49.402 17.773 98.001 1.00 113.31 390 ILE B N 1
ATOM 6043 C CA . ILE B 1 390 ? -50.231 18.734 97.285 1.00 110.41 390 ILE B CA 1
ATOM 6044 C C . ILE B 1 390 ? -50.001 18.659 95.779 1.00 109.17 390 ILE B C 1
ATOM 6045 O O . ILE B 1 390 ? -48.858 18.638 95.309 1.00 111.18 390 ILE B O 1
ATOM 6050 N N . THR B 1 391 ? -51.097 18.610 95.029 1.00 94.80 391 THR B N 1
ATOM 6051 C CA . THR B 1 391 ? -51.037 18.592 93.575 1.00 86.39 391 THR B CA 1
ATOM 6052 C C . THR B 1 391 ? -52.004 19.604 92.967 1.00 85.95 391 THR B C 1
ATOM 6053 O O . THR B 1 391 ? -53.222 19.432 93.031 1.00 76.51 391 THR B O 1
ATOM 6057 N N . ILE B 1 392 ? -51.447 20.667 92.396 1.00 89.78 392 ILE B N 1
ATOM 6058 C CA . ILE B 1 392 ? -52.231 21.710 91.739 1.00 91.24 392 ILE B CA 1
ATOM 6059 C C . ILE B 1 392 ? -52.395 21.412 90.251 1.00 84.77 392 ILE B C 1
ATOM 6060 O O . ILE B 1 392 ? -51.419 21.107 89.561 1.00 86.33 392 ILE B O 1
ATOM 6065 N N . ILE B 1 393 ? -53.626 21.482 89.756 1.00 81.79 393 ILE B N 1
ATOM 6066 C CA . ILE B 1 393 ? -53.879 21.149 88.355 1.00 87.18 393 ILE B CA 1
ATOM 6067 C C . ILE B 1 393 ? -54.404 22.345 87.548 1.00 74.26 393 ILE B C 1
ATOM 6068 O O . ILE B 1 393 ? -55.488 22.869 87.812 1.00 70.27 393 ILE B O 1
ATOM 6073 N N . VAL B 1 394 ? -53.611 22.772 86.567 1.00 60.55 394 VAL B N 1
ATOM 6074 C CA . VAL B 1 394 ? -53.954 23.918 85.724 1.00 69.71 394 VAL B CA 1
ATOM 6075 C C . VAL B 1 394 ? -54.423 23.494 84.331 1.00 60.31 394 VAL B C 1
ATOM 6076 O O . VAL B 1 394 ? -53.817 22.632 83.695 1.00 55.66 394 VAL B O 1
ATOM 6080 N N . SER B 1 395 ? -55.506 24.105 83.862 1.00 51.13 395 SER B N 1
ATOM 6081 C CA . SER B 1 395 ? -56.057 23.784 82.552 1.00 59.64 395 SER B CA 1
ATOM 6082 C C . SER B 1 395 ? -56.511 25.045 81.819 1.00 62.14 395 SER B C 1
ATOM 6083 O O . SER B 1 395 ? -57.007 25.986 82.441 1.00 55.84 395 SER B O 1
ATOM 6086 N N . ASP B 1 396 ? -56.328 25.064 80.500 1.00 55.31 396 ASP B N 1
ATOM 6087 C CA . ASP B 1 396 ? -56.739 26.207 79.687 1.00 59.94 396 ASP B CA 1
ATOM 6088 C C . ASP B 1 396 ? -58.229 26.178 79.355 1.00 62.39 396 ASP B C 1
ATOM 6089 O O . ASP B 1 396 ? -58.926 25.208 79.653 1.00 67.44 396 ASP B O 1
ATOM 6094 N N . LEU B 1 397 ? -58.705 27.246 78.725 1.00 59.00 397 LEU B N 1
ATOM 6095 C CA . LEU B 1 397 ? -60.110 27.356 78.353 1.00 65.12 397 LEU B CA 1
ATOM 6096 C C . LEU B 1 397 ? -60.291 27.135 76.857 1.00 61.60 397 LEU B C 1
ATOM 6097 O O . LEU B 1 397 ? -61.249 27.625 76.256 1.00 57.01 397 LEU B O 1
ATOM 6102 N N . GLY B 1 398 ? -59.357 26.410 76.254 1.00 57.04 398 GLY B N 1
ATOM 6103 C CA . GLY B 1 398 ? -59.408 26.154 74.827 1.00 60.93 398 GLY B CA 1
ATOM 6104 C C . GLY B 1 398 ? -60.305 24.984 74.475 1.00 62.22 398 GLY B C 1
ATOM 6105 O O . GLY B 1 398 ? -60.945 24.393 75.349 1.00 53.52 398 GLY B O 1
ATOM 6106 N N . THR B 1 399 ? -60.354 24.653 73.187 1.00 56.24 399 THR B N 1
ATOM 6107 C CA . THR B 1 399 ? -61.152 23.528 72.710 1.00 52.22 399 THR B CA 1
ATOM 6108 C C . THR B 1 399 ? -60.325 22.618 71.807 1.00 51.09 399 THR B C 1
ATOM 6109 O O . THR B 1 399 ? -60.007 22.990 70.677 1.00 51.64 399 THR B O 1
ATOM 6113 N N . PRO B 1 400 ? -59.985 21.415 72.296 1.00 55.23 400 PRO B N 1
ATOM 6114 C CA . PRO B 1 400 ? -60.323 20.899 73.630 1.00 70.01 400 PRO B CA 1
ATOM 6115 C C . PRO B 1 400 ? -59.489 21.518 74.753 1.00 52.65 400 PRO B C 1
ATOM 6116 O O . PRO B 1 400 ? -58.575 22.298 74.483 1.00 48.83 400 PRO B O 1
ATOM 6120 N N . ARG B 1 401 ? -59.802 21.160 75.994 1.00 52.09 401 ARG B N 1
ATOM 6121 C CA . ARG B 1 401 ? -59.087 21.695 77.148 1.00 59.35 401 ARG B CA 1
ATOM 6122 C C . ARG B 1 401 ? -57.872 20.840 77.482 1.00 58.83 401 ARG B C 1
ATOM 6123 O O . ARG B 1 401 ? -57.977 19.623 77.646 1.00 54.45 401 ARG B O 1
ATOM 6131 N N . LEU B 1 402 ? -56.716 21.487 77.581 1.00 56.60 402 LEU B N 1
ATOM 6132 C CA . LEU B 1 402 ? -55.472 20.799 77.901 1.00 53.08 402 LEU B CA 1
ATOM 6133 C C . LEU B 1 402 ? -55.114 20.997 79.368 1.00 65.20 402 LEU B C 1
ATOM 6134 O O . LEU B 1 402 ? -55.213 22.105 79.896 1.00 63.09 402 LEU B O 1
ATOM 6139 N N . THR B 1 403 ? -54.686 19.923 80.022 1.00 70.87 403 THR B N 1
ATOM 6140 C CA . THR B 1 403 ? -54.415 19.971 81.452 1.00 55.22 403 THR B CA 1
ATOM 6141 C C . THR B 1 403 ? -52.965 19.632 81.781 1.00 62.50 403 THR B C 1
ATOM 6142 O O . THR B 1 403 ? -52.314 18.860 81.078 1.00 70.63 403 THR B O 1
ATOM 6146 N N . THR B 1 404 ? -52.469 20.226 82.860 1.00 70.29 404 THR B N 1
ATOM 6147 C CA . THR B 1 404 ? -51.111 19.988 83.332 1.00 77.85 404 THR B CA 1
ATOM 6148 C C . THR B 1 404 ? -51.086 19.993 84.854 1.00 78.07 404 THR B C 1
ATOM 6149 O O . THR B 1 404 ? -51.776 20.793 85.491 1.00 79.35 404 THR B O 1
ATOM 6153 N N . GLN B 1 405 ? -50.303 19.091 85.436 1.00 90.95 405 GLN B N 1
ATOM 6154 C CA . GLN B 1 405 ? -50.247 18.959 86.884 1.00 93.59 405 GLN B CA 1
ATOM 6155 C C . GLN B 1 405 ? -48.810 18.817 87.373 1.00 84.96 405 GLN B C 1
ATOM 6156 O O . GLN B 1 405 ? -47.981 18.165 86.735 1.00 93.09 405 GLN B O 1
ATOM 6162 N N . HIS B 1 406 ? -48.526 19.442 88.509 1.00 78.82 406 HIS B N 1
ATOM 6163 C CA . HIS B 1 406 ? -47.223 19.330 89.152 1.00 90.17 406 HIS B CA 1
ATOM 6164 C C . HIS B 1 406 ? -47.412 18.917 90.606 1.00 101.05 406 HIS B C 1
ATOM 6165 O O . HIS B 1 406 ? -48.281 19.446 91.300 1.00 96.52 406 HIS B O 1
ATOM 6167 N N . THR B 1 407 ? -46.599 17.975 91.068 1.00 100.89 407 THR B N 1
ATOM 6168 C CA . THR B 1 407 ? -46.742 17.470 92.428 1.00 110.80 407 THR B CA 1
ATOM 6169 C C . THR B 1 407 ? -45.643 17.993 93.351 1.00 116.50 407 THR B C 1
ATOM 6170 O O . THR B 1 407 ? -44.457 17.957 93.018 1.00 114.12 407 THR B O 1
ATOM 6174 N N . ILE B 1 408 ? -46.056 18.505 94.508 1.00 117.72 408 ILE B N 1
ATOM 6175 C CA . ILE B 1 408 ? -45.115 18.970 95.521 1.00 121.91 408 ILE B CA 1
ATOM 6176 C C . ILE B 1 408 ? -45.517 18.462 96.904 1.00 125.73 408 ILE B C 1
ATOM 6177 O O . ILE B 1 408 ? -46.696 18.468 97.259 1.00 121.87 408 ILE B O 1
ATOM 6182 N N . THR B 1 409 ? -44.534 18.017 97.683 1.00 129.12 409 THR B N 1
ATOM 6183 C CA . THR B 1 409 ? -44.804 17.505 99.022 1.00 119.92 409 THR B CA 1
ATOM 6184 C C . THR B 1 409 ? -44.231 18.424 100.092 1.00 115.67 409 THR B C 1
ATOM 6185 O O . THR B 1 409 ? -43.017 18.611 100.180 1.00 124.09 409 THR B O 1
ATOM 6189 N N . VAL B 1 410 ? -45.112 18.994 100.907 1.00 110.54 410 VAL B N 1
ATOM 6190 C CA . VAL B 1 410 ? -44.692 19.915 101.953 1.00 114.43 410 VAL B CA 1
ATOM 6191 C C . VAL B 1 410 ? -44.787 19.252 103.326 1.00 126.86 410 VAL B C 1
ATOM 6192 O O . VAL B 1 410 ? -45.824 18.695 103.695 1.00 135.40 410 VAL B O 1
ATOM 6196 N N . GLN B 1 411 ? -43.687 19.305 104.071 1.00 122.38 411 GLN B N 1
ATOM 6197 C CA . GLN B 1 411 ? -43.626 18.730 105.410 1.00 105.85 411 GLN B CA 1
ATOM 6198 C C . GLN B 1 411 ? -43.675 19.815 106.481 1.00 111.38 411 GLN B C 1
ATOM 6199 O O . GLN B 1 411 ? -42.743 20.610 106.607 1.00 108.04 411 GLN B O 1
ATOM 6201 N N . VAL B 1 412 ? -44.766 19.855 107.240 1.00 121.04 412 VAL B N 1
ATOM 6202 C CA . VAL B 1 412 ? -44.902 20.824 108.323 1.00 118.31 412 VAL B CA 1
ATOM 6203 C C . VAL B 1 412 ? -44.122 20.392 109.563 1.00 105.60 412 VAL B C 1
ATOM 6204 O O . VAL B 1 412 ? -43.918 19.201 109.799 1.00 105.68 412 VAL B O 1
#

Radius of gyration: 55.9 Å; Cα contacts (8 Å, |Δi|>4): 2042; chains: 2; bounding box: 55×39×199 Å

GO terms:
  GO:0005509 calcium ion binding (F, IDA)
  GO:0005886 plasma membrane (C, IDA)
  GO:0009988 cell-cell recognition (P, IDA)
  GO:0042802 identical protein binding (F, IDA)
  GO:0007156 homophilic cell-cell adhesion (P, IDA)

Sequence (825 aa):
IRYSIPEETESGYLVAHLAKDLGFRVGELATRRARIHHRGNKELLQLDVETGNLLLKEKPDREALCGATEPCVLHFQIILENPVQFFQTELQLTDINDHSPEFPDTEMLLKIQESTQPATVFLLKAAQDSDIGSNAVQNYTVSPNLHFHVVTLSRSDGRKYPELVLDRALDREEQPELTLILTALDGGAPPKSGTTTVRIEVVDINDNAPEFVQSLYSVEVPENSPLDALVVTVSARDLDAGIHGNVAYSLFQGGGGPQPFVIDEITGEIRLKGALDFEATSYYTMEIVATDSGGLSGKCTVAIQQVLDVNDNAPKLTISSLTSSIPENAPEAVVAVFSVSDPDSGDNGRMVCSIQNELPFLLKPTFENYYTLAAEGPLDREIREEYNITIIVSDLGTPRLTTQHTITVQVVDINAIRYSIPEETESGYLVAHLAKDLGFRVGELATRRARIHHRGNKELLQLDVETGNLLLKEKPDREALCGATEPCVLHFQIILENPVQFFQTELQLTDINDHSPEFPDTEMLLKIQESTQPATVFLLKAAQDSDIGSNAVQNYTVSPNLHFHVVTLSRSDGRKYPELVLDRALDREEQPELTLILTALDGGAPPKSGTTTVRIEVVDINDNAPEFVQSLYSVEVPENSPLDALVVTVSARDLDAGIHGNVAYSLFQGGGGPQPFVIDEITGEIRLKGALDFEATSYYTMEIVATDSGGLSGKCTVAIQVLDVNDNAPKLTISSLTSSIPENAPEAVVAVFSVSDPDSGDNGRMVCSIQNELPFLLKPTFENYYTLAAEGPLDREIREEYNITIIVSDLGTPRLTTQHTITVQV